Protein AF-A0A1M7YZG9-F1 (afdb_monomer)

pLDDT: mean 78.13, std 16.47, range [25.72, 97.25]

Radius of gyration: 52.32 Å; Cα contacts (8 Å, |Δi|>4): 869; chains: 1; bounding box: 131×88×178 Å

Structure (mmCIF, N/CA/C/O backbone):
data_AF-A0A1M7YZG9-F1
#
_entry.id   AF-A0A1M7YZG9-F1
#
loop_
_atom_site.group_PDB
_atom_site.id
_atom_site.type_symbol
_atom_site.label_atom_id
_atom_site.label_alt_id
_atom_site.label_comp_id
_atom_site.label_asym_id
_atom_site.label_entity_id
_atom_site.label_seq_id
_atom_site.pdbx_PDB_ins_code
_atom_site.Cartn_x
_atom_site.Cartn_y
_atom_site.Cartn_z
_atom_site.occupancy
_atom_site.B_iso_or_equiv
_atom_site.auth_seq_id
_atom_site.auth_comp_id
_atom_site.auth_asym_id
_atom_site.auth_atom_id
_atom_site.pdbx_PDB_model_num
ATOM 1 N N . MET A 1 1 ? 6.999 -14.565 -0.614 1.00 51.91 1 MET A N 1
ATOM 2 C CA . MET A 1 1 ? 5.844 -15.485 -0.800 1.00 51.91 1 MET A CA 1
ATOM 3 C C . MET A 1 1 ? 5.480 -15.542 -2.288 1.00 51.91 1 MET A C 1
ATOM 5 O O . MET A 1 1 ? 4.537 -14.893 -2.724 1.00 51.91 1 MET A O 1
ATOM 9 N N . ASN A 1 2 ? 6.249 -16.273 -3.105 1.00 52.97 2 ASN A N 1
ATOM 10 C CA . ASN A 1 2 ? 6.247 -16.056 -4.567 1.00 52.97 2 ASN A CA 1
ATOM 11 C C . ASN A 1 2 ? 5.588 -17.200 -5.347 1.00 52.97 2 ASN A C 1
ATOM 13 O O . ASN A 1 2 ? 6.030 -17.549 -6.438 1.00 52.97 2 ASN A O 1
ATOM 17 N N . TYR A 1 3 ? 4.540 -17.799 -4.780 1.00 53.78 3 TYR A N 1
ATOM 18 C CA . TYR A 1 3 ? 3.765 -18.832 -5.462 1.00 53.78 3 TYR A CA 1
ATOM 19 C C . TYR A 1 3 ? 2.601 -18.204 -6.229 1.00 53.78 3 TYR A C 1
ATOM 21 O O . TYR A 1 3 ? 1.890 -17.338 -5.715 1.00 53.78 3 TYR A O 1
ATOM 29 N N . LEU A 1 4 ? 2.416 -18.644 -7.468 1.00 54.78 4 LEU A N 1
ATOM 30 C CA . LEU A 1 4 ? 1.232 -18.373 -8.274 1.00 54.78 4 LEU A CA 1
ATOM 31 C C . LEU A 1 4 ? 0.415 -19.656 -8.282 1.00 54.78 4 LEU A C 1
ATOM 33 O O . LEU A 1 4 ? 0.834 -20.653 -8.868 1.00 54.78 4 LEU A O 1
ATOM 37 N N . PHE A 1 5 ? -0.731 -19.651 -7.608 1.00 58.06 5 PHE A N 1
ATOM 38 C CA . PHE A 1 5 ? -1.617 -20.799 -7.638 1.00 58.06 5 PHE A CA 1
ATOM 39 C C . PHE A 1 5 ? -2.483 -20.733 -8.888 1.00 58.06 5 PHE A C 1
ATOM 41 O O . PHE A 1 5 ? -3.182 -19.750 -9.110 1.00 58.06 5 PHE A O 1
ATOM 48 N N . ILE A 1 6 ? -2.459 -21.784 -9.700 1.00 58.41 6 ILE A N 1
ATOM 49 C CA . ILE A 1 6 ? -3.378 -21.930 -10.827 1.00 58.41 6 ILE A CA 1
ATOM 50 C C . ILE A 1 6 ? -4.424 -22.960 -10.405 1.00 58.41 6 ILE A C 1
ATOM 52 O O . ILE A 1 6 ? -4.122 -24.150 -10.319 1.00 58.41 6 ILE A O 1
ATOM 56 N N . SER A 1 7 ? -5.636 -22.492 -10.111 1.00 55.41 7 SER A N 1
ATOM 57 C CA . SER A 1 7 ? -6.807 -23.343 -9.909 1.00 55.41 7 SER A CA 1
ATOM 58 C C . SER A 1 7 ? -7.528 -23.504 -11.247 1.00 55.41 7 SER A C 1
ATOM 60 O O . SER A 1 7 ? -7.976 -22.541 -11.869 1.00 55.41 7 SER A O 1
ATOM 62 N N . VAL A 1 8 ? -7.613 -24.736 -11.740 1.00 54.09 8 VAL A N 1
ATOM 63 C CA . VAL A 1 8 ? -8.279 -25.041 -13.010 1.00 54.09 8 VAL A CA 1
ATOM 64 C C . VAL A 1 8 ? -9.587 -25.733 -12.683 1.00 54.09 8 VAL A C 1
ATOM 66 O O . VAL A 1 8 ? -9.599 -26.919 -12.355 1.00 54.09 8 VAL A O 1
ATOM 69 N N . SER A 1 9 ? -10.702 -25.011 -12.780 1.00 51.88 9 SER A N 1
ATOM 70 C CA . SER A 1 9 ? -12.019 -25.612 -12.600 1.00 51.88 9 SER A CA 1
ATOM 71 C C . SER A 1 9 ? -12.771 -25.619 -13.936 1.00 51.88 9 SER A C 1
ATOM 73 O O . SER A 1 9 ? -13.076 -24.586 -14.517 1.00 51.88 9 SER A O 1
ATOM 75 N N . SER A 1 10 ? -13.124 -26.802 -14.440 1.00 50.31 10 SER A N 1
ATOM 76 C CA . SER A 1 10 ? -14.054 -27.011 -15.579 1.00 50.31 10 SER A CA 1
ATOM 77 C C . SER A 1 10 ? -13.635 -26.588 -16.998 1.00 50.31 10 SER A C 1
ATOM 79 O O . SER A 1 10 ? -14.453 -26.685 -17.908 1.00 50.31 10 SER A O 1
ATOM 81 N N . ALA A 1 11 ? -12.383 -26.211 -17.264 1.00 41.75 11 ALA A N 1
ATOM 82 C CA . ALA A 1 11 ? -11.885 -26.074 -18.641 1.00 41.75 11 ALA A CA 1
ATOM 83 C C . ALA A 1 11 ? -10.912 -27.217 -18.968 1.00 41.75 11 ALA A C 1
ATOM 85 O O . ALA A 1 11 ? -9.713 -27.043 -18.786 1.00 41.75 11 ALA A O 1
ATOM 86 N N . GLY A 1 12 ? -11.421 -28.394 -19.372 1.00 49.47 12 GLY A N 1
ATOM 87 C CA . GLY A 1 12 ? -10.643 -29.523 -19.918 1.00 49.47 12 GLY A CA 1
ATOM 88 C C . GLY A 1 12 ? -9.187 -29.610 -19.440 1.00 49.47 12 GLY A C 1
ATOM 89 O O . GLY A 1 12 ? -8.291 -29.347 -20.237 1.00 49.47 12 GLY A O 1
ATOM 90 N N . CYS A 1 13 ? -8.999 -29.931 -18.150 1.00 52.88 13 CYS A N 1
ATOM 91 C CA . CYS A 1 13 ? -7.808 -29.714 -17.304 1.00 52.88 13 CYS A CA 1
ATOM 92 C C . CYS A 1 13 ? -6.436 -29.761 -18.004 1.00 52.88 13 CYS A C 1
ATOM 94 O O . CYS A 1 13 ? -5.600 -28.905 -17.743 1.00 52.88 13 CYS A O 1
ATOM 96 N N . ASP A 1 14 ? -6.209 -30.712 -18.906 1.00 56.69 14 ASP A N 1
ATOM 97 C CA . ASP A 1 14 ? -4.895 -30.925 -19.525 1.00 56.69 14 ASP A CA 1
ATOM 98 C C . ASP A 1 14 ? -4.697 -30.067 -20.798 1.00 56.69 14 ASP A C 1
ATOM 100 O O . ASP A 1 14 ? -3.577 -29.771 -21.198 1.00 56.69 14 ASP A O 1
ATOM 104 N N . THR A 1 15 ? -5.786 -29.621 -21.436 1.00 67.94 15 THR A N 1
ATOM 105 C CA . THR A 1 15 ? -5.747 -28.933 -22.742 1.00 67.94 15 THR A CA 1
ATOM 106 C C . THR A 1 15 ? -5.266 -27.488 -22.617 1.00 67.94 15 THR A C 1
ATOM 108 O O . THR A 1 15 ? -4.532 -27.020 -23.481 1.00 67.94 15 THR A O 1
ATOM 111 N N . PHE A 1 16 ? -5.658 -26.782 -21.549 1.00 71.56 16 PHE A N 1
ATOM 112 C CA . PHE A 1 16 ? -5.321 -25.365 -21.343 1.00 71.56 16 PHE A CA 1
ATOM 113 C C . PHE A 1 16 ? -4.253 -25.138 -20.268 1.00 71.56 16 PHE A C 1
ATOM 115 O O . PHE A 1 16 ? -3.480 -24.188 -20.384 1.00 71.56 16 PHE A O 1
ATOM 122 N N . ALA A 1 17 ? -4.173 -25.990 -19.240 1.00 71.12 17 ALA A N 1
ATOM 123 C CA . ALA A 1 17 ? -3.272 -25.757 -18.111 1.00 71.12 17 ALA A CA 1
ATOM 124 C C . ALA A 1 17 ? -1.791 -25.848 -18.504 1.00 71.12 17 ALA A C 1
ATOM 126 O O . ALA A 1 17 ? -1.010 -24.983 -18.112 1.00 71.12 17 ALA A O 1
ATOM 127 N N . ASP A 1 18 ? -1.407 -26.844 -19.307 1.00 74.19 18 ASP A N 1
ATOM 128 C CA . ASP A 1 18 ? -0.018 -27.043 -19.736 1.00 74.19 18 ASP A CA 1
ATOM 129 C C . ASP A 1 18 ? 0.504 -25.928 -20.657 1.00 74.19 18 ASP A C 1
ATOM 131 O O . ASP A 1 18 ? 1.603 -25.413 -20.403 1.00 74.19 18 ASP A O 1
ATOM 135 N N . PRO A 1 19 ? -0.256 -25.482 -21.680 1.00 82.00 19 PRO A N 1
ATOM 136 C CA . PRO A 1 19 ? 0.113 -24.306 -22.462 1.00 82.00 19 PRO A CA 1
ATOM 137 C C . PRO A 1 19 ? 0.238 -23.041 -21.608 1.00 82.00 19 PRO A C 1
ATOM 139 O O . PRO A 1 19 ? 1.244 -22.339 -21.707 1.00 82.00 19 PRO A O 1
ATOM 142 N N . VAL A 1 20 ? -0.732 -22.772 -20.721 1.00 79.81 20 VAL A N 1
ATOM 143 C CA . VAL A 1 20 ? -0.709 -21.606 -19.816 1.00 79.81 20 VAL A CA 1
ATOM 144 C C . VAL A 1 20 ? 0.516 -21.654 -18.903 1.00 79.81 20 VAL A C 1
ATOM 146 O O . VAL A 1 20 ? 1.244 -20.672 -18.791 1.00 79.81 20 VAL A O 1
ATOM 149 N N . LYS A 1 21 ? 0.793 -22.806 -18.288 1.00 76.69 21 LYS A N 1
ATOM 150 C CA . LYS A 1 21 ? 1.955 -23.030 -17.418 1.00 76.69 21 LYS A CA 1
ATOM 151 C C . LYS A 1 21 ? 3.269 -22.810 -18.157 1.00 76.69 21 LYS A C 1
ATOM 153 O O . LYS A 1 21 ? 4.137 -22.106 -17.646 1.00 76.69 21 LYS A O 1
ATOM 158 N N . THR A 1 22 ? 3.410 -23.390 -19.347 1.00 81.19 22 THR A N 1
ATOM 159 C CA . THR A 1 22 ? 4.609 -23.230 -20.180 1.00 81.19 22 THR A CA 1
ATOM 160 C C . THR A 1 22 ? 4.828 -21.757 -20.514 1.00 81.19 22 THR A C 1
ATOM 162 O O . THR A 1 22 ? 5.900 -21.228 -20.237 1.00 81.19 22 THR A O 1
ATOM 165 N N . ARG A 1 23 ? 3.793 -21.058 -20.999 1.00 83.62 23 ARG A N 1
ATOM 166 C CA . ARG A 1 23 ? 3.876 -19.634 -21.357 1.00 83.62 23 ARG A CA 1
ATOM 167 C C . ARG A 1 23 ? 4.149 -18.718 -20.165 1.00 83.62 23 ARG A C 1
ATOM 169 O O . ARG A 1 23 ? 5.011 -17.850 -20.258 1.00 83.62 23 ARG A O 1
ATOM 176 N N . LEU A 1 24 ? 3.488 -18.932 -19.026 1.00 82.25 24 LEU A N 1
ATOM 177 C CA . LEU A 1 24 ? 3.797 -18.205 -17.786 1.00 82.25 24 LEU A CA 1
ATOM 178 C C . LEU A 1 24 ? 5.248 -18.442 -17.351 1.00 82.25 24 LEU A C 1
ATOM 180 O O . LEU A 1 24 ? 5.917 -17.517 -16.900 1.00 82.25 24 LEU A O 1
ATOM 184 N N . GLY A 1 25 ? 5.741 -19.670 -17.523 1.00 79.19 25 GLY A N 1
ATOM 185 C CA . GLY A 1 25 ? 7.120 -20.042 -17.242 1.00 79.19 25 GLY A CA 1
ATOM 186 C C . GLY A 1 25 ? 8.139 -19.435 -18.203 1.00 79.19 25 GLY A C 1
ATOM 187 O O . GLY A 1 25 ? 9.293 -19.315 -17.814 1.00 79.19 25 GLY A O 1
ATOM 188 N N . GLU A 1 26 ? 7.745 -19.039 -19.414 1.00 84.56 26 GLU A N 1
ATOM 189 C CA . GLU A 1 26 ? 8.595 -18.369 -20.413 1.00 84.56 26 GLU A CA 1
ATOM 190 C C . GLU A 1 26 ? 8.670 -16.846 -20.221 1.00 84.56 26 GLU A C 1
ATOM 192 O O . GLU A 1 26 ? 9.593 -16.210 -20.730 1.00 84.56 26 GLU A O 1
ATOM 197 N N . SER A 1 27 ? 7.725 -16.249 -19.491 1.00 84.75 27 SER A N 1
ATOM 198 C CA . SER A 1 27 ? 7.670 -14.798 -19.294 1.00 84.75 27 SER A CA 1
ATOM 199 C C . SER A 1 27 ? 8.862 -14.304 -18.459 1.00 84.75 27 SER A C 1
ATOM 201 O O . SER A 1 27 ? 8.964 -14.591 -17.260 1.00 84.75 27 SER A O 1
ATOM 203 N N . SER A 1 28 ? 9.706 -13.459 -19.053 1.00 81.62 28 SER A N 1
ATOM 204 C CA . SER A 1 28 ? 10.853 -12.848 -18.372 1.00 81.62 28 SER A CA 1
ATOM 205 C C . SER A 1 28 ? 10.435 -11.912 -17.231 1.00 81.62 28 SER A C 1
ATOM 207 O O . SER A 1 28 ? 11.100 -11.887 -16.196 1.00 81.62 28 SER A O 1
ATOM 209 N N . VAL A 1 29 ? 9.314 -11.193 -17.367 1.00 82.88 29 VAL A N 1
ATOM 210 C CA . VAL A 1 29 ? 8.796 -10.272 -16.338 1.00 82.88 29 VAL A CA 1
ATOM 211 C C . VAL A 1 29 ? 8.391 -11.043 -15.081 1.00 82.88 29 VAL A C 1
ATOM 213 O O . VAL A 1 29 ? 8.852 -10.734 -13.981 1.00 82.88 29 VAL A O 1
ATOM 216 N N . LEU A 1 30 ? 7.580 -12.093 -15.239 1.00 83.06 30 LEU A N 1
ATOM 217 C CA . LEU A 1 30 ? 7.156 -12.948 -14.126 1.00 83.06 30 LEU A CA 1
ATOM 218 C C . LEU A 1 30 ? 8.347 -13.646 -13.449 1.00 83.06 30 LEU A C 1
ATOM 220 O O . LEU A 1 30 ? 8.434 -13.630 -12.220 1.00 83.06 30 LEU A O 1
ATOM 224 N N . GLN A 1 31 ? 9.307 -14.175 -14.216 1.00 83.12 31 GLN A N 1
ATOM 225 C CA . GLN A 1 31 ? 10.530 -14.757 -13.651 1.00 83.12 31 GLN A CA 1
ATOM 226 C C . GLN A 1 31 ? 11.326 -13.741 -12.822 1.00 83.12 31 GLN A C 1
ATOM 228 O O . GLN A 1 31 ? 11.770 -14.062 -11.720 1.00 83.12 31 GLN A O 1
ATOM 233 N N . GLN A 1 32 ? 11.455 -12.501 -13.303 1.00 81.88 32 GLN A N 1
ATOM 234 C CA . GLN A 1 32 ? 12.122 -11.424 -12.568 1.00 81.88 32 GLN A CA 1
ATOM 235 C C . GLN A 1 32 ? 11.376 -11.009 -11.297 1.00 81.88 32 GLN A C 1
ATOM 237 O O . GLN A 1 32 ? 11.989 -10.489 -10.371 1.00 81.88 32 GLN A O 1
ATOM 242 N N . CYS A 1 33 ? 10.076 -11.274 -11.209 1.00 81.44 33 CYS A N 1
ATOM 243 C CA . CYS A 1 33 ? 9.294 -11.099 -9.984 1.00 81.44 33 CYS A CA 1
ATOM 244 C C . CYS A 1 33 ? 9.391 -12.310 -9.037 1.00 81.44 33 CYS A C 1
ATOM 246 O O . CYS A 1 33 ? 8.758 -12.333 -7.983 1.00 81.44 33 CYS A O 1
ATOM 248 N N . GLY A 1 34 ? 10.195 -13.319 -9.387 1.00 77.19 34 GLY A N 1
ATOM 249 C CA . GLY A 1 34 ? 10.385 -14.545 -8.616 1.00 77.19 34 GLY A CA 1
ATOM 250 C C . GLY A 1 34 ? 9.353 -15.635 -8.909 1.00 77.19 34 GLY A C 1
ATOM 251 O O . GLY A 1 34 ? 9.288 -16.618 -8.168 1.00 77.19 34 GLY A O 1
ATOM 252 N N . TYR A 1 35 ? 8.547 -15.499 -9.965 1.00 78.06 35 TYR A N 1
ATOM 253 C CA . TYR A 1 35 ? 7.626 -16.540 -10.415 1.00 78.06 35 TYR A CA 1
ATOM 254 C C . TYR A 1 35 ? 8.329 -17.474 -11.399 1.00 78.06 35 TYR A C 1
ATOM 256 O O . TYR A 1 35 ? 8.369 -17.245 -12.606 1.00 78.06 35 TYR A O 1
ATOM 264 N N . HIS A 1 36 ? 8.914 -18.544 -10.872 1.00 70.94 36 HIS A N 1
ATOM 265 C CA . HIS A 1 36 ? 9.574 -19.558 -11.685 1.00 70.94 36 HIS A CA 1
ATOM 266 C C . HIS A 1 36 ? 8.593 -20.656 -12.114 1.00 70.94 36 HIS A C 1
ATOM 268 O O . HIS A 1 36 ? 7.598 -20.881 -11.425 1.00 70.94 36 HIS A O 1
ATOM 274 N N . PRO A 1 37 ? 8.898 -21.427 -13.176 1.00 65.88 37 PRO A N 1
ATOM 275 C CA . PRO A 1 37 ? 8.088 -22.573 -13.593 1.00 65.88 37 PRO A CA 1
ATOM 276 C C . PRO A 1 37 ? 7.680 -23.505 -12.442 1.00 65.88 37 PRO A C 1
ATOM 278 O O . PRO A 1 37 ? 6.532 -23.914 -12.374 1.00 65.88 37 PRO A O 1
ATOM 281 N N . PHE A 1 38 ? 8.560 -23.770 -11.473 1.00 60.47 38 PHE A N 1
ATOM 282 C CA . PHE A 1 38 ? 8.241 -24.612 -10.310 1.00 60.47 38 PHE A CA 1
ATOM 283 C C . PHE A 1 38 ? 7.379 -23.930 -9.228 1.00 60.47 38 PHE A C 1
ATOM 285 O O . PHE A 1 38 ? 6.791 -24.617 -8.402 1.00 60.47 38 PHE A O 1
ATOM 292 N N . HIS A 1 39 ? 7.267 -22.598 -9.239 1.00 61.03 39 HIS A N 1
ATOM 293 C CA . HIS A 1 39 ? 6.291 -21.836 -8.446 1.00 61.03 39 HIS A CA 1
ATOM 294 C C . HIS A 1 39 ? 4.926 -21.716 -9.144 1.00 61.03 39 HIS A C 1
ATOM 296 O O . HIS A 1 39 ? 3.933 -21.431 -8.478 1.00 61.03 39 HIS A O 1
ATOM 302 N N . LEU A 1 40 ? 4.903 -21.909 -10.469 1.00 63.28 40 LEU A N 1
ATOM 303 C CA . LEU A 1 40 ? 3.718 -21.941 -11.338 1.00 63.28 40 LEU A CA 1
ATOM 304 C C . LEU A 1 40 ? 3.097 -23.351 -11.419 1.00 63.28 40 LEU A C 1
ATOM 306 O O . LEU A 1 40 ? 1.959 -23.524 -11.852 1.00 63.28 40 LEU A O 1
ATOM 310 N N . ILE A 1 41 ? 3.854 -24.373 -11.006 1.00 52.94 41 ILE A N 1
ATOM 311 C CA . ILE A 1 41 ? 3.414 -25.760 -10.863 1.00 52.94 41 ILE A CA 1
ATOM 312 C C . ILE A 1 41 ? 2.751 -25.893 -9.517 1.00 52.94 41 ILE A C 1
ATOM 314 O O . ILE A 1 41 ? 3.473 -25.889 -8.530 1.00 52.94 41 ILE A O 1
ATOM 318 N N . ARG A 1 42 ? 1.429 -26.090 -9.496 1.00 53.38 42 ARG A N 1
ATOM 319 C CA . ARG A 1 42 ? 0.764 -26.818 -8.410 1.00 53.38 42 ARG A CA 1
ATOM 320 C C . ARG A 1 42 ? -0.400 -27.690 -8.932 1.00 53.38 42 ARG A C 1
ATOM 322 O O . ARG A 1 42 ? -0.427 -28.870 -8.605 1.00 53.38 42 ARG A O 1
ATOM 329 N N . ALA A 1 43 ? -1.265 -27.220 -9.833 1.00 46.72 43 ALA A N 1
ATOM 330 C CA . ALA A 1 43 ? -2.475 -27.939 -10.296 1.00 46.72 43 ALA A CA 1
ATOM 331 C C . ALA A 1 43 ? -2.367 -29.483 -10.493 1.00 46.72 43 ALA A C 1
ATOM 333 O O . ALA A 1 43 ? -3.216 -30.220 -9.992 1.00 46.72 43 ALA A O 1
ATOM 334 N N . GLU A 1 44 ? -1.325 -29.994 -11.164 1.00 46.09 44 GLU A N 1
ATOM 335 C CA . GLU A 1 44 ? -1.143 -31.440 -11.416 1.00 46.09 44 GLU A CA 1
ATOM 336 C C . GLU A 1 44 ? -0.535 -32.227 -10.240 1.00 46.09 44 GLU A C 1
ATOM 338 O O . GLU A 1 44 ? -0.910 -33.377 -10.007 1.00 46.09 44 GLU A O 1
ATOM 343 N N . GLU A 1 45 ? 0.374 -31.623 -9.466 1.00 48.78 45 GLU A N 1
ATOM 344 C CA . GLU A 1 45 ? 0.969 -32.257 -8.279 1.00 48.78 45 GLU A CA 1
ATOM 345 C C . GLU A 1 45 ? -0.071 -32.414 -7.148 1.00 48.78 45 GLU A C 1
ATOM 347 O O . GLU A 1 45 ? -0.032 -33.401 -6.409 1.00 48.78 45 GLU A O 1
ATOM 352 N N . PHE A 1 46 ? -1.063 -31.509 -7.053 1.00 51.31 46 PHE A N 1
ATOM 353 C CA . PHE A 1 46 ? -2.116 -31.554 -6.019 1.00 51.31 46 PHE A CA 1
ATOM 354 C C . PHE A 1 46 ? -3.284 -32.487 -6.319 1.00 51.31 46 PHE A C 1
ATOM 356 O O . PHE A 1 46 ? -3.987 -32.844 -5.377 1.00 51.31 46 PHE A O 1
ATOM 363 N N . A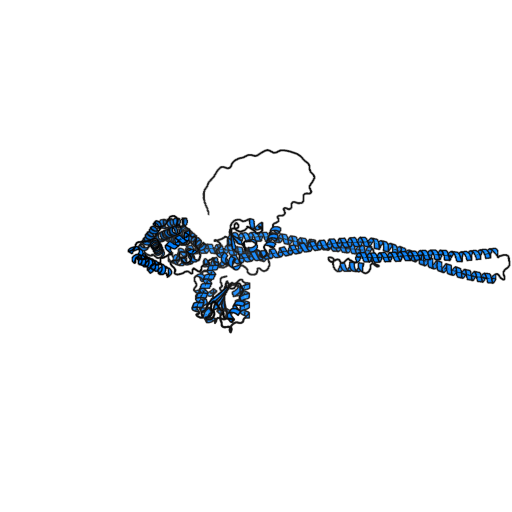RG A 1 47 ? -3.451 -32.986 -7.554 1.00 50.31 47 ARG A N 1
ATOM 364 C CA . ARG A 1 47 ? -4.388 -34.102 -7.819 1.00 50.31 47 ARG A CA 1
ATOM 365 C C . ARG A 1 47 ? -4.071 -35.334 -6.958 1.00 50.31 47 ARG A C 1
ATOM 367 O O . ARG A 1 47 ? -4.964 -36.129 -6.685 1.00 50.31 47 ARG A O 1
ATOM 374 N N . ASN A 1 48 ? -2.814 -35.469 -6.523 1.00 53.53 48 ASN A N 1
ATOM 375 C CA . ASN A 1 48 ? -2.313 -36.593 -5.732 1.00 53.53 48 ASN A CA 1
ATOM 376 C C . ASN A 1 48 ? -1.977 -36.233 -4.266 1.00 53.53 48 ASN A C 1
ATOM 378 O O . ASN A 1 48 ? -1.605 -37.123 -3.500 1.00 53.53 48 ASN A O 1
ATOM 382 N N . ALA A 1 49 ? -2.076 -34.960 -3.863 1.00 62.25 49 ALA A N 1
ATOM 383 C CA . ALA A 1 49 ? -1.775 -34.501 -2.504 1.00 62.25 49 ALA A CA 1
ATOM 384 C C . ALA A 1 49 ? -3.031 -34.500 -1.610 1.00 62.25 49 ALA A C 1
ATOM 386 O O . ALA A 1 49 ? -4.159 -34.534 -2.095 1.00 62.25 49 ALA A O 1
ATOM 387 N N . SER A 1 50 ? -2.855 -34.450 -0.284 1.00 73.44 50 SER A N 1
ATOM 388 C CA . SER A 1 50 ? -3.990 -34.262 0.627 1.00 73.44 50 SER A CA 1
ATOM 389 C C . SER A 1 50 ? -4.630 -32.887 0.419 1.00 73.44 50 SER A C 1
ATOM 391 O O . SER A 1 50 ? -3.943 -31.896 0.165 1.00 73.44 50 SER A O 1
ATOM 393 N N . PHE A 1 51 ? -5.950 -32.822 0.586 1.00 73.56 51 PHE A N 1
ATOM 394 C CA . PHE A 1 51 ? -6.712 -31.591 0.397 1.00 73.56 51 PHE A CA 1
ATOM 395 C C . PHE A 1 51 ? -6.248 -30.439 1.318 1.00 73.56 51 PHE A C 1
ATOM 397 O O . PHE A 1 51 ? -6.158 -29.295 0.887 1.00 73.56 51 PHE A O 1
ATOM 404 N N . GLU A 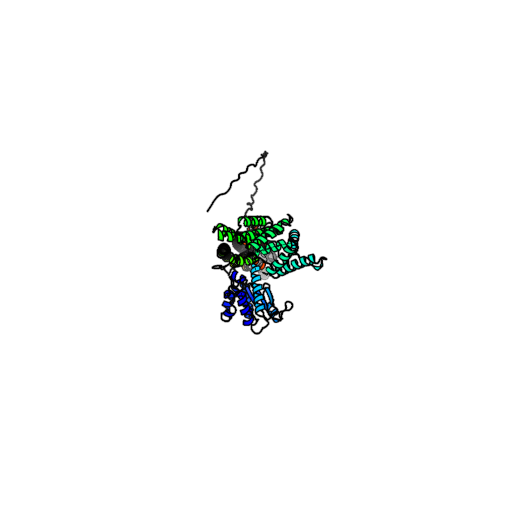1 52 ? -5.811 -30.736 2.546 1.00 75.50 52 GLU A N 1
ATOM 405 C CA . GLU A 1 52 ? -5.256 -29.715 3.453 1.00 75.50 52 GLU A CA 1
ATOM 406 C C . GLU A 1 52 ? -3.944 -29.106 2.926 1.00 75.50 52 GLU A C 1
ATOM 408 O O . GLU A 1 52 ? -3.740 -27.899 3.021 1.00 75.50 52 GLU A O 1
ATOM 413 N N . ASN A 1 53 ? -3.063 -29.906 2.309 1.00 71.38 53 ASN A N 1
ATOM 414 C CA . ASN A 1 53 ? -1.828 -29.385 1.705 1.00 71.38 53 ASN A CA 1
ATOM 415 C C . ASN A 1 53 ? -2.127 -28.487 0.495 1.00 71.38 53 ASN A C 1
ATOM 417 O O . ASN A 1 53 ? -1.374 -27.557 0.188 1.00 71.38 53 ASN A O 1
ATOM 421 N N . HIS A 1 54 ? -3.236 -28.760 -0.187 1.00 72.31 54 HIS A N 1
ATOM 422 C CA . HIS A 1 54 ? -3.745 -27.934 -1.266 1.00 72.31 54 HIS A CA 1
ATOM 423 C C . HIS A 1 54 ? -4.296 -26.591 -0.744 1.00 72.31 54 HIS A C 1
ATOM 425 O O . HIS A 1 54 ? -3.896 -25.544 -1.245 1.00 72.31 54 HIS A O 1
ATOM 431 N N . LEU A 1 55 ? -5.087 -26.567 0.332 1.00 77.38 55 LEU A N 1
ATOM 432 C CA . LEU A 1 55 ? -5.526 -25.296 0.931 1.00 77.38 55 LEU A CA 1
ATOM 433 C C . LEU A 1 55 ? -4.355 -24.490 1.506 1.00 77.38 55 LEU A C 1
ATOM 435 O O . LEU A 1 55 ? -4.262 -23.285 1.290 1.00 77.38 55 LEU A O 1
ATOM 439 N N . GLN A 1 56 ? -3.413 -25.153 2.184 1.00 75.88 56 GLN A N 1
ATOM 440 C CA . GLN A 1 56 ? -2.170 -24.534 2.657 1.00 75.88 56 GLN A CA 1
ATOM 441 C C . GLN A 1 56 ? -1.418 -23.867 1.508 1.00 75.88 56 GLN A C 1
ATOM 443 O O . GLN A 1 56 ? -0.964 -22.739 1.637 1.00 75.88 56 GLN A O 1
ATOM 448 N N . THR A 1 57 ? -1.326 -24.521 0.357 1.00 72.88 57 THR A N 1
ATOM 449 C CA . THR A 1 57 ? -0.715 -23.928 -0.831 1.00 72.88 57 THR A CA 1
ATOM 450 C C . THR A 1 57 ? -1.360 -22.606 -1.222 1.00 72.88 57 THR A C 1
ATOM 452 O O . THR A 1 57 ? -0.646 -21.631 -1.458 1.00 72.88 57 THR A O 1
ATOM 455 N N . ILE A 1 58 ? -2.690 -22.592 -1.325 1.00 75.75 58 ILE A N 1
ATOM 456 C CA . ILE A 1 58 ? -3.445 -21.402 -1.719 1.00 75.75 58 ILE A CA 1
ATOM 457 C C . ILE A 1 58 ? -3.129 -20.278 -0.743 1.00 75.75 58 ILE A C 1
ATOM 459 O O . ILE A 1 58 ? -2.719 -19.209 -1.175 1.00 75.75 58 ILE A O 1
ATOM 463 N N . ARG A 1 59 ? -3.169 -20.567 0.561 1.00 76.38 59 ARG A N 1
ATOM 464 C CA . ARG A 1 59 ? -2.844 -19.607 1.626 1.00 76.38 59 ARG A CA 1
ATOM 465 C C . ARG A 1 59 ? -1.438 -18.997 1.521 1.00 76.38 59 ARG A C 1
ATOM 467 O O . ARG A 1 59 ? -1.221 -17.883 1.976 1.00 76.38 59 ARG A O 1
ATOM 474 N N . HIS A 1 60 ? -0.486 -19.703 0.909 1.00 72.50 60 HIS A N 1
ATOM 475 C CA . HIS A 1 60 ? 0.887 -19.222 0.686 1.00 72.50 60 HIS A CA 1
ATOM 476 C C . HIS A 1 60 ? 1.114 -18.627 -0.715 1.00 72.50 60 HIS A C 1
ATOM 478 O O . HIS A 1 60 ? 2.251 -18.290 -1.069 1.00 72.50 60 HIS A O 1
ATOM 484 N N . SER A 1 61 ? 0.064 -18.539 -1.532 1.00 76.06 61 SER A N 1
ATOM 485 C CA . SER A 1 61 ? 0.124 -18.042 -2.904 1.00 76.06 61 SER A CA 1
ATOM 486 C C . SER A 1 61 ? -0.301 -16.586 -2.986 1.00 76.06 61 SER A C 1
ATOM 488 O O . SER A 1 61 ? -1.086 -16.099 -2.184 1.00 76.06 61 SER A O 1
ATOM 490 N N . ARG A 1 62 ? 0.232 -15.868 -3.972 1.00 76.06 62 ARG A N 1
ATOM 491 C CA . ARG A 1 62 ? -0.069 -14.450 -4.174 1.00 76.06 62 ARG A CA 1
ATOM 492 C C . ARG A 1 62 ? -1.329 -14.243 -5.007 1.00 76.06 62 ARG A C 1
ATOM 494 O O . ARG A 1 62 ? -2.169 -13.420 -4.652 1.00 76.06 62 ARG A O 1
ATOM 501 N N . TYR A 1 63 ? -1.433 -14.995 -6.098 1.00 80.00 63 TYR A N 1
ATOM 502 C CA . TYR A 1 63 ? -2.618 -15.011 -6.943 1.00 80.00 63 TYR A CA 1
ATOM 503 C C . TYR A 1 63 ? -3.171 -16.425 -7.048 1.00 80.00 63 TYR A C 1
ATOM 505 O O . TYR A 1 63 ? -2.412 -17.398 -7.055 1.00 80.00 63 TYR A O 1
ATOM 513 N N . MET A 1 64 ? -4.488 -16.499 -7.178 1.00 82.25 64 MET A N 1
ATOM 514 C CA . MET A 1 64 ? -5.238 -17.663 -7.612 1.00 82.25 64 MET A CA 1
ATOM 515 C C . MET A 1 64 ? -5.760 -17.369 -9.021 1.00 82.25 64 MET A C 1
ATOM 517 O O . MET A 1 64 ? -6.729 -16.633 -9.203 1.00 82.25 64 MET A O 1
ATOM 521 N N . VAL A 1 65 ? -5.093 -17.926 -10.028 1.00 80.75 65 VAL A N 1
ATOM 522 C CA . VAL A 1 65 ? -5.542 -17.885 -11.422 1.00 80.75 65 VAL A CA 1
ATOM 523 C C . VAL A 1 65 ? -6.608 -18.951 -11.596 1.00 80.75 65 VAL A C 1
ATOM 525 O O . VAL A 1 65 ? -6.311 -20.134 -11.453 1.00 80.75 65 VAL A O 1
ATOM 528 N N . TYR A 1 66 ? -7.837 -18.534 -11.881 1.00 79.25 66 TYR A N 1
ATOM 529 C CA . TYR A 1 66 ? -9.000 -19.405 -11.942 1.00 79.25 66 TYR A CA 1
ATOM 530 C C . TYR A 1 66 ? -9.516 -19.544 -13.375 1.00 79.25 66 TYR A C 1
ATOM 532 O O . TYR A 1 66 ? -10.153 -18.639 -13.903 1.00 79.25 66 TYR A O 1
ATOM 540 N N . LEU A 1 67 ? -9.239 -20.665 -14.040 1.00 77.81 67 LEU A N 1
ATOM 541 C CA . LEU A 1 67 ? -9.759 -20.908 -15.393 1.00 77.81 67 LEU A CA 1
ATOM 542 C C . LEU A 1 67 ? -11.168 -21.506 -15.295 1.00 77.81 67 LEU A C 1
ATOM 544 O O . LEU A 1 67 ? -11.324 -22.538 -14.649 1.00 77.81 67 LEU A O 1
ATOM 548 N N . LEU A 1 68 ? -12.158 -20.869 -15.928 1.00 76.50 68 LEU A N 1
ATOM 549 C CA . LEU A 1 68 ? -13.568 -21.273 -15.983 1.00 76.50 68 LEU A CA 1
ATOM 550 C C . LEU A 1 68 ? -13.936 -21.725 -17.402 1.00 76.50 68 LEU A C 1
ATOM 552 O O . LEU A 1 68 ? -13.730 -20.973 -18.354 1.00 76.50 68 LEU A O 1
ATOM 556 N N . GLY A 1 69 ? -14.509 -22.923 -17.545 1.00 68.19 69 GLY A N 1
ATOM 557 C CA . GLY A 1 69 ? -14.909 -23.505 -18.833 1.00 68.19 69 GLY A CA 1
ATOM 558 C C . GLY A 1 69 ? -16.343 -24.039 -18.836 1.00 68.19 69 GLY A C 1
ATOM 559 O O . GLY A 1 69 ? -17.069 -23.920 -17.852 1.00 68.19 69 GLY A O 1
ATOM 560 N N . GLN A 1 70 ? -16.778 -24.606 -19.965 1.00 60.16 70 GLN A N 1
ATOM 561 C CA . GLN A 1 70 ? -18.155 -25.096 -20.136 1.00 60.16 70 GLN A CA 1
ATOM 562 C C . GLN A 1 70 ? -18.407 -26.523 -19.613 1.00 60.16 70 GLN A C 1
ATOM 564 O O . GLN A 1 70 ? -19.570 -26.918 -19.520 1.00 60.16 70 GLN A O 1
ATOM 569 N N . ASP A 1 71 ? -17.372 -27.290 -19.253 1.00 58.78 71 ASP A N 1
ATOM 570 C CA . ASP A 1 71 ? -17.535 -28.689 -18.839 1.00 58.78 71 ASP A CA 1
ATOM 571 C C . ASP A 1 71 ? -17.955 -28.794 -17.360 1.00 58.78 71 ASP A C 1
ATOM 573 O O . ASP A 1 71 ? -17.128 -28.881 -16.451 1.00 58.78 71 ASP A O 1
ATOM 577 N N . GLU A 1 72 ? -19.269 -28.817 -17.106 1.00 51.16 72 GLU A N 1
ATOM 578 C CA . GLU A 1 72 ? -19.852 -28.964 -15.758 1.00 51.16 72 GLU A CA 1
ATOM 579 C C . GLU A 1 72 ? -19.593 -30.350 -15.113 1.00 51.16 72 GLU A C 1
ATOM 581 O O . GLU A 1 72 ? -19.774 -30.503 -13.905 1.00 51.16 72 GLU A O 1
ATOM 586 N N . GLU A 1 73 ? -19.155 -31.368 -15.867 1.00 48.50 73 GLU A N 1
ATOM 587 C CA . GLU A 1 73 ? -19.146 -32.769 -15.401 1.00 48.50 73 GLU A CA 1
ATOM 588 C C . GLU A 1 73 ? -17.991 -33.153 -14.447 1.00 48.50 73 GLU A C 1
ATOM 590 O O . GLU A 1 73 ? -18.004 -34.254 -13.897 1.00 48.50 73 GLU A O 1
ATOM 595 N N . ALA A 1 74 ? -17.008 -32.276 -14.194 1.00 49.91 74 ALA A N 1
ATOM 596 C CA . ALA A 1 74 ? -15.761 -32.658 -13.509 1.00 49.91 74 ALA A CA 1
ATOM 597 C C . ALA A 1 74 ? -15.492 -32.017 -12.129 1.00 49.91 74 ALA A C 1
ATOM 599 O O . ALA A 1 74 ? -14.472 -32.337 -11.517 1.00 49.91 74 ALA A O 1
ATOM 600 N N . ILE A 1 75 ? -16.350 -31.129 -11.610 1.00 54.34 75 ILE A N 1
ATOM 601 C CA . ILE A 1 75 ? -16.062 -30.394 -10.360 1.00 54.34 75 ILE A CA 1
ATOM 602 C C . ILE A 1 75 ? -16.915 -30.913 -9.197 1.00 54.34 75 ILE A C 1
ATOM 604 O O . ILE A 1 75 ? -18.141 -30.910 -9.272 1.00 54.34 75 ILE A O 1
ATOM 608 N N . ASN A 1 76 ? -16.278 -31.259 -8.072 1.00 58.06 76 ASN A N 1
ATOM 609 C CA . ASN A 1 76 ? -16.965 -31.318 -6.781 1.00 58.06 76 ASN A CA 1
ATOM 610 C C . ASN A 1 76 ? -17.119 -29.879 -6.244 1.00 58.06 76 ASN A C 1
ATOM 612 O O . ASN A 1 76 ? -16.112 -29.270 -5.878 1.00 58.06 76 ASN A O 1
ATOM 616 N N . PRO A 1 77 ? -18.336 -29.311 -6.206 1.00 59.44 77 PRO A N 1
ATOM 617 C CA . PRO A 1 77 ? -18.552 -27.903 -5.875 1.00 59.44 77 PRO A CA 1
ATOM 618 C C . PRO A 1 77 ? -18.065 -27.507 -4.474 1.00 59.44 77 PRO A C 1
ATOM 620 O O . PRO A 1 77 ? -17.778 -26.333 -4.276 1.00 59.44 77 PRO A O 1
ATOM 623 N N . ALA A 1 78 ? -17.930 -28.462 -3.545 1.00 59.88 78 ALA A N 1
ATOM 624 C CA . ALA A 1 78 ? -17.410 -28.214 -2.200 1.00 59.88 78 ALA A CA 1
ATOM 625 C C . ALA A 1 78 ? -15.935 -27.771 -2.197 1.00 59.88 78 ALA A C 1
ATOM 627 O O . ALA A 1 78 ? -15.571 -26.894 -1.424 1.00 59.88 78 ALA A O 1
ATOM 628 N N . PHE A 1 79 ? -15.105 -28.309 -3.100 1.00 70.56 79 PHE A N 1
ATOM 629 C CA . PHE A 1 79 ? -13.679 -27.970 -3.135 1.00 70.56 79 PHE A CA 1
ATOM 630 C C . PHE A 1 79 ? -13.433 -26.546 -3.625 1.00 70.56 79 PHE A C 1
ATOM 632 O O . PHE A 1 79 ? -12.584 -25.858 -3.083 1.00 70.56 79 PHE A O 1
ATOM 639 N N . VAL A 1 80 ? -14.209 -26.075 -4.604 1.00 70.50 80 VAL A N 1
ATOM 640 C CA . VAL A 1 80 ? -14.110 -24.691 -5.093 1.00 70.50 80 VAL A CA 1
ATOM 641 C C . VAL A 1 80 ? -14.451 -23.688 -3.995 1.00 70.50 80 VAL A C 1
ATOM 643 O O . VAL A 1 80 ? -13.787 -22.664 -3.871 1.00 70.50 80 VAL A O 1
ATOM 646 N N . ASP A 1 81 ? -15.485 -23.978 -3.205 1.00 74.81 81 ASP A N 1
ATOM 647 C CA . ASP A 1 81 ? -15.903 -23.086 -2.127 1.00 74.81 81 ASP A CA 1
ATOM 648 C C . ASP A 1 81 ? -14.805 -23.030 -1.039 1.00 74.81 81 ASP A C 1
ATOM 650 O O . ASP A 1 81 ? -14.419 -21.944 -0.615 1.00 74.81 81 ASP A O 1
ATOM 654 N N . GLU A 1 82 ? -14.198 -24.169 -0.689 1.00 78.06 82 GLU A N 1
ATOM 655 C CA . GLU A 1 82 ? -13.066 -24.250 0.249 1.00 78.06 82 GLU A CA 1
ATOM 656 C C . GLU A 1 82 ? -11.770 -23.599 -0.296 1.00 78.06 82 GLU A C 1
ATOM 658 O O . GLU A 1 82 ? -11.031 -22.972 0.465 1.00 78.06 82 GLU A O 1
ATOM 663 N N . GLU A 1 83 ? -11.496 -23.688 -1.604 1.00 78.75 83 GLU A N 1
ATOM 664 C CA . GLU A 1 83 ? -10.384 -22.994 -2.277 1.00 78.75 83 GLU A CA 1
ATOM 665 C C . GLU A 1 83 ? -10.536 -21.470 -2.205 1.00 78.75 83 GLU A C 1
ATOM 667 O O . GLU A 1 83 ? -9.592 -20.763 -1.841 1.00 78.75 83 GLU A O 1
ATOM 672 N N . ILE A 1 84 ? -11.732 -20.965 -2.528 1.00 78.38 84 ILE A N 1
ATOM 673 C CA . ILE A 1 84 ? -12.055 -19.537 -2.462 1.00 78.38 84 ILE A CA 1
ATOM 674 C C . ILE A 1 84 ? -11.994 -19.060 -1.008 1.00 78.38 84 ILE A C 1
ATOM 676 O O . ILE A 1 84 ? -11.420 -18.007 -0.742 1.00 78.38 84 ILE A O 1
ATOM 680 N N . GLU A 1 85 ? -12.520 -19.828 -0.052 1.00 81.69 85 GLU A N 1
ATOM 681 C CA . GLU A 1 85 ? -12.412 -19.502 1.373 1.00 81.69 85 GLU A CA 1
ATOM 682 C C . GLU A 1 85 ? -10.954 -19.462 1.846 1.00 81.69 85 GLU A C 1
ATOM 684 O O . GLU A 1 85 ? -10.572 -18.540 2.568 1.00 81.69 85 GLU A O 1
ATOM 689 N N . ALA A 1 86 ? -10.111 -20.404 1.413 1.00 80.00 86 ALA A N 1
ATOM 690 C CA . ALA A 1 86 ? -8.686 -20.386 1.728 1.00 80.00 86 ALA A CA 1
ATOM 691 C C . ALA A 1 86 ? -7.983 -19.161 1.125 1.00 80.00 86 ALA A C 1
ATOM 693 O O . ALA A 1 86 ? -7.220 -18.496 1.829 1.00 80.00 86 ALA A O 1
ATOM 694 N N . ALA A 1 87 ? -8.283 -18.824 -0.132 1.00 79.19 87 ALA A N 1
ATOM 695 C CA . ALA A 1 87 ? -7.775 -17.630 -0.798 1.00 79.19 87 ALA A CA 1
ATOM 696 C C . ALA A 1 87 ? -8.182 -16.349 -0.054 1.00 79.19 87 ALA A C 1
ATOM 698 O O . ALA A 1 87 ? -7.338 -15.508 0.246 1.00 79.19 87 ALA A O 1
ATOM 699 N N . LEU A 1 88 ? -9.456 -16.237 0.323 1.00 79.31 88 LEU A N 1
ATOM 700 C CA . LEU A 1 88 ? -9.983 -15.109 1.089 1.00 79.31 88 LEU A CA 1
ATOM 701 C C . LEU A 1 88 ? -9.366 -15.014 2.487 1.00 79.31 88 LEU A C 1
ATOM 703 O O . LEU A 1 88 ? -9.055 -13.917 2.939 1.00 79.31 88 LEU A O 1
ATOM 707 N N . SER A 1 89 ? -9.148 -16.150 3.156 1.00 75.62 89 SER A N 1
ATOM 708 C CA . SER A 1 89 ? -8.569 -16.192 4.505 1.00 75.62 89 SER A CA 1
ATOM 709 C C . SER A 1 89 ? -7.118 -15.713 4.575 1.00 75.62 89 SER A C 1
ATOM 711 O O . SER A 1 89 ? -6.661 -15.342 5.652 1.00 75.62 89 SER A O 1
ATOM 713 N N . SER A 1 90 ? -6.410 -15.715 3.443 1.00 74.31 90 SER A N 1
ATOM 714 C CA . SER A 1 90 ? -4.999 -15.325 3.337 1.00 74.31 90 SER A CA 1
ATOM 715 C C . SER A 1 90 ? -4.764 -14.216 2.311 1.00 74.31 90 SER A C 1
ATOM 717 O O . SER A 1 90 ? -3.636 -14.006 1.874 1.00 74.31 90 SER A O 1
ATOM 719 N N . ASP A 1 91 ? -5.826 -13.497 1.929 1.00 73.19 91 ASP A N 1
ATOM 720 C CA . ASP A 1 91 ? -5.776 -12.324 1.049 1.00 73.19 91 ASP A CA 1
ATOM 721 C C . ASP A 1 91 ? -5.121 -12.552 -0.321 1.00 73.19 91 ASP A C 1
ATOM 723 O O . ASP A 1 91 ? -4.483 -11.662 -0.899 1.00 73.19 91 ASP A O 1
ATOM 727 N N . VAL A 1 92 ? -5.315 -13.755 -0.848 1.00 79.56 92 VAL A N 1
ATOM 728 C CA . VAL A 1 92 ? -4.878 -14.160 -2.179 1.00 79.56 92 VAL A CA 1
ATOM 729 C C . VAL A 1 92 ? -5.765 -13.483 -3.219 1.00 79.56 92 VAL A C 1
ATOM 731 O O . VAL A 1 92 ? -6.994 -13.512 -3.128 1.00 79.56 92 VAL A O 1
ATOM 734 N N . GLU A 1 93 ? -5.156 -12.878 -4.235 1.00 79.62 93 GLU A N 1
ATOM 735 C CA . GLU A 1 93 ? -5.902 -12.198 -5.294 1.00 79.62 93 GLU A CA 1
ATOM 736 C C . GLU A 1 93 ? -6.405 -13.194 -6.337 1.00 79.62 93 GLU A C 1
ATOM 738 O O . GLU A 1 93 ? -5.630 -13.951 -6.918 1.00 79.62 93 GLU A O 1
ATOM 743 N N . ILE A 1 94 ? -7.714 -13.195 -6.584 1.00 83.50 94 ILE A N 1
ATOM 744 C CA . ILE A 1 94 ? -8.342 -14.128 -7.520 1.00 83.50 94 ILE A CA 1
ATOM 745 C C . ILE A 1 94 ? -8.508 -13.452 -8.882 1.00 83.50 94 ILE A C 1
ATOM 747 O O . ILE A 1 94 ? -9.160 -12.410 -8.990 1.00 83.50 94 ILE A O 1
ATOM 751 N N . ILE A 1 95 ? -7.952 -14.071 -9.924 1.00 86.69 95 ILE A N 1
ATOM 752 C CA . ILE A 1 95 ? -8.103 -13.642 -11.319 1.00 86.69 95 ILE A CA 1
ATOM 753 C C . ILE A 1 95 ? -8.745 -14.786 -12.089 1.00 86.69 95 ILE A C 1
ATOM 755 O O . ILE A 1 95 ? -8.108 -15.801 -12.363 1.00 86.69 95 ILE A O 1
ATOM 759 N N . ALA A 1 96 ? -10.019 -14.625 -12.417 1.00 86.06 96 ALA A N 1
ATOM 760 C CA . ALA A 1 96 ? -10.802 -15.612 -13.128 1.00 86.06 96 ALA A CA 1
ATOM 761 C C . ALA A 1 96 ? -10.836 -15.334 -14.633 1.00 86.06 96 ALA A C 1
ATOM 763 O O . ALA A 1 96 ? -11.140 -14.224 -15.062 1.00 86.06 96 ALA A O 1
ATOM 764 N N . PHE A 1 97 ? -10.595 -16.365 -15.436 1.00 85.00 97 PHE A N 1
ATOM 765 C CA . PHE A 1 97 ? -10.654 -16.322 -16.892 1.00 85.00 97 PHE A CA 1
ATOM 766 C C . PHE A 1 97 ? -11.781 -17.222 -17.388 1.00 85.00 97 PHE A C 1
ATOM 768 O O . PHE A 1 97 ? -11.721 -18.441 -17.251 1.00 85.00 97 PHE A O 1
ATOM 775 N N . CYS A 1 98 ? -12.803 -16.624 -17.991 1.00 83.38 98 CYS A N 1
ATOM 776 C CA . CYS A 1 98 ? -13.888 -17.330 -18.661 1.00 83.38 98 CYS A CA 1
ATOM 777 C C . CYS A 1 98 ? -13.433 -17.721 -20.069 1.00 83.38 98 CYS A C 1
ATOM 779 O O . CYS A 1 98 ? -13.392 -16.870 -20.959 1.00 83.38 98 CYS A O 1
ATOM 781 N N . VAL A 1 99 ? -13.087 -18.990 -20.269 1.00 79.81 99 VAL A N 1
ATOM 782 C CA . VAL A 1 99 ? -12.495 -19.508 -21.507 1.00 79.81 99 VAL A CA 1
ATOM 783 C C . VAL A 1 99 ? -13.536 -20.274 -22.322 1.00 79.81 99 VAL A C 1
ATOM 785 O O . VAL A 1 99 ? -14.292 -21.086 -21.788 1.00 79.81 99 VAL A O 1
ATOM 788 N N . GLY A 1 100 ? -13.566 -20.016 -23.628 1.00 76.56 100 GLY A N 1
ATOM 789 C CA . GLY A 1 100 ? -14.275 -20.835 -24.609 1.00 76.56 100 GLY A CA 1
ATOM 790 C C . GLY A 1 100 ? -14.833 -20.023 -25.775 1.00 76.56 100 GLY A C 1
ATOM 791 O O . GLY A 1 100 ? -15.182 -18.852 -25.628 1.00 76.56 100 GLY A O 1
ATOM 792 N N . GLY A 1 101 ? -15.001 -20.644 -26.942 1.00 70.94 101 GLY A N 1
ATOM 793 C CA . GLY A 1 101 ? -15.506 -19.992 -28.159 1.00 70.94 101 GLY A CA 1
ATOM 794 C C . GLY A 1 101 ? -16.935 -19.439 -28.033 1.00 70.94 101 GLY A C 1
ATOM 795 O O . GLY A 1 101 ? -17.359 -18.579 -28.809 1.00 70.94 101 GLY A O 1
ATOM 796 N N . ALA A 1 102 ? -17.684 -19.897 -27.029 1.00 68.62 102 ALA A N 1
ATOM 797 C CA . ALA A 1 102 ? -19.009 -19.392 -26.675 1.00 68.62 102 ALA A CA 1
ATOM 798 C C . ALA A 1 102 ? -18.988 -18.221 -25.666 1.00 68.62 102 ALA A C 1
ATOM 800 O O . ALA A 1 102 ? -20.025 -17.592 -25.458 1.00 68.62 102 ALA A O 1
ATOM 801 N N . CYS A 1 103 ? -17.840 -17.912 -25.056 1.00 69.81 103 CYS A N 1
ATOM 802 C CA . CYS A 1 103 ? -17.646 -16.792 -24.133 1.00 69.81 103 CYS A CA 1
ATOM 803 C C . CYS A 1 103 ? -17.388 -15.503 -24.919 1.00 69.81 103 CYS A C 1
ATOM 805 O O . CYS A 1 103 ? -16.252 -15.058 -25.028 1.00 69.81 103 CYS A O 1
ATOM 807 N N . ARG A 1 104 ? -18.429 -14.905 -25.509 1.00 66.44 104 ARG A N 1
ATOM 808 C CA . ARG A 1 104 ? -18.308 -13.583 -26.150 1.00 66.44 104 ARG A CA 1
ATOM 809 C C . ARG A 1 104 ? -18.284 -12.487 -25.082 1.00 66.44 104 ARG A C 1
ATOM 811 O O . ARG A 1 104 ? -19.004 -12.613 -24.096 1.00 66.44 104 ARG A O 1
ATOM 818 N N . GLU A 1 105 ? -17.539 -11.403 -25.323 1.00 63.81 105 GLU A N 1
ATOM 819 C CA . GLU A 1 105 ? -17.377 -10.265 -24.390 1.00 63.81 105 GLU A CA 1
ATOM 820 C C . GLU A 1 105 ? -18.714 -9.716 -23.844 1.00 63.81 105 GLU A C 1
ATOM 822 O O . GLU A 1 105 ? -18.783 -9.278 -22.701 1.00 63.81 105 GLU A O 1
ATOM 827 N N . GLU A 1 106 ? -19.803 -9.794 -24.620 1.00 61.97 106 GLU A N 1
ATOM 828 C CA . GLU A 1 106 ? -21.116 -9.254 -24.233 1.00 61.97 106 GLU A CA 1
ATOM 829 C C . GLU A 1 106 ? -22.073 -10.270 -23.574 1.00 61.97 106 GLU A C 1
ATOM 831 O O . GLU A 1 106 ? -23.038 -9.864 -22.925 1.00 61.97 106 GLU A O 1
ATOM 836 N N . VAL A 1 107 ? -21.866 -11.587 -23.738 1.00 71.88 107 VAL A N 1
ATOM 837 C CA . VAL A 1 107 ? -22.802 -12.617 -23.239 1.00 71.88 107 VAL A CA 1
ATOM 838 C C . VAL A 1 107 ? -22.051 -13.863 -22.777 1.00 71.88 107 VAL A C 1
ATOM 840 O O . VAL A 1 107 ? -21.601 -14.675 -23.587 1.00 71.88 107 VAL A O 1
ATOM 843 N N . LEU A 1 108 ? -21.993 -14.055 -21.457 1.00 74.88 108 LEU A N 1
ATOM 844 C CA . LEU A 1 108 ? -21.444 -15.262 -20.845 1.00 74.88 108 LEU A CA 1
ATOM 845 C C . LEU A 1 108 ? -22.473 -16.413 -20.817 1.00 74.88 108 LEU A C 1
ATOM 847 O O . LEU A 1 108 ? -23.658 -16.189 -20.550 1.00 74.88 108 LEU A O 1
ATOM 851 N N . PRO A 1 109 ? -22.045 -17.669 -21.035 1.00 76.25 109 PRO A N 1
ATOM 852 C CA . PRO A 1 109 ? -22.878 -18.851 -20.824 1.00 76.25 109 PRO A CA 1
ATOM 853 C C . PRO A 1 109 ? -23.425 -18.943 -19.390 1.00 76.25 109 PRO A C 1
ATOM 855 O O . PRO A 1 109 ? -22.735 -18.620 -18.425 1.00 76.25 109 PRO A O 1
ATOM 858 N N . ALA A 1 110 ? -24.651 -19.455 -19.221 1.00 76.56 110 ALA A N 1
ATOM 859 C CA . ALA A 1 110 ? -25.316 -19.522 -17.912 1.00 76.56 110 ALA A CA 1
ATOM 860 C C . ALA A 1 110 ? -24.548 -20.346 -16.856 1.00 76.56 110 ALA A C 1
ATOM 862 O O . ALA A 1 110 ? -24.606 -20.011 -15.673 1.00 76.56 110 ALA A O 1
ATOM 863 N N . ALA A 1 111 ? -23.830 -21.392 -17.278 1.00 71.50 111 ALA A N 1
ATOM 864 C CA . ALA A 1 111 ? -22.962 -22.204 -16.422 1.00 71.50 111 ALA A CA 1
ATOM 865 C C . ALA A 1 111 ? -21.814 -21.369 -15.826 1.00 71.50 111 ALA A C 1
ATOM 867 O O . ALA A 1 111 ? -21.648 -21.306 -14.608 1.00 71.50 111 ALA A O 1
ATOM 868 N N . ILE A 1 112 ? -21.116 -20.616 -16.680 1.00 75.56 112 ILE A N 1
ATOM 869 C CA . ILE A 1 112 ? -20.017 -19.727 -16.287 1.00 75.56 112 ILE A CA 1
ATOM 870 C C . ILE A 1 112 ? -20.538 -18.580 -15.417 1.00 75.56 112 ILE A C 1
ATOM 872 O O . ILE A 1 112 ? -19.966 -18.299 -14.372 1.00 75.56 112 ILE A O 1
ATOM 876 N N . ILE A 1 113 ? -21.694 -17.988 -15.748 1.00 79.06 113 ILE A N 1
ATOM 877 C CA . ILE A 1 113 ? -22.329 -16.958 -14.904 1.00 79.06 113 ILE A CA 1
ATOM 878 C C . ILE A 1 113 ? -22.586 -17.477 -13.480 1.00 79.06 113 ILE A C 1
ATOM 880 O O . ILE A 1 113 ? -22.410 -16.735 -12.513 1.00 79.06 113 ILE A O 1
ATOM 884 N N . ARG A 1 114 ? -23.022 -18.735 -13.319 1.00 76.19 114 ARG A N 1
ATOM 885 C CA . ARG A 1 114 ? -23.234 -19.327 -11.987 1.00 76.19 114 AR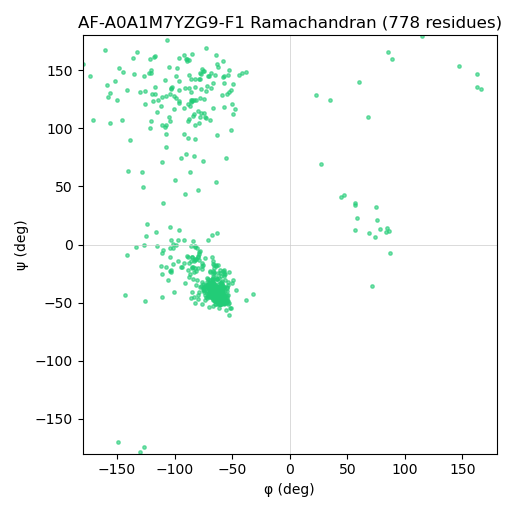G A CA 1
ATOM 886 C C . ARG A 1 114 ? -21.924 -19.473 -11.214 1.00 76.19 114 ARG A C 1
ATOM 888 O O . ARG A 1 114 ? -21.936 -19.229 -10.013 1.00 76.19 114 ARG A O 1
ATOM 895 N N . GLN A 1 115 ? -20.830 -19.830 -11.881 1.00 73.88 115 GLN A N 1
ATOM 896 C CA . GLN A 1 115 ? -19.504 -19.927 -11.266 1.00 73.88 115 GLN A CA 1
ATOM 897 C C . GLN A 1 115 ? -18.939 -18.542 -10.920 1.00 73.88 115 GLN A C 1
ATOM 899 O O . GLN A 1 115 ? -18.502 -18.333 -9.794 1.00 73.88 115 GLN A O 1
ATOM 904 N N . CYS A 1 116 ? -19.053 -17.554 -11.813 1.00 78.06 116 CYS A N 1
ATOM 905 C CA . CYS A 1 116 ? -18.644 -16.173 -11.543 1.00 78.06 116 CYS A CA 1
ATOM 906 C C . CYS A 1 116 ? -19.371 -15.569 -10.334 1.00 78.06 116 CYS A C 1
ATOM 908 O O . CYS A 1 116 ? -18.769 -14.831 -9.567 1.00 78.06 116 CYS A O 1
ATOM 910 N N . LYS A 1 117 ? -20.650 -15.910 -10.119 1.00 80.31 117 LYS A N 1
ATOM 911 C CA . LYS A 1 117 ? -21.411 -15.471 -8.934 1.00 80.31 117 LYS A CA 1
ATOM 912 C C . LYS A 1 117 ? -20.873 -16.009 -7.605 1.00 80.31 117 LYS A C 1
ATOM 914 O O . LYS A 1 117 ? -21.247 -15.469 -6.570 1.00 80.31 117 LYS A O 1
ATOM 919 N N . LYS A 1 118 ? -20.069 -17.076 -7.623 1.00 74.19 118 LYS A N 1
ATOM 920 C CA . LYS A 1 118 ? -19.409 -17.614 -6.426 1.00 74.19 118 LYS A CA 1
ATOM 921 C C . LYS A 1 118 ? -18.123 -16.867 -6.079 1.00 74.19 118 LYS A C 1
ATOM 923 O O . LYS A 1 118 ? -17.663 -16.959 -4.947 1.00 74.19 118 LYS A O 1
ATOM 928 N N . LEU A 1 119 ? -17.541 -16.153 -7.040 1.00 76.19 119 LEU A N 1
ATOM 929 C CA . LEU A 1 119 ? -16.327 -15.387 -6.812 1.00 76.19 119 LEU A CA 1
ATOM 930 C C . LEU A 1 119 ? -16.627 -14.173 -5.921 1.00 76.19 119 LEU A C 1
ATOM 932 O O . LEU A 1 119 ? -17.708 -13.582 -6.024 1.00 76.19 119 LEU A O 1
ATOM 936 N N . PRO A 1 120 ? -15.687 -13.778 -5.047 1.00 73.69 120 PRO A N 1
ATOM 937 C CA . PRO A 1 120 ? -15.842 -12.575 -4.243 1.00 73.69 120 PRO A CA 1
ATOM 938 C C . PRO A 1 120 ? -15.903 -11.336 -5.143 1.00 73.69 120 PRO A C 1
ATOM 940 O O . PRO A 1 120 ? -15.352 -11.325 -6.241 1.00 73.69 120 PRO A O 1
ATOM 943 N N . GLN A 1 121 ? -16.520 -10.255 -4.660 1.00 70.25 121 GLN A N 1
ATOM 944 C CA . GLN A 1 121 ? -16.597 -8.986 -5.406 1.00 70.25 121 GLN A CA 1
ATOM 945 C C . GLN A 1 121 ? -15.219 -8.405 -5.765 1.00 70.25 121 GLN A C 1
ATOM 947 O O . GLN A 1 121 ? -15.113 -7.622 -6.702 1.00 70.25 121 GLN A O 1
ATOM 952 N N . SER A 1 122 ? -14.178 -8.781 -5.022 1.00 68.31 122 SER A N 1
ATOM 953 C CA . SER A 1 122 ? -12.789 -8.394 -5.265 1.00 68.31 122 SER A CA 1
ATOM 954 C C . SER A 1 122 ? -12.098 -9.203 -6.367 1.00 68.31 122 SER A C 1
ATOM 956 O O . SER A 1 122 ? -10.998 -8.833 -6.772 1.00 68.31 122 SER A O 1
ATOM 958 N N . ALA A 1 123 ? -12.695 -10.301 -6.845 1.00 78.25 123 ALA A N 1
ATOM 959 C CA . ALA A 1 123 ? -12.114 -11.104 -7.914 1.00 78.25 123 ALA A CA 1
ATOM 960 C C . ALA A 1 123 ? -12.207 -10.373 -9.255 1.00 78.25 123 ALA A C 1
ATOM 962 O O . ALA A 1 123 ? -13.252 -9.832 -9.625 1.00 78.25 123 ALA A O 1
ATOM 963 N N . ARG A 1 124 ? -11.119 -10.416 -10.023 1.00 83.00 124 ARG A N 1
ATOM 964 C CA . ARG A 1 124 ? -11.092 -9.891 -11.387 1.00 83.00 124 ARG A CA 1
ATOM 965 C C . ARG A 1 124 ? -11.579 -10.968 -12.345 1.00 83.00 124 ARG A C 1
ATOM 967 O O . ARG A 1 124 ? -11.119 -12.101 -12.263 1.00 83.00 124 ARG A O 1
ATOM 974 N N . ILE A 1 125 ? -12.504 -10.627 -13.238 1.00 85.31 125 ILE A N 1
ATOM 975 C CA . ILE A 1 125 ? -13.076 -11.568 -14.206 1.00 85.31 125 ILE A CA 1
ATOM 976 C C . ILE A 1 125 ? -12.748 -11.073 -15.610 1.00 85.31 125 ILE A C 1
ATOM 978 O O . ILE A 1 125 ? -13.105 -9.957 -15.972 1.00 85.31 125 ILE A O 1
ATOM 982 N N . GLU A 1 126 ? -12.094 -11.923 -16.391 1.00 86.00 126 GLU A N 1
ATOM 983 C CA . GLU A 1 126 ? -11.699 -11.675 -17.775 1.00 86.00 126 GLU A CA 1
ATOM 984 C C . GLU A 1 126 ? -12.337 -12.725 -18.693 1.00 86.00 126 GLU A C 1
ATOM 986 O O . GLU A 1 126 ? -12.573 -13.865 -18.286 1.00 86.00 126 GLU A O 1
ATOM 991 N N . THR A 1 127 ? -12.621 -12.364 -19.945 1.00 85.50 127 THR A N 1
ATOM 992 C CA . THR A 1 127 ? -13.258 -13.262 -20.922 1.00 85.50 127 THR A CA 1
ATOM 993 C C . THR A 1 127 ? -12.348 -13.528 -22.112 1.00 85.50 127 THR A C 1
ATOM 995 O O . THR A 1 127 ? -11.854 -12.589 -22.731 1.00 85.50 127 THR A O 1
ATOM 998 N N . ILE A 1 128 ? -12.160 -14.801 -22.465 1.00 85.56 128 ILE A N 1
ATOM 999 C CA . ILE A 1 128 ? -11.329 -15.241 -23.589 1.00 85.56 128 ILE A CA 1
ATOM 1000 C C . ILE A 1 128 ? -12.202 -16.042 -24.565 1.00 85.56 128 ILE A C 1
ATOM 1002 O O . ILE A 1 128 ? -12.483 -17.223 -24.357 1.00 85.56 128 ILE A O 1
ATOM 1006 N N . ALA A 1 129 ? -12.627 -15.377 -25.643 1.00 84.12 129 ALA A N 1
ATOM 1007 C CA . ALA A 1 129 ? -13.575 -15.882 -26.641 1.00 84.12 129 ALA A CA 1
ATOM 1008 C C . ALA A 1 129 ? -12.939 -16.829 -27.681 1.00 84.12 129 ALA A C 1
ATOM 1010 O O . ALA A 1 129 ? -13.119 -16.656 -28.888 1.00 84.12 129 ALA A O 1
ATOM 1011 N N . THR A 1 130 ? -12.144 -17.802 -27.242 1.00 81.56 130 THR A N 1
ATOM 1012 C CA . THR A 1 130 ? -11.493 -18.778 -28.126 1.00 81.56 130 THR A CA 1
ATOM 1013 C C . THR A 1 130 ? -11.324 -20.122 -27.428 1.00 81.56 130 THR A C 1
ATOM 1015 O O . THR A 1 130 ? -11.207 -20.183 -26.206 1.00 81.56 130 THR A O 1
ATOM 1018 N N . ASP A 1 131 ? -11.309 -21.187 -28.226 1.00 78.88 131 ASP A N 1
ATOM 1019 C CA . ASP A 1 131 ? -10.983 -22.547 -27.789 1.00 78.88 131 ASP A CA 1
ATOM 1020 C C . ASP A 1 131 ? -9.519 -22.917 -28.103 1.00 78.88 131 ASP A C 1
ATOM 1022 O O . ASP A 1 131 ? -9.093 -24.027 -27.798 1.00 78.88 131 ASP A O 1
ATOM 1026 N N . ASP A 1 132 ? -8.744 -22.013 -28.724 1.00 85.12 132 ASP A N 1
ATOM 1027 C CA . ASP A 1 132 ? -7.327 -22.230 -29.045 1.00 85.12 132 ASP A CA 1
ATOM 1028 C C . ASP A 1 132 ? -6.457 -22.119 -27.776 1.00 85.12 132 ASP A C 1
ATOM 1030 O O . ASP A 1 132 ? -6.313 -21.013 -27.237 1.00 85.12 132 ASP A O 1
ATOM 1034 N N . PRO A 1 133 ? -5.833 -23.219 -27.307 1.00 82.06 133 PRO A N 1
ATOM 1035 C CA . PRO A 1 133 ? -5.074 -23.214 -26.063 1.00 82.06 133 PRO A CA 1
ATOM 1036 C C . PRO A 1 133 ? -3.864 -22.287 -26.061 1.00 82.06 133 PRO A C 1
ATOM 1038 O O . PRO A 1 133 ? -3.509 -21.754 -25.013 1.00 82.06 133 PRO A O 1
ATOM 1041 N N . GLU A 1 134 ? -3.242 -22.063 -27.217 1.00 86.75 134 GLU A N 1
ATOM 1042 C CA . GLU A 1 134 ? -2.076 -21.189 -27.340 1.00 86.75 134 GLU A CA 1
ATOM 1043 C C . GLU A 1 134 ? -2.480 -19.714 -27.244 1.00 86.75 134 GLU A C 1
ATOM 1045 O O . GLU A 1 134 ? -1.792 -18.909 -26.612 1.00 86.75 134 GLU A O 1
ATOM 1050 N N . VAL A 1 135 ? -3.631 -19.354 -27.820 1.00 85.50 135 VAL A N 1
ATOM 1051 C CA . VAL A 1 135 ? -4.186 -18.001 -27.680 1.00 85.50 135 VAL A CA 1
ATOM 1052 C C . VAL A 1 135 ? -4.615 -17.757 -26.235 1.00 85.50 135 VAL A C 1
ATOM 1054 O O . VAL A 1 135 ? -4.269 -16.718 -25.678 1.00 85.50 135 VAL A O 1
ATOM 1057 N N . VAL A 1 136 ? -5.287 -18.724 -25.599 1.00 83.62 136 VAL A N 1
ATOM 1058 C CA . VAL A 1 136 ? -5.649 -18.649 -24.173 1.00 83.62 136 VAL A CA 1
ATOM 1059 C C . VAL A 1 136 ? -4.405 -18.467 -23.308 1.00 83.62 136 VAL A C 1
ATOM 1061 O O . VAL A 1 136 ? -4.357 -17.540 -22.502 1.00 83.62 136 VAL A O 1
ATOM 1064 N N . ALA A 1 137 ? -3.381 -19.301 -23.506 1.00 85.31 137 ALA A N 1
ATOM 1065 C CA . ALA A 1 137 ? -2.127 -19.226 -22.766 1.00 85.31 137 ALA A CA 1
ATOM 1066 C C . ALA A 1 137 ? -1.462 -17.856 -22.899 1.00 85.31 137 ALA A C 1
ATOM 1068 O O . ALA A 1 137 ? -1.124 -17.239 -21.891 1.00 85.31 137 ALA A O 1
ATOM 1069 N N . ARG A 1 138 ? -1.350 -17.337 -24.126 1.00 85.88 138 ARG A N 1
ATOM 1070 C CA . ARG A 1 138 ? -0.780 -16.012 -24.380 1.00 85.88 138 ARG A CA 1
ATOM 1071 C C . ARG A 1 138 ? -1.573 -14.900 -23.700 1.00 85.88 138 ARG A C 1
ATOM 1073 O O . ARG A 1 138 ? -0.969 -14.018 -23.098 1.00 85.88 138 ARG A O 1
ATOM 1080 N N . THR A 1 139 ? -2.901 -14.931 -23.783 1.00 86.06 139 THR A N 1
ATOM 1081 C CA . THR A 1 139 ? -3.753 -13.913 -23.157 1.00 86.06 139 THR A CA 1
ATOM 1082 C C . THR A 1 139 ? -3.642 -13.950 -21.636 1.00 86.06 139 THR A C 1
ATOM 1084 O O . THR A 1 139 ? -3.500 -12.896 -21.022 1.00 86.06 139 THR A O 1
ATOM 1087 N N . VAL A 1 140 ? -3.645 -15.138 -21.024 1.00 85.12 140 VAL A N 1
ATOM 1088 C CA . VAL A 1 140 ? -3.455 -15.287 -19.573 1.00 85.12 140 VAL A CA 1
ATOM 1089 C C . VAL A 1 140 ? -2.086 -14.753 -19.153 1.00 85.12 140 VAL A C 1
ATOM 1091 O O . VAL A 1 140 ? -2.017 -13.944 -18.231 1.00 85.12 140 VAL A O 1
ATOM 1094 N N . THR A 1 141 ? -1.005 -15.139 -19.840 1.00 86.06 141 THR A N 1
ATOM 1095 C CA . THR A 1 141 ? 0.346 -14.645 -19.533 1.00 86.06 141 THR A CA 1
ATOM 1096 C C . THR A 1 141 ? 0.434 -13.128 -19.638 1.00 86.06 141 THR A C 1
ATOM 1098 O O . THR A 1 141 ? 0.885 -12.493 -18.691 1.00 86.06 141 THR A O 1
ATOM 1101 N N . LEU A 1 142 ? -0.080 -12.540 -20.720 1.00 84.62 142 LEU A N 1
ATOM 1102 C CA . LEU A 1 142 ? -0.082 -11.090 -20.915 1.00 84.62 142 LEU A CA 1
ATOM 1103 C C . LEU A 1 142 ? -0.854 -10.358 -19.808 1.00 84.62 142 LEU A C 1
ATOM 1105 O O . LEU A 1 142 ? -0.425 -9.319 -19.314 1.00 84.62 142 LEU A O 1
ATOM 1109 N N . MET A 1 143 ? -2.003 -10.903 -19.400 1.00 85.06 143 MET A N 1
ATOM 1110 C CA . MET A 1 143 ? -2.796 -10.332 -18.311 1.00 85.06 143 MET A CA 1
ATOM 1111 C C . MET A 1 143 ? -2.068 -10.421 -16.969 1.00 85.06 143 MET A C 1
ATOM 1113 O O . MET A 1 143 ? -2.129 -9.470 -16.195 1.00 85.06 143 MET A O 1
ATOM 1117 N N . MET A 1 144 ? -1.348 -11.516 -16.713 1.00 84.56 144 MET A N 1
ATOM 1118 C CA . MET A 1 144 ? -0.530 -11.671 -15.508 1.00 84.56 144 MET A CA 1
ATOM 1119 C C . MET A 1 144 ? 0.682 -10.733 -15.496 1.00 84.56 144 MET A C 1
ATOM 1121 O O . MET A 1 144 ? 0.970 -10.139 -14.460 1.00 84.56 144 MET A O 1
ATOM 1125 N N . GLU A 1 145 ? 1.373 -10.560 -16.626 1.00 83.69 145 GLU A N 1
ATOM 1126 C CA . GLU A 1 145 ? 2.458 -9.580 -16.761 1.00 83.69 145 GLU A CA 1
ATOM 1127 C C . GLU A 1 145 ? 1.944 -8.165 -16.475 1.00 83.69 145 GLU A C 1
ATOM 1129 O O . GLU A 1 145 ? 2.500 -7.463 -15.633 1.00 83.69 145 GLU A O 1
ATOM 1134 N N . ASN A 1 146 ? 0.829 -7.778 -17.100 1.00 82.06 146 ASN A N 1
ATOM 1135 C CA . ASN A 1 146 ? 0.203 -6.475 -16.880 1.00 82.06 146 ASN A CA 1
ATOM 1136 C C . ASN A 1 146 ? -0.241 -6.277 -15.426 1.00 82.06 146 ASN A C 1
ATOM 1138 O O . ASN A 1 146 ? -0.111 -5.183 -14.887 1.00 82.06 146 ASN A O 1
ATOM 1142 N N . GLU A 1 147 ? -0.768 -7.315 -14.781 1.00 82.56 147 GLU A N 1
ATOM 1143 C CA . GLU A 1 147 ? -1.183 -7.256 -13.379 1.00 82.56 147 GLU A CA 1
ATOM 1144 C C . GLU A 1 147 ? 0.003 -7.000 -12.442 1.00 82.56 147 GLU A C 1
ATOM 1146 O O . GLU A 1 147 ? -0.066 -6.144 -11.561 1.00 82.56 147 GLU A O 1
ATOM 1151 N N . VAL A 1 148 ? 1.115 -7.700 -12.660 1.00 83.25 148 VAL A N 1
ATOM 1152 C CA . VAL A 1 148 ? 2.341 -7.507 -11.881 1.00 83.25 148 VAL A CA 1
ATOM 1153 C C . VAL A 1 148 ? 2.957 -6.134 -12.146 1.00 83.25 148 VAL A C 1
ATOM 1155 O O . VAL A 1 148 ? 3.410 -5.481 -11.214 1.00 83.25 148 VAL A O 1
ATOM 1158 N N . LEU A 1 149 ? 2.921 -5.648 -13.386 1.00 80.75 149 LEU A N 1
ATOM 1159 C CA . LEU A 1 149 ? 3.382 -4.298 -13.714 1.00 80.75 149 LEU A CA 1
ATOM 1160 C C . LEU A 1 149 ? 2.518 -3.217 -13.051 1.00 80.75 149 LEU A C 1
ATOM 1162 O O . LEU A 1 149 ? 3.056 -2.260 -12.496 1.00 80.75 149 LEU A O 1
ATOM 1166 N N . ARG A 1 150 ? 1.195 -3.412 -13.010 1.00 79.50 150 ARG A N 1
ATOM 1167 C CA . ARG A 1 150 ? 0.275 -2.526 -12.285 1.00 79.50 150 ARG A CA 1
ATOM 1168 C C . ARG A 1 150 ? 0.593 -2.452 -10.802 1.00 79.50 150 ARG A C 1
ATOM 1170 O O . ARG A 1 150 ? 0.543 -1.361 -10.257 1.00 79.50 150 ARG A O 1
ATOM 1177 N N . VAL A 1 151 ? 0.983 -3.556 -10.152 1.00 78.38 151 VAL A N 1
ATOM 1178 C CA . VAL A 1 151 ? 1.414 -3.553 -8.733 1.00 78.38 151 VAL A CA 1
ATOM 1179 C C . VAL A 1 151 ? 2.521 -2.525 -8.449 1.00 78.38 151 VAL A C 1
ATOM 1181 O O . VAL A 1 151 ? 2.620 -2.048 -7.318 1.00 78.38 151 VAL A O 1
ATOM 1184 N N . PHE A 1 152 ? 3.289 -2.127 -9.464 1.00 75.62 152 PHE A N 1
ATOM 1185 C CA . PHE A 1 152 ? 4.331 -1.103 -9.384 1.00 75.62 152 PHE A CA 1
ATOM 1186 C C . PHE A 1 152 ? 3.893 0.308 -9.816 1.00 75.62 152 PHE A C 1
ATOM 1188 O O . PHE A 1 152 ? 4.743 1.174 -10.018 1.00 75.62 152 PHE A O 1
ATOM 1195 N N . GLY A 1 153 ? 2.588 0.555 -9.971 1.00 70.25 153 GLY A N 1
ATOM 1196 C CA . GLY A 1 153 ? 2.038 1.866 -10.329 1.00 70.25 153 GLY A CA 1
ATOM 1197 C C . GLY A 1 153 ? 2.020 2.176 -11.827 1.00 70.25 153 GLY A C 1
ATOM 1198 O O . GLY A 1 153 ? 1.838 3.332 -12.203 1.00 70.25 153 GLY A O 1
ATOM 1199 N N . GLU A 1 154 ? 2.208 1.175 -12.689 1.00 70.38 154 GLU A N 1
ATOM 1200 C CA . GLU A 1 154 ? 2.170 1.347 -14.144 1.00 70.38 154 GLU A CA 1
ATOM 1201 C C . GLU A 1 154 ? 0.748 1.100 -14.678 1.00 70.38 154 GLU A C 1
ATOM 1203 O O . GLU A 1 154 ? 0.347 -0.033 -14.950 1.00 70.38 154 GLU A O 1
ATOM 1208 N N . ASP A 1 155 ? -0.024 2.177 -14.837 1.00 59.16 155 ASP A N 1
ATOM 1209 C CA . ASP A 1 155 ? -1.320 2.165 -15.522 1.00 59.16 155 ASP A CA 1
ATOM 1210 C C . ASP A 1 155 ? -1.125 2.568 -16.990 1.00 59.16 155 ASP A C 1
ATOM 1212 O O . ASP A 1 155 ? -1.437 3.688 -17.378 1.00 59.16 155 ASP A O 1
ATOM 1216 N N . ASP A 1 156 ? -0.586 1.681 -17.830 1.00 51.75 156 ASP A N 1
ATOM 1217 C CA . ASP A 1 156 ? -0.497 1.966 -19.265 1.00 51.75 156 ASP A CA 1
ATOM 1218 C C . ASP A 1 156 ? -0.765 0.736 -20.139 1.00 51.75 156 ASP A C 1
ATOM 1220 O O . ASP A 1 156 ? -0.188 -0.336 -19.972 1.00 51.75 156 ASP A O 1
ATOM 1224 N N . HIS A 1 157 ? -1.612 0.943 -21.152 1.00 46.62 157 HIS A N 1
ATOM 1225 C CA . HIS A 1 157 ? -1.807 0.068 -22.315 1.00 46.62 157 HIS A CA 1
ATOM 1226 C C . HIS A 1 157 ? -0.608 0.083 -23.282 1.00 46.62 157 HIS A C 1
ATOM 1228 O O . HIS A 1 157 ? -0.655 -0.554 -24.338 1.00 46.62 157 HIS A O 1
ATOM 1234 N N . ALA A 1 158 ? 0.463 0.800 -22.931 1.00 46.50 158 ALA A N 1
ATOM 1235 C CA . ALA A 1 158 ? 1.727 0.814 -23.646 1.00 46.50 158 ALA A CA 1
ATOM 1236 C C . ALA A 1 158 ? 2.484 -0.487 -23.357 1.00 46.50 158 ALA A C 1
ATOM 1238 O O . ALA A 1 158 ? 3.485 -0.526 -22.643 1.00 46.50 158 ALA A O 1
ATOM 1239 N N . LEU A 1 159 ? 1.978 -1.575 -23.939 1.00 46.19 159 LEU A N 1
ATOM 1240 C CA . LEU A 1 159 ? 2.781 -2.754 -24.220 1.00 46.19 159 LEU A CA 1
ATOM 1241 C C . LEU A 1 159 ? 4.117 -2.302 -24.815 1.00 46.19 159 LEU A C 1
ATOM 1243 O O . LEU A 1 159 ? 4.158 -1.318 -25.558 1.00 46.19 159 LEU A O 1
ATOM 1247 N N . LEU A 1 160 ? 5.183 -3.043 -24.503 1.00 47.72 160 LEU A N 1
ATOM 1248 C CA . LEU A 1 160 ? 6.482 -3.015 -25.182 1.00 47.72 160 LEU A CA 1
ATOM 1249 C C . LEU A 1 160 ? 6.267 -3.274 -26.683 1.00 47.72 160 LEU A C 1
ATOM 1251 O O . LEU A 1 160 ? 6.449 -4.380 -27.187 1.00 47.72 160 LEU A O 1
ATOM 1255 N N . GLY A 1 161 ? 5.759 -2.272 -27.386 1.00 47.56 161 GLY A N 1
ATOM 1256 C CA . GLY A 1 161 ? 5.443 -2.335 -28.791 1.00 47.56 161 GLY A CA 1
ATOM 1257 C C . GLY A 1 161 ? 6.725 -2.205 -29.587 1.00 47.56 161 GLY A C 1
ATOM 1258 O O . GLY A 1 161 ? 7.630 -1.456 -29.231 1.00 47.56 161 GLY A O 1
ATOM 1259 N N . THR A 1 162 ? 6.758 -2.865 -30.735 1.00 52.78 162 THR A N 1
ATOM 1260 C CA . THR A 1 162 ? 7.728 -2.631 -31.813 1.00 52.78 162 THR A CA 1
ATOM 1261 C C . THR A 1 162 ? 7.632 -1.220 -32.420 1.00 52.78 162 THR A C 1
ATOM 1263 O O . THR A 1 162 ? 8.220 -0.969 -33.469 1.00 52.78 162 THR A O 1
ATOM 1266 N N . ASP A 1 163 ? 6.862 -0.315 -31.809 1.00 66.50 163 ASP A N 1
ATOM 1267 C CA . ASP A 1 163 ? 6.632 1.041 -32.283 1.00 66.50 163 ASP A CA 1
ATOM 1268 C C . ASP A 1 163 ? 7.827 1.939 -31.942 1.00 66.50 163 ASP A C 1
ATOM 1270 O O . ASP A 1 163 ? 8.011 2.388 -30.809 1.00 66.50 163 ASP A O 1
ATOM 1274 N N . LEU A 1 164 ? 8.629 2.232 -32.964 1.00 76.50 164 LEU A N 1
ATOM 1275 C CA . LEU A 1 164 ? 9.794 3.113 -32.877 1.00 76.50 164 LEU A CA 1
ATOM 1276 C C . LEU A 1 164 ? 9.403 4.592 -32.757 1.00 76.50 164 LEU A C 1
ATOM 1278 O O . LEU A 1 164 ? 10.269 5.432 -32.499 1.00 76.50 164 LEU A O 1
ATOM 1282 N N . LEU A 1 165 ? 8.124 4.925 -32.979 1.00 80.19 165 LEU A N 1
ATOM 1283 C CA . LEU A 1 165 ? 7.602 6.273 -32.780 1.00 80.19 165 LEU A CA 1
ATOM 1284 C C . LEU A 1 165 ? 7.407 6.593 -31.303 1.00 80.19 165 LEU A C 1
ATOM 1286 O O . LEU A 1 165 ? 7.354 7.767 -30.963 1.00 80.19 165 LEU A O 1
ATOM 1290 N N . SER A 1 166 ? 7.295 5.605 -30.417 1.00 76.38 166 SER A N 1
ATOM 1291 C CA . SER A 1 166 ? 7.063 5.892 -29.005 1.00 76.38 166 SER A CA 1
ATOM 1292 C C . SER A 1 166 ? 8.335 6.435 -28.347 1.00 76.38 166 SER A C 1
ATOM 1294 O O . SER A 1 166 ? 9.324 5.722 -28.167 1.00 76.38 166 SER A O 1
ATOM 1296 N N . ILE A 1 167 ? 8.327 7.724 -27.996 1.00 84.62 167 ILE A N 1
ATOM 1297 C CA . ILE A 1 167 ? 9.333 8.316 -27.109 1.00 84.62 167 ILE A CA 1
ATOM 1298 C C . ILE A 1 167 ? 8.870 8.061 -25.665 1.00 84.62 167 ILE A C 1
ATOM 1300 O O . ILE A 1 167 ? 7.754 8.459 -25.327 1.00 84.62 167 ILE A O 1
ATOM 1304 N N . PRO A 1 168 ? 9.683 7.434 -24.794 1.00 80.31 168 PRO A N 1
ATOM 1305 C CA . PRO A 1 168 ? 9.336 7.199 -23.393 1.00 80.31 168 PRO A CA 1
ATOM 1306 C C . PRO A 1 168 ? 8.837 8.467 -22.683 1.00 80.31 168 PRO A C 1
ATOM 1308 O O . PRO A 1 168 ? 9.544 9.473 -22.603 1.00 80.31 168 PRO A O 1
ATOM 1311 N N . GLY A 1 169 ? 7.602 8.406 -22.175 1.00 79.25 169 GLY A N 1
ATOM 1312 C CA . GLY A 1 169 ? 6.896 9.531 -21.545 1.00 79.25 169 GLY A CA 1
ATOM 1313 C C . GLY A 1 169 ? 6.106 10.433 -22.505 1.00 79.25 169 GLY A C 1
ATOM 1314 O O . GLY A 1 169 ? 5.357 11.284 -22.038 1.00 79.25 169 GLY A O 1
ATOM 1315 N N . PHE A 1 170 ? 6.228 10.238 -23.822 1.00 86.00 170 PHE A N 1
ATOM 1316 C CA . PHE A 1 170 ? 5.572 11.034 -24.868 1.00 86.00 170 PHE A CA 1
ATOM 1317 C C . PHE A 1 170 ? 5.084 10.158 -26.037 1.00 86.00 170 PHE A C 1
ATOM 1319 O O . PHE A 1 170 ? 5.573 10.311 -27.166 1.00 86.00 170 PHE A O 1
ATOM 1326 N N . PRO A 1 171 ? 4.146 9.224 -25.805 1.00 80.81 171 PRO A N 1
ATOM 1327 C CA . PRO A 1 171 ? 3.700 8.304 -26.841 1.00 80.81 171 PRO A CA 1
ATOM 1328 C C . PRO A 1 171 ? 2.856 9.032 -27.905 1.00 80.81 171 PRO A C 1
ATOM 1330 O O . PRO A 1 171 ? 2.136 9.997 -27.626 1.00 80.81 171 PRO A O 1
ATOM 1333 N N . ALA A 1 172 ? 2.982 8.595 -29.160 1.00 81.94 172 ALA A N 1
ATOM 1334 C CA . ALA A 1 172 ? 2.422 9.298 -30.318 1.00 81.94 172 ALA A CA 1
ATOM 1335 C C . ALA A 1 172 ? 0.881 9.266 -30.381 1.00 81.94 172 ALA A C 1
ATOM 1337 O O . ALA A 1 172 ? 0.260 10.124 -31.009 1.00 81.94 172 ALA A O 1
ATOM 1338 N N . ASP A 1 173 ? 0.252 8.281 -29.751 1.00 80.31 173 ASP A N 1
ATOM 1339 C CA . ASP A 1 173 ? -1.198 8.122 -29.658 1.00 80.31 173 ASP A CA 1
ATOM 1340 C C . ASP A 1 173 ? -1.824 8.992 -28.559 1.00 80.31 173 ASP A C 1
ATOM 1342 O O . ASP A 1 173 ? -2.989 9.353 -28.688 1.00 80.31 173 ASP A O 1
ATOM 1346 N N . GLN A 1 174 ? -1.064 9.415 -27.543 1.00 82.00 174 GLN A N 1
ATOM 1347 C CA . GLN A 1 174 ? -1.571 10.222 -26.423 1.00 82.00 174 GLN A CA 1
ATOM 1348 C C . GLN A 1 174 ? -1.183 11.704 -26.500 1.00 82.00 174 GLN A C 1
ATOM 1350 O O . GLN A 1 174 ? -1.330 12.429 -25.526 1.00 82.00 174 GLN A O 1
ATOM 1355 N N . ILE A 1 175 ? -0.717 12.207 -27.647 1.00 84.88 175 ILE A N 1
ATOM 1356 C CA . ILE A 1 175 ? -0.222 13.595 -27.784 1.00 84.88 175 ILE A CA 1
ATOM 1357 C C . ILE A 1 175 ? -1.206 14.644 -27.225 1.00 84.88 175 ILE A C 1
ATOM 1359 O O . ILE A 1 175 ? -0.788 15.662 -26.689 1.00 84.88 175 ILE A O 1
ATOM 1363 N N . HIS A 1 176 ? -2.510 14.391 -27.326 1.00 84.50 176 HIS A N 1
ATOM 1364 C CA . HIS A 1 176 ? -3.578 15.300 -26.910 1.00 84.50 176 HIS A CA 1
ATOM 1365 C C . HIS A 1 176 ? -3.846 15.333 -25.393 1.00 84.50 176 HIS A C 1
ATOM 1367 O O . HIS A 1 176 ? -4.654 16.149 -24.953 1.00 84.50 176 HIS A O 1
ATOM 1373 N N . THR A 1 177 ? -3.199 14.479 -24.593 1.00 85.50 177 THR A N 1
ATOM 1374 C CA . THR A 1 177 ? -3.314 14.496 -23.122 1.00 85.50 177 THR A CA 1
ATOM 1375 C C . THR A 1 177 ? -2.336 15.478 -22.466 1.00 85.50 177 THR A C 1
ATOM 1377 O O . THR A 1 177 ? -2.509 15.829 -21.298 1.00 85.50 177 THR A O 1
ATOM 1380 N N . PHE A 1 178 ? -1.331 15.959 -23.206 1.00 87.81 178 PHE A N 1
ATOM 1381 C CA . PHE A 1 178 ? -0.293 16.853 -22.695 1.00 87.81 178 PHE A CA 1
ATOM 1382 C C . PHE A 1 178 ? -0.692 18.340 -22.771 1.00 87.81 178 PHE A C 1
ATOM 1384 O O . PHE A 1 178 ? -1.524 18.728 -23.595 1.00 87.81 178 PHE A O 1
ATOM 1391 N N . PRO A 1 179 ? -0.059 19.223 -21.968 1.00 92.25 179 PRO A N 1
ATOM 1392 C CA . PRO A 1 179 ? -0.257 20.670 -22.072 1.00 92.25 179 PRO A CA 1
ATOM 1393 C C . PRO A 1 179 ? -0.033 21.202 -23.503 1.00 92.25 179 PRO A C 1
ATOM 1395 O O . PRO A 1 179 ? 0.793 20.639 -24.230 1.00 92.25 179 PRO A O 1
ATOM 1398 N N . PRO A 1 180 ? -0.714 22.284 -23.934 1.00 91.56 180 PRO A N 1
ATOM 1399 C CA . PRO A 1 180 ? -0.621 22.810 -25.302 1.00 91.56 180 PRO A CA 1
ATOM 1400 C C . PRO A 1 180 ? 0.809 23.107 -25.772 1.00 91.56 180 PRO A C 1
ATOM 1402 O O . PRO A 1 180 ? 1.136 22.896 -26.940 1.00 91.56 180 PRO A O 1
ATOM 1405 N N . GLU A 1 181 ? 1.676 23.555 -24.864 1.00 90.44 181 GLU A N 1
ATOM 1406 C CA . GLU A 1 181 ? 3.083 23.868 -25.128 1.00 90.44 181 GLU A CA 1
ATOM 1407 C C . GLU A 1 181 ? 3.898 22.618 -25.492 1.00 90.44 181 GLU A C 1
ATOM 1409 O O . GLU A 1 181 ? 4.824 22.686 -26.304 1.00 90.44 181 GLU A O 1
ATOM 1414 N N . ILE A 1 182 ? 3.549 21.475 -24.898 1.00 92.81 182 ILE A N 1
ATOM 1415 C CA . ILE A 1 182 ? 4.163 20.170 -25.166 1.00 92.81 182 ILE A CA 1
ATOM 1416 C C . ILE A 1 182 ? 3.525 19.535 -26.395 1.00 92.81 182 ILE A C 1
ATOM 1418 O O . ILE A 1 182 ? 4.232 19.096 -27.299 1.00 92.81 182 ILE A O 1
ATOM 1422 N N . THR A 1 183 ? 2.197 19.576 -26.480 1.00 93.12 183 THR A N 1
ATOM 1423 C CA . THR A 1 183 ? 1.426 19.103 -27.633 1.00 93.12 183 THR A CA 1
ATOM 1424 C C . THR A 1 183 ? 1.934 19.727 -28.932 1.00 93.12 183 THR A C 1
ATOM 1426 O O . THR A 1 183 ? 2.268 19.005 -29.868 1.00 93.12 183 THR A O 1
ATOM 1429 N N . GLY A 1 184 ? 2.090 21.056 -28.982 1.00 92.88 184 GLY A N 1
ATOM 1430 C CA . GLY A 1 184 ? 2.559 21.753 -30.183 1.00 92.88 184 GLY A CA 1
ATOM 1431 C C . GLY A 1 184 ? 3.981 21.373 -30.610 1.00 92.88 184 GLY A C 1
ATOM 1432 O O . GLY A 1 184 ? 4.287 21.385 -31.801 1.00 92.88 184 GLY A O 1
ATOM 1433 N N . GLN A 1 185 ? 4.844 20.995 -29.664 1.00 94.00 185 GLN A N 1
ATOM 1434 C CA . GLN A 1 185 ? 6.181 20.471 -29.951 1.00 94.00 185 GLN A CA 1
ATOM 1435 C C . GLN A 1 185 ? 6.122 19.039 -30.498 1.00 94.00 185 GLN A C 1
ATOM 1437 O O . GLN A 1 185 ? 6.729 18.740 -31.525 1.00 94.00 185 GLN A O 1
ATOM 1442 N N . LEU A 1 186 ? 5.354 18.160 -29.850 1.00 93.19 186 LEU A N 1
ATOM 1443 C CA . LEU A 1 186 ? 5.192 16.764 -30.263 1.00 93.19 186 LEU A CA 1
ATOM 1444 C C . LEU A 1 186 ? 4.515 16.637 -31.637 1.00 93.19 186 LEU A C 1
ATOM 1446 O O . LEU A 1 186 ? 4.907 15.799 -32.448 1.00 93.19 186 LEU A O 1
ATOM 1450 N N . GLU A 1 187 ? 3.555 17.507 -31.960 1.00 92.19 187 GLU A N 1
ATOM 1451 C CA . GLU A 1 187 ? 2.921 17.532 -33.281 1.00 92.19 187 GLU A CA 1
ATOM 1452 C C . GLU A 1 187 ? 3.931 17.758 -34.416 1.00 92.19 187 GLU A C 1
ATOM 1454 O O . GLU A 1 187 ? 3.782 17.154 -35.477 1.00 92.19 187 GLU A O 1
ATOM 1459 N N . LYS A 1 188 ? 4.994 18.549 -34.201 1.00 91.75 188 LYS A N 1
ATOM 1460 C CA . LYS A 1 188 ? 6.031 18.796 -35.223 1.00 91.75 188 LYS A CA 1
ATOM 1461 C C . LYS A 1 188 ? 6.806 17.539 -35.614 1.00 91.75 188 LYS A C 1
ATOM 1463 O O . LYS A 1 188 ? 7.313 17.467 -36.732 1.00 91.75 188 LYS A O 1
ATOM 1468 N N . ILE A 1 189 ? 6.913 16.572 -34.703 1.00 92.31 189 ILE A N 1
ATOM 1469 C CA . ILE A 1 189 ? 7.656 15.327 -34.925 1.00 92.31 189 ILE A CA 1
ATOM 1470 C C . ILE A 1 189 ? 6.738 14.131 -35.187 1.00 92.31 189 ILE A C 1
ATOM 1472 O O . ILE A 1 189 ? 7.166 13.189 -35.837 1.00 92.31 189 ILE A O 1
ATOM 1476 N N . TYR A 1 190 ? 5.472 14.150 -34.770 1.00 90.50 190 TYR A N 1
ATOM 1477 C CA . TYR A 1 190 ? 4.564 13.015 -34.978 1.00 90.50 190 TYR A CA 1
ATOM 1478 C C . TYR A 1 190 ? 3.561 13.197 -36.111 1.00 90.50 190 TYR A C 1
ATOM 1480 O O . TYR A 1 190 ? 3.071 12.202 -36.654 1.00 90.50 190 TYR A O 1
ATOM 1488 N N . ARG A 1 191 ? 3.231 14.434 -36.490 1.00 85.12 191 ARG A N 1
ATOM 1489 C CA . ARG A 1 191 ? 2.206 14.694 -37.498 1.00 85.12 191 ARG A CA 1
ATOM 1490 C C . ARG A 1 191 ? 2.811 14.699 -38.895 1.00 85.12 191 ARG A C 1
ATOM 1492 O O . ARG A 1 191 ? 3.650 15.526 -39.230 1.00 85.12 191 ARG A O 1
ATOM 1499 N N . THR A 1 192 ? 2.312 13.810 -39.746 1.00 81.56 192 THR A N 1
ATOM 1500 C CA . THR A 1 192 ? 2.528 13.877 -41.194 1.00 81.56 192 THR A CA 1
ATOM 1501 C C . THR A 1 192 ? 1.273 14.419 -41.853 1.00 81.56 192 THR A C 1
ATOM 1503 O O . THR A 1 192 ? 0.160 14.016 -41.508 1.00 81.56 192 THR A O 1
ATOM 1506 N N . GLU A 1 193 ? 1.440 15.339 -42.792 1.00 84.56 193 GLU A N 1
ATOM 1507 C CA . GLU A 1 193 ? 0.315 15.892 -43.535 1.00 84.56 193 GLU A CA 1
ATOM 1508 C C . GLU A 1 193 ? -0.258 14.896 -44.552 1.00 84.56 193 GLU A C 1
ATOM 1510 O O . GLU A 1 193 ? 0.314 13.838 -44.814 1.00 84.56 193 GLU A O 1
ATOM 1515 N N . ASP A 1 194 ? -1.421 15.233 -45.103 1.00 83.38 194 ASP A N 1
ATOM 1516 C CA . ASP A 1 194 ? -2.075 14.431 -46.131 1.00 83.38 194 ASP A CA 1
ATOM 1517 C C . ASP A 1 194 ? -1.542 14.832 -47.519 1.00 83.38 194 ASP A C 1
ATOM 1519 O O . ASP A 1 194 ? -1.703 16.001 -47.894 1.00 83.38 194 ASP A O 1
ATOM 1523 N N . PRO A 1 195 ? -0.913 13.912 -48.280 1.00 81.44 195 PRO A N 1
ATOM 1524 C CA . PRO A 1 195 ? -0.392 14.200 -49.615 1.00 81.44 195 PRO A CA 1
ATOM 1525 C C . PRO A 1 195 ? -1.449 14.792 -50.554 1.00 81.44 195 PRO A C 1
ATOM 1527 O O . PRO A 1 195 ? -1.122 15.647 -51.372 1.00 81.44 195 PRO A O 1
ATOM 1530 N N . GLU A 1 196 ? -2.721 14.403 -50.400 1.00 83.75 196 GLU A N 1
ATOM 1531 C CA . GLU A 1 196 ? -3.824 14.851 -51.264 1.00 83.75 196 GLU A CA 1
ATOM 1532 C C . GLU A 1 196 ? -4.125 16.355 -51.149 1.00 83.75 196 GLU A C 1
ATOM 1534 O O . GLU A 1 196 ? -4.753 16.942 -52.032 1.00 83.75 196 GLU A O 1
ATOM 1539 N N . LYS A 1 197 ? -3.653 17.015 -50.084 1.00 82.69 197 LYS A N 1
ATOM 1540 C CA . LYS A 1 197 ? -3.844 18.459 -49.864 1.00 82.69 197 LYS A CA 1
ATOM 1541 C C . LYS A 1 197 ? -2.885 19.327 -50.677 1.00 82.69 197 LYS A C 1
ATOM 1543 O O . LYS A 1 197 ? -3.044 20.547 -50.703 1.00 82.69 197 LYS A O 1
ATOM 1548 N N . TYR A 1 198 ? -1.899 18.722 -51.335 1.00 80.94 198 TYR A N 1
ATOM 1549 C CA . TYR A 1 198 ? -0.863 19.426 -52.077 1.00 80.94 198 TYR A CA 1
ATOM 1550 C C . TYR A 1 198 ? -1.119 19.373 -53.585 1.00 80.94 198 TYR A C 1
ATOM 1552 O O . TYR A 1 198 ? -1.391 18.329 -54.161 1.00 80.94 198 TYR A O 1
ATOM 1560 N N . HIS A 1 199 ? -0.998 20.517 -54.261 1.00 76.00 199 HIS A N 1
ATOM 1561 C CA . HIS A 1 199 ? -1.214 20.606 -55.714 1.00 76.00 199 HIS A CA 1
ATOM 1562 C C . HIS A 1 199 ? 0.053 20.338 -56.548 1.00 76.00 199 HIS A C 1
ATOM 1564 O O . HIS A 1 199 ? -0.026 20.201 -57.767 1.00 76.00 199 HIS A O 1
ATOM 1570 N N . CYS A 1 200 ? 1.227 20.278 -55.913 1.00 83.25 200 CYS A N 1
ATOM 1571 C CA . CYS A 1 200 ? 2.511 20.024 -56.566 1.00 83.25 200 CYS A CA 1
ATOM 1572 C C . CYS A 1 200 ? 2.921 18.560 -56.381 1.00 83.25 200 CYS A C 1
ATOM 1574 O O . CYS A 1 200 ? 2.998 18.098 -55.242 1.00 83.25 200 CYS A O 1
ATOM 1576 N N . SER A 1 201 ? 3.250 17.857 -57.471 1.00 81.31 201 SER A N 1
ATOM 1577 C CA . SER A 1 201 ? 3.670 16.447 -57.426 1.00 81.31 201 SER A CA 1
ATOM 1578 C C . SER A 1 201 ? 4.894 16.230 -56.533 1.00 81.31 201 SER A C 1
ATOM 1580 O O . SER A 1 201 ? 4.932 15.286 -55.758 1.00 81.31 201 SER A O 1
ATOM 1582 N N . LEU A 1 202 ? 5.852 17.161 -56.567 1.00 80.94 202 LEU A N 1
ATOM 1583 C CA . LEU A 1 202 ? 7.066 17.105 -55.754 1.00 80.94 202 LEU A CA 1
ATOM 1584 C C . LEU A 1 202 ? 6.759 17.235 -54.251 1.00 80.94 202 LEU A C 1
ATOM 1586 O O . LEU A 1 202 ? 7.319 16.514 -53.433 1.00 80.94 202 LEU A O 1
ATOM 1590 N N . SER A 1 203 ? 5.830 18.122 -53.881 1.00 80.81 203 SER A N 1
ATOM 1591 C CA . SER A 1 203 ? 5.381 18.265 -52.490 1.00 80.81 203 SER A CA 1
ATOM 1592 C C . SER A 1 203 ? 4.579 17.047 -52.026 1.00 80.81 203 SER A C 1
ATOM 1594 O O . SER A 1 203 ? 4.764 16.603 -50.896 1.00 80.81 203 SER A O 1
ATOM 1596 N N . CYS A 1 204 ? 3.746 16.468 -52.899 1.00 84.38 204 CYS A N 1
ATOM 1597 C CA . CYS A 1 204 ? 3.031 15.222 -52.612 1.00 84.38 204 CYS A CA 1
ATOM 1598 C C . CYS A 1 204 ? 4.009 14.077 -52.322 1.00 84.38 204 CYS A C 1
ATOM 1600 O O . CYS A 1 204 ? 3.853 13.391 -51.316 1.00 84.38 204 CYS A O 1
ATOM 1602 N N . ASP A 1 205 ? 5.045 13.914 -53.152 1.00 85.25 205 ASP A N 1
ATOM 1603 C CA . ASP A 1 205 ? 6.053 12.860 -52.995 1.00 85.25 205 ASP A CA 1
ATOM 1604 C C . ASP A 1 205 ? 6.839 13.003 -51.681 1.00 85.25 205 ASP A C 1
ATOM 1606 O O . ASP A 1 205 ? 7.071 12.012 -50.984 1.00 85.25 205 ASP A O 1
ATOM 1610 N N . VAL A 1 206 ? 7.204 14.233 -51.295 1.00 87.44 206 VAL A N 1
ATOM 1611 C CA . VAL A 1 206 ? 7.863 14.520 -50.006 1.00 87.44 206 VAL A CA 1
ATOM 1612 C C . VAL A 1 206 ? 6.979 14.107 -48.829 1.00 87.44 206 VAL A C 1
ATOM 1614 O O . VAL A 1 206 ? 7.435 13.393 -47.934 1.00 87.44 206 VAL A O 1
ATOM 1617 N N . ILE A 1 207 ? 5.716 14.538 -48.820 1.00 89.06 207 ILE A N 1
ATOM 1618 C CA . ILE A 1 207 ? 4.776 14.236 -47.733 1.00 89.06 207 ILE A CA 1
ATOM 1619 C C . ILE A 1 207 ? 4.453 12.737 -47.687 1.00 89.06 207 ILE A C 1
ATOM 1621 O O . ILE A 1 207 ? 4.431 12.149 -46.605 1.00 89.06 207 ILE A O 1
ATOM 1625 N N . GLN A 1 208 ? 4.307 12.087 -48.844 1.00 90.88 208 GLN A N 1
ATOM 1626 C CA . GLN A 1 208 ? 4.086 10.646 -48.942 1.00 90.88 208 GLN A CA 1
ATOM 1627 C C . GLN A 1 208 ? 5.262 9.848 -48.368 1.00 90.88 208 GLN A C 1
ATOM 1629 O O . GLN A 1 208 ? 5.048 8.895 -47.620 1.00 90.88 208 GLN A O 1
ATOM 1634 N N . ARG A 1 209 ? 6.508 10.242 -48.656 1.00 90.19 209 ARG A N 1
ATOM 1635 C CA . ARG A 1 209 ? 7.692 9.564 -48.105 1.00 90.19 209 ARG A CA 1
ATOM 1636 C C . ARG A 1 209 ? 7.848 9.777 -46.603 1.00 90.19 209 ARG A C 1
ATOM 1638 O O . ARG A 1 209 ? 8.214 8.834 -45.909 1.00 90.19 209 ARG A O 1
ATOM 1645 N N . LYS A 1 210 ? 7.514 10.962 -46.075 1.00 92.81 210 LYS A N 1
ATOM 1646 C CA . LYS A 1 210 ? 7.452 11.191 -44.617 1.00 92.81 210 LYS A CA 1
ATOM 1647 C C . LYS A 1 210 ? 6.391 10.315 -43.955 1.00 92.81 210 LYS A C 1
ATOM 1649 O O . LYS A 1 210 ? 6.649 9.734 -42.905 1.00 92.81 210 LYS A O 1
ATOM 1654 N N . ARG A 1 211 ? 5.226 10.165 -44.592 1.00 92.00 211 ARG A N 1
ATOM 1655 C CA . ARG A 1 211 ? 4.164 9.260 -44.138 1.00 92.00 211 ARG A CA 1
ATOM 1656 C C . ARG A 1 211 ? 4.620 7.801 -44.139 1.00 92.00 211 ARG A C 1
ATOM 1658 O O . ARG A 1 211 ? 4.458 7.135 -43.126 1.00 92.00 211 ARG A O 1
ATOM 1665 N N . TRP A 1 212 ? 5.262 7.329 -45.209 1.00 93.56 212 TRP A N 1
ATOM 1666 C CA . TRP A 1 212 ? 5.832 5.978 -45.250 1.00 93.56 212 TRP A CA 1
ATOM 1667 C C . TRP A 1 212 ? 6.934 5.763 -44.219 1.00 93.56 212 TRP A C 1
ATOM 1669 O O . TRP A 1 212 ? 7.009 4.685 -43.641 1.00 93.56 212 TRP A O 1
ATOM 1679 N N . ALA A 1 213 ? 7.777 6.765 -43.962 1.00 93.00 213 ALA A N 1
ATOM 1680 C CA . ALA A 1 213 ? 8.766 6.688 -42.893 1.00 93.00 213 ALA A CA 1
ATOM 1681 C C . ALA A 1 213 ? 8.093 6.547 -41.522 1.00 93.00 213 ALA A C 1
ATOM 1683 O O . ALA A 1 213 ? 8.469 5.670 -40.751 1.00 93.00 213 ALA A O 1
ATOM 1684 N N . ARG A 1 214 ? 7.061 7.353 -41.246 1.00 91.75 214 ARG A N 1
ATOM 1685 C CA . ARG A 1 214 ? 6.261 7.257 -40.018 1.00 91.75 214 ARG A CA 1
ATOM 1686 C C . ARG A 1 214 ? 5.597 5.890 -39.874 1.00 91.75 214 ARG A C 1
ATOM 1688 O O . ARG A 1 214 ? 5.720 5.271 -38.828 1.00 91.75 214 ARG A O 1
ATOM 1695 N N . GLU A 1 215 ? 4.942 5.399 -40.921 1.00 89.94 215 GLU A N 1
ATOM 1696 C CA . GLU A 1 215 ? 4.335 4.062 -40.935 1.00 89.94 215 GLU A CA 1
ATOM 1697 C C . GLU A 1 215 ? 5.401 2.974 -40.726 1.00 89.94 215 GLU A C 1
ATOM 1699 O O . GLU A 1 215 ? 5.206 2.071 -39.922 1.00 89.94 215 GLU A O 1
ATOM 1704 N N . SER A 1 216 ? 6.571 3.095 -41.363 1.00 91.56 216 SER A N 1
ATOM 1705 C CA . SER A 1 216 ? 7.691 2.164 -41.165 1.00 91.56 216 SER A CA 1
ATOM 1706 C C . SER A 1 216 ? 8.169 2.149 -39.712 1.00 91.56 216 SER A C 1
ATOM 1708 O O . SER A 1 216 ? 8.431 1.075 -39.181 1.00 91.56 216 SER A O 1
ATOM 1710 N N . MET A 1 217 ? 8.246 3.311 -39.055 1.00 90.69 217 MET A N 1
ATOM 1711 C CA . MET A 1 217 ? 8.583 3.402 -37.630 1.00 90.69 217 MET A CA 1
ATOM 1712 C C . MET A 1 217 ? 7.506 2.762 -36.743 1.00 90.69 217 MET A C 1
ATOM 1714 O O . MET A 1 217 ? 7.857 1.994 -35.851 1.00 90.69 217 MET A O 1
ATOM 1718 N N . ALA A 1 218 ? 6.222 2.983 -37.049 1.00 84.88 218 ALA A N 1
ATOM 1719 C CA . ALA A 1 218 ? 5.101 2.358 -36.340 1.00 84.88 218 ALA A CA 1
ATOM 1720 C C . ALA A 1 218 ? 5.129 0.820 -36.406 1.00 84.88 218 ALA A C 1
ATOM 1722 O O . ALA A 1 218 ? 4.739 0.141 -35.459 1.00 84.88 218 ALA A O 1
ATOM 1723 N N . TYR A 1 219 ? 5.617 0.263 -37.520 1.00 83.56 219 TYR A N 1
ATOM 1724 C CA . TYR A 1 219 ? 5.765 -1.182 -37.721 1.00 83.56 219 TYR A CA 1
ATOM 1725 C C . TYR A 1 219 ? 7.145 -1.742 -37.321 1.00 83.56 219 TYR A C 1
ATOM 1727 O O . TYR A 1 219 ? 7.404 -2.924 -37.540 1.00 83.56 219 TYR A O 1
ATOM 1735 N N . GLY A 1 220 ? 8.051 -0.933 -36.762 1.00 83.06 220 GLY A N 1
ATOM 1736 C CA . GLY A 1 220 ? 9.374 -1.403 -36.330 1.00 83.06 220 GLY A CA 1
ATOM 1737 C C . GLY A 1 220 ? 10.412 -1.582 -37.447 1.00 83.06 220 GLY A C 1
ATOM 1738 O O . GLY A 1 220 ? 11.456 -2.200 -37.242 1.00 83.06 220 GLY A O 1
ATOM 1739 N N . HIS A 1 221 ? 10.167 -1.060 -38.648 1.00 89.31 221 HIS A N 1
ATOM 1740 C CA . HIS A 1 221 ? 11.056 -1.195 -39.804 1.00 89.31 221 HIS A CA 1
ATOM 1741 C C . HIS A 1 221 ? 12.083 -0.051 -39.881 1.00 89.31 221 HIS A C 1
ATOM 1743 O O . HIS A 1 221 ? 11.947 0.866 -40.696 1.00 89.31 221 HIS A O 1
ATOM 1749 N N . VAL A 1 222 ? 13.138 -0.131 -39.059 1.00 90.06 222 VAL A N 1
ATOM 1750 C CA . VAL A 1 222 ? 14.206 0.890 -38.946 1.00 90.06 222 VAL A CA 1
ATOM 1751 C C . VAL A 1 222 ? 14.817 1.256 -40.308 1.00 90.06 222 VAL A C 1
ATOM 1753 O O . VAL A 1 222 ? 14.805 2.420 -40.699 1.00 90.06 222 VAL A O 1
ATOM 1756 N N . GLU A 1 223 ? 15.298 0.271 -41.071 1.00 91.69 223 GLU A N 1
ATOM 1757 C CA . GLU A 1 223 ? 15.981 0.496 -42.359 1.00 91.69 223 GLU A CA 1
ATOM 1758 C C . GLU A 1 223 ? 15.073 1.151 -43.411 1.00 91.69 223 GLU A C 1
ATOM 1760 O O . GLU A 1 223 ? 15.482 2.049 -44.152 1.00 91.69 223 GLU A O 1
ATOM 1765 N N . ALA A 1 224 ? 13.802 0.739 -43.460 1.00 92.69 224 ALA A N 1
ATOM 1766 C CA . ALA A 1 224 ? 12.821 1.326 -44.367 1.00 92.69 224 ALA A CA 1
ATOM 1767 C C . ALA A 1 224 ? 12.498 2.777 -43.977 1.00 92.69 224 ALA A C 1
ATOM 1769 O O . ALA A 1 224 ? 12.350 3.633 -44.856 1.00 92.69 224 ALA A O 1
ATOM 1770 N N . ALA A 1 225 ? 12.430 3.074 -42.675 1.00 93.69 225 ALA A N 1
ATOM 1771 C CA . ALA A 1 225 ? 12.256 4.432 -42.179 1.00 93.69 225 ALA A CA 1
ATOM 1772 C C . ALA A 1 225 ? 13.453 5.320 -42.551 1.00 93.69 225 ALA A C 1
ATOM 1774 O O . ALA A 1 225 ? 13.253 6.367 -43.172 1.00 93.69 225 ALA A O 1
ATOM 1775 N N . ILE A 1 226 ? 14.683 4.873 -42.264 1.00 94.31 226 ILE A N 1
ATOM 1776 C CA . ILE A 1 226 ? 15.918 5.596 -42.608 1.00 94.31 226 ILE A CA 1
ATOM 1777 C C . ILE A 1 226 ? 15.977 5.849 -44.116 1.00 94.31 226 ILE A C 1
ATOM 1779 O O . ILE A 1 226 ? 16.126 6.994 -44.532 1.00 94.31 226 ILE A O 1
ATOM 1783 N N . SER A 1 227 ? 15.766 4.823 -44.948 1.00 94.69 227 SER A N 1
ATOM 1784 C CA . SER A 1 227 ? 15.820 4.966 -46.408 1.00 94.69 227 SER A CA 1
ATOM 1785 C C . SER A 1 227 ? 14.822 6.000 -46.939 1.00 94.69 227 SER A C 1
ATOM 1787 O O . SER A 1 227 ? 15.161 6.812 -47.803 1.00 94.69 227 SER A O 1
ATOM 1789 N N . ASN A 1 228 ? 13.586 6.004 -46.429 1.00 93.69 228 ASN A N 1
ATOM 1790 C CA . ASN A 1 228 ? 12.581 6.980 -46.846 1.00 93.69 228 ASN A CA 1
ATOM 1791 C C . ASN A 1 228 ? 12.959 8.406 -46.421 1.00 93.69 228 ASN A C 1
ATOM 1793 O O . ASN A 1 228 ? 12.873 9.322 -47.241 1.00 93.69 228 ASN A O 1
ATOM 1797 N N . LEU A 1 229 ? 13.416 8.592 -45.180 1.00 94.00 229 LEU A N 1
ATOM 1798 C CA . LEU A 1 229 ? 13.829 9.897 -44.659 1.00 94.00 229 LEU A CA 1
ATOM 1799 C C . LEU A 1 229 ? 15.081 10.434 -45.360 1.00 94.00 229 LEU A C 1
ATOM 1801 O O . LEU A 1 229 ? 15.123 11.607 -45.726 1.00 94.00 229 LEU A O 1
ATOM 1805 N N . GLU A 1 230 ? 16.077 9.584 -45.609 1.00 93.00 230 GLU A N 1
ATOM 1806 C CA . GLU A 1 230 ? 17.288 9.969 -46.329 1.00 93.00 230 GLU A CA 1
ATOM 1807 C C . GLU A 1 230 ? 16.973 10.421 -47.743 1.00 93.00 230 GLU A C 1
ATOM 1809 O O . GLU A 1 230 ? 17.512 11.429 -48.195 1.00 93.00 230 GLU A O 1
ATOM 1814 N N . LYS A 1 231 ? 16.091 9.723 -48.460 1.00 91.00 231 LYS A N 1
ATOM 1815 C CA . LYS A 1 231 ? 15.735 10.177 -49.802 1.00 91.00 231 LYS A CA 1
ATOM 1816 C C . LYS A 1 231 ? 15.032 11.531 -49.772 1.00 91.00 231 LYS A C 1
ATOM 1818 O O . LYS A 1 231 ? 15.296 12.350 -50.644 1.00 91.00 231 LYS A O 1
ATOM 1823 N N . VAL A 1 232 ? 14.184 11.792 -48.771 1.00 90.12 232 VAL A N 1
ATOM 1824 C CA . VAL A 1 232 ? 13.589 13.128 -48.600 1.00 90.12 232 VAL A CA 1
ATOM 1825 C C . VAL A 1 232 ? 14.682 14.175 -48.372 1.00 90.12 232 VAL A C 1
ATOM 1827 O O . VAL A 1 232 ? 14.705 15.191 -49.063 1.00 90.12 232 VAL A O 1
ATOM 1830 N N . HIS A 1 233 ? 15.621 13.883 -47.471 1.00 90.69 233 HIS A N 1
ATOM 1831 C CA . HIS A 1 233 ? 16.756 14.746 -47.158 1.00 90.69 233 HIS A CA 1
ATOM 1832 C C . HIS A 1 233 ? 17.605 15.085 -48.398 1.00 90.69 233 HIS A C 1
ATOM 1834 O O . HIS A 1 233 ? 17.885 16.258 -48.643 1.00 90.69 233 HIS A O 1
ATOM 1840 N N . HIS A 1 234 ? 17.994 14.079 -49.188 1.00 87.12 234 HIS A N 1
ATOM 1841 C CA . HIS A 1 234 ? 18.888 14.249 -50.339 1.00 87.12 234 HIS A CA 1
ATOM 1842 C C . HIS A 1 234 ? 18.202 14.889 -51.552 1.00 87.12 234 HIS A C 1
ATOM 1844 O O . HIS A 1 234 ? 18.823 15.687 -52.251 1.00 87.12 234 HIS A O 1
ATOM 1850 N N . GLU A 1 235 ? 16.948 14.524 -51.837 1.00 81.31 235 GLU A N 1
ATOM 1851 C CA . GLU A 1 235 ? 16.252 14.960 -53.055 1.00 81.31 235 GLU A CA 1
ATOM 1852 C C . GLU A 1 235 ? 15.600 16.346 -52.895 1.00 81.31 235 GLU A C 1
ATOM 1854 O O . GLU A 1 235 ? 15.494 17.083 -53.877 1.00 81.31 235 GLU A O 1
ATOM 1859 N N . PHE A 1 236 ? 15.177 16.725 -51.681 1.00 74.81 236 PHE A N 1
ATOM 1860 C CA . PHE A 1 236 ? 14.294 17.886 -51.478 1.00 74.81 236 PHE A CA 1
ATOM 1861 C C . PHE A 1 236 ? 14.726 18.834 -50.352 1.00 74.81 236 PHE A C 1
ATOM 1863 O O . PHE A 1 236 ? 14.093 19.872 -50.151 1.00 74.81 236 PHE A O 1
ATOM 1870 N N . GLY A 1 237 ? 15.811 18.511 -49.645 1.00 73.00 237 GLY A N 1
ATOM 1871 C CA . GLY A 1 237 ? 16.247 19.235 -48.458 1.00 73.00 237 GLY A CA 1
ATOM 1872 C C . GLY A 1 237 ? 15.559 18.744 -47.184 1.00 73.00 237 GLY A C 1
ATOM 1873 O O . GLY A 1 237 ? 14.589 17.987 -47.200 1.00 73.00 237 GLY A O 1
ATOM 1874 N N . SER A 1 238 ? 16.113 19.151 -46.049 1.00 77.69 238 SER A N 1
ATOM 1875 C CA . SER A 1 238 ? 15.740 18.648 -44.728 1.00 77.69 238 SER A CA 1
ATOM 1876 C C . SER A 1 238 ? 14.881 19.661 -43.983 1.00 77.69 238 SER A C 1
ATOM 1878 O O . SER A 1 238 ? 15.265 20.823 -43.850 1.00 77.69 238 SER A O 1
ATOM 1880 N N . ASP A 1 239 ? 13.745 19.212 -43.460 1.00 88.69 239 ASP A N 1
ATOM 1881 C CA . ASP A 1 239 ? 12.965 19.955 -42.477 1.00 88.69 239 ASP A CA 1
ATOM 1882 C C . ASP A 1 239 ? 13.107 19.334 -41.083 1.00 88.69 239 ASP A C 1
ATOM 1884 O O . ASP A 1 239 ? 13.747 18.293 -40.908 1.00 88.69 239 ASP A O 1
ATOM 1888 N N . LEU A 1 240 ? 12.502 19.984 -40.086 1.00 92.75 240 LEU A N 1
ATOM 1889 C CA . LEU A 1 240 ? 12.609 19.586 -38.685 1.00 92.75 240 LEU A CA 1
ATOM 1890 C C . LEU A 1 240 ? 12.219 18.117 -38.471 1.00 92.75 240 LEU A C 1
ATOM 1892 O O . LEU A 1 240 ? 12.962 17.399 -37.811 1.00 92.75 240 LEU A O 1
ATOM 1896 N N . PHE A 1 241 ? 11.114 17.652 -39.067 1.00 93.56 241 PHE A N 1
ATOM 1897 C CA . PHE A 1 241 ? 10.661 16.261 -38.957 1.00 93.56 241 PHE A CA 1
ATOM 1898 C C . PHE A 1 241 ? 11.730 15.275 -39.448 1.00 93.56 241 PHE A C 1
ATOM 1900 O O . PHE A 1 241 ? 12.065 14.318 -38.751 1.00 93.56 241 PHE A O 1
ATOM 1907 N N . VAL A 1 242 ? 12.284 15.514 -40.642 1.00 93.75 242 VAL A N 1
ATOM 1908 C CA . VAL A 1 242 ? 13.270 14.611 -41.251 1.00 93.75 242 VAL A CA 1
ATOM 1909 C C . VAL A 1 242 ? 14.571 14.602 -40.457 1.00 93.75 242 VAL A C 1
ATOM 1911 O O . VAL A 1 242 ? 15.085 13.527 -40.156 1.00 93.75 242 VAL A O 1
ATOM 1914 N N . CYS A 1 243 ? 15.091 15.775 -40.087 1.00 95.00 243 CYS A N 1
ATOM 1915 C CA . CYS A 1 243 ? 16.317 15.868 -39.298 1.00 95.00 243 CYS A CA 1
ATOM 1916 C C . CYS A 1 243 ? 16.150 15.251 -37.907 1.00 95.00 243 CYS A C 1
ATOM 1918 O O . CYS A 1 243 ? 17.042 14.542 -37.454 1.00 95.00 243 CYS A O 1
ATOM 1920 N N . PHE A 1 244 ? 15.011 15.464 -37.244 1.00 95.69 244 PHE A N 1
ATOM 1921 C CA . PHE A 1 244 ? 14.766 14.906 -35.916 1.00 95.69 244 PHE A CA 1
ATOM 1922 C C . PHE A 1 244 ? 14.775 13.377 -35.937 1.00 95.69 244 PHE A C 1
ATOM 1924 O O . PHE A 1 244 ? 15.512 12.754 -35.173 1.00 95.69 244 PHE A O 1
ATOM 1931 N N . TRP A 1 245 ? 14.011 12.763 -36.846 1.00 94.81 245 TRP A N 1
ATOM 1932 C CA . TRP A 1 245 ? 13.934 11.305 -36.914 1.00 94.81 245 TRP A CA 1
ATOM 1933 C C . TRP A 1 245 ? 15.198 10.661 -37.465 1.00 94.81 245 TRP A C 1
ATOM 1935 O O . TRP A 1 245 ? 15.598 9.624 -36.947 1.00 94.81 245 TRP A O 1
ATOM 1945 N N . LEU A 1 246 ? 15.876 11.264 -38.449 1.00 94.56 246 LEU A N 1
ATOM 1946 C CA . LEU A 1 246 ? 17.190 10.766 -38.872 1.00 94.56 246 LEU A CA 1
ATOM 1947 C C . LEU A 1 246 ? 18.213 10.862 -37.740 1.00 94.56 246 LEU A C 1
ATOM 1949 O O . LEU A 1 246 ? 18.957 9.910 -37.537 1.00 94.56 246 LEU A O 1
ATOM 1953 N N . GLY A 1 247 ? 18.221 11.970 -36.990 1.00 94.75 247 GLY A N 1
ATOM 1954 C CA . GLY A 1 247 ? 19.039 12.135 -35.790 1.00 94.75 247 GLY A CA 1
ATOM 1955 C C . GLY A 1 247 ? 18.809 10.984 -34.816 1.00 94.75 247 GLY A C 1
ATOM 1956 O O . GLY A 1 247 ? 19.714 10.185 -34.584 1.00 94.75 247 GLY A O 1
ATOM 1957 N N . ARG A 1 248 ? 17.565 10.828 -34.346 1.00 93.88 248 ARG A N 1
ATOM 1958 C CA . ARG A 1 248 ? 17.173 9.778 -33.396 1.00 93.88 248 ARG A CA 1
ATOM 1959 C C . ARG A 1 248 ? 17.490 8.368 -33.897 1.00 93.88 248 ARG A C 1
ATOM 1961 O O . ARG A 1 248 ? 18.113 7.592 -33.175 1.00 93.88 248 ARG A O 1
ATOM 1968 N N . LEU A 1 249 ? 17.072 8.017 -35.115 1.00 93.81 249 LEU A N 1
ATOM 1969 C CA . LEU A 1 249 ? 17.254 6.666 -35.656 1.00 93.81 249 LEU A CA 1
ATOM 1970 C C . LEU A 1 249 ? 18.737 6.320 -35.795 1.00 93.81 249 LEU A C 1
ATOM 1972 O O . LEU A 1 249 ? 19.137 5.228 -35.398 1.00 93.81 249 LEU A O 1
ATOM 1976 N N . TYR A 1 250 ? 19.564 7.256 -36.270 1.00 94.19 250 TYR A N 1
ATOM 1977 C CA . TYR A 1 250 ? 21.003 7.028 -36.349 1.00 94.19 250 TYR A CA 1
ATOM 1978 C C . TYR A 1 250 ? 21.667 6.919 -34.983 1.00 94.19 250 TYR A C 1
ATOM 1980 O O . TYR A 1 250 ? 22.544 6.079 -34.810 1.00 94.19 250 TYR A O 1
ATOM 1988 N N . THR A 1 251 ? 21.252 7.710 -33.995 1.00 90.50 251 THR A N 1
ATOM 1989 C CA . THR A 1 251 ? 21.850 7.622 -32.657 1.00 90.50 251 THR A CA 1
ATOM 1990 C C . THR A 1 251 ? 21.473 6.326 -31.945 1.00 90.50 251 THR A C 1
ATOM 1992 O O . THR A 1 251 ? 22.313 5.709 -31.291 1.00 90.50 251 THR A O 1
ATOM 1995 N N . LEU A 1 252 ? 20.230 5.861 -32.107 1.00 87.38 252 LEU A N 1
ATOM 1996 C CA . LEU A 1 252 ? 19.742 4.658 -31.434 1.00 87.38 252 LEU A CA 1
ATOM 1997 C C . LEU A 1 252 ? 20.195 3.373 -32.130 1.00 87.38 252 LEU A C 1
ATOM 1999 O O . LEU A 1 252 ? 20.709 2.483 -31.456 1.00 87.38 252 LEU A O 1
ATOM 2003 N N . TYR A 1 253 ? 20.059 3.300 -33.454 1.00 87.94 253 TYR A N 1
ATOM 2004 C CA . TYR A 1 253 ? 20.244 2.067 -34.229 1.00 87.94 253 TYR A CA 1
ATOM 2005 C C . TYR A 1 253 ? 21.485 2.075 -35.125 1.00 87.94 253 TYR A C 1
ATOM 2007 O O . TYR A 1 253 ? 21.818 1.048 -35.706 1.00 87.94 253 TYR A O 1
ATOM 2015 N N . GLY A 1 254 ? 22.182 3.208 -35.242 1.00 86.06 254 GLY A N 1
ATOM 2016 C CA . GLY A 1 254 ? 23.432 3.275 -35.988 1.00 86.06 254 GLY A CA 1
ATOM 2017 C C . GLY A 1 254 ? 24.548 2.501 -35.289 1.00 86.06 254 GLY A C 1
ATOM 2018 O O . GLY A 1 254 ? 24.753 2.640 -34.079 1.00 86.06 254 GLY A O 1
ATOM 2019 N N . SER A 1 255 ? 25.279 1.710 -36.072 1.00 80.94 255 SER A N 1
ATOM 2020 C CA . SER A 1 255 ? 26.440 0.928 -35.626 1.00 80.94 255 SER A CA 1
ATOM 2021 C C . SER A 1 255 ? 27.758 1.430 -36.217 1.00 80.94 255 SER A C 1
ATOM 2023 O O . SER A 1 255 ? 28.828 1.111 -35.706 1.00 80.94 255 SER A O 1
ATOM 2025 N N . GLU A 1 256 ? 27.701 2.207 -37.302 1.00 90.25 256 GLU A N 1
ATOM 2026 C CA . GLU A 1 256 ? 28.882 2.746 -37.975 1.00 90.25 256 GLU A CA 1
ATOM 2027 C C . GLU A 1 256 ? 29.162 4.196 -37.572 1.00 90.25 256 GLU A C 1
ATOM 2029 O O . GLU A 1 256 ? 28.252 5.017 -37.449 1.00 90.25 256 GLU A O 1
ATOM 2034 N N . GLU A 1 257 ? 30.444 4.558 -37.487 1.00 92.38 257 GLU A N 1
ATOM 2035 C CA . GLU A 1 257 ? 30.875 5.933 -37.202 1.00 92.38 257 GLU A CA 1
ATOM 2036 C C . GLU A 1 257 ? 30.261 6.948 -38.185 1.00 92.38 257 GLU A C 1
ATOM 2038 O O . GLU A 1 257 ? 29.845 8.039 -37.798 1.00 92.38 257 GLU A O 1
ATOM 2043 N N . ALA A 1 258 ? 30.133 6.579 -39.465 1.00 92.94 258 ALA A N 1
ATOM 2044 C CA . ALA A 1 258 ? 29.520 7.425 -40.487 1.00 92.94 258 ALA A CA 1
ATOM 2045 C C . ALA A 1 258 ? 28.034 7.711 -40.205 1.00 92.94 258 ALA A C 1
ATOM 2047 O O . ALA A 1 258 ? 27.581 8.840 -40.397 1.00 92.94 258 ALA A O 1
ATOM 2048 N N . GLN A 1 259 ? 27.286 6.710 -39.734 1.00 92.75 259 GLN A N 1
ATOM 2049 C CA . GLN A 1 259 ? 25.880 6.855 -39.354 1.00 92.75 259 GLN A CA 1
ATOM 2050 C C . GLN A 1 259 ? 25.743 7.732 -38.105 1.00 92.75 259 GLN A C 1
ATOM 2052 O O . GLN A 1 259 ? 24.937 8.658 -38.094 1.00 92.75 259 GLN A O 1
ATOM 2057 N N . LEU A 1 260 ? 26.587 7.516 -37.093 1.00 93.44 260 LEU A N 1
ATOM 2058 C CA . LEU A 1 260 ? 26.594 8.318 -35.865 1.00 93.44 260 LEU A CA 1
ATOM 2059 C C . LEU A 1 260 ? 26.943 9.788 -36.139 1.00 93.44 260 LEU A C 1
ATOM 2061 O O . LEU A 1 260 ? 26.261 10.688 -35.650 1.00 93.44 260 LEU A O 1
ATOM 2065 N N . ASN A 1 261 ? 27.939 10.046 -36.990 1.00 94.12 261 ASN A N 1
ATOM 2066 C CA . ASN A 1 261 ? 28.299 11.396 -37.428 1.00 94.12 261 ASN A CA 1
ATOM 2067 C C . ASN A 1 261 ? 27.164 12.075 -38.214 1.00 94.12 261 ASN A C 1
ATOM 2069 O O . ASN A 1 261 ? 26.932 13.276 -38.053 1.00 94.12 261 ASN A O 1
ATOM 2073 N N . ARG A 1 262 ? 26.414 11.322 -39.033 1.00 91.25 262 ARG A N 1
ATOM 2074 C CA . ARG A 1 262 ? 25.186 11.835 -39.666 1.00 91.25 262 ARG A CA 1
ATOM 2075 C C . ARG A 1 262 ? 24.120 12.159 -38.626 1.00 91.25 262 ARG A C 1
ATOM 2077 O O . ARG A 1 262 ? 23.528 13.229 -38.711 1.00 91.25 262 ARG A O 1
ATOM 2084 N N . GLY A 1 263 ? 23.913 11.289 -37.638 1.00 92.25 263 GLY A N 1
ATOM 2085 C CA . GLY A 1 263 ? 23.005 11.532 -36.516 1.00 92.25 263 GLY A CA 1
ATOM 2086 C C . GLY A 1 263 ? 23.325 12.842 -35.791 1.00 92.25 263 GLY A C 1
ATOM 2087 O O . GLY A 1 263 ? 22.445 13.689 -35.649 1.00 92.25 263 GLY A O 1
ATOM 2088 N N . LEU A 1 264 ? 24.601 13.067 -35.448 1.00 93.75 264 LEU A N 1
ATOM 2089 C CA . LEU A 1 264 ? 25.076 14.323 -34.853 1.00 93.75 264 LEU A CA 1
ATOM 2090 C C . LEU A 1 264 ? 24.739 15.544 -35.714 1.00 93.75 264 LEU A C 1
ATOM 2092 O O . LEU A 1 264 ? 24.190 16.525 -35.211 1.00 93.75 264 LEU A O 1
ATOM 2096 N N . ALA A 1 265 ? 25.054 15.483 -37.010 1.00 93.50 265 ALA A N 1
ATOM 2097 C CA . ALA A 1 265 ? 24.795 16.582 -37.932 1.00 93.50 265 ALA A CA 1
ATOM 2098 C C . ALA A 1 265 ? 23.293 16.891 -38.041 1.00 93.50 265 ALA A C 1
ATOM 2100 O O . ALA A 1 265 ? 22.902 18.058 -38.021 1.00 93.50 265 ALA A O 1
ATOM 2101 N N . MET A 1 266 ? 22.446 15.857 -38.104 1.00 95.31 266 MET A N 1
ATOM 2102 C CA . MET A 1 266 ? 20.995 16.023 -38.171 1.00 95.31 266 MET A CA 1
ATOM 2103 C C . MET A 1 266 ? 20.436 16.633 -36.880 1.00 95.31 266 MET A C 1
ATOM 2105 O O . MET A 1 266 ? 19.685 17.604 -36.951 1.00 95.31 266 MET A O 1
ATOM 2109 N N . SER A 1 267 ? 20.838 16.144 -35.704 1.00 95.88 267 SER A N 1
ATOM 2110 C CA . SER A 1 267 ? 20.380 16.693 -34.420 1.00 95.88 267 SER A CA 1
ATOM 2111 C C . SER A 1 267 ? 20.868 18.133 -34.196 1.00 95.88 267 SER A C 1
ATOM 2113 O O . SER A 1 267 ? 20.101 18.967 -33.719 1.00 95.88 267 SER A O 1
ATOM 2115 N N . GLN A 1 268 ? 22.092 18.481 -34.616 1.00 95.50 268 GLN A N 1
ATOM 2116 C CA . GLN A 1 268 ? 22.574 19.873 -34.615 1.00 95.50 268 GLN A CA 1
ATOM 2117 C C . GLN A 1 268 ? 21.750 20.764 -35.548 1.00 95.50 268 GLN A C 1
ATOM 2119 O O . GLN A 1 268 ? 21.406 21.888 -35.187 1.00 95.50 268 GLN A O 1
ATOM 2124 N N . GLN A 1 269 ? 21.400 20.264 -36.734 1.00 94.50 269 GLN A N 1
ATOM 2125 C CA . GLN A 1 269 ? 20.553 20.988 -37.676 1.00 94.50 269 GLN A CA 1
ATOM 2126 C C . GLN A 1 269 ? 19.160 21.249 -37.086 1.00 94.50 269 GLN A C 1
ATOM 2128 O O . GLN A 1 269 ? 18.668 22.371 -37.216 1.00 94.50 269 GLN A O 1
ATOM 2133 N N . VAL A 1 270 ? 18.563 20.287 -36.368 1.00 95.62 270 VAL A N 1
ATOM 2134 C CA . VAL A 1 270 ? 17.291 20.515 -35.656 1.00 95.62 270 VAL A CA 1
ATOM 2135 C C . VAL A 1 270 ? 17.423 21.649 -34.647 1.00 95.62 270 VAL A C 1
ATOM 2137 O O . VAL A 1 270 ? 16.582 22.542 -34.656 1.00 95.62 270 VAL A O 1
ATOM 2140 N N . LEU A 1 271 ? 18.484 21.680 -33.833 1.00 96.12 271 LEU A N 1
ATOM 2141 C CA . LEU A 1 271 ? 18.683 22.742 -32.837 1.00 96.12 271 LEU A CA 1
ATOM 2142 C C . LEU A 1 271 ? 18.675 24.154 -33.452 1.00 96.12 271 LEU A C 1
ATOM 2144 O O . LEU A 1 271 ? 18.224 25.095 -32.806 1.00 96.12 271 LEU A O 1
ATOM 2148 N N . THR A 1 272 ? 19.110 24.313 -34.709 1.00 95.06 272 THR A N 1
ATOM 2149 C CA . THR A 1 272 ? 19.047 25.606 -35.425 1.00 95.06 272 THR A CA 1
ATOM 2150 C C . THR A 1 272 ? 17.646 25.984 -35.916 1.00 95.06 272 THR A C 1
ATOM 2152 O O . THR A 1 272 ? 17.405 27.145 -36.243 1.00 95.06 272 THR A O 1
ATOM 2155 N N . MET A 1 273 ? 16.729 25.017 -35.982 1.00 94.56 273 MET A N 1
ATOM 2156 C CA . MET A 1 273 ? 15.348 25.185 -36.443 1.00 94.56 273 MET A CA 1
ATOM 2157 C C . MET A 1 273 ? 14.354 25.374 -35.289 1.00 94.56 273 MET A C 1
ATOM 2159 O O . MET A 1 273 ? 13.215 25.768 -35.539 1.00 94.56 273 MET A O 1
ATOM 2163 N N . LEU A 1 274 ? 14.757 25.078 -34.049 1.00 94.69 274 LEU A N 1
ATOM 2164 C CA . LEU A 1 274 ? 13.897 25.188 -32.871 1.00 94.69 274 LEU A CA 1
ATOM 2165 C C . LEU A 1 274 ? 13.751 26.637 -32.403 1.00 94.69 274 LEU A C 1
ATOM 2167 O O . LEU A 1 274 ? 14.704 27.419 -32.389 1.00 94.69 274 LEU A O 1
ATOM 2171 N N . HIS A 1 275 ? 12.552 26.986 -31.944 1.00 92.75 275 HIS A N 1
ATOM 2172 C CA . HIS A 1 275 ? 12.353 28.211 -31.183 1.00 92.75 275 HIS A CA 1
ATOM 2173 C C . HIS A 1 275 ? 12.897 28.052 -29.752 1.00 92.75 275 HIS A C 1
ATOM 2175 O O . HIS A 1 275 ? 12.795 26.970 -29.178 1.00 92.75 275 HIS A O 1
ATOM 2181 N N . PRO A 1 276 ? 13.381 29.134 -29.107 1.00 88.31 276 PRO A N 1
ATOM 2182 C CA . PRO A 1 276 ? 13.915 29.067 -27.741 1.00 88.31 276 PRO A CA 1
ATOM 2183 C C . PRO A 1 276 ? 12.942 28.525 -26.681 1.00 88.31 276 PRO A C 1
ATOM 2185 O O . PRO A 1 276 ? 13.376 28.048 -25.640 1.00 88.31 276 PRO A O 1
ATOM 2188 N N . ALA A 1 277 ? 11.631 28.612 -26.929 1.00 89.56 277 ALA A N 1
ATOM 2189 C CA . ALA A 1 277 ? 10.597 28.094 -26.034 1.00 89.56 277 ALA A CA 1
ATOM 2190 C C . ALA A 1 277 ? 10.383 26.569 -26.153 1.00 89.56 277 ALA A C 1
ATOM 2192 O O . ALA A 1 277 ? 9.673 25.990 -25.336 1.00 89.56 277 ALA A O 1
ATOM 2193 N N . GLU A 1 278 ? 10.972 25.908 -27.154 1.00 93.69 278 GLU A N 1
ATOM 2194 C CA . GLU A 1 278 ? 10.763 24.482 -27.442 1.00 93.69 278 GLU A CA 1
ATOM 2195 C C . GLU A 1 278 ? 11.712 23.588 -26.640 1.00 93.69 278 GLU A C 1
ATOM 2197 O O . GLU A 1 278 ? 12.561 22.878 -27.183 1.00 93.69 278 GLU A O 1
ATOM 2202 N N . THR A 1 279 ? 11.579 23.645 -25.315 1.00 94.75 279 THR A N 1
ATOM 2203 C CA . THR A 1 279 ? 12.505 23.004 -24.374 1.00 94.75 279 THR A CA 1
ATOM 2204 C C . THR A 1 279 ? 12.492 21.474 -24.429 1.00 94.75 279 THR A C 1
ATOM 2206 O O . THR A 1 279 ? 13.538 20.864 -24.204 1.00 94.75 279 THR A O 1
ATOM 2209 N N . LEU A 1 280 ? 11.364 20.840 -24.775 1.00 95.06 280 LEU A N 1
ATOM 2210 C CA . LEU A 1 280 ? 11.269 19.381 -24.893 1.00 95.06 280 LEU A CA 1
ATOM 2211 C C . LEU A 1 280 ? 12.045 18.877 -26.114 1.00 95.06 280 LEU A C 1
ATOM 2213 O O . LEU A 1 280 ? 12.915 18.020 -25.967 1.00 95.06 280 LEU A O 1
ATOM 2217 N N . LEU A 1 281 ? 11.778 19.420 -27.308 1.00 95.62 281 LEU A N 1
ATOM 2218 C CA . LEU A 1 281 ? 12.516 19.023 -28.517 1.00 95.62 281 LEU A CA 1
ATOM 2219 C C . LEU A 1 281 ? 14.000 19.370 -28.402 1.00 95.62 281 LEU A C 1
ATOM 2221 O O . LEU A 1 281 ? 14.844 18.589 -28.841 1.00 95.62 281 LEU A O 1
ATOM 2225 N N . PHE A 1 282 ? 14.317 20.506 -27.776 1.00 96.88 282 PHE A N 1
ATOM 2226 C CA . PHE A 1 282 ? 15.689 20.904 -27.485 1.00 96.88 282 PHE A CA 1
ATOM 2227 C C . PHE A 1 282 ? 16.395 19.870 -26.597 1.00 96.88 282 PHE A C 1
ATOM 2229 O O . PHE A 1 282 ? 17.481 19.404 -26.944 1.00 96.88 282 PHE A O 1
ATOM 2236 N N . SER A 1 283 ? 15.754 19.450 -25.500 1.00 96.31 283 SER A N 1
ATOM 2237 C CA . SER A 1 283 ? 16.268 18.399 -24.613 1.00 96.31 283 SER A CA 1
ATOM 2238 C C . SER A 1 283 ? 16.463 17.072 -25.353 1.00 96.31 283 SER A C 1
ATOM 2240 O O . SER A 1 283 ? 17.554 16.506 -25.315 1.00 96.31 283 SER A O 1
ATOM 2242 N N . LEU A 1 284 ? 15.465 16.616 -26.121 1.00 95.50 284 LEU A N 1
ATOM 2243 C CA . LEU A 1 284 ? 15.549 15.374 -26.901 1.00 95.50 284 LEU A CA 1
ATOM 2244 C C . LEU A 1 284 ? 16.695 15.399 -27.924 1.00 95.50 284 LEU A C 1
ATOM 2246 O O . LEU A 1 284 ? 17.419 14.414 -28.052 1.00 95.50 284 LEU A O 1
ATOM 2250 N N . CYS A 1 285 ? 16.916 16.524 -28.610 1.00 95.94 285 CYS A N 1
ATOM 2251 C CA . CYS A 1 285 ? 18.034 16.663 -29.545 1.00 95.94 285 CYS A CA 1
ATOM 2252 C C . CYS A 1 285 ? 19.386 16.589 -28.829 1.00 95.94 285 CYS A C 1
ATOM 2254 O O . CYS A 1 285 ? 20.297 15.923 -29.316 1.00 95.94 285 CYS A O 1
ATOM 2256 N N . HIS A 1 286 ? 19.525 17.224 -27.662 1.00 97.00 286 HIS A N 1
ATOM 2257 C CA . HIS A 1 286 ? 20.742 17.105 -26.859 1.00 97.00 286 HIS A CA 1
ATOM 2258 C C . HIS A 1 286 ? 20.948 15.686 -26.309 1.00 97.00 286 HIS A C 1
ATOM 2260 O O . HIS A 1 286 ? 22.088 15.234 -26.235 1.00 97.00 286 HIS A O 1
ATOM 2266 N N . ILE A 1 287 ? 19.882 14.933 -26.023 1.00 95.56 287 ILE A N 1
ATOM 2267 C CA . ILE A 1 287 ? 19.982 13.502 -25.698 1.00 95.56 287 ILE A CA 1
ATOM 2268 C C . ILE A 1 287 ? 20.520 12.707 -26.892 1.00 95.56 287 ILE A C 1
ATOM 2270 O O . ILE A 1 287 ? 21.417 11.887 -26.705 1.00 95.56 287 ILE A O 1
ATOM 2274 N N . HIS A 1 288 ? 20.043 12.969 -28.117 1.00 95.25 288 HIS A N 1
ATOM 2275 C CA . HIS A 1 288 ? 20.589 12.332 -29.327 1.00 95.25 288 HIS A CA 1
ATOM 2276 C C . HIS A 1 288 ? 22.076 12.652 -29.485 1.00 95.25 288 HIS A C 1
ATOM 2278 O O . HIS A 1 288 ? 22.888 11.743 -29.645 1.00 95.25 288 HIS A O 1
ATOM 2284 N N . LEU A 1 289 ? 22.454 13.930 -29.363 1.00 96.12 289 LEU A N 1
ATOM 2285 C CA . LEU A 1 289 ? 23.853 14.356 -29.442 1.00 96.12 289 LEU A CA 1
ATOM 2286 C C . LEU A 1 289 ? 24.722 13.671 -28.386 1.00 96.12 289 LEU A C 1
ATOM 2288 O O . LEU A 1 289 ? 25.801 13.179 -28.711 1.00 96.12 289 LEU A O 1
ATOM 2292 N N . GLY A 1 290 ? 24.240 13.606 -27.144 1.00 95.75 290 GLY A N 1
ATOM 2293 C CA . GLY A 1 290 ? 24.919 12.917 -26.055 1.00 95.75 290 GLY A CA 1
ATOM 2294 C C . GLY A 1 290 ? 25.088 11.426 -26.336 1.00 95.75 290 GLY A C 1
ATOM 2295 O O . GLY A 1 290 ? 26.190 10.905 -26.221 1.00 95.75 290 GLY A O 1
ATOM 2296 N N . SER A 1 291 ? 24.027 10.754 -26.789 1.00 93.50 291 SER A N 1
ATOM 2297 C CA . SER A 1 291 ? 24.034 9.324 -27.117 1.00 93.50 291 SER A CA 1
ATOM 2298 C C . SER A 1 291 ? 25.004 8.988 -28.258 1.00 93.50 291 SER A C 1
ATOM 2300 O O . SER A 1 291 ? 25.804 8.058 -28.141 1.00 93.50 291 SER A O 1
ATOM 2302 N N . ALA A 1 292 ? 25.012 9.779 -29.335 1.00 94.00 292 ALA A N 1
ATOM 2303 C CA . ALA A 1 292 ? 25.986 9.603 -30.410 1.00 94.00 292 ALA A CA 1
ATOM 2304 C C . ALA A 1 292 ? 27.421 9.882 -29.940 1.00 94.00 292 ALA A C 1
ATOM 2306 O O . ALA A 1 292 ? 28.321 9.113 -30.270 1.00 94.00 292 ALA A O 1
ATOM 2307 N N . ALA A 1 293 ? 27.644 10.929 -29.139 1.00 94.44 293 ALA A N 1
ATOM 2308 C CA . ALA A 1 293 ? 28.959 11.225 -28.570 1.00 94.44 293 ALA A CA 1
ATOM 2309 C C . ALA A 1 293 ? 29.463 10.092 -27.655 1.00 94.44 293 ALA A C 1
ATOM 2311 O O . ALA A 1 293 ? 30.636 9.731 -27.740 1.00 94.44 293 ALA A O 1
ATOM 2312 N N . THR A 1 294 ? 28.583 9.478 -26.855 1.00 93.50 294 THR A N 1
ATOM 2313 C CA . THR A 1 294 ? 28.877 8.256 -26.088 1.00 93.50 294 THR A CA 1
ATOM 2314 C C . THR A 1 294 ? 29.367 7.159 -27.033 1.00 93.50 294 THR A C 1
ATOM 2316 O O . THR A 1 294 ? 30.501 6.703 -26.913 1.00 93.50 294 THR A O 1
ATOM 2319 N N . LYS A 1 295 ? 28.591 6.791 -28.060 1.00 90.94 295 LYS A N 1
ATOM 2320 C CA . LYS A 1 295 ? 28.979 5.727 -29.008 1.00 90.94 295 LYS A CA 1
ATOM 2321 C C . LYS A 1 295 ? 30.267 6.024 -29.791 1.00 90.94 295 LYS A C 1
ATOM 2323 O O . LYS A 1 295 ? 30.999 5.099 -30.127 1.00 90.94 295 LYS A O 1
ATOM 2328 N N . LEU A 1 296 ? 30.578 7.298 -30.034 1.00 91.62 296 LEU A N 1
ATOM 2329 C CA . LEU A 1 296 ? 31.825 7.745 -30.671 1.00 91.62 296 LEU A CA 1
ATOM 2330 C C . LEU A 1 296 ? 33.029 7.812 -29.711 1.00 91.62 296 LEU A C 1
ATOM 2332 O O . LEU A 1 296 ? 34.135 8.122 -30.146 1.00 91.62 296 LEU A O 1
ATOM 2336 N N . GLY A 1 297 ? 32.843 7.540 -28.416 1.00 90.81 297 GLY A N 1
ATOM 2337 C CA . GLY A 1 297 ? 33.918 7.589 -27.421 1.00 90.81 297 GLY A CA 1
ATOM 2338 C C . GLY A 1 297 ? 34.336 9.011 -27.033 1.00 90.81 297 GLY A C 1
ATOM 2339 O O . GLY A 1 297 ? 35.503 9.246 -26.725 1.00 90.81 297 GLY A O 1
ATOM 2340 N N . LEU A 1 298 ? 33.397 9.963 -27.043 1.00 93.75 298 LEU A N 1
ATOM 2341 C CA . LEU A 1 298 ? 33.600 11.377 -26.704 1.00 93.75 298 LEU A CA 1
ATOM 2342 C C . LEU A 1 298 ? 32.885 11.737 -25.382 1.00 93.75 298 LEU A C 1
ATOM 2344 O O . LEU A 1 298 ? 31.884 12.459 -25.392 1.00 93.75 298 LEU A O 1
ATOM 2348 N N . PRO A 1 299 ? 33.370 11.257 -24.221 1.00 93.31 299 PRO A N 1
ATOM 2349 C CA . PRO A 1 299 ? 32.610 11.298 -22.970 1.00 93.31 299 PRO A CA 1
ATOM 2350 C C . PRO A 1 299 ? 32.379 12.701 -22.406 1.00 93.31 299 PRO A C 1
ATOM 2352 O O . PRO A 1 299 ? 31.308 12.965 -21.869 1.00 93.31 299 PRO A O 1
ATOM 2355 N N . GLU A 1 300 ? 33.331 13.625 -22.559 1.00 93.94 300 GLU A N 1
ATOM 2356 C CA . GLU A 1 300 ? 33.161 15.012 -22.095 1.00 93.94 300 GLU A CA 1
ATOM 2357 C C . GLU A 1 300 ? 32.047 15.733 -22.868 1.00 93.94 300 GLU A C 1
ATOM 2359 O O . GLU A 1 300 ? 31.213 16.434 -22.285 1.00 93.94 300 GLU A O 1
ATOM 2364 N N . GLN A 1 301 ? 31.993 15.521 -24.189 1.00 95.88 301 GLN A N 1
ATOM 2365 C CA . GLN A 1 301 ? 30.915 16.048 -25.023 1.00 95.88 301 GLN A CA 1
ATOM 2366 C C . GLN A 1 301 ? 29.583 15.378 -24.696 1.00 95.88 301 GLN A C 1
ATOM 2368 O O . GLN A 1 301 ? 28.563 16.066 -24.637 1.00 95.88 301 GLN A O 1
ATOM 2373 N N . ALA A 1 302 ? 29.579 14.064 -24.468 1.00 96.19 302 ALA A N 1
ATOM 2374 C CA . ALA A 1 302 ? 28.378 13.338 -24.083 1.00 96.19 302 ALA A CA 1
ATOM 2375 C C . ALA A 1 302 ? 27.802 13.869 -22.762 1.00 96.19 302 ALA A C 1
ATOM 2377 O O . ALA A 1 302 ? 26.639 14.270 -22.720 1.00 96.19 302 ALA A O 1
ATOM 2378 N N . GLY A 1 303 ? 28.636 13.972 -21.721 1.00 94.88 303 GLY A N 1
ATOM 2379 C CA . GLY A 1 303 ? 28.252 14.503 -20.412 1.00 94.88 303 GLY A CA 1
ATOM 2380 C C . GLY A 1 303 ? 27.689 15.921 -20.501 1.00 94.88 303 GLY A C 1
ATOM 2381 O O . GLY A 1 303 ? 26.585 16.171 -20.023 1.00 94.88 303 GLY A O 1
ATOM 2382 N N . THR A 1 304 ? 28.378 16.813 -21.221 1.00 96.94 304 THR A N 1
ATOM 2383 C CA . THR A 1 304 ? 27.916 18.196 -21.435 1.00 96.94 304 THR A CA 1
ATOM 2384 C C . THR A 1 304 ? 26.533 18.240 -22.091 1.00 96.94 304 THR A C 1
ATOM 2386 O O . THR A 1 304 ? 25.662 18.994 -21.660 1.00 96.94 304 THR A O 1
ATOM 2389 N N . ASN A 1 305 ? 26.299 17.423 -23.123 1.00 97.25 305 ASN A N 1
ATOM 2390 C CA . ASN A 1 305 ? 25.002 17.373 -23.797 1.00 97.25 305 ASN A CA 1
ATOM 2391 C C . ASN A 1 305 ? 23.893 16.826 -22.889 1.00 97.25 305 ASN A C 1
ATOM 2393 O O . ASN A 1 305 ? 22.792 17.375 -22.887 1.00 97.25 305 ASN A O 1
ATOM 2397 N N . PHE A 1 306 ? 24.170 15.797 -22.084 1.00 96.50 306 PHE A N 1
ATOM 2398 C CA . PHE A 1 306 ? 23.190 15.291 -21.124 1.00 96.50 306 PHE A CA 1
ATOM 2399 C C . PHE A 1 306 ? 22.879 16.302 -20.017 1.00 96.50 306 PHE A C 1
ATOM 2401 O O . PHE A 1 306 ? 21.723 16.425 -19.625 1.00 96.50 306 PHE A O 1
ATOM 2408 N N . ASP A 1 307 ? 23.855 17.067 -19.533 1.00 95.44 307 ASP A N 1
ATOM 2409 C CA . ASP A 1 307 ? 23.595 18.109 -18.535 1.00 95.44 307 ASP A CA 1
ATOM 2410 C C . ASP A 1 307 ? 22.751 19.258 -19.115 1.00 95.44 307 ASP A C 1
ATOM 2412 O O . ASP A 1 307 ? 21.815 19.728 -18.462 1.00 95.44 307 ASP A O 1
ATOM 2416 N N . ILE A 1 308 ? 23.002 19.653 -20.371 1.00 96.06 308 ILE A N 1
ATOM 2417 C CA . ILE A 1 308 ? 22.170 20.634 -21.087 1.00 96.06 308 ILE A CA 1
ATOM 2418 C C . ILE A 1 308 ? 20.737 20.112 -21.259 1.00 96.06 308 ILE A C 1
ATOM 2420 O O . ILE A 1 308 ? 19.783 20.839 -20.976 1.00 96.06 308 ILE A O 1
ATOM 2424 N N . ALA A 1 309 ? 20.571 18.856 -21.683 1.00 95.56 309 ALA A N 1
ATOM 2425 C CA . ALA A 1 309 ? 19.253 18.245 -21.837 1.00 95.56 309 ALA A CA 1
ATOM 2426 C C . ALA A 1 309 ? 18.479 18.218 -20.508 1.00 95.56 309 ALA A C 1
ATOM 2428 O O . ALA A 1 309 ? 17.331 18.664 -20.452 1.00 95.56 309 ALA A O 1
ATOM 2429 N N . ALA A 1 310 ? 19.131 17.778 -19.424 1.00 93.12 310 ALA A N 1
ATOM 2430 C CA . ALA A 1 310 ? 18.533 17.683 -18.092 1.00 93.12 310 ALA A CA 1
ATOM 2431 C C . ALA A 1 310 ? 18.076 19.047 -17.564 1.00 93.12 310 ALA A C 1
ATOM 2433 O O . ALA A 1 310 ? 17.028 19.144 -16.922 1.00 93.12 310 ALA A O 1
ATOM 2434 N N . GLY A 1 311 ? 18.865 20.093 -17.834 1.00 93.81 311 GLY A N 1
ATOM 2435 C CA . GLY A 1 311 ? 18.546 21.467 -17.459 1.00 93.81 311 GLY A CA 1
ATOM 2436 C C . GLY A 1 311 ? 17.398 22.075 -18.269 1.00 93.81 311 GLY A C 1
ATOM 2437 O O . GLY A 1 311 ? 16.674 22.917 -17.743 1.00 93.81 311 GLY A O 1
ATOM 2438 N N . ALA A 1 312 ? 17.210 21.651 -19.523 1.00 93.50 312 ALA A N 1
ATOM 2439 C CA . ALA A 1 312 ? 16.167 22.179 -20.400 1.00 93.50 312 ALA A CA 1
ATOM 2440 C C . ALA A 1 312 ? 14.795 21.536 -20.156 1.00 93.50 312 ALA A C 1
ATOM 2442 O O . ALA A 1 312 ? 13.796 22.241 -20.011 1.00 93.50 312 ALA A O 1
ATOM 2443 N N . PHE A 1 313 ? 14.736 20.202 -20.127 1.00 92.50 313 PHE A N 1
ATOM 2444 C CA . PHE A 1 313 ? 13.501 19.459 -19.890 1.00 92.50 313 PHE A CA 1
ATOM 2445 C C . PHE A 1 313 ? 13.816 18.066 -19.335 1.00 92.50 313 PHE A C 1
ATOM 2447 O O . PHE A 1 313 ? 14.615 17.331 -19.917 1.00 92.50 313 PHE A O 1
ATOM 2454 N N . LYS A 1 314 ? 13.160 17.680 -18.235 1.00 86.06 314 LYS A N 1
ATOM 2455 C CA . LYS A 1 314 ? 13.344 16.366 -17.602 1.00 86.06 314 LYS A CA 1
ATOM 2456 C C . LYS A 1 314 ? 12.599 15.287 -18.391 1.00 86.06 314 LYS A C 1
ATOM 2458 O O . LYS A 1 314 ? 11.372 15.287 -18.418 1.00 86.06 314 LYS A O 1
ATOM 2463 N N . THR A 1 315 ? 13.332 14.370 -19.013 1.00 86.56 315 THR A N 1
ATOM 2464 C CA . THR A 1 315 ? 12.787 13.213 -19.744 1.00 86.56 315 THR A CA 1
ATOM 2465 C C . THR A 1 315 ? 13.245 11.909 -19.095 1.00 86.56 315 THR A C 1
ATOM 2467 O O . THR A 1 315 ? 14.213 11.899 -18.341 1.00 86.56 315 THR A O 1
ATOM 2470 N N . TYR A 1 316 ? 12.566 10.795 -19.372 1.00 85.44 316 TYR A N 1
ATOM 2471 C CA . TYR A 1 316 ? 12.922 9.498 -18.779 1.00 85.44 316 TYR A CA 1
ATOM 2472 C C . TYR A 1 316 ? 14.192 8.913 -19.414 1.00 85.44 316 TYR A C 1
ATOM 2474 O O . TYR A 1 316 ? 15.086 8.449 -18.705 1.00 85.44 316 TYR A O 1
ATOM 2482 N N . GLU A 1 317 ? 14.310 9.038 -20.741 1.00 86.75 317 GLU A N 1
ATOM 2483 C CA . GLU A 1 317 ? 15.443 8.552 -21.547 1.00 86.75 317 GLU A CA 1
ATOM 2484 C C . GLU A 1 317 ? 16.797 9.119 -21.098 1.00 86.75 317 GLU A C 1
ATOM 2486 O O . GLU A 1 317 ? 17.841 8.502 -21.301 1.00 86.75 317 GLU A O 1
ATOM 2491 N N . ILE A 1 318 ? 16.816 10.294 -20.460 1.00 91.19 318 ILE A N 1
ATOM 2492 C CA . ILE A 1 318 ? 18.070 10.907 -20.020 1.00 91.19 318 ILE A CA 1
ATOM 2493 C C . ILE A 1 318 ? 18.804 10.055 -18.984 1.00 91.19 318 ILE A C 1
ATOM 2495 O O . ILE A 1 318 ? 20.033 10.001 -18.988 1.00 91.19 318 ILE A O 1
ATOM 2499 N N . HIS A 1 319 ? 18.063 9.379 -18.105 1.00 92.50 319 HIS A N 1
ATOM 2500 C CA . HIS A 1 319 ? 18.638 8.528 -17.072 1.00 92.50 319 HIS A CA 1
ATOM 2501 C C . HIS A 1 319 ? 19.248 7.271 -17.688 1.00 92.50 319 HIS A C 1
ATOM 2503 O O . HIS A 1 319 ? 20.339 6.866 -17.291 1.00 92.50 319 HIS A O 1
ATOM 2509 N N . GLU A 1 320 ? 18.598 6.715 -18.709 1.00 91.94 320 GLU A N 1
ATOM 2510 C CA . GLU A 1 320 ? 19.121 5.593 -19.480 1.00 91.94 320 GLU A CA 1
ATOM 2511 C C . GLU A 1 320 ? 20.444 5.954 -20.174 1.00 91.94 320 GLU A C 1
ATOM 2513 O O . GLU A 1 320 ? 21.462 5.294 -19.962 1.00 91.94 320 GLU A O 1
ATOM 2518 N N . PHE A 1 321 ? 20.470 7.027 -20.970 1.00 93.25 321 PHE A N 1
ATOM 2519 C CA . PHE A 1 321 ? 21.664 7.360 -21.752 1.00 93.25 321 PHE A CA 1
ATOM 2520 C C . PHE A 1 321 ? 22.823 7.889 -20.899 1.00 93.25 321 PHE A C 1
ATOM 2522 O O . PHE A 1 321 ? 23.987 7.651 -21.234 1.00 93.25 321 PHE A O 1
ATOM 2529 N N . ARG A 1 322 ? 22.540 8.535 -19.758 1.00 94.81 322 ARG A N 1
ATOM 2530 C CA . ARG A 1 322 ? 23.578 8.844 -18.762 1.00 94.81 322 ARG A CA 1
ATOM 2531 C C . ARG A 1 322 ? 24.133 7.582 -18.110 1.00 94.81 322 ARG A C 1
ATOM 2533 O O . ARG A 1 322 ? 25.345 7.507 -17.916 1.00 94.81 322 ARG A O 1
ATOM 2540 N N . ALA A 1 323 ? 23.291 6.588 -17.811 1.00 95.06 323 ALA A N 1
ATOM 2541 C CA . ALA A 1 323 ? 23.768 5.298 -17.320 1.00 95.06 323 ALA A CA 1
ATOM 2542 C C . ALA A 1 323 ? 24.687 4.630 -18.353 1.00 95.06 323 ALA A C 1
ATOM 2544 O O . ALA A 1 323 ? 25.785 4.218 -17.993 1.00 95.06 323 ALA A O 1
ATOM 2545 N N . ALA A 1 324 ? 24.303 4.617 -19.634 1.00 94.56 324 ALA A N 1
ATOM 2546 C CA . ALA A 1 324 ? 25.129 4.090 -20.724 1.00 94.56 324 ALA A CA 1
ATOM 2547 C C . ALA A 1 324 ? 26.502 4.785 -20.817 1.00 94.56 324 ALA A C 1
ATOM 2549 O O . ALA A 1 324 ? 27.530 4.115 -20.901 1.00 94.56 324 ALA A O 1
ATOM 2550 N N . LEU A 1 325 ? 26.550 6.122 -20.709 1.00 95.81 325 LEU A N 1
ATOM 2551 C CA . LEU A 1 325 ? 27.813 6.869 -20.645 1.00 95.81 325 LEU A CA 1
ATOM 2552 C C . LEU A 1 325 ? 28.687 6.423 -19.467 1.00 95.81 325 LEU A C 1
ATOM 2554 O O . LEU A 1 325 ? 29.881 6.184 -19.641 1.00 95.81 325 LEU A O 1
ATOM 2558 N N . CYS A 1 326 ? 28.104 6.291 -18.277 1.00 96.31 326 CYS A N 1
ATOM 2559 C CA . CYS A 1 326 ? 28.836 5.875 -17.084 1.00 96.31 326 CYS A CA 1
ATOM 2560 C C . CYS A 1 326 ? 29.343 4.426 -17.203 1.00 96.31 326 CYS A C 1
ATOM 2562 O O . CYS A 1 326 ? 30.488 4.143 -16.858 1.00 96.31 326 CYS A O 1
ATOM 2564 N N . LEU A 1 327 ? 28.539 3.512 -17.752 1.00 95.25 327 LEU A N 1
ATOM 2565 C CA . LEU A 1 327 ? 28.936 2.122 -18.009 1.00 95.25 327 LEU A CA 1
ATOM 2566 C C . LEU A 1 327 ? 30.066 2.041 -19.043 1.00 95.25 327 LEU A C 1
ATOM 2568 O O . LEU A 1 327 ? 31.039 1.307 -18.848 1.00 95.25 327 LEU A O 1
ATOM 2572 N N . GLN A 1 328 ? 30.005 2.853 -20.100 1.00 94.25 328 GLN A N 1
ATOM 2573 C CA . GLN A 1 328 ? 31.095 2.979 -21.061 1.00 94.25 328 GLN A CA 1
ATOM 2574 C C . GLN A 1 328 ? 32.366 3.527 -20.395 1.00 94.25 328 GLN A C 1
ATOM 2576 O O . GLN A 1 328 ? 33.455 2.981 -20.585 1.00 94.25 328 GLN A O 1
ATOM 2581 N N . GLN A 1 329 ? 32.247 4.580 -19.581 1.00 94.38 329 GLN A N 1
ATOM 2582 C CA . GLN A 1 329 ? 33.377 5.142 -18.842 1.00 94.38 329 GLN A CA 1
ATOM 2583 C C . GLN A 1 329 ? 33.992 4.122 -17.888 1.00 94.38 329 GLN A C 1
ATOM 2585 O O . GLN A 1 329 ? 35.211 3.971 -17.893 1.00 94.38 329 GLN A O 1
ATOM 2590 N N . MET A 1 330 ? 33.185 3.354 -17.157 1.00 94.25 330 MET A N 1
ATOM 2591 C CA . MET A 1 330 ? 33.658 2.240 -16.333 1.00 94.25 330 MET A CA 1
ATOM 2592 C C . MET A 1 330 ? 34.394 1.183 -17.171 1.00 94.25 330 MET A C 1
ATOM 2594 O O . MET A 1 330 ? 35.470 0.735 -16.783 1.00 94.25 330 MET A O 1
ATOM 2598 N N . THR A 1 331 ? 33.876 0.837 -18.352 1.00 90.44 331 THR A N 1
ATOM 2599 C CA . THR A 1 331 ? 34.518 -0.121 -19.272 1.00 90.44 331 THR A CA 1
ATOM 2600 C C . THR A 1 331 ? 35.896 0.367 -19.741 1.00 90.44 331 THR A C 1
ATOM 2602 O O . THR A 1 331 ? 36.840 -0.416 -19.827 1.00 90.44 331 THR A O 1
ATOM 2605 N N . THR A 1 332 ? 36.034 1.669 -20.013 1.00 89.31 332 THR A N 1
ATOM 2606 C CA . THR A 1 332 ? 37.283 2.266 -20.531 1.00 89.31 332 THR A CA 1
ATOM 2607 C C . THR A 1 332 ? 38.308 2.642 -19.457 1.00 89.31 332 THR A C 1
ATOM 2609 O O . THR A 1 332 ? 39.502 2.437 -19.661 1.00 89.31 332 THR A O 1
ATOM 2612 N N . THR A 1 333 ? 37.867 3.199 -18.327 1.00 89.56 333 THR A N 1
ATOM 2613 C CA . THR A 1 333 ? 38.736 3.783 -17.284 1.00 89.56 333 THR A CA 1
ATOM 2614 C C . THR A 1 333 ? 38.899 2.880 -16.066 1.00 89.56 333 THR A C 1
ATOM 2616 O O . THR A 1 333 ? 39.881 3.015 -15.343 1.00 89.56 333 THR A O 1
ATOM 2619 N N . GLN A 1 334 ? 37.956 1.954 -15.845 1.00 87.81 334 GLN A N 1
ATOM 2620 C CA . GLN A 1 334 ? 37.894 1.052 -14.688 1.00 87.81 334 GLN A CA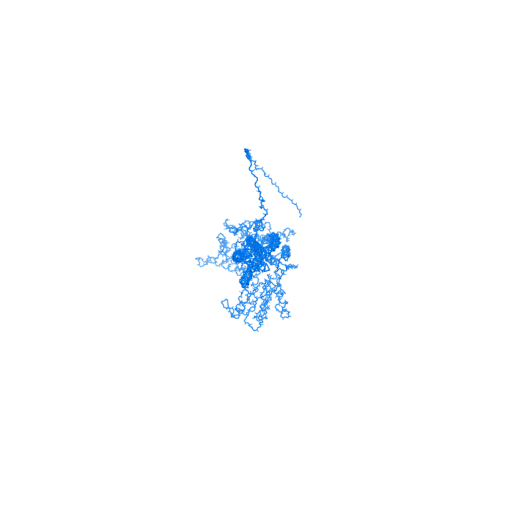 1
ATOM 2621 C C . GLN A 1 334 ? 37.830 1.762 -13.322 1.00 87.81 334 GLN A C 1
ATOM 2623 O O . GLN A 1 334 ? 38.157 1.175 -12.291 1.00 87.81 334 GLN A O 1
ATOM 2628 N N . GLU A 1 335 ? 37.384 3.020 -13.286 1.00 90.75 335 GLU A N 1
ATOM 2629 C CA . GLU A 1 335 ? 37.203 3.765 -12.039 1.00 90.75 335 GLU A CA 1
ATOM 2630 C C . GLU A 1 335 ? 35.823 3.493 -11.422 1.00 90.75 335 GLU A C 1
ATOM 2632 O O . GLU A 1 335 ? 34.786 3.754 -12.033 1.00 90.75 335 GLU A O 1
ATOM 2637 N N . SER A 1 336 ? 35.794 3.048 -10.161 1.00 89.69 336 SER A N 1
ATOM 2638 C CA . SER A 1 336 ? 34.558 2.627 -9.482 1.00 89.69 336 SER A CA 1
ATOM 2639 C C . SER A 1 336 ? 33.491 3.718 -9.359 1.00 89.69 336 SER A C 1
ATOM 2641 O O . SER A 1 336 ? 32.312 3.385 -9.274 1.00 89.69 336 SER A O 1
ATOM 2643 N N . ARG A 1 337 ? 33.878 5.002 -9.378 1.00 94.19 337 ARG A N 1
ATOM 2644 C CA . ARG A 1 337 ? 32.935 6.132 -9.327 1.00 94.19 337 ARG A CA 1
ATOM 2645 C C . ARG A 1 337 ? 31.908 6.089 -10.459 1.00 94.19 337 ARG A C 1
ATOM 2647 O O . ARG A 1 337 ? 30.744 6.392 -10.233 1.00 94.19 337 ARG A O 1
ATOM 2654 N N . TRP A 1 338 ? 32.311 5.647 -11.652 1.00 94.19 338 TRP A N 1
ATOM 2655 C CA . TRP A 1 338 ? 31.412 5.563 -12.802 1.00 94.19 338 TRP A CA 1
ATOM 2656 C C . TRP A 1 338 ? 30.380 4.459 -12.621 1.00 94.19 338 TRP A C 1
ATOM 2658 O O . TRP A 1 338 ? 29.240 4.596 -13.051 1.00 94.19 338 TRP A O 1
ATOM 2668 N N . LEU A 1 339 ? 30.748 3.383 -11.926 1.00 93.62 339 LEU A N 1
ATOM 2669 C CA . LEU A 1 339 ? 29.804 2.338 -11.558 1.00 93.62 339 LEU A CA 1
ATOM 2670 C C . LEU A 1 339 ? 28.767 2.851 -10.542 1.00 93.62 339 LEU A C 1
ATOM 2672 O O . LEU A 1 339 ? 27.585 2.515 -10.642 1.00 93.62 339 LEU A O 1
ATOM 2676 N N . ASP A 1 340 ? 29.184 3.695 -9.594 1.00 93.06 340 ASP A N 1
ATOM 2677 C CA . ASP A 1 340 ? 28.274 4.351 -8.648 1.00 93.06 340 ASP A CA 1
ATOM 2678 C C . ASP A 1 340 ? 27.325 5.329 -9.350 1.00 93.06 340 ASP A C 1
ATOM 2680 O O . ASP A 1 340 ? 26.114 5.273 -9.127 1.00 93.06 340 ASP A O 1
ATOM 2684 N N . GLU A 1 341 ? 27.836 6.161 -10.259 1.00 93.81 341 GLU A N 1
ATOM 2685 C CA . GLU A 1 341 ? 27.020 7.083 -11.058 1.00 93.81 341 GLU A CA 1
ATOM 2686 C C . GLU A 1 341 ? 26.048 6.349 -11.995 1.00 93.81 341 GLU A C 1
ATOM 2688 O O . GLU A 1 341 ? 24.876 6.729 -12.083 1.00 93.81 341 GLU A O 1
ATOM 2693 N N . ALA A 1 342 ? 26.482 5.252 -12.627 1.00 94.75 342 ALA A N 1
ATOM 2694 C CA . ALA A 1 342 ? 25.607 4.382 -13.413 1.00 94.75 342 ALA A CA 1
ATOM 2695 C C . ALA A 1 342 ? 24.473 3.821 -12.545 1.00 94.75 342 ALA A C 1
ATOM 2697 O O . ALA A 1 342 ? 23.306 3.885 -12.927 1.00 94.75 342 ALA A O 1
ATOM 2698 N N . THR A 1 343 ? 24.800 3.340 -11.341 1.00 93.69 343 THR A N 1
ATOM 2699 C CA . THR A 1 343 ? 23.813 2.823 -10.383 1.00 93.69 343 THR A CA 1
ATOM 2700 C C . THR A 1 343 ? 22.810 3.909 -9.983 1.00 93.69 343 THR A C 1
ATOM 2702 O O . THR A 1 343 ? 21.612 3.637 -9.908 1.00 93.69 343 THR A O 1
ATOM 2705 N N . VAL A 1 344 ? 23.260 5.148 -9.754 1.00 92.56 344 VAL A N 1
ATOM 2706 C CA . VAL A 1 344 ? 22.378 6.291 -9.450 1.00 92.56 344 VAL A CA 1
ATOM 2707 C C . VAL A 1 344 ? 21.435 6.586 -10.617 1.00 92.56 344 VAL A C 1
ATOM 2709 O O . VAL A 1 344 ? 20.235 6.750 -10.397 1.00 92.56 344 VAL A O 1
ATOM 2712 N N . CYS A 1 345 ? 21.944 6.598 -11.850 1.00 93.00 345 CYS A N 1
ATOM 2713 C CA . CYS A 1 345 ? 21.130 6.829 -13.042 1.00 93.00 345 CYS A CA 1
ATOM 2714 C C . CYS A 1 345 ? 20.088 5.718 -13.249 1.00 93.00 345 CYS A C 1
ATOM 2716 O O . CYS A 1 345 ? 18.918 6.021 -13.465 1.00 93.00 345 CYS A O 1
ATOM 2718 N N . LEU A 1 346 ? 20.474 4.447 -13.099 1.00 92.31 346 LEU A N 1
ATOM 2719 C CA . LEU A 1 346 ? 19.550 3.308 -13.186 1.00 92.31 346 LEU A CA 1
ATOM 2720 C C . LEU A 1 346 ? 18.501 3.322 -12.063 1.00 92.31 346 LEU A C 1
ATOM 2722 O O . LEU A 1 346 ? 17.337 3.020 -12.309 1.00 92.31 346 LEU A O 1
ATOM 2726 N N . THR A 1 347 ? 18.880 3.738 -10.848 1.00 89.62 347 THR A N 1
ATOM 2727 C CA . THR A 1 347 ? 17.928 3.933 -9.738 1.00 89.62 347 THR A CA 1
ATOM 2728 C C . THR A 1 347 ? 16.913 5.026 -10.076 1.00 89.62 347 THR A C 1
ATOM 2730 O O . THR A 1 347 ? 15.720 4.856 -9.843 1.00 89.62 347 THR A O 1
ATOM 2733 N N . ALA A 1 348 ? 17.367 6.151 -10.637 1.00 88.12 348 ALA A N 1
ATOM 2734 C CA . ALA A 1 348 ? 16.483 7.235 -11.056 1.00 88.12 348 ALA A CA 1
ATOM 2735 C C . ALA A 1 348 ? 15.546 6.803 -12.194 1.00 88.12 348 ALA A C 1
ATOM 2737 O O . ALA A 1 348 ? 14.367 7.135 -12.161 1.00 88.12 348 ALA A O 1
ATOM 2738 N N . LEU A 1 349 ? 16.041 6.017 -13.155 1.00 87.56 349 LEU A N 1
ATOM 2739 C CA . LEU A 1 349 ? 15.226 5.457 -14.231 1.00 87.56 349 LEU A CA 1
ATOM 2740 C C . LEU A 1 349 ? 14.112 4.551 -13.687 1.00 87.56 349 LEU A C 1
ATOM 2742 O O . LEU A 1 349 ? 12.949 4.761 -14.024 1.00 87.56 349 LEU A O 1
ATOM 2746 N N . LEU A 1 350 ? 14.456 3.605 -12.804 1.00 84.12 350 LEU A N 1
ATOM 2747 C CA . LEU A 1 350 ? 13.485 2.745 -12.119 1.00 84.12 350 LEU A CA 1
ATOM 2748 C C . LEU A 1 350 ? 12.397 3.559 -11.417 1.00 84.12 350 LEU A C 1
ATOM 2750 O O . LEU A 1 350 ? 11.217 3.298 -11.630 1.00 84.12 350 LEU A O 1
ATOM 2754 N N . ARG A 1 351 ? 12.802 4.574 -10.640 1.00 79.44 351 ARG A N 1
ATOM 2755 C CA . ARG A 1 351 ? 11.901 5.456 -9.876 1.00 79.44 351 ARG A CA 1
ATOM 2756 C C . ARG A 1 351 ? 10.946 6.273 -10.736 1.00 79.44 351 ARG A C 1
ATOM 2758 O O . ARG A 1 351 ? 9.925 6.730 -10.239 1.00 79.44 351 ARG A O 1
ATOM 2765 N N . VAL A 1 352 ? 11.306 6.524 -11.988 1.00 78.31 352 VAL A N 1
ATOM 2766 C CA . VAL A 1 352 ? 10.536 7.406 -12.862 1.00 78.31 352 VAL A CA 1
ATOM 2767 C C . VAL A 1 352 ? 9.658 6.613 -13.832 1.00 78.31 352 VAL A C 1
ATOM 2769 O O . VAL A 1 352 ? 8.516 7.010 -14.054 1.00 78.31 352 VAL A O 1
ATOM 2772 N N . LYS A 1 353 ? 10.152 5.508 -14.410 1.00 80.69 353 LYS A N 1
ATOM 2773 C CA . LYS A 1 353 ? 9.364 4.639 -15.303 1.00 80.69 353 LYS A CA 1
ATOM 2774 C C . LYS A 1 353 ? 9.942 3.219 -15.337 1.00 80.69 353 LYS A C 1
ATOM 2776 O O . LYS A 1 353 ? 10.943 2.959 -16.014 1.00 80.69 353 LYS A O 1
ATOM 2781 N N . LEU A 1 354 ? 9.285 2.280 -14.657 1.00 80.25 354 LEU A N 1
ATOM 2782 C CA . LEU A 1 354 ? 9.749 0.897 -14.522 1.00 80.25 354 LEU A CA 1
ATOM 2783 C C . LEU A 1 354 ? 9.755 0.168 -15.866 1.00 80.25 354 LEU A C 1
ATOM 2785 O O . LEU A 1 354 ? 10.725 -0.506 -16.208 1.00 80.25 354 LEU A O 1
ATOM 2789 N N . LEU A 1 355 ? 8.695 0.349 -16.658 1.00 79.19 355 LEU A N 1
ATOM 2790 C CA . LEU A 1 355 ? 8.593 -0.247 -17.994 1.00 79.19 355 LEU A CA 1
ATOM 2791 C C . LEU A 1 355 ? 9.759 0.169 -18.893 1.00 79.19 355 LEU A C 1
ATOM 2793 O O . LEU A 1 355 ? 10.281 -0.642 -19.660 1.00 79.19 355 LEU A O 1
ATOM 2797 N N . HIS A 1 356 ? 10.211 1.417 -18.757 1.00 81.50 356 HIS A N 1
ATOM 2798 C CA . HIS A 1 356 ? 11.342 1.905 -19.528 1.00 81.50 356 HIS A CA 1
ATOM 2799 C C . HIS A 1 356 ? 12.653 1.247 -19.078 1.00 81.50 356 HIS A C 1
ATOM 2801 O O . HIS A 1 356 ? 13.413 0.793 -19.931 1.00 81.50 356 HIS A O 1
ATOM 2807 N N . TYR A 1 357 ? 12.879 1.079 -17.771 1.00 85.88 357 TYR A N 1
ATOM 2808 C CA . TYR A 1 357 ? 14.010 0.291 -17.270 1.00 85.88 357 TYR A CA 1
ATOM 2809 C C . TYR A 1 357 ? 14.007 -1.147 -17.818 1.00 85.88 357 TYR A C 1
ATOM 2811 O O . TYR A 1 357 ? 15.032 -1.611 -18.316 1.00 85.88 357 TYR A O 1
ATOM 2819 N N . LEU A 1 358 ? 12.861 -1.838 -17.784 1.00 81.94 358 LEU A N 1
ATOM 2820 C CA . LEU A 1 358 ? 12.754 -3.214 -18.288 1.00 81.94 358 LEU A CA 1
ATOM 2821 C C . LEU A 1 358 ? 13.042 -3.302 -19.790 1.00 81.94 358 LEU A C 1
ATOM 2823 O O . LEU A 1 358 ? 13.699 -4.245 -20.229 1.00 81.94 358 LEU A O 1
ATOM 2827 N N . SER A 1 359 ? 12.612 -2.297 -20.560 1.00 79.94 359 SER A N 1
ATOM 2828 C CA . SER A 1 359 ? 12.927 -2.190 -21.989 1.00 79.94 359 SER A CA 1
ATOM 2829 C C . SER A 1 359 ? 14.424 -1.967 -22.247 1.00 79.94 359 SER A C 1
ATOM 2831 O O . SER A 1 359 ? 15.008 -2.611 -23.116 1.00 79.94 359 SER A O 1
ATOM 2833 N N . ALA A 1 360 ? 15.053 -1.094 -21.455 1.00 84.00 360 ALA A N 1
ATOM 2834 C CA . ALA A 1 360 ? 16.445 -0.678 -21.596 1.00 84.00 360 ALA A CA 1
ATOM 2835 C C . ALA A 1 360 ? 17.435 -1.776 -21.196 1.00 84.00 360 ALA A C 1
ATOM 2837 O O . ALA A 1 360 ? 18.509 -1.902 -21.786 1.00 84.00 360 ALA A O 1
ATOM 2838 N N . ARG A 1 361 ? 17.070 -2.570 -20.183 1.00 86.81 361 ARG A N 1
ATOM 2839 C CA . ARG A 1 361 ? 17.938 -3.554 -19.532 1.00 86.81 361 ARG A CA 1
ATOM 2840 C C . ARG A 1 361 ? 18.624 -4.495 -20.519 1.00 86.81 361 ARG A C 1
ATOM 2842 O O . ARG A 1 361 ? 19.843 -4.572 -20.491 1.00 86.81 361 ARG A O 1
ATOM 2849 N N . SER A 1 362 ? 17.860 -5.170 -21.382 1.00 84.00 362 SER A N 1
ATOM 2850 C CA . SER A 1 362 ? 18.413 -6.156 -22.329 1.00 84.00 362 SER A CA 1
ATOM 2851 C C . SER A 1 362 ? 19.502 -5.550 -23.217 1.00 84.00 362 SER A C 1
ATOM 2853 O O . SER A 1 362 ? 20.598 -6.088 -23.316 1.00 84.00 362 SER A O 1
ATOM 2855 N N . ARG A 1 363 ? 19.243 -4.359 -23.767 1.00 85.50 363 ARG A N 1
ATOM 2856 C CA . ARG A 1 363 ? 20.215 -3.620 -24.575 1.00 85.50 363 ARG A CA 1
ATOM 2857 C C . ARG A 1 363 ? 21.459 -3.232 -23.778 1.00 85.50 363 ARG A C 1
ATOM 2859 O O . ARG A 1 363 ? 22.563 -3.384 -24.282 1.00 85.50 363 ARG A O 1
ATOM 2866 N N . LEU A 1 364 ? 21.298 -2.698 -22.567 1.00 89.69 364 LEU A N 1
ATOM 2867 C CA . LEU A 1 364 ? 22.437 -2.281 -21.741 1.00 89.69 364 LEU A CA 1
ATOM 2868 C C . LEU A 1 364 ? 23.287 -3.472 -21.281 1.00 89.69 364 LEU A C 1
ATOM 2870 O O . LEU A 1 364 ? 24.503 -3.338 -21.169 1.00 89.69 364 LEU A O 1
ATOM 2874 N N . GLU A 1 365 ? 22.656 -4.616 -21.024 1.00 90.25 365 GLU A N 1
ATOM 2875 C CA . GLU A 1 365 ? 23.328 -5.876 -20.710 1.00 90.25 365 GLU A CA 1
ATOM 2876 C C . GLU A 1 365 ? 24.142 -6.381 -21.908 1.00 90.25 365 GLU A C 1
ATOM 2878 O O . GLU A 1 365 ? 25.323 -6.684 -21.746 1.00 90.25 365 GLU A O 1
ATOM 2883 N N . ASP A 1 366 ? 23.557 -6.368 -23.109 1.00 88.94 366 ASP A N 1
ATOM 2884 C CA . ASP A 1 366 ? 24.229 -6.775 -24.348 1.00 88.94 366 ASP A CA 1
ATOM 2885 C C . ASP A 1 366 ? 25.380 -5.823 -24.741 1.00 88.94 366 ASP A C 1
ATOM 2887 O O . ASP A 1 366 ? 26.446 -6.268 -25.172 1.00 88.94 366 ASP A O 1
ATOM 2891 N N . GLU A 1 367 ? 25.187 -4.503 -24.611 1.00 88.81 367 GLU A N 1
ATOM 2892 C CA . GLU A 1 367 ? 26.181 -3.488 -24.998 1.00 88.81 367 GLU A CA 1
ATOM 2893 C C . GLU A 1 367 ? 27.341 -3.363 -23.992 1.00 88.81 367 GLU A C 1
ATOM 2895 O O . GLU A 1 367 ? 28.472 -3.066 -24.391 1.00 88.81 367 GLU A O 1
ATOM 2900 N N . TYR A 1 368 ? 27.085 -3.584 -22.698 1.00 90.56 368 TYR A N 1
ATOM 2901 C CA . TYR A 1 368 ? 28.049 -3.379 -21.607 1.00 90.56 368 TYR A CA 1
ATOM 2902 C C . TYR A 1 368 ? 28.191 -4.621 -20.717 1.00 90.56 368 TYR A C 1
ATOM 2904 O O . TYR A 1 368 ? 28.127 -4.532 -19.481 1.00 90.56 368 TYR A O 1
ATOM 2912 N N . ASP A 1 369 ? 28.403 -5.773 -21.357 1.00 85.81 369 ASP A N 1
ATOM 2913 C CA . ASP A 1 369 ? 28.492 -7.080 -20.702 1.00 85.81 369 ASP A CA 1
ATOM 2914 C C . ASP A 1 369 ? 29.461 -7.079 -19.501 1.00 85.81 369 ASP A C 1
ATOM 2916 O O . ASP A 1 369 ? 30.539 -6.473 -19.502 1.00 85.81 369 ASP A O 1
ATOM 2920 N N . GLY A 1 370 ? 29.040 -7.734 -18.420 1.00 88.12 370 GLY A N 1
ATOM 2921 C CA . GLY A 1 370 ? 29.748 -7.826 -17.143 1.00 88.12 370 GLY A CA 1
ATOM 2922 C C . GLY A 1 370 ? 29.782 -6.540 -16.304 1.00 88.12 370 GLY A C 1
ATOM 2923 O O . GLY A 1 370 ? 29.717 -6.625 -15.075 1.00 88.12 370 GLY A O 1
ATOM 2924 N N . VAL A 1 371 ? 29.867 -5.350 -16.909 1.00 92.19 371 VAL A N 1
ATOM 2925 C CA . VAL A 1 371 ? 29.862 -4.063 -16.183 1.00 92.19 371 VAL A CA 1
ATOM 2926 C C . VAL A 1 371 ? 28.442 -3.670 -15.788 1.00 92.19 371 VAL A C 1
ATOM 2928 O O . VAL A 1 371 ? 28.215 -3.282 -14.640 1.00 92.19 371 VAL A O 1
ATOM 2931 N N . PHE A 1 372 ? 27.476 -3.835 -16.695 1.00 94.12 372 PHE A N 1
ATOM 2932 C CA . PHE A 1 372 ? 26.062 -3.639 -16.377 1.00 94.12 372 PHE A CA 1
ATOM 2933 C C . PHE A 1 372 ? 25.619 -4.556 -15.230 1.00 94.12 372 PHE A C 1
ATOM 2935 O O . PHE A 1 372 ? 25.019 -4.083 -14.266 1.00 94.12 372 PHE A O 1
ATOM 2942 N N . LEU A 1 373 ? 26.015 -5.835 -15.264 1.00 91.75 373 LEU A N 1
ATOM 2943 C CA . LEU A 1 373 ? 25.710 -6.798 -14.203 1.00 91.75 373 LEU A CA 1
ATOM 2944 C C . LEU A 1 373 ? 26.241 -6.345 -12.832 1.00 91.75 373 LEU A C 1
ATOM 2946 O O . LEU A 1 373 ? 25.570 -6.530 -11.821 1.00 91.75 373 LEU A O 1
ATOM 2950 N N . GLN A 1 374 ? 27.416 -5.708 -12.770 1.00 93.31 374 GLN A N 1
ATOM 2951 C CA . GLN A 1 374 ? 27.941 -5.152 -11.515 1.00 93.31 374 GLN A CA 1
ATOM 2952 C C . GLN A 1 374 ? 27.099 -3.976 -10.999 1.00 93.31 374 GLN A C 1
ATOM 2954 O O . GLN A 1 374 ? 26.867 -3.876 -9.792 1.00 93.31 374 GLN A O 1
ATOM 2959 N N . ALA A 1 375 ? 26.630 -3.092 -11.888 1.00 93.62 375 ALA A N 1
ATOM 2960 C CA . ALA A 1 375 ? 25.743 -1.988 -11.513 1.00 93.62 375 ALA A CA 1
ATOM 2961 C C . ALA A 1 375 ? 24.390 -2.521 -11.025 1.00 93.62 375 ALA A C 1
ATOM 2963 O O . ALA A 1 375 ? 23.884 -2.095 -9.986 1.00 93.62 375 ALA A O 1
ATOM 2964 N N . GLU A 1 376 ? 23.840 -3.506 -11.737 1.00 91.38 376 GLU A N 1
ATOM 2965 C CA . GLU A 1 376 ? 22.597 -4.179 -11.374 1.00 91.38 376 GLU A CA 1
ATOM 2966 C C . GLU A 1 376 ? 22.715 -4.905 -10.028 1.00 91.38 376 GLU A C 1
ATOM 2968 O O . GLU A 1 376 ? 21.815 -4.796 -9.204 1.00 91.38 376 GLU A O 1
ATOM 2973 N N . GLN A 1 377 ? 23.841 -5.561 -9.735 1.00 91.81 377 GLN A N 1
ATOM 2974 C CA . GLN A 1 377 ? 24.088 -6.180 -8.427 1.00 91.81 377 GLN A CA 1
ATOM 2975 C C . GLN A 1 377 ? 24.164 -5.152 -7.288 1.00 91.81 377 GLN A C 1
ATOM 2977 O O . GLN A 1 377 ? 23.633 -5.402 -6.206 1.00 91.81 377 GLN A O 1
ATOM 2982 N N . ARG A 1 378 ? 24.781 -3.980 -7.509 1.00 91.69 378 ARG A N 1
ATOM 2983 C CA . ARG A 1 378 ? 24.781 -2.889 -6.512 1.00 91.69 378 ARG A CA 1
ATOM 2984 C C . ARG A 1 378 ? 23.376 -2.353 -6.268 1.00 91.69 378 ARG A C 1
ATOM 2986 O O . ARG A 1 378 ? 23.021 -2.051 -5.130 1.00 91.69 378 ARG A O 1
ATOM 2993 N N . LEU A 1 379 ? 22.588 -2.229 -7.330 1.00 90.75 379 LEU A N 1
ATOM 2994 C CA . LEU A 1 379 ? 21.195 -1.814 -7.257 1.00 90.75 379 LEU A CA 1
ATOM 2995 C C . LEU A 1 379 ? 20.355 -2.850 -6.505 1.00 90.75 379 LEU A C 1
ATOM 2997 O O . LEU A 1 379 ? 19.662 -2.490 -5.559 1.00 90.75 379 LEU A O 1
ATOM 3001 N N . LEU A 1 380 ? 20.491 -4.131 -6.854 1.00 91.06 380 LEU A N 1
ATOM 3002 C CA . LEU A 1 380 ? 19.845 -5.245 -6.168 1.00 91.06 380 LEU A CA 1
ATOM 3003 C C . LEU A 1 380 ? 20.164 -5.229 -4.672 1.00 91.06 380 LEU A C 1
ATOM 3005 O O . LEU A 1 380 ? 19.240 -5.272 -3.874 1.00 91.06 380 LEU A O 1
ATOM 3009 N N . HIS A 1 381 ? 21.430 -5.058 -4.284 1.00 91.00 381 HIS A N 1
ATOM 3010 C CA . HIS A 1 381 ? 21.815 -5.012 -2.873 1.00 91.00 381 HIS A CA 1
ATOM 3011 C C . HIS A 1 381 ? 21.144 -3.863 -2.098 1.00 91.00 381 HIS A C 1
ATOM 3013 O O . HIS A 1 381 ? 20.741 -4.043 -0.949 1.00 91.00 381 HIS A O 1
ATOM 3019 N N . LYS A 1 382 ? 20.968 -2.687 -2.724 1.00 89.00 382 LYS A N 1
ATOM 3020 C CA . LYS A 1 382 ? 20.212 -1.571 -2.122 1.00 89.00 382 LYS A CA 1
ATOM 3021 C C . LYS A 1 382 ? 18.744 -1.941 -1.907 1.00 89.00 382 LYS A C 1
ATOM 3023 O O . LYS A 1 382 ? 18.200 -1.671 -0.841 1.00 89.00 382 LYS A O 1
ATOM 3028 N N . TRP A 1 383 ? 18.126 -2.577 -2.898 1.00 88.69 383 TRP A N 1
ATOM 3029 C CA . TRP A 1 383 ? 16.738 -3.033 -2.820 1.00 88.69 383 TRP A CA 1
ATOM 3030 C C . TRP A 1 383 ? 16.544 -4.171 -1.812 1.00 88.69 383 TRP A C 1
ATOM 3032 O O . TRP A 1 383 ? 15.563 -4.159 -1.077 1.00 88.69 383 TRP A O 1
ATOM 3042 N N . GLU A 1 384 ? 17.477 -5.120 -1.732 1.00 90.75 384 GLU A N 1
ATOM 3043 C CA . GLU A 1 384 ? 17.482 -6.173 -0.711 1.00 90.75 384 GLU A CA 1
ATOM 3044 C C . GLU A 1 384 ? 17.584 -5.566 0.690 1.00 90.75 384 GLU A C 1
ATOM 3046 O O . GLU A 1 384 ? 16.767 -5.880 1.549 1.00 90.75 384 GLU A O 1
ATOM 3051 N N . SER A 1 385 ? 18.522 -4.638 0.906 1.00 90.50 385 SER A N 1
ATOM 3052 C CA . SER A 1 385 ? 18.671 -3.947 2.191 1.00 90.50 385 SER A CA 1
ATOM 3053 C C . SER A 1 385 ? 17.410 -3.168 2.579 1.00 90.50 385 SER A C 1
ATOM 3055 O O . SER A 1 385 ? 17.006 -3.183 3.744 1.00 90.50 385 SER A O 1
ATOM 3057 N N . PHE A 1 386 ? 16.752 -2.522 1.612 1.00 89.12 386 PHE A N 1
ATOM 3058 C CA . PHE A 1 386 ? 15.487 -1.840 1.862 1.00 89.12 386 PHE A CA 1
ATOM 3059 C C . PHE A 1 386 ? 14.364 -2.830 2.206 1.00 89.12 386 PHE A C 1
ATOM 3061 O O . PHE A 1 386 ? 13.684 -2.643 3.212 1.00 89.12 386 PHE A O 1
ATOM 3068 N N . ALA A 1 387 ? 14.222 -3.926 1.457 1.00 89.25 387 ALA A N 1
ATOM 3069 C CA . ALA A 1 387 ? 13.254 -4.982 1.752 1.00 89.25 387 ALA A CA 1
ATOM 3070 C C . ALA A 1 387 ? 13.478 -5.619 3.136 1.00 89.25 387 ALA A C 1
ATOM 3072 O O . ALA A 1 387 ? 12.515 -5.864 3.862 1.00 89.25 387 ALA A O 1
ATOM 3073 N N . GLU A 1 388 ? 14.732 -5.829 3.547 1.00 90.69 388 GLU A N 1
ATOM 3074 C CA . GLU A 1 388 ? 15.067 -6.299 4.896 1.00 90.69 388 GLU A CA 1
ATOM 3075 C C . GLU A 1 388 ? 14.634 -5.308 5.984 1.00 90.69 388 GLU A C 1
ATOM 3077 O O . GLU A 1 388 ? 14.124 -5.726 7.025 1.00 90.69 388 GLU A O 1
ATOM 3082 N N . SER A 1 389 ? 14.774 -4.002 5.738 1.00 91.56 389 SER A N 1
ATOM 3083 C CA . SER A 1 389 ? 14.276 -2.960 6.644 1.00 91.56 389 SER A CA 1
ATOM 3084 C C . SER A 1 389 ? 12.746 -2.992 6.766 1.00 91.56 389 SER A C 1
ATOM 3086 O O . SER A 1 389 ? 12.210 -2.976 7.880 1.00 91.56 389 SER A O 1
ATOM 3088 N N . VAL A 1 390 ? 12.033 -3.121 5.636 1.00 90.94 390 VAL A N 1
ATOM 3089 C CA . VAL A 1 390 ? 10.562 -3.233 5.609 1.00 90.94 390 VAL A CA 1
ATOM 3090 C C . VAL A 1 390 ? 10.108 -4.483 6.366 1.00 90.94 390 VAL A C 1
ATOM 3092 O O . VAL A 1 390 ? 9.173 -4.421 7.171 1.00 90.94 390 VAL A O 1
ATOM 3095 N N . TYR A 1 391 ? 10.785 -5.615 6.148 1.00 91.75 391 TYR A N 1
ATOM 3096 C CA . TYR A 1 391 ? 10.520 -6.860 6.864 1.00 91.75 391 TYR A CA 1
ATOM 3097 C C . TYR A 1 391 ? 10.725 -6.675 8.371 1.00 91.75 391 TYR A C 1
ATOM 3099 O O . TYR A 1 391 ? 9.812 -6.953 9.145 1.00 91.75 391 TYR A O 1
ATOM 3107 N N . GLY A 1 392 ? 11.870 -6.131 8.796 1.00 93.25 392 GLY A N 1
ATOM 3108 C CA . GLY A 1 392 ? 12.180 -5.934 10.213 1.00 93.25 392 GLY A CA 1
ATOM 3109 C C . GLY A 1 392 ? 11.227 -4.963 10.918 1.00 93.25 392 GLY A C 1
ATOM 3110 O O . GLY A 1 392 ? 10.969 -5.085 12.114 1.00 93.25 392 GLY A O 1
ATOM 3111 N N . MET A 1 393 ? 10.658 -3.982 10.216 1.00 92.12 393 MET A N 1
ATOM 3112 C CA . MET A 1 393 ? 9.556 -3.179 10.757 1.00 92.12 393 MET A CA 1
ATOM 3113 C C . MET A 1 393 ? 8.246 -3.977 10.822 1.00 92.12 393 MET A C 1
ATOM 3115 O O . MET A 1 393 ? 7.564 -3.921 11.844 1.00 92.12 393 MET A O 1
ATOM 3119 N N . SER A 1 394 ? 7.897 -4.711 9.762 1.00 92.00 394 SER A N 1
ATOM 3120 C CA . SER A 1 394 ? 6.669 -5.516 9.707 1.00 92.00 394 SER A CA 1
ATOM 3121 C C . SER A 1 394 ? 6.640 -6.570 10.816 1.00 92.00 394 SER A C 1
ATOM 3123 O O . SER A 1 394 ? 5.617 -6.734 11.472 1.00 92.00 394 SER A O 1
ATOM 3125 N N . GLU A 1 395 ? 7.771 -7.228 11.074 1.00 94.00 395 GLU A N 1
ATOM 3126 C CA . GLU A 1 395 ? 7.974 -8.174 12.177 1.00 94.00 395 GLU A CA 1
ATOM 3127 C C . GLU A 1 395 ? 7.794 -7.483 13.533 1.00 94.00 395 GLU A C 1
ATOM 3129 O O . GLU A 1 395 ? 6.952 -7.896 14.323 1.00 94.00 395 GLU A O 1
ATOM 3134 N N . ARG A 1 396 ? 8.472 -6.351 13.775 1.00 94.38 396 ARG A N 1
ATOM 3135 C CA . ARG A 1 396 ? 8.312 -5.572 15.020 1.00 94.38 396 ARG A CA 1
ATOM 3136 C C . ARG A 1 396 ? 6.878 -5.096 15.259 1.00 94.38 396 ARG A C 1
ATOM 3138 O O . ARG A 1 396 ? 6.434 -5.036 16.406 1.00 94.38 396 ARG A O 1
ATOM 3145 N N . ASN A 1 397 ? 6.164 -4.706 14.207 1.00 95.00 397 ASN A N 1
ATOM 3146 C CA . ASN A 1 397 ? 4.772 -4.274 14.307 1.00 95.00 397 ASN A CA 1
ATOM 3147 C C . ASN A 1 397 ? 3.832 -5.459 14.525 1.00 95.00 397 ASN A C 1
ATOM 3149 O O . ASN A 1 397 ? 2.923 -5.347 15.343 1.00 95.00 397 ASN A O 1
ATOM 3153 N N . PHE A 1 398 ? 4.085 -6.593 13.868 1.00 94.00 398 PHE A N 1
ATOM 3154 C CA . PHE A 1 398 ? 3.369 -7.839 14.117 1.00 94.00 398 PHE A CA 1
ATOM 3155 C C . PHE A 1 398 ? 3.553 -8.314 15.562 1.00 94.00 398 PHE A C 1
ATOM 3157 O O . PHE A 1 398 ? 2.555 -8.539 16.239 1.00 94.00 398 PHE A O 1
ATOM 3164 N N . SER A 1 399 ? 4.792 -8.407 16.062 1.00 94.69 399 SER A N 1
ATOM 3165 C CA . SER A 1 399 ? 5.072 -8.852 17.433 1.00 94.69 399 SER A CA 1
ATOM 3166 C C . SER A 1 399 ? 4.355 -7.972 18.454 1.00 94.69 399 SER A C 1
ATOM 3168 O O . SER A 1 399 ? 3.597 -8.493 19.268 1.00 94.69 399 SER A O 1
ATOM 3170 N N . TRP A 1 400 ? 4.495 -6.646 18.341 1.00 95.75 400 TRP A N 1
ATOM 3171 C CA . TRP A 1 400 ? 3.787 -5.690 19.199 1.00 95.75 400 TRP A CA 1
ATOM 3172 C C . TRP A 1 400 ? 2.263 -5.858 19.127 1.00 95.75 400 TRP A C 1
ATOM 3174 O O . TRP A 1 400 ? 1.590 -5.919 20.154 1.00 95.75 400 TRP A O 1
ATOM 3184 N N . ALA A 1 401 ? 1.701 -5.982 17.921 1.00 94.75 401 ALA A N 1
ATOM 3185 C CA . ALA A 1 401 ? 0.261 -6.133 17.766 1.00 94.75 401 ALA A CA 1
ATOM 3186 C C . ALA A 1 401 ? -0.234 -7.461 18.364 1.00 94.75 401 ALA A C 1
ATOM 3188 O O . ALA A 1 401 ? -1.230 -7.482 19.081 1.00 94.75 401 ALA A O 1
ATOM 3189 N N . SER A 1 402 ? 0.486 -8.559 18.130 1.00 93.38 402 SER A N 1
ATOM 3190 C CA . SER A 1 402 ? 0.150 -9.891 18.644 1.00 93.38 402 SER A CA 1
ATOM 3191 C C . SER A 1 402 ? 0.271 -10.011 20.168 1.00 93.38 402 SER A C 1
ATOM 3193 O O . SER A 1 402 ? -0.475 -10.772 20.781 1.00 93.38 402 SER A O 1
ATOM 3195 N N . GLU A 1 403 ? 1.166 -9.241 20.795 1.00 94.00 403 GLU A N 1
ATOM 3196 C CA . GLU A 1 403 ? 1.330 -9.202 22.252 1.00 94.00 403 GLU A CA 1
ATOM 3197 C C . GLU A 1 403 ? 0.161 -8.481 22.944 1.00 94.00 403 GLU A C 1
ATOM 3199 O O . GLU A 1 403 ? -0.222 -8.820 24.067 1.00 94.00 403 GLU A O 1
ATOM 3204 N N . HIS A 1 404 ? -0.434 -7.486 22.280 1.00 92.94 404 HIS A N 1
ATOM 3205 C CA . HIS A 1 404 ? -1.433 -6.607 22.892 1.00 92.94 404 HIS A CA 1
ATOM 3206 C C . HIS A 1 404 ? -2.870 -6.840 22.410 1.00 92.94 404 HIS A C 1
ATOM 3208 O O . HIS A 1 404 ? -3.821 -6.447 23.100 1.00 92.94 404 HIS A O 1
ATOM 3214 N N . PHE A 1 405 ? -3.058 -7.490 21.263 1.00 92.81 405 PHE A N 1
ATOM 3215 C CA . PHE A 1 405 ? -4.338 -7.627 20.570 1.00 92.81 405 PHE A CA 1
ATOM 3216 C C . PHE A 1 405 ? -4.569 -9.056 20.056 1.00 92.81 405 PHE A C 1
ATOM 3218 O O . PHE A 1 405 ? -3.645 -9.847 19.900 1.00 92.81 405 PHE A O 1
ATOM 3225 N N . TYR A 1 406 ? -5.830 -9.402 19.781 1.00 85.69 406 TYR A N 1
ATOM 3226 C CA . TYR A 1 406 ? -6.206 -10.744 19.324 1.00 85.69 406 TYR A CA 1
ATOM 3227 C C . TYR A 1 406 ? -6.320 -10.818 17.797 1.00 85.69 406 TYR A C 1
ATOM 3229 O O . TYR A 1 406 ? -6.520 -9.814 17.119 1.00 85.69 406 TYR A O 1
ATOM 3237 N N . GLY A 1 407 ? -6.250 -12.028 17.238 1.00 79.81 407 GLY A N 1
ATOM 3238 C CA . GLY A 1 407 ? -6.551 -12.258 15.819 1.00 79.81 407 GLY A CA 1
ATOM 3239 C C . GLY A 1 407 ? -5.402 -11.982 14.846 1.00 79.81 407 GLY A C 1
ATOM 3240 O O . GLY A 1 407 ? -5.632 -12.006 13.643 1.00 79.81 407 GLY A O 1
ATOM 3241 N N . PHE A 1 408 ? -4.182 -11.773 15.341 1.00 82.50 408 PHE A N 1
ATOM 3242 C CA . PHE A 1 408 ? -2.959 -11.769 14.536 1.00 82.50 408 PHE A CA 1
ATOM 3243 C C . PHE A 1 408 ? -2.438 -13.207 14.450 1.00 82.50 408 PHE A C 1
ATOM 3245 O O . PHE A 1 408 ? -2.023 -13.769 15.461 1.00 82.50 408 PHE A O 1
ATOM 3252 N N . ARG A 1 409 ? -2.562 -13.842 13.277 1.00 68.88 409 ARG A N 1
ATOM 3253 C CA . ARG A 1 409 ? -2.248 -15.275 13.092 1.00 68.88 409 ARG A CA 1
ATOM 3254 C C . ARG A 1 409 ? -1.010 -15.509 12.247 1.00 68.88 409 ARG A C 1
ATOM 3256 O O . ARG A 1 409 ? -0.170 -16.318 12.622 1.00 68.88 409 ARG A O 1
ATOM 3263 N N . ASP A 1 410 ? -0.903 -14.785 11.142 1.00 68.25 410 ASP A N 1
ATOM 3264 C CA . ASP A 1 410 ? 0.172 -15.006 10.190 1.00 68.25 410 ASP A CA 1
ATOM 3265 C C . ASP A 1 410 ? 1.307 -14.023 10.478 1.00 68.25 410 ASP A C 1
ATOM 3267 O O . ASP A 1 410 ? 1.117 -12.804 10.403 1.00 68.25 410 ASP A O 1
ATOM 3271 N N . GLU A 1 411 ? 2.499 -14.549 10.744 1.00 76.00 411 GLU A N 1
ATOM 3272 C CA . GLU A 1 411 ? 3.740 -13.782 10.894 1.00 76.00 411 GLU A CA 1
ATOM 3273 C C . GLU A 1 411 ? 4.304 -13.388 9.515 1.00 76.00 411 GLU A C 1
ATOM 3275 O O . GLU A 1 411 ? 4.155 -14.160 8.551 1.00 76.00 411 GLU A O 1
ATOM 3280 N N . PRO A 1 412 ? 4.878 -12.178 9.344 1.00 77.88 412 PRO A N 1
ATOM 3281 C CA . PRO A 1 412 ? 5.610 -11.830 8.129 1.00 77.88 412 PRO A CA 1
ATOM 3282 C C . PRO A 1 412 ? 6.648 -12.903 7.800 1.00 77.88 412 PRO A C 1
ATOM 3284 O O . PRO A 1 412 ? 7.396 -13.345 8.660 1.00 77.88 412 PRO A O 1
ATOM 3287 N N . VAL A 1 413 ? 6.687 -13.335 6.539 1.00 71.94 413 VAL A N 1
ATOM 3288 C CA . VAL A 1 413 ? 7.643 -14.349 6.081 1.00 71.94 413 VAL A CA 1
ATOM 3289 C C . VAL A 1 413 ? 8.802 -13.638 5.410 1.00 71.94 413 VAL A C 1
ATOM 3291 O O . VAL A 1 413 ? 8.584 -12.853 4.490 1.00 71.94 413 VAL A O 1
ATOM 3294 N N . LYS A 1 414 ? 10.029 -13.922 5.853 1.00 73.12 414 LYS A N 1
ATOM 3295 C CA . LYS A 1 414 ? 11.234 -13.396 5.211 1.00 73.12 414 LYS A CA 1
ATOM 3296 C C . LYS A 1 414 ? 11.519 -14.177 3.927 1.00 73.12 414 LYS A C 1
ATOM 3298 O O . LYS A 1 414 ? 11.499 -15.406 3.928 1.00 73.12 414 LYS A O 1
ATOM 3303 N N . ALA A 1 415 ? 11.825 -13.477 2.839 1.00 70.38 415 ALA A N 1
ATOM 3304 C CA . ALA A 1 415 ? 12.433 -14.102 1.669 1.00 70.38 415 ALA A CA 1
ATOM 3305 C C . ALA A 1 415 ? 13.935 -14.337 1.928 1.00 70.38 415 ALA A C 1
ATOM 3307 O O . ALA A 1 415 ? 14.654 -13.401 2.271 1.00 70.38 415 ALA A O 1
ATOM 3308 N N . ASP A 1 416 ? 14.414 -15.574 1.756 1.00 63.16 416 ASP A N 1
ATOM 3309 C CA . ASP A 1 416 ? 15.806 -15.943 2.069 1.00 63.16 416 ASP A CA 1
ATOM 3310 C C . ASP A 1 416 ? 16.837 -15.246 1.170 1.00 63.16 416 ASP A C 1
ATOM 3312 O O . ASP A 1 416 ? 17.908 -14.850 1.629 1.00 63.16 416 ASP A O 1
ATOM 3316 N N . LYS A 1 417 ? 16.535 -15.123 -0.127 1.00 72.12 417 LYS A N 1
ATOM 3317 C CA . LYS A 1 417 ? 17.384 -14.439 -1.105 1.00 72.12 417 LYS A CA 1
ATOM 3318 C C . LYS A 1 417 ? 16.567 -14.022 -2.319 1.00 72.12 417 LYS A C 1
ATOM 3320 O O . LYS A 1 417 ? 15.776 -14.817 -2.831 1.00 72.12 417 LYS A O 1
ATOM 3325 N N . MET A 1 418 ? 16.792 -12.808 -2.804 1.00 83.31 418 MET A N 1
ATOM 3326 C CA . MET A 1 418 ? 16.147 -12.295 -4.008 1.00 83.31 418 MET A CA 1
ATOM 3327 C C . MET A 1 418 ? 17.175 -12.227 -5.137 1.00 83.31 418 MET A C 1
ATOM 3329 O O . MET A 1 418 ? 18.355 -11.978 -4.915 1.00 83.31 418 MET A O 1
ATOM 3333 N N . GLN A 1 419 ? 16.758 -12.556 -6.356 1.00 84.38 419 GLN A N 1
ATOM 3334 C CA . GLN A 1 419 ? 17.672 -12.611 -7.508 1.00 84.38 419 GLN A CA 1
ATOM 3335 C C . GLN A 1 419 ? 17.552 -11.378 -8.404 1.00 84.38 419 GLN A C 1
ATOM 3337 O O . GLN A 1 419 ? 18.430 -11.117 -9.224 1.00 84.38 419 GLN A O 1
ATOM 3342 N N . HIS A 1 420 ? 16.467 -10.619 -8.254 1.00 86.81 420 HIS A N 1
ATOM 3343 C CA . HIS A 1 420 ? 16.070 -9.575 -9.186 1.00 86.81 420 HIS A CA 1
ATOM 3344 C C . HIS A 1 420 ? 15.430 -8.392 -8.455 1.00 86.81 420 HIS A C 1
ATOM 3346 O O . HIS A 1 420 ? 14.740 -8.565 -7.453 1.00 86.81 420 HIS A O 1
ATOM 3352 N N . ILE A 1 421 ? 15.613 -7.186 -8.998 1.00 86.44 421 ILE A N 1
ATOM 3353 C CA . ILE A 1 421 ? 15.083 -5.943 -8.414 1.00 86.44 421 ILE A CA 1
ATOM 3354 C C . ILE A 1 421 ? 13.549 -5.950 -8.371 1.00 86.44 421 ILE A C 1
ATOM 3356 O O . ILE A 1 421 ? 12.966 -5.556 -7.365 1.00 86.44 421 ILE A O 1
ATOM 3360 N N . LEU A 1 422 ? 12.893 -6.456 -9.424 1.00 84.88 422 LEU A N 1
ATOM 3361 C CA . LEU A 1 422 ? 11.433 -6.590 -9.459 1.00 84.88 422 LEU A CA 1
ATOM 3362 C C . LEU A 1 422 ? 10.902 -7.510 -8.352 1.00 84.88 422 LEU A C 1
ATOM 3364 O O . LEU A 1 422 ? 9.867 -7.223 -7.759 1.00 84.88 422 LEU A O 1
ATOM 3368 N N . GLN A 1 423 ? 11.620 -8.591 -8.039 1.00 86.06 423 GLN A N 1
ATOM 3369 C CA . GLN A 1 423 ? 11.278 -9.472 -6.924 1.00 86.06 423 GLN A CA 1
ATOM 3370 C C . GLN A 1 423 ? 11.335 -8.719 -5.587 1.00 86.06 423 GLN A C 1
ATOM 3372 O O . GLN A 1 423 ? 10.412 -8.855 -4.786 1.00 86.06 423 GLN A O 1
ATOM 3377 N N . CYS A 1 424 ? 12.365 -7.892 -5.365 1.00 86.75 424 CYS A N 1
ATOM 3378 C CA . CYS A 1 424 ? 12.452 -7.042 -4.173 1.00 86.75 424 CYS A CA 1
ATOM 3379 C C . CYS A 1 424 ? 11.283 -6.060 -4.097 1.00 86.75 424 CYS A C 1
ATOM 3381 O O . CYS A 1 424 ? 10.634 -5.962 -3.060 1.00 86.75 424 CYS A O 1
ATOM 3383 N N . ALA A 1 425 ? 10.983 -5.368 -5.196 1.00 85.88 425 ALA A N 1
ATOM 3384 C CA . ALA A 1 425 ? 9.877 -4.420 -5.248 1.00 85.88 425 ALA A CA 1
ATOM 3385 C C . ALA A 1 425 ? 8.523 -5.100 -4.961 1.00 85.88 425 ALA A C 1
ATOM 3387 O O . ALA A 1 425 ? 7.712 -4.547 -4.217 1.00 85.88 425 ALA A O 1
ATOM 3388 N N . MET A 1 426 ? 8.287 -6.311 -5.493 1.00 84.56 426 MET A N 1
ATOM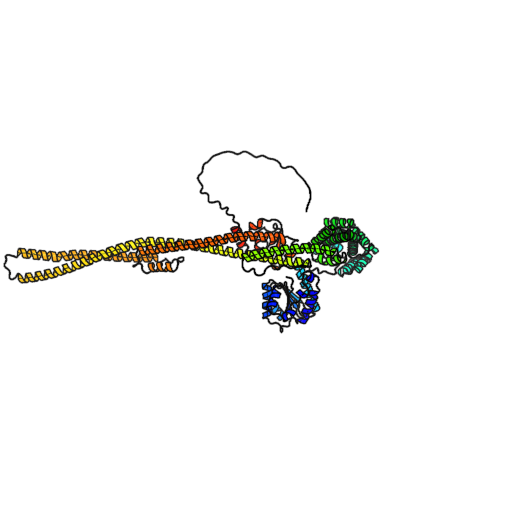 3389 C CA . MET A 1 426 ? 7.076 -7.093 -5.197 1.00 84.56 426 MET A CA 1
ATOM 3390 C C . MET A 1 426 ? 6.971 -7.415 -3.708 1.00 84.56 426 MET A C 1
ATOM 3392 O O . MET A 1 426 ? 5.902 -7.265 -3.117 1.00 84.56 426 MET A O 1
ATOM 3396 N N . GLU A 1 427 ? 8.067 -7.880 -3.106 1.00 85.00 427 GLU A N 1
ATOM 3397 C CA . GLU A 1 427 ? 8.106 -8.241 -1.689 1.00 85.00 427 GLU A CA 1
ATOM 3398 C C . GLU A 1 427 ? 7.850 -7.006 -0.809 1.00 85.00 427 GLU A C 1
ATOM 3400 O O . GLU A 1 427 ? 7.039 -7.059 0.112 1.00 85.00 427 GLU A O 1
ATOM 3405 N N . ILE A 1 428 ? 8.439 -5.854 -1.149 1.00 88.19 428 ILE A N 1
ATOM 3406 C CA . ILE A 1 428 ? 8.197 -4.578 -0.458 1.00 88.19 428 ILE A CA 1
ATOM 3407 C C . ILE A 1 428 ? 6.725 -4.166 -0.553 1.00 88.19 428 ILE A C 1
ATOM 3409 O O . ILE A 1 428 ? 6.126 -3.818 0.464 1.00 88.19 428 ILE A O 1
ATOM 3413 N N . ALA A 1 429 ? 6.115 -4.241 -1.740 1.00 87.69 429 ALA A N 1
ATOM 3414 C CA . ALA A 1 429 ? 4.700 -3.913 -1.923 1.00 87.69 429 ALA A CA 1
ATOM 3415 C C . ALA A 1 429 ? 3.792 -4.785 -1.034 1.00 87.69 429 ALA A C 1
ATOM 3417 O O . ALA A 1 429 ? 2.841 -4.293 -0.415 1.00 87.69 429 ALA A O 1
ATOM 3418 N N . GLN A 1 430 ? 4.105 -6.081 -0.926 1.00 84.19 430 GLN A N 1
ATOM 3419 C CA . GLN A 1 430 ? 3.381 -7.016 -0.061 1.00 84.19 430 GLN A CA 1
ATOM 3420 C C . GLN A 1 430 ? 3.568 -6.686 1.421 1.00 84.19 430 GLN A C 1
ATOM 3422 O O . GLN A 1 430 ? 2.585 -6.610 2.165 1.00 84.19 430 GLN A O 1
ATOM 3427 N N . LEU A 1 431 ? 4.811 -6.465 1.850 1.00 87.94 431 LEU A N 1
ATOM 3428 C CA . LEU A 1 431 ? 5.127 -6.131 3.234 1.00 87.94 431 LEU A CA 1
ATOM 3429 C C . LEU A 1 431 ? 4.491 -4.798 3.647 1.00 87.94 431 LEU A C 1
ATOM 3431 O O . LEU A 1 431 ? 3.927 -4.720 4.735 1.00 87.94 431 LEU A O 1
ATOM 3435 N N . ASN A 1 432 ? 4.463 -3.792 2.769 1.00 89.69 432 ASN A N 1
ATOM 3436 C CA . ASN A 1 432 ? 3.786 -2.521 3.034 1.00 89.69 432 ASN A CA 1
ATOM 3437 C C . ASN A 1 432 ? 2.282 -2.705 3.249 1.00 89.69 432 ASN A C 1
ATOM 3439 O O . ASN A 1 432 ? 1.743 -2.221 4.246 1.00 89.69 432 ASN A O 1
ATOM 3443 N N . ARG A 1 433 ? 1.596 -3.445 2.364 1.00 88.31 433 ARG A N 1
ATOM 3444 C CA . ARG A 1 433 ? 0.165 -3.750 2.541 1.00 88.31 433 ARG A CA 1
ATOM 3445 C C . ARG A 1 433 ? -0.091 -4.514 3.840 1.00 88.31 433 ARG A C 1
ATOM 3447 O O . ARG A 1 433 ? -1.047 -4.219 4.557 1.00 88.31 433 ARG A O 1
ATOM 3454 N N . ARG A 1 434 ? 0.767 -5.479 4.170 1.00 87.19 434 ARG A N 1
ATOM 3455 C CA . ARG A 1 434 ? 0.652 -6.262 5.404 1.00 87.19 434 ARG A CA 1
ATOM 3456 C C . ARG A 1 434 ? 0.852 -5.405 6.648 1.00 87.19 434 ARG A C 1
ATOM 3458 O O . ARG A 1 434 ? 0.050 -5.485 7.573 1.00 87.19 434 ARG A O 1
ATOM 3465 N N . ASN A 1 435 ? 1.886 -4.574 6.660 1.00 91.19 435 ASN A N 1
ATOM 3466 C CA . ASN A 1 435 ? 2.183 -3.686 7.772 1.00 91.19 435 ASN A CA 1
ATOM 3467 C C . ASN A 1 435 ? 1.047 -2.682 8.007 1.00 91.19 435 ASN A C 1
ATOM 3469 O O . ASN A 1 435 ? 0.596 -2.510 9.138 1.00 91.19 435 ASN A O 1
ATOM 3473 N N . TYR A 1 436 ? 0.510 -2.105 6.929 1.00 92.75 436 TYR A N 1
ATOM 3474 C CA . TYR A 1 436 ? -0.680 -1.264 6.988 1.00 92.75 436 TYR A CA 1
ATOM 3475 C C . TYR A 1 436 ? -1.859 -1.982 7.662 1.00 92.75 436 TYR A C 1
ATOM 3477 O O . TYR A 1 436 ? -2.460 -1.446 8.591 1.00 92.75 436 TYR A O 1
ATOM 3485 N N . ARG A 1 437 ? -2.167 -3.218 7.255 1.00 90.50 437 ARG A N 1
ATOM 3486 C CA . ARG A 1 437 ? -3.266 -3.995 7.848 1.00 90.50 437 ARG A CA 1
ATOM 3487 C C . ARG A 1 437 ? -3.041 -4.329 9.309 1.00 90.50 437 ARG A C 1
ATOM 3489 O O . ARG A 1 437 ? -3.987 -4.249 10.085 1.00 90.50 437 ARG A O 1
ATOM 3496 N N . ILE A 1 438 ? -1.807 -4.662 9.688 1.00 92.38 438 ILE A N 1
ATOM 3497 C CA . ILE A 1 438 ? -1.465 -4.928 11.086 1.00 92.38 438 ILE A CA 1
ATOM 3498 C C . ILE A 1 438 ? -1.799 -3.701 11.941 1.00 92.38 438 ILE A C 1
ATOM 3500 O O . ILE A 1 438 ? -2.515 -3.801 12.939 1.00 92.38 438 ILE A O 1
ATOM 3504 N N . LEU A 1 439 ? -1.330 -2.531 11.505 1.00 93.94 439 LEU A N 1
ATOM 3505 C CA . LEU A 1 439 ? -1.551 -1.266 12.196 1.00 93.94 439 LEU A CA 1
ATOM 3506 C C . LEU A 1 439 ? -3.026 -0.841 12.180 1.00 93.94 439 LEU A C 1
ATOM 3508 O O . LEU A 1 439 ? -3.526 -0.376 13.204 1.00 93.94 439 LEU A O 1
ATOM 3512 N N . ARG A 1 440 ? -3.748 -1.048 11.072 1.00 93.69 440 ARG A N 1
ATOM 3513 C CA . ARG A 1 440 ? -5.188 -0.760 10.955 1.00 93.69 440 ARG A CA 1
ATOM 3514 C C . ARG A 1 440 ? -6.046 -1.681 11.827 1.00 93.69 440 ARG A C 1
ATOM 3516 O O . ARG A 1 440 ? -6.990 -1.226 12.466 1.00 93.69 440 ARG A O 1
ATOM 3523 N N . GLN A 1 441 ? -5.719 -2.970 11.907 1.00 92.81 441 GLN A N 1
ATOM 3524 C CA . GLN A 1 441 ? -6.415 -3.913 12.786 1.00 92.81 441 GLN A CA 1
ATOM 3525 C C . GLN A 1 441 ? -6.167 -3.588 14.264 1.00 92.81 441 GLN A C 1
ATOM 3527 O O . GLN A 1 441 ? -7.098 -3.661 15.069 1.00 92.81 441 GLN A O 1
ATOM 3532 N N . ALA A 1 442 ? -4.937 -3.205 14.624 1.00 94.00 442 ALA A N 1
ATOM 3533 C CA . ALA A 1 442 ? -4.620 -2.737 15.971 1.00 94.00 442 ALA A CA 1
ATOM 3534 C C . ALA A 1 442 ? -5.419 -1.468 16.316 1.00 94.00 442 ALA A C 1
ATOM 3536 O O . ALA A 1 442 ? -6.051 -1.417 17.370 1.00 94.00 442 ALA A O 1
ATOM 3537 N N . ALA A 1 443 ? -5.483 -0.499 15.396 1.00 93.25 443 ALA A N 1
ATOM 3538 C CA . ALA A 1 443 ? -6.290 0.715 15.530 1.00 93.25 443 ALA A CA 1
ATOM 3539 C C . ALA A 1 443 ? -7.772 0.411 15.800 1.00 93.25 443 ALA A C 1
ATOM 3541 O O . ALA A 1 443 ? -8.340 0.911 16.772 1.00 93.25 443 ALA A O 1
ATOM 3542 N N . GLY A 1 444 ? -8.377 -0.480 15.008 1.00 93.44 444 GLY A N 1
ATOM 3543 C CA . GLY A 1 444 ? -9.764 -0.906 15.210 1.00 93.44 444 GLY A CA 1
ATOM 3544 C C . GLY A 1 444 ? -10.002 -1.579 16.567 1.00 93.44 444 GLY A C 1
ATOM 3545 O O . GLY A 1 444 ? -11.008 -1.315 17.219 1.00 93.44 444 GLY A O 1
ATOM 3546 N N . GLN A 1 445 ? -9.072 -2.413 17.044 1.00 94.00 445 GLN A N 1
ATOM 3547 C CA . GLN A 1 445 ? -9.205 -3.045 18.364 1.00 94.00 445 GLN A CA 1
ATOM 3548 C C . GLN A 1 445 ? -9.013 -2.066 19.524 1.00 94.00 445 GLN A C 1
ATOM 3550 O O . GLN A 1 445 ? -9.687 -2.213 20.543 1.00 94.00 445 GLN A O 1
ATOM 3555 N N . MET A 1 446 ? -8.129 -1.074 19.388 1.00 93.06 446 MET A N 1
ATOM 3556 C CA . MET A 1 446 ? -8.011 0.006 20.374 1.00 93.06 446 MET A CA 1
ATOM 3557 C C . MET A 1 446 ? -9.311 0.801 20.470 1.00 93.06 446 MET A C 1
ATOM 3559 O O . MET A 1 446 ? -9.801 1.012 21.576 1.00 93.06 446 MET A O 1
ATOM 3563 N N . GLN A 1 447 ? -9.905 1.146 19.325 1.00 93.19 447 GLN A N 1
ATOM 3564 C CA . GLN A 1 447 ? -11.180 1.856 19.263 1.00 93.19 447 GLN A CA 1
ATOM 3565 C C . GLN A 1 447 ? -12.306 1.082 19.963 1.00 93.19 447 GLN A C 1
ATOM 3567 O O . GLN A 1 447 ? -12.962 1.622 20.849 1.00 93.19 447 GLN A O 1
ATOM 3572 N N . VAL A 1 448 ? -12.475 -0.206 19.644 1.00 93.50 448 VAL A N 1
ATOM 3573 C CA . VAL A 1 448 ? -13.504 -1.053 20.275 1.00 93.50 448 VAL A CA 1
ATOM 3574 C C . VAL A 1 448 ? -13.289 -1.181 21.786 1.00 93.50 448 VAL A C 1
ATOM 3576 O O . VAL A 1 448 ? -14.247 -1.129 22.555 1.00 93.50 448 VAL A O 1
ATOM 3579 N N . ARG A 1 449 ? -12.036 -1.338 22.238 1.00 93.19 449 ARG A N 1
ATOM 3580 C CA . ARG A 1 449 ? -11.721 -1.397 23.675 1.00 93.19 449 ARG A CA 1
ATOM 3581 C C . ARG A 1 449 ? -12.045 -0.083 24.378 1.00 93.19 449 ARG A C 1
ATOM 3583 O O . ARG A 1 449 ? -12.629 -0.115 25.453 1.00 93.19 449 ARG A O 1
ATOM 3590 N N . TYR A 1 450 ? -11.701 1.052 23.780 1.00 93.81 450 TYR A N 1
ATOM 3591 C CA . TYR A 1 450 ? -12.013 2.364 24.340 1.00 93.81 450 TYR A CA 1
ATOM 3592 C C . TYR A 1 450 ? -13.528 2.589 24.463 1.00 93.81 450 TYR A C 1
ATOM 3594 O O . TYR A 1 450 ? -14.004 2.984 25.526 1.00 93.81 450 TYR A O 1
ATOM 3602 N N . GLU A 1 451 ? -14.298 2.266 23.421 1.00 93.38 451 GLU A N 1
ATOM 3603 C CA . GLU A 1 451 ? -15.763 2.370 23.448 1.00 93.38 451 GLU A CA 1
ATOM 3604 C C . GLU A 1 451 ? -16.387 1.490 24.540 1.00 93.38 451 GLU A C 1
ATOM 3606 O O . GLU A 1 451 ? -17.303 1.932 25.237 1.00 93.38 451 GLU A O 1
ATOM 3611 N N . HIS A 1 452 ? -15.867 0.273 24.727 1.00 93.88 452 HIS A N 1
ATOM 3612 C CA . HIS A 1 452 ? -16.297 -0.626 25.798 1.00 93.88 452 HIS A CA 1
ATOM 3613 C C . HIS A 1 452 ? -16.030 -0.025 27.182 1.00 93.88 452 HIS A C 1
ATOM 3615 O O . HIS A 1 452 ? -16.933 0.033 28.011 1.00 93.88 452 HIS A O 1
ATOM 3621 N N . VAL A 1 453 ? -14.818 0.482 27.425 1.00 93.56 453 VAL A N 1
ATOM 3622 C CA . VAL A 1 453 ? -14.461 1.072 28.724 1.00 93.56 453 VAL A CA 1
ATOM 3623 C C . VAL A 1 453 ? -15.293 2.324 29.020 1.00 93.56 453 VAL A C 1
ATOM 3625 O O . VAL A 1 453 ? -15.755 2.509 30.145 1.00 93.56 453 VAL A O 1
ATOM 3628 N N . LEU A 1 454 ? -15.562 3.170 28.020 1.00 91.88 454 LEU A N 1
ATOM 3629 C CA . LEU A 1 454 ? -16.462 4.314 28.195 1.00 91.88 454 LEU A CA 1
ATOM 3630 C C . LEU A 1 454 ? -17.900 3.895 28.516 1.00 91.88 454 LEU A C 1
ATOM 3632 O O . LEU A 1 454 ? -18.576 4.568 29.302 1.00 91.88 454 LEU A O 1
ATOM 3636 N N . HIS A 1 455 ? -18.380 2.817 27.895 1.00 93.38 455 HIS A N 1
ATOM 3637 C CA . HIS A 1 455 ? -19.696 2.266 28.189 1.00 93.38 455 HIS A CA 1
ATOM 3638 C C . HIS A 1 455 ? -19.776 1.783 29.640 1.00 93.38 455 HIS A C 1
ATOM 3640 O O . HIS A 1 455 ? -20.689 2.200 30.356 1.00 93.38 455 HIS A O 1
ATOM 3646 N N . ASP A 1 456 ? -18.780 1.015 30.088 1.00 91.81 456 ASP A N 1
ATOM 3647 C CA . ASP A 1 456 ? -18.685 0.515 31.461 1.00 91.81 456 ASP A CA 1
ATOM 3648 C C . ASP A 1 456 ? -18.654 1.674 32.466 1.00 91.81 456 ASP A C 1
ATOM 3650 O O . ASP A 1 456 ? -19.457 1.718 33.397 1.00 91.81 456 ASP A O 1
ATOM 3654 N N . LEU A 1 457 ? -17.811 2.689 32.244 1.00 91.75 457 LEU A N 1
ATOM 3655 C CA . LEU A 1 457 ? -17.739 3.875 33.107 1.00 91.75 457 LEU A CA 1
ATOM 3656 C C . LEU A 1 457 ? -19.074 4.625 33.200 1.00 91.75 457 LEU A C 1
ATOM 3658 O O . LEU A 1 457 ? -19.434 5.145 34.262 1.00 91.75 457 LEU A O 1
ATOM 3662 N N . LYS A 1 458 ? -19.822 4.704 32.097 1.00 92.94 458 LYS A N 1
ATOM 3663 C CA . LYS A 1 458 ? -21.152 5.317 32.094 1.00 92.94 458 LYS A CA 1
ATOM 3664 C C . LYS A 1 458 ? -22.154 4.473 32.881 1.00 92.94 458 LYS A C 1
ATOM 3666 O O . LYS A 1 458 ? -22.888 5.031 33.696 1.00 92.94 458 LYS A O 1
ATOM 3671 N N . GLU A 1 459 ? -22.160 3.156 32.683 1.00 92.19 459 GLU A N 1
ATOM 3672 C CA . GLU A 1 459 ? -23.034 2.238 33.417 1.00 92.19 459 GLU A CA 1
ATOM 3673 C C . GLU A 1 459 ? -22.748 2.276 34.925 1.00 92.19 459 GLU A C 1
ATOM 3675 O O . GLU A 1 459 ? -23.682 2.352 35.726 1.00 92.19 459 GLU A O 1
ATOM 3680 N N . LEU A 1 460 ? -21.472 2.331 35.324 1.00 91.69 460 LEU A N 1
ATOM 3681 C CA . LEU A 1 460 ? -21.056 2.477 36.722 1.00 91.69 460 LEU A CA 1
ATOM 3682 C C . LEU A 1 460 ? -21.574 3.784 37.338 1.00 91.69 460 LEU A C 1
ATOM 3684 O O . LEU A 1 460 ? -22.123 3.764 38.444 1.00 91.69 460 LEU A O 1
ATOM 3688 N N . LYS A 1 461 ? -21.458 4.916 36.627 1.00 90.44 461 LYS A N 1
ATOM 3689 C CA . LYS A 1 461 ? -21.973 6.222 37.083 1.00 90.44 461 LYS A CA 1
ATOM 3690 C C . LYS A 1 461 ? -23.491 6.215 37.238 1.00 90.44 461 LYS A C 1
ATOM 3692 O O . LYS A 1 461 ? -24.002 6.661 38.268 1.00 90.44 461 LYS A O 1
ATOM 3697 N N . ASP A 1 462 ? -24.207 5.676 36.254 1.00 91.25 462 ASP A N 1
ATOM 3698 C CA . ASP A 1 462 ? -25.666 5.559 36.298 1.00 91.25 462 ASP A CA 1
ATOM 3699 C C . ASP A 1 462 ? -26.107 4.623 37.435 1.00 91.25 462 ASP A C 1
ATOM 3701 O O . ASP A 1 462 ? -27.054 4.927 38.167 1.00 91.25 462 ASP A O 1
ATOM 3705 N N . ARG A 1 463 ? -25.391 3.510 37.647 1.00 89.44 463 ARG A N 1
ATOM 3706 C CA . ARG A 1 463 ? -25.665 2.560 38.730 1.00 89.44 463 ARG A CA 1
ATOM 3707 C C . ARG A 1 463 ? -25.418 3.165 40.104 1.00 89.44 463 ARG A C 1
ATOM 3709 O O . ARG A 1 463 ? -26.246 2.984 40.996 1.00 89.44 463 ARG A O 1
ATOM 3716 N N . ARG A 1 464 ? -24.312 3.891 40.271 1.00 89.88 464 ARG A N 1
ATOM 3717 C CA . ARG A 1 464 ? -23.983 4.599 41.509 1.00 89.88 464 ARG A CA 1
ATOM 3718 C C . ARG A 1 464 ? -25.059 5.620 41.851 1.00 89.88 464 ARG A C 1
ATOM 3720 O O . ARG A 1 464 ? -25.569 5.594 42.964 1.00 89.88 464 ARG A O 1
ATOM 3727 N N . LYS A 1 465 ? -25.460 6.443 40.878 1.00 90.31 465 LYS A N 1
ATOM 3728 C CA . LYS A 1 465 ? -26.521 7.435 41.062 1.00 90.31 465 LYS A CA 1
ATOM 3729 C C . LYS A 1 465 ? -27.844 6.788 41.482 1.00 90.31 465 LYS A C 1
ATOM 3731 O O . LYS A 1 465 ? -28.447 7.228 42.451 1.00 90.31 465 LYS A O 1
ATOM 3736 N N . LYS A 1 466 ? -28.259 5.701 40.817 1.00 89.75 466 LYS A N 1
ATOM 3737 C CA . LYS A 1 466 ? -29.471 4.954 41.203 1.00 89.75 466 LYS A CA 1
ATOM 3738 C C . LYS A 1 466 ? -29.398 4.413 42.635 1.00 89.75 466 LYS A C 1
ATOM 3740 O O . LYS A 1 466 ? -30.378 4.509 43.360 1.00 89.75 466 LYS A O 1
ATOM 3745 N N . LEU A 1 467 ? -28.252 3.866 43.051 1.00 87.81 467 LEU A N 1
ATOM 3746 C CA . LEU A 1 467 ? -28.058 3.381 44.424 1.00 87.81 467 LEU A CA 1
ATOM 3747 C C . LEU A 1 467 ? -28.102 4.517 45.460 1.00 87.81 467 LEU A C 1
ATOM 3749 O O . LEU A 1 467 ? -28.663 4.318 46.534 1.00 87.81 467 LEU A O 1
ATOM 3753 N N . GLU A 1 468 ? -27.529 5.686 45.153 1.00 88.12 468 GLU A N 1
ATOM 3754 C CA . GLU A 1 468 ? -27.588 6.879 46.015 1.00 88.12 468 GLU A CA 1
ATOM 3755 C C . GLU A 1 468 ? -29.034 7.385 46.169 1.00 88.12 468 GLU A C 1
ATOM 3757 O O . GLU A 1 468 ? -29.486 7.609 47.295 1.00 88.12 468 GLU A O 1
ATOM 3762 N N . ASP A 1 469 ? -29.771 7.496 45.058 1.00 87.69 469 ASP A N 1
ATOM 3763 C CA . ASP A 1 469 ? -31.171 7.936 45.037 1.00 87.69 469 ASP A CA 1
ATOM 3764 C C . ASP A 1 469 ? -32.078 6.954 45.814 1.00 87.69 469 ASP A C 1
ATOM 3766 O O . ASP A 1 469 ? -32.839 7.373 46.689 1.00 87.69 469 ASP A O 1
ATOM 3770 N N . GLU A 1 470 ? -31.945 5.641 45.575 1.00 86.38 470 GLU A N 1
ATOM 3771 C CA . GLU A 1 470 ? -32.712 4.601 46.284 1.00 86.38 470 GLU A CA 1
ATOM 3772 C C . GLU A 1 470 ? -32.374 4.544 47.783 1.00 86.38 470 GLU A C 1
ATOM 3774 O O . GLU A 1 470 ? -33.266 4.379 48.618 1.00 86.38 470 GLU A O 1
ATOM 3779 N N . GLN A 1 471 ? -31.099 4.701 48.163 1.00 87.06 471 GLN A N 1
ATOM 3780 C CA . GLN A 1 471 ? -30.707 4.747 49.574 1.00 87.06 471 GLN A CA 1
ATOM 3781 C C . GLN A 1 471 ? -31.328 5.959 50.281 1.00 87.06 471 GLN A C 1
ATOM 3783 O O . GLN A 1 471 ? -31.814 5.829 51.410 1.00 87.06 471 GLN A O 1
ATOM 3788 N N . ALA A 1 472 ? -31.311 7.131 49.643 1.00 86.31 472 ALA A N 1
ATOM 3789 C CA . ALA A 1 472 ? -31.887 8.351 50.199 1.00 86.31 472 ALA A CA 1
ATOM 3790 C C . ALA A 1 472 ? -33.410 8.230 50.371 1.00 86.31 472 ALA A C 1
ATOM 3792 O O . ALA A 1 472 ? -33.937 8.585 51.430 1.00 86.31 472 ALA A O 1
ATOM 3793 N N . GLU A 1 473 ? -34.104 7.671 49.376 1.00 86.88 473 GLU A N 1
ATOM 3794 C CA . GLU A 1 473 ? -35.543 7.403 49.444 1.00 86.88 473 GLU A CA 1
ATOM 3795 C C . GLU A 1 473 ? -35.879 6.449 50.600 1.00 86.88 473 GLU A C 1
ATOM 3797 O O . GLU A 1 473 ? -36.703 6.780 51.456 1.00 86.88 473 GLU A O 1
ATOM 3802 N N . LEU A 1 474 ? -35.188 5.307 50.695 1.00 84.00 474 LEU A N 1
ATOM 3803 C CA . LEU A 1 474 ? -35.415 4.319 51.755 1.00 84.00 474 LEU A CA 1
ATOM 3804 C C . LEU A 1 474 ? -35.125 4.871 53.153 1.00 84.00 474 LEU A C 1
ATOM 3806 O O . LEU A 1 474 ? -35.858 4.568 54.094 1.00 84.00 474 LEU A O 1
ATOM 3810 N N . THR A 1 475 ? -34.088 5.701 53.295 1.00 84.94 475 THR A N 1
ATOM 3811 C CA . THR A 1 475 ? -33.746 6.344 54.573 1.00 84.94 475 THR A CA 1
ATOM 3812 C C . THR A 1 475 ? -34.850 7.308 55.006 1.00 84.94 475 THR A C 1
ATOM 3814 O O . THR A 1 475 ? -35.324 7.225 56.136 1.00 84.94 475 THR A O 1
ATOM 3817 N N . CYS A 1 476 ? -35.339 8.149 54.091 1.00 85.00 476 CYS A N 1
ATOM 3818 C CA . CYS A 1 476 ? -36.436 9.082 54.355 1.00 85.00 476 CYS A CA 1
ATOM 3819 C C . CYS A 1 476 ? -37.732 8.355 54.762 1.00 85.00 476 CYS A C 1
ATOM 3821 O O . CYS A 1 476 ? -38.389 8.724 55.738 1.00 85.00 476 CYS A O 1
ATOM 3823 N N . LEU A 1 477 ? -38.091 7.286 54.047 1.00 84.19 477 LEU A N 1
ATOM 3824 C CA . LEU A 1 477 ? -39.296 6.501 54.332 1.00 84.19 477 LEU A CA 1
ATOM 3825 C C . LEU A 1 477 ? -39.213 5.776 55.675 1.00 84.19 477 LEU A C 1
ATOM 3827 O O . LEU A 1 477 ? -40.203 5.689 56.409 1.00 84.19 477 LEU A O 1
ATOM 3831 N N . ALA A 1 478 ? -38.034 5.272 56.023 1.00 81.75 478 ALA A N 1
ATOM 3832 C CA . ALA A 1 478 ? -37.818 4.603 57.290 1.00 81.75 478 ALA A CA 1
ATOM 3833 C C . ALA A 1 478 ? -37.774 5.581 58.476 1.00 81.75 478 ALA A C 1
ATOM 3835 O O . ALA A 1 478 ? -38.323 5.261 59.528 1.00 81.75 478 ALA A O 1
ATOM 3836 N N . GLU A 1 479 ? -37.239 6.795 58.312 1.00 82.25 479 GLU A N 1
ATOM 3837 C CA . GLU A 1 479 ? -37.352 7.861 59.320 1.00 82.25 479 GLU A CA 1
ATOM 3838 C C . GLU A 1 479 ? -38.821 8.221 59.596 1.00 82.25 479 GLU A C 1
ATOM 3840 O O . GLU A 1 479 ? -39.243 8.278 60.754 1.00 82.25 479 GLU A O 1
ATOM 3845 N N . GLN A 1 480 ? -39.631 8.385 58.542 1.00 82.19 480 GLN A N 1
ATOM 3846 C CA . GLN A 1 480 ? -41.072 8.645 58.670 1.00 82.19 480 GLN A CA 1
ATOM 3847 C C . GLN A 1 480 ? -41.814 7.484 59.352 1.00 82.19 480 GLN A C 1
ATOM 3849 O O . GLN A 1 480 ? -42.698 7.704 60.182 1.00 82.19 480 GLN A O 1
ATOM 3854 N N . SER A 1 481 ? -41.430 6.246 59.037 1.00 83.75 481 SER A N 1
ATOM 3855 C CA . SER A 1 481 ? -42.061 5.038 59.581 1.00 83.75 481 SER A CA 1
ATOM 3856 C C . SER A 1 481 ? -41.655 4.751 61.028 1.00 83.75 481 SER A C 1
ATOM 3858 O O . SER A 1 481 ? -42.483 4.284 61.806 1.00 83.75 481 SER A O 1
ATOM 3860 N N . SER A 1 482 ? -40.416 5.062 61.417 1.00 82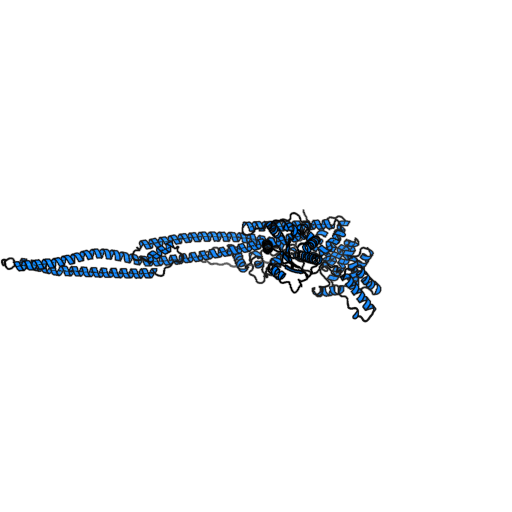.06 482 SER A N 1
ATOM 3861 C CA . SER A 1 482 ? -39.897 4.839 62.772 1.00 82.06 482 SER A CA 1
ATOM 3862 C C . SER A 1 482 ? -40.693 5.620 63.821 1.00 82.06 482 SER A C 1
ATOM 3864 O O . SER A 1 482 ? -41.123 5.054 64.830 1.00 82.06 482 SER A O 1
ATOM 3866 N N . GLN A 1 483 ? -41.009 6.890 63.544 1.00 81.06 483 GLN A N 1
ATOM 3867 C CA . GLN A 1 483 ? -41.844 7.700 64.436 1.00 81.06 483 GLN A CA 1
ATOM 3868 C C . GLN A 1 483 ? -43.238 7.078 64.623 1.00 81.06 483 GLN A C 1
ATOM 3870 O O . GLN A 1 483 ? -43.712 6.935 65.749 1.00 81.06 483 GLN A O 1
ATOM 3875 N N . MET A 1 484 ? -43.863 6.633 63.529 1.00 80.62 484 MET A N 1
ATOM 3876 C CA . MET A 1 484 ? -45.181 5.991 63.554 1.00 80.62 484 MET A CA 1
ATOM 3877 C C . MET A 1 484 ? -45.176 4.640 64.287 1.00 80.62 484 MET A C 1
ATOM 3879 O O . MET A 1 484 ? -46.123 4.328 65.011 1.00 80.62 484 MET A O 1
ATOM 3883 N N . MET A 1 485 ? -44.117 3.838 64.138 1.00 80.81 485 MET A N 1
ATOM 3884 C CA . MET A 1 485 ? -43.972 2.566 64.854 1.00 80.81 485 MET A CA 1
ATOM 3885 C C . MET A 1 485 ? -43.725 2.773 66.351 1.00 80.81 485 MET A C 1
ATOM 3887 O O . MET A 1 485 ? -44.303 2.055 67.163 1.00 80.81 485 MET A O 1
ATOM 3891 N N . THR A 1 486 ? -42.959 3.798 66.726 1.00 82.25 486 THR A N 1
ATOM 3892 C CA . THR A 1 486 ? -42.745 4.167 68.134 1.00 82.25 486 THR A CA 1
ATOM 3893 C C . THR A 1 486 ? -44.063 4.583 68.793 1.00 82.25 486 THR A C 1
ATOM 3895 O O . THR A 1 486 ? -44.402 4.097 69.873 1.00 82.25 486 THR A O 1
ATOM 3898 N N . ASP A 1 487 ? -44.863 5.410 68.110 1.00 80.88 487 ASP A N 1
ATOM 3899 C CA . ASP A 1 487 ? -46.194 5.812 68.578 1.00 80.88 487 ASP A CA 1
ATOM 3900 C C . ASP A 1 487 ? -47.131 4.596 68.711 1.00 80.88 487 ASP A C 1
ATOM 3902 O O . ASP A 1 487 ? -47.871 4.474 69.691 1.00 80.88 487 ASP A O 1
ATOM 3906 N N . ARG A 1 488 ? -47.069 3.649 67.764 1.00 83.06 488 ARG A N 1
ATOM 3907 C CA . ARG A 1 488 ? -47.816 2.383 67.822 1.00 83.06 488 ARG A CA 1
ATOM 3908 C C . ARG A 1 488 ? -47.407 1.533 69.025 1.00 83.06 488 ARG A C 1
ATOM 3910 O O . ARG A 1 488 ? -48.285 0.993 69.697 1.00 83.06 488 ARG A O 1
ATOM 3917 N N . ASP A 1 489 ? -46.115 1.392 69.298 1.00 82.12 489 ASP A N 1
ATOM 3918 C CA . ASP A 1 489 ? -45.609 0.544 70.381 1.00 82.12 489 ASP A CA 1
ATOM 3919 C C . ASP A 1 489 ? -45.986 1.115 71.756 1.00 82.12 489 ASP A C 1
ATOM 3921 O O . ASP A 1 489 ? -46.463 0.370 72.617 1.00 82.12 489 ASP A O 1
ATOM 3925 N N . VAL A 1 490 ? -45.925 2.443 71.919 1.00 83.31 490 VAL A N 1
ATOM 3926 C CA . VAL A 1 490 ? -46.466 3.149 73.095 1.00 83.31 490 VAL A CA 1
ATOM 3927 C C . VAL A 1 490 ? -47.969 2.899 73.235 1.00 83.31 490 VAL A C 1
ATOM 3929 O O . VAL A 1 490 ? -48.431 2.537 74.317 1.00 83.31 490 VAL A O 1
ATOM 3932 N N . ILE A 1 491 ? -48.740 3.007 72.146 1.00 82.94 491 ILE A N 1
ATOM 3933 C CA . ILE A 1 491 ? -50.181 2.706 72.152 1.00 82.94 491 ILE A CA 1
ATOM 3934 C C . ILE A 1 491 ? -50.442 1.251 72.563 1.00 82.94 491 ILE A C 1
ATOM 3936 O O . ILE A 1 491 ? -51.375 0.999 73.320 1.00 82.94 491 ILE A O 1
ATOM 3940 N N . ILE A 1 492 ? -49.642 0.285 72.102 1.00 82.38 492 ILE A N 1
ATOM 3941 C CA . ILE A 1 492 ? -49.797 -1.137 72.445 1.00 82.38 492 ILE A CA 1
ATOM 3942 C C . ILE A 1 492 ? -49.462 -1.394 73.920 1.00 82.38 492 ILE A C 1
ATOM 3944 O O . ILE A 1 492 ? -50.164 -2.174 74.573 1.00 82.38 492 ILE A O 1
ATOM 3948 N N . GLU A 1 493 ? -48.416 -0.769 74.464 1.00 82.88 493 GLU A N 1
ATOM 3949 C CA . GLU A 1 493 ? -48.095 -0.858 75.892 1.00 82.88 493 GLU A CA 1
ATOM 3950 C C . GLU A 1 493 ? -49.188 -0.229 76.758 1.00 82.88 493 GLU A C 1
ATOM 3952 O O . GLU A 1 493 ? -49.655 -0.858 77.715 1.00 82.88 493 GLU A O 1
ATOM 3957 N N . GLU A 1 494 ? -49.660 0.964 76.387 1.00 81.88 494 GLU A N 1
ATOM 3958 C CA . GLU A 1 494 ? -50.775 1.632 77.055 1.00 81.88 494 GLU A CA 1
ATOM 3959 C C . GLU A 1 494 ? -52.060 0.799 76.951 1.00 81.88 494 GLU A C 1
ATOM 3961 O O . GLU A 1 494 ? -52.745 0.620 77.956 1.00 81.88 494 GLU A O 1
ATOM 3966 N N . GLU A 1 495 ? -52.362 0.199 75.792 1.00 81.81 495 GLU A N 1
ATOM 3967 C CA . GLU A 1 495 ? -53.507 -0.696 75.577 1.00 81.81 495 GLU A CA 1
ATOM 3968 C C . GLU A 1 495 ? -53.409 -1.952 76.459 1.00 81.81 495 GLU A C 1
ATOM 3970 O O . GLU A 1 495 ? -54.395 -2.342 77.090 1.00 81.81 495 GLU A O 1
ATOM 3975 N N . LYS A 1 496 ? -52.228 -2.585 76.552 1.00 81.25 496 LYS A N 1
ATOM 3976 C CA . LYS A 1 496 ? -51.983 -3.752 77.422 1.00 81.25 496 LYS A CA 1
ATOM 3977 C C . LYS A 1 496 ? -52.145 -3.395 78.896 1.00 81.25 496 LYS A C 1
ATOM 3979 O O . LYS A 1 496 ? -52.840 -4.112 79.621 1.00 81.25 496 LYS A O 1
ATOM 3984 N N . ALA A 1 497 ? -51.549 -2.289 79.340 1.00 81.12 497 ALA A N 1
ATOM 3985 C CA . ALA A 1 497 ? -51.703 -1.802 80.705 1.00 81.12 497 ALA A CA 1
ATOM 3986 C C . ALA A 1 497 ? -53.180 -1.499 81.010 1.00 81.12 497 ALA A C 1
ATOM 3988 O O . ALA A 1 497 ? -53.706 -1.935 82.039 1.00 81.12 497 ALA A O 1
ATOM 3989 N N . LEU A 1 498 ? -53.887 -0.837 80.084 1.00 80.81 498 LEU A N 1
ATOM 3990 C CA . LEU A 1 498 ? -55.305 -0.519 80.233 1.00 80.81 498 LEU A CA 1
ATOM 3991 C C . LEU A 1 498 ? -56.189 -1.773 80.247 1.00 80.81 498 LEU A C 1
ATOM 3993 O O . LEU A 1 498 ? -57.136 -1.795 81.026 1.00 80.81 498 LEU A O 1
ATOM 3997 N N . LYS A 1 499 ? -55.879 -2.829 79.476 1.00 80.81 499 LYS A N 1
ATOM 3998 C CA . LYS A 1 499 ? -56.596 -4.125 79.516 1.00 80.81 499 LYS A CA 1
ATOM 3999 C C . LYS A 1 499 ? -56.480 -4.814 80.868 1.00 80.81 499 LYS A C 1
ATOM 4001 O O . LYS A 1 499 ? -57.476 -5.294 81.399 1.00 80.81 499 LYS A O 1
ATOM 4006 N N . VAL A 1 500 ? -55.294 -4.805 81.481 1.00 80.38 500 VAL A N 1
ATOM 4007 C CA . VAL A 1 500 ? -55.104 -5.355 82.838 1.00 80.38 500 VAL A CA 1
ATOM 4008 C C . VAL A 1 500 ? -55.949 -4.587 83.863 1.00 80.38 500 VAL A C 1
ATOM 4010 O O . VAL A 1 500 ? -56.485 -5.170 84.812 1.00 80.38 500 VAL A O 1
ATOM 4013 N N . HIS A 1 501 ? -56.089 -3.272 83.684 1.00 75.62 501 HIS A N 1
ATOM 4014 C CA . HIS A 1 501 ? -56.960 -2.444 84.514 1.00 75.62 501 HIS A CA 1
ATOM 4015 C C . HIS A 1 501 ? -58.452 -2.633 84.196 1.00 75.62 501 HIS A C 1
ATOM 4017 O O . HIS A 1 501 ? -59.253 -2.654 85.132 1.00 75.62 501 HIS A O 1
ATOM 4023 N N . GLU A 1 502 ? -58.821 -2.834 82.929 1.00 80.31 502 GLU A N 1
ATOM 4024 C CA . GLU A 1 502 ? -60.182 -3.150 82.486 1.00 80.31 502 GLU A CA 1
ATOM 4025 C C . GLU A 1 502 ? -60.646 -4.483 83.075 1.00 80.31 502 GLU A C 1
ATOM 4027 O O . GLU A 1 502 ? -61.697 -4.510 83.702 1.00 80.31 502 GLU A O 1
ATOM 4032 N N . GLU A 1 503 ? -59.857 -5.557 82.977 1.00 78.62 503 GLU A N 1
ATOM 4033 C CA . GLU A 1 503 ? -60.203 -6.869 83.544 1.00 78.62 503 GLU A CA 1
ATOM 4034 C C . GLU A 1 503 ? -60.393 -6.805 85.064 1.00 78.62 503 GLU A C 1
ATOM 4036 O O . GLU A 1 503 ? -61.276 -7.451 85.637 1.00 78.62 503 GLU A O 1
ATOM 4041 N N . LYS A 1 504 ? -59.565 -6.008 85.754 1.00 77.19 504 LYS A N 1
ATOM 4042 C CA . LYS A 1 504 ? -59.747 -5.743 87.187 1.00 77.19 504 LYS A CA 1
ATOM 4043 C C . LYS A 1 504 ? -61.044 -4.975 87.435 1.00 77.19 504 LYS A C 1
ATOM 4045 O O . LYS A 1 504 ? -61.806 -5.356 88.323 1.00 77.19 504 LYS A O 1
ATOM 4050 N N . ALA A 1 505 ? -61.320 -3.926 86.663 1.00 70.88 505 ALA A N 1
ATOM 4051 C CA . ALA A 1 505 ? -62.543 -3.136 86.778 1.00 70.88 505 ALA A CA 1
ATOM 4052 C C . ALA A 1 505 ? -63.801 -3.961 86.454 1.00 70.88 505 ALA A C 1
ATOM 4054 O O . ALA A 1 505 ? -64.790 -3.849 87.170 1.00 70.88 505 ALA A O 1
ATOM 4055 N N . GLU A 1 506 ? -63.756 -4.839 85.454 1.00 77.25 506 GLU A N 1
ATOM 4056 C CA . GLU A 1 506 ? -64.821 -5.774 85.087 1.00 77.25 506 GLU A CA 1
ATOM 4057 C C . GLU A 1 506 ? -65.107 -6.752 86.226 1.00 77.25 506 GLU A C 1
ATOM 4059 O O . GLU A 1 506 ? -66.259 -6.912 86.630 1.00 77.25 506 GLU A O 1
ATOM 4064 N N . LYS A 1 507 ? -64.059 -7.325 86.835 1.00 77.44 507 LYS A N 1
ATOM 4065 C CA . LYS A 1 507 ? -64.198 -8.138 88.051 1.00 77.44 507 LYS A CA 1
ATOM 4066 C C . LYS A 1 507 ? -64.849 -7.337 89.178 1.00 77.44 507 LYS A C 1
ATOM 4068 O O . LYS A 1 507 ? -65.749 -7.850 89.835 1.00 77.44 507 LYS A O 1
ATOM 4073 N N . HIS A 1 508 ? -64.465 -6.076 89.393 1.00 73.12 508 HIS A N 1
ATOM 4074 C CA . HIS A 1 508 ? -65.102 -5.213 90.397 1.00 73.12 508 HIS A CA 1
ATOM 4075 C C . HIS A 1 508 ? -66.576 -4.890 90.076 1.00 73.12 508 HIS A C 1
ATOM 4077 O O . HIS A 1 508 ? -67.409 -4.886 90.986 1.00 73.12 508 HIS A O 1
ATOM 4083 N N . VAL A 1 509 ? -66.938 -4.682 88.806 1.00 71.94 509 VAL A N 1
ATOM 4084 C CA . VAL A 1 509 ? -68.339 -4.538 88.361 1.00 71.94 509 VAL A CA 1
ATOM 4085 C C . VAL A 1 509 ? -69.121 -5.833 88.604 1.00 71.94 509 VAL A C 1
ATOM 4087 O O . VAL A 1 509 ? -70.232 -5.793 89.132 1.00 71.94 509 VAL A O 1
ATOM 4090 N N . PHE A 1 510 ? -68.535 -6.989 88.296 1.00 74.31 510 PHE A N 1
ATOM 4091 C CA . PHE A 1 510 ? -69.144 -8.296 88.532 1.00 74.31 510 PHE A CA 1
ATOM 4092 C C . PHE A 1 510 ? -69.358 -8.561 90.030 1.00 74.31 510 PHE A C 1
ATOM 4094 O O . PHE A 1 510 ? -70.470 -8.872 90.452 1.00 74.31 510 PHE A O 1
ATOM 4101 N N . TYR A 1 511 ? -68.335 -8.346 90.866 1.00 72.69 511 TYR A N 1
ATOM 4102 C CA . TYR A 1 511 ? -68.437 -8.520 92.318 1.00 72.69 511 TYR A CA 1
ATOM 4103 C C . TYR A 1 511 ? -69.413 -7.534 92.968 1.00 72.69 511 TYR A C 1
ATOM 4105 O O . TYR A 1 511 ? -70.157 -7.925 93.865 1.00 72.69 511 TYR A O 1
ATOM 4113 N N . SER A 1 512 ? -69.456 -6.276 92.516 1.00 66.69 512 SER A N 1
ATOM 4114 C CA . SER A 1 512 ? -70.444 -5.303 93.006 1.00 66.69 512 SER A CA 1
ATOM 4115 C C . SER A 1 512 ? -71.874 -5.662 92.584 1.00 66.69 512 SER A C 1
ATOM 4117 O O . SER A 1 512 ? -72.797 -5.514 93.382 1.00 66.69 512 SER A O 1
ATOM 4119 N N . SER A 1 513 ? -72.061 -6.237 91.394 1.00 67.06 513 SER A N 1
ATOM 4120 C CA . SER A 1 513 ? -73.352 -6.785 90.950 1.00 67.06 513 SER A CA 1
ATOM 4121 C C . SER A 1 513 ? -73.772 -8.009 91.777 1.00 67.06 513 SER A C 1
ATOM 4123 O O . SER A 1 513 ? -74.927 -8.115 92.184 1.00 67.06 513 SER A O 1
ATOM 4125 N N . CYS A 1 514 ? -72.835 -8.895 92.123 1.00 68.19 514 CYS A N 1
ATOM 4126 C CA . CYS A 1 514 ? -73.078 -9.999 93.057 1.00 68.19 514 CYS A CA 1
ATOM 4127 C C . CYS A 1 514 ? -73.412 -9.502 94.474 1.00 68.19 514 CYS A C 1
ATOM 4129 O O . CYS A 1 514 ? -74.272 -10.083 95.132 1.00 68.19 514 CYS A O 1
ATOM 4131 N N . LEU A 1 515 ? -72.789 -8.410 94.935 1.00 68.69 515 LEU A N 1
ATOM 4132 C CA . LEU A 1 515 ? -73.119 -7.748 96.202 1.00 68.69 515 LEU A CA 1
ATOM 4133 C C . LEU A 1 515 ? -74.539 -7.169 96.206 1.00 68.69 515 LEU A C 1
ATOM 4135 O O . LEU A 1 515 ? -75.199 -7.269 97.235 1.00 68.69 515 LEU A O 1
ATOM 4139 N N . ILE A 1 516 ? -75.040 -6.629 95.086 1.00 68.56 516 ILE A N 1
ATOM 4140 C CA . ILE A 1 516 ? -76.457 -6.234 94.957 1.00 68.56 516 ILE A CA 1
ATOM 4141 C C . ILE A 1 516 ? -77.368 -7.442 95.163 1.00 68.56 516 ILE A C 1
ATOM 4143 O O . ILE A 1 516 ? -78.315 -7.369 95.942 1.00 68.56 516 ILE A O 1
ATOM 4147 N N . VAL A 1 517 ? -77.081 -8.557 94.484 1.00 68.25 517 VAL A N 1
ATOM 4148 C CA . VAL A 1 517 ? -77.885 -9.784 94.587 1.00 68.25 517 VAL A CA 1
ATOM 4149 C C . VAL A 1 517 ? -77.850 -10.328 96.015 1.00 68.25 517 VAL A C 1
ATOM 4151 O O . VAL A 1 517 ? -78.895 -10.648 96.575 1.00 68.25 517 VAL A O 1
ATOM 4154 N N . LEU A 1 518 ? -76.673 -10.367 96.643 1.00 67.19 518 LEU A N 1
ATOM 4155 C CA . LEU A 1 518 ? -76.509 -10.811 98.025 1.00 67.19 518 LEU A CA 1
ATOM 4156 C C . LEU A 1 518 ? -77.231 -9.880 99.011 1.00 67.19 518 LEU A C 1
ATOM 4158 O O . LEU A 1 518 ? -77.917 -10.367 99.904 1.00 67.19 518 LEU A O 1
ATOM 4162 N N . ALA A 1 519 ? -77.123 -8.559 98.839 1.00 64.75 519 ALA A N 1
ATOM 4163 C CA . ALA A 1 519 ? -77.808 -7.570 99.668 1.00 64.75 519 ALA A CA 1
ATOM 4164 C C . ALA A 1 519 ? -79.333 -7.644 99.504 1.00 64.75 519 ALA A C 1
ATOM 4166 O O . ALA A 1 519 ? -80.043 -7.567 100.502 1.00 64.75 519 ALA A O 1
ATOM 4167 N N . LEU A 1 520 ? -79.843 -7.864 98.284 1.00 67.12 520 LEU A N 1
ATOM 4168 C CA . LEU A 1 520 ? -81.264 -8.119 98.024 1.00 67.12 520 LEU A CA 1
ATOM 4169 C C . LEU A 1 520 ? -81.738 -9.388 98.733 1.00 67.12 520 LEU A C 1
ATOM 4171 O O . LEU A 1 520 ? -82.742 -9.333 99.437 1.00 67.12 520 LEU A O 1
ATOM 4175 N N . VAL A 1 521 ? -80.993 -10.495 98.619 1.00 67.31 521 VAL A N 1
ATOM 4176 C CA . VAL A 1 521 ? -81.303 -11.763 99.302 1.00 67.31 521 VAL A CA 1
ATOM 4177 C C . VAL A 1 521 ? -81.306 -11.580 100.823 1.00 67.31 521 VAL A C 1
ATOM 4179 O O . VAL A 1 521 ? -82.258 -12.006 101.481 1.00 67.31 521 VAL A O 1
ATOM 4182 N N . LEU A 1 522 ? -80.299 -10.898 101.382 1.00 66.25 522 LEU A N 1
ATOM 4183 C CA . LEU A 1 522 ? -80.189 -10.610 102.815 1.00 66.25 522 LEU A CA 1
ATOM 4184 C C . LEU A 1 522 ? -81.327 -9.699 103.302 1.00 66.25 522 LEU A C 1
ATOM 4186 O O . LEU A 1 522 ? -81.905 -9.958 104.353 1.00 66.25 522 LEU A O 1
ATOM 4190 N N . MET A 1 523 ? -81.695 -8.681 102.516 1.00 63.00 523 MET A N 1
ATOM 4191 C CA . MET A 1 523 ? -82.842 -7.805 102.776 1.00 63.00 523 MET A CA 1
ATOM 4192 C C . MET A 1 523 ? -84.151 -8.599 102.802 1.00 63.00 523 MET A C 1
ATOM 4194 O O . MET A 1 523 ? -84.907 -8.468 103.759 1.00 63.00 523 MET A O 1
ATOM 4198 N N . THR A 1 524 ? -84.406 -9.486 101.830 1.00 61.88 524 THR A N 1
ATOM 4199 C CA . THR A 1 524 ? -85.579 -10.383 101.877 1.00 61.88 524 THR A CA 1
ATOM 4200 C C . THR A 1 524 ? -85.551 -11.321 103.081 1.00 61.88 524 THR A C 1
ATOM 4202 O O . THR A 1 524 ? -86.578 -11.503 103.728 1.00 61.88 524 THR A O 1
ATOM 4205 N N . PHE A 1 525 ? -84.393 -11.887 103.429 1.00 64.06 525 PHE A N 1
ATOM 4206 C CA . PHE A 1 525 ? -84.260 -12.795 104.570 1.00 64.06 525 PHE A CA 1
ATOM 4207 C C . PHE A 1 525 ? -84.519 -12.087 105.910 1.00 64.06 525 PHE A C 1
ATOM 4209 O O . PHE A 1 525 ? -85.198 -12.626 106.785 1.00 64.06 525 PHE A O 1
ATOM 4216 N N . ILE A 1 526 ? -84.026 -10.855 106.060 1.00 62.41 526 ILE A N 1
ATOM 4217 C CA . ILE A 1 526 ? -84.223 -10.028 107.253 1.00 62.41 526 ILE A CA 1
ATOM 4218 C C . ILE A 1 526 ? -85.671 -9.520 107.335 1.00 62.41 526 ILE A C 1
ATOM 4220 O O . ILE A 1 526 ? -86.269 -9.614 108.401 1.00 62.41 526 ILE A O 1
ATOM 4224 N N . VAL A 1 527 ? -86.288 -9.082 106.229 1.00 59.38 527 VAL A N 1
ATOM 4225 C CA . VAL A 1 527 ? -87.715 -8.690 106.193 1.00 59.38 527 VAL A CA 1
ATOM 4226 C C . VAL A 1 527 ? -88.635 -9.855 106.581 1.00 59.38 527 VAL A C 1
ATOM 4228 O O . VAL A 1 527 ? -89.589 -9.648 107.326 1.00 59.38 527 VAL A O 1
ATOM 4231 N N . VAL A 1 528 ? -88.320 -11.087 106.165 1.00 59.03 528 VAL A N 1
ATOM 4232 C CA . VAL A 1 528 ? -89.059 -12.296 106.580 1.00 59.03 528 VAL A CA 1
ATOM 4233 C C . VAL A 1 528 ? -88.884 -12.596 108.080 1.00 59.03 528 VAL A C 1
ATOM 4235 O O . VAL A 1 528 ? -89.822 -13.061 108.721 1.00 59.03 528 VAL A O 1
ATOM 4238 N N . ARG A 1 529 ? -87.718 -12.297 108.669 1.00 54.59 529 ARG A N 1
ATOM 4239 C CA . ARG A 1 529 ? -87.425 -12.503 110.104 1.00 54.59 529 ARG A CA 1
ATOM 4240 C C . ARG A 1 529 ? -87.896 -11.368 111.029 1.00 54.59 529 ARG A C 1
ATOM 4242 O O . ARG A 1 529 ? -88.046 -11.604 112.224 1.00 54.59 529 ARG A O 1
ATOM 4249 N N . ILE A 1 530 ? -88.153 -10.162 110.513 1.00 53.16 530 ILE A N 1
ATOM 4250 C CA . ILE A 1 530 ? -88.610 -8.990 111.293 1.00 53.16 530 ILE A CA 1
ATOM 4251 C C . ILE A 1 530 ? -90.021 -9.179 111.887 1.00 53.16 530 ILE A C 1
ATOM 4253 O O . ILE A 1 530 ? -90.373 -8.496 112.843 1.00 53.16 530 ILE A O 1
ATOM 4257 N N . VAL A 1 531 ? -90.805 -10.150 111.407 1.00 51.78 531 VAL A N 1
ATOM 4258 C CA . VAL A 1 531 ? -92.130 -10.478 111.971 1.00 51.78 531 VAL A CA 1
ATOM 4259 C C . VAL A 1 531 ? -92.047 -11.076 113.397 1.00 51.78 531 VAL A C 1
ATOM 4261 O O . VAL A 1 531 ? -93.063 -11.137 114.081 1.00 51.78 531 VAL A O 1
ATOM 4264 N N . GLU A 1 532 ? -90.859 -11.443 113.903 1.00 49.38 532 GLU A N 1
ATOM 4265 C CA . GLU A 1 532 ? -90.703 -12.137 115.201 1.00 49.38 532 GLU A CA 1
ATOM 4266 C C . GLU A 1 532 ? -89.758 -11.469 116.230 1.00 49.38 532 GLU A C 1
ATOM 4268 O O . GLU A 1 532 ? -89.494 -12.070 117.271 1.00 49.38 532 GLU A O 1
ATOM 4273 N N . ILE A 1 533 ? -89.234 -10.253 116.010 1.00 47.88 533 ILE A N 1
ATOM 4274 C CA . ILE A 1 533 ? -88.185 -9.673 116.884 1.00 47.88 533 ILE A CA 1
ATOM 4275 C C . ILE A 1 533 ? -88.643 -8.392 117.611 1.00 47.88 533 ILE A C 1
ATOM 4277 O O . ILE A 1 533 ? -89.247 -7.498 117.028 1.00 47.88 533 ILE A O 1
ATOM 4281 N N . ASP A 1 534 ? -88.316 -8.333 118.906 1.00 47.81 534 ASP A N 1
ATOM 4282 C CA . ASP A 1 534 ? -88.642 -7.307 119.907 1.00 47.81 534 ASP A CA 1
ATOM 4283 C C . ASP A 1 534 ? -88.163 -5.874 119.546 1.00 47.81 534 ASP A C 1
ATOM 4285 O O . ASP A 1 534 ? -87.080 -5.663 118.994 1.00 47.81 534 ASP A O 1
ATOM 4289 N N . MET A 1 535 ? -88.963 -4.868 119.915 1.00 49.16 535 MET A N 1
ATOM 4290 C CA . MET A 1 535 ? -88.959 -3.467 119.435 1.00 49.16 535 MET A CA 1
ATOM 4291 C C . MET A 1 535 ? -87.726 -2.605 119.812 1.00 49.16 535 MET A C 1
ATOM 4293 O O . MET A 1 535 ? -87.730 -1.398 119.588 1.00 49.16 535 MET A O 1
ATOM 4297 N N . ARG A 1 536 ? -86.650 -3.162 120.390 1.00 52.28 536 ARG A N 1
ATOM 4298 C CA . ARG A 1 536 ? -85.508 -2.379 120.931 1.00 52.28 536 ARG A CA 1
ATOM 4299 C C . ARG A 1 536 ? -84.222 -2.352 120.086 1.00 52.28 536 ARG A C 1
ATOM 4301 O O . ARG A 1 536 ? -83.295 -1.648 120.471 1.00 52.28 536 ARG A O 1
ATOM 4308 N N . GLN A 1 537 ? -84.141 -3.055 118.950 1.00 54.31 537 GLN A N 1
ATOM 4309 C CA . GLN A 1 537 ? -82.944 -3.075 118.072 1.00 54.31 537 GLN A CA 1
ATOM 4310 C C . GLN A 1 537 ? -83.159 -2.492 116.655 1.00 54.31 537 GLN A C 1
ATOM 4312 O O . GLN A 1 537 ? -82.289 -2.622 115.792 1.00 54.31 537 GLN A O 1
ATOM 4317 N N . GLN A 1 538 ? -84.294 -1.829 116.395 1.00 58.50 538 GLN A N 1
ATOM 4318 C CA . GLN A 1 538 ? -84.662 -1.348 115.054 1.00 58.50 538 GLN A CA 1
ATOM 4319 C C . GLN A 1 538 ? -83.717 -0.279 114.476 1.00 58.50 538 GLN A C 1
ATOM 4321 O O . GLN A 1 538 ? -83.391 -0.361 113.293 1.00 58.50 538 GLN A O 1
ATOM 4326 N N . ASP A 1 539 ? -83.216 0.668 115.275 1.00 56.44 539 ASP A N 1
ATOM 4327 C CA . ASP A 1 539 ? -82.429 1.798 114.747 1.00 56.44 539 ASP A CA 1
ATOM 4328 C C . ASP A 1 539 ? -81.053 1.377 114.205 1.00 56.44 539 ASP A C 1
ATOM 4330 O O . ASP A 1 539 ? -80.604 1.863 113.165 1.00 56.44 539 ASP A O 1
ATOM 4334 N N . THR A 1 540 ? -80.389 0.416 114.856 1.00 59.09 540 THR A N 1
ATOM 4335 C CA . THR A 1 540 ? -79.088 -0.105 114.403 1.00 59.09 540 THR A CA 1
ATOM 4336 C C . THR A 1 540 ? -79.243 -0.985 113.161 1.00 59.09 540 THR A C 1
ATOM 4338 O O . THR A 1 540 ? -78.409 -0.932 112.258 1.00 59.09 540 THR A O 1
ATOM 4341 N N . LEU A 1 541 ? -80.335 -1.754 113.075 1.00 63.34 541 LEU A N 1
ATOM 4342 C CA . LEU A 1 541 ? -80.639 -2.604 111.923 1.00 63.34 541 LEU A CA 1
ATOM 4343 C C . LEU A 1 541 ? -81.009 -1.763 110.688 1.00 63.34 541 LEU A C 1
ATOM 4345 O O . LEU A 1 541 ? -80.517 -2.030 109.595 1.00 63.34 541 LEU A O 1
ATOM 4349 N N . LEU A 1 542 ? -81.817 -0.710 110.861 1.00 63.50 542 LEU A N 1
ATOM 4350 C CA . LEU A 1 542 ? -82.204 0.207 109.784 1.00 63.50 542 LEU A CA 1
ATOM 4351 C C . LEU A 1 542 ? -80.991 0.986 109.244 1.00 63.50 542 LEU A C 1
ATOM 4353 O O . LEU A 1 542 ? -80.851 1.163 108.032 1.00 63.50 542 LEU A O 1
ATOM 4357 N N . PHE A 1 543 ? -80.070 1.395 110.125 1.00 68.56 543 PHE A N 1
ATOM 4358 C CA . PHE A 1 543 ? -78.818 2.037 109.724 1.00 68.56 543 PHE A CA 1
ATOM 4359 C C . PHE A 1 543 ? -77.932 1.095 108.898 1.00 68.56 543 PHE A C 1
ATOM 4361 O O . PHE A 1 543 ? -77.482 1.493 107.825 1.00 68.56 543 PHE A O 1
ATOM 4368 N N . VAL A 1 544 ? -77.748 -0.160 109.328 1.00 67.31 544 VAL A N 1
ATOM 4369 C CA . VAL A 1 544 ? -76.964 -1.178 108.597 1.00 67.31 544 VAL A CA 1
ATOM 4370 C C . VAL A 1 544 ? -77.602 -1.531 107.246 1.00 67.31 544 VAL A C 1
ATOM 4372 O O . VAL A 1 544 ? -76.899 -1.622 106.242 1.00 67.31 544 VAL A O 1
ATOM 4375 N N . LEU A 1 545 ? -78.931 -1.669 107.180 1.00 64.62 545 LEU A N 1
ATOM 4376 C CA . LEU A 1 545 ? -79.647 -1.963 105.931 1.00 64.62 545 LEU A CA 1
ATOM 4377 C C . LEU A 1 545 ? -79.617 -0.779 104.957 1.00 64.62 545 LEU A C 1
ATOM 4379 O O . LEU A 1 545 ? -79.428 -0.981 103.760 1.00 64.62 545 LEU A O 1
ATOM 4383 N N . SER A 1 546 ? -79.744 0.455 105.455 1.00 61.78 546 SER A N 1
ATOM 4384 C CA . SER A 1 546 ? -79.621 1.658 104.622 1.00 61.78 546 SER A CA 1
ATOM 4385 C C . SER A 1 546 ? -78.195 1.842 104.094 1.00 61.78 546 SER A C 1
ATOM 4387 O O . SER A 1 546 ? -78.031 2.079 102.899 1.00 61.78 546 SER A O 1
ATOM 4389 N N . THR A 1 547 ? -77.155 1.637 104.915 1.00 64.94 547 THR A N 1
ATOM 4390 C CA . THR A 1 547 ? -75.761 1.676 104.435 1.00 64.94 547 THR A CA 1
ATOM 4391 C C . THR A 1 547 ? -75.496 0.578 103.410 1.00 64.94 547 THR A C 1
ATOM 4393 O O . THR A 1 547 ? -74.966 0.881 102.345 1.00 64.94 547 THR A O 1
ATOM 4396 N N . LEU A 1 548 ? -75.919 -0.667 103.655 1.00 67.25 548 LEU A N 1
ATOM 4397 C CA . LEU A 1 548 ? -75.799 -1.756 102.676 1.00 67.25 548 LEU A CA 1
ATOM 4398 C C . LEU A 1 548 ? -76.531 -1.444 101.366 1.00 67.25 548 LEU A C 1
ATOM 4400 O O . LEU A 1 548 ? -75.985 -1.697 100.296 1.00 67.25 548 LEU A O 1
ATOM 4404 N N . PHE A 1 549 ? -77.720 -0.842 101.430 1.00 66.88 549 PHE A N 1
ATOM 4405 C CA . PHE A 1 549 ? -78.480 -0.436 100.251 1.00 66.88 549 PHE A CA 1
ATOM 4406 C C . PHE A 1 549 ? -77.765 0.671 99.458 1.00 66.88 549 PHE A C 1
ATOM 4408 O O . PHE A 1 549 ? -77.577 0.534 98.247 1.00 66.88 549 PHE A O 1
ATOM 4415 N N . PHE A 1 550 ? -77.270 1.718 100.128 1.00 66.94 550 PHE A N 1
ATOM 4416 C CA . PHE A 1 550 ? -76.499 2.789 99.485 1.00 66.94 550 PHE A CA 1
ATOM 4417 C C . PHE A 1 550 ? -75.179 2.287 98.887 1.00 66.94 550 PHE A C 1
ATOM 4419 O O . PHE A 1 550 ? -74.851 2.655 97.759 1.00 66.94 550 PHE A O 1
ATOM 4426 N N . PHE A 1 551 ? -74.447 1.406 99.577 1.00 64.75 551 PHE A N 1
ATOM 4427 C CA . PHE A 1 551 ? -73.246 0.776 99.020 1.00 64.75 551 PHE A CA 1
ATOM 4428 C C . PHE A 1 551 ? -73.582 -0.153 97.845 1.00 64.75 551 PHE A C 1
ATOM 4430 O O . PHE A 1 551 ? -72.857 -0.149 96.850 1.00 64.75 551 PHE A O 1
ATOM 4437 N N . SER A 1 552 ? -74.701 -0.885 97.908 1.00 62.59 552 SER A N 1
ATOM 4438 C CA . SER A 1 552 ? -75.144 -1.771 96.826 1.00 62.59 552 SER A CA 1
ATOM 4439 C C . SER A 1 552 ? -75.563 -1.017 95.562 1.00 62.59 552 SER A C 1
ATOM 4441 O O . SER A 1 552 ? -75.329 -1.520 94.475 1.00 62.59 552 SER A O 1
ATOM 4443 N N . LEU A 1 553 ? -76.104 0.202 95.662 1.00 63.81 553 LEU A N 1
ATOM 4444 C CA . LEU A 1 553 ? -76.476 1.013 94.492 1.00 63.81 553 LEU A CA 1
ATOM 4445 C C . LEU A 1 553 ? -75.352 1.948 94.015 1.00 63.81 553 LEU A C 1
ATOM 4447 O O . LEU A 1 553 ? -75.221 2.191 92.816 1.00 63.81 553 LEU A O 1
ATOM 4451 N N . GLY A 1 554 ? -74.524 2.462 94.929 1.00 61.88 554 GLY A N 1
ATOM 4452 C CA . GLY A 1 554 ? -73.463 3.424 94.619 1.00 61.88 554 GLY A CA 1
ATOM 4453 C C . GLY A 1 554 ? -72.206 2.799 94.008 1.00 61.88 554 GLY A C 1
ATOM 4454 O O . GLY A 1 554 ? -71.650 3.344 93.053 1.00 61.88 554 GLY A O 1
ATOM 4455 N N . LEU A 1 555 ? -71.766 1.636 94.507 1.00 67.56 555 LEU A N 1
ATOM 4456 C CA . LEU A 1 555 ? -70.553 0.968 94.016 1.00 67.56 555 LEU A CA 1
ATOM 4457 C C . LEU A 1 555 ? -70.660 0.506 92.546 1.00 67.56 555 LEU A C 1
ATOM 4459 O O . LEU A 1 555 ? -69.743 0.803 91.780 1.00 67.56 555 LEU A O 1
ATOM 4463 N N . PRO A 1 556 ? -71.750 -0.140 92.087 1.00 65.50 556 PRO A N 1
ATOM 4464 C CA . PRO A 1 556 ? -71.881 -0.568 90.692 1.00 65.50 556 PRO A CA 1
ATOM 4465 C C . PRO A 1 556 ? -71.947 0.603 89.711 1.00 65.50 556 PRO A C 1
ATOM 4467 O O . PRO A 1 556 ? -71.434 0.492 88.601 1.00 65.50 556 PRO A O 1
ATOM 4470 N N . TYR A 1 557 ? -72.537 1.741 90.093 1.00 68.56 557 TYR A N 1
ATOM 4471 C CA . TYR A 1 557 ? -72.572 2.934 89.241 1.00 68.56 557 TYR A CA 1
ATOM 4472 C C . TYR A 1 557 ? -71.169 3.536 89.051 1.00 68.56 557 TYR A C 1
ATOM 4474 O O . TYR A 1 557 ? -70.768 3.840 87.929 1.00 68.56 557 TYR A O 1
ATOM 4482 N N . ILE A 1 558 ? -70.378 3.628 90.127 1.00 69.62 558 ILE A N 1
ATOM 4483 C CA . ILE A 1 558 ? -68.989 4.111 90.066 1.00 69.62 558 ILE A CA 1
ATOM 4484 C C . ILE A 1 558 ? -68.104 3.134 89.276 1.00 69.62 558 ILE A C 1
ATOM 4486 O O . ILE A 1 558 ? -67.354 3.554 88.391 1.00 69.62 558 ILE A O 1
ATOM 4490 N N . PHE A 1 559 ? -68.210 1.826 89.537 1.00 72.88 559 PHE A N 1
ATOM 4491 C CA . PHE A 1 559 ? -67.416 0.820 88.829 1.00 72.88 559 PHE A CA 1
ATOM 4492 C C . PHE A 1 559 ? -67.820 0.681 87.353 1.00 72.88 559 PHE A C 1
ATOM 4494 O O . PHE A 1 559 ? -66.939 0.579 86.502 1.00 72.88 559 PHE A O 1
ATOM 4501 N N . SER A 1 560 ? -69.112 0.753 87.015 1.00 69.56 560 SER A N 1
ATOM 4502 C CA . SER A 1 560 ? -69.577 0.715 85.617 1.00 69.56 560 SER A CA 1
ATOM 4503 C C . SER A 1 560 ? -69.216 1.983 84.840 1.00 69.56 560 SER A C 1
ATOM 4505 O O . SER A 1 560 ? -68.881 1.893 83.658 1.00 69.56 560 SER A O 1
ATOM 4507 N N . GLY A 1 561 ? -69.206 3.152 85.493 1.00 73.88 561 GLY A N 1
ATOM 4508 C CA . GLY A 1 561 ? -68.703 4.400 84.917 1.00 73.88 561 GLY A CA 1
ATOM 4509 C C . GLY A 1 561 ? -67.210 4.329 84.585 1.00 73.88 561 GLY A C 1
ATOM 4510 O O . GLY A 1 561 ? -66.811 4.668 83.468 1.00 73.88 561 GLY A O 1
ATOM 4511 N N . ASN A 1 562 ? -66.395 3.814 85.512 1.00 75.50 562 ASN A N 1
ATOM 4512 C CA . ASN A 1 562 ? -64.960 3.605 85.292 1.00 75.50 562 ASN A CA 1
ATOM 4513 C C . ASN A 1 562 ? -64.688 2.552 84.207 1.00 75.50 562 ASN A C 1
ATOM 4515 O O . ASN A 1 562 ? -63.879 2.802 83.316 1.00 75.50 562 ASN A O 1
ATOM 4519 N N . TYR A 1 563 ? -65.416 1.431 84.214 1.00 76.94 563 TYR A N 1
ATOM 4520 C CA . TYR A 1 563 ? -65.326 0.394 83.181 1.00 76.94 563 TYR A CA 1
ATOM 4521 C C . TYR A 1 563 ? -65.697 0.933 81.790 1.00 76.94 563 TYR A C 1
ATOM 4523 O O . TYR A 1 563 ? -64.947 0.758 80.834 1.00 76.94 563 TYR A O 1
ATOM 4531 N N . ARG A 1 564 ? -66.806 1.678 81.660 1.00 77.56 564 ARG A N 1
ATOM 4532 C CA . ARG A 1 564 ? -67.223 2.274 80.377 1.00 77.56 564 ARG A CA 1
ATOM 4533 C C . ARG A 1 564 ? -66.222 3.325 79.877 1.00 77.56 564 ARG A C 1
ATOM 4535 O O . ARG A 1 564 ? -65.989 3.414 78.674 1.00 77.56 564 ARG A O 1
ATOM 4542 N N . LYS A 1 565 ? 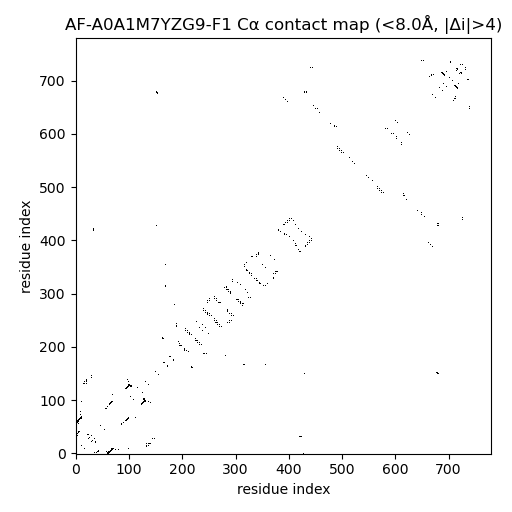-65.605 4.098 80.779 1.00 80.31 565 LYS A N 1
ATOM 4543 C CA . LYS A 1 565 ? -64.540 5.055 80.437 1.00 80.31 565 LYS A CA 1
ATOM 4544 C C . LYS A 1 565 ? -63.283 4.341 79.923 1.00 80.31 565 LYS A C 1
ATOM 4546 O O . LYS A 1 565 ? -62.771 4.742 78.881 1.00 80.31 565 LYS A O 1
ATOM 4551 N N . MET A 1 566 ? -62.847 3.273 80.595 1.00 77.69 566 MET A N 1
ATOM 4552 C CA . MET A 1 566 ? -61.711 2.441 80.169 1.00 77.69 566 MET A CA 1
ATOM 4553 C C . MET A 1 566 ? -61.983 1.755 78.824 1.00 77.69 566 MET A C 1
ATOM 4555 O O . MET A 1 566 ? -61.158 1.843 77.922 1.00 77.69 566 MET A O 1
ATOM 4559 N N . LYS A 1 567 ? -63.179 1.187 78.628 1.00 77.81 567 LYS A N 1
ATOM 4560 C CA . LYS A 1 567 ? -63.592 0.559 77.362 1.00 77.81 567 LYS A CA 1
ATOM 4561 C C . LYS A 1 567 ? -63.630 1.541 76.185 1.00 77.81 567 LYS A C 1
ATOM 4563 O O . LYS A 1 567 ? -63.215 1.206 75.081 1.00 77.81 567 LYS A O 1
ATOM 4568 N N . ASN A 1 568 ? -64.078 2.778 76.416 1.00 80.94 568 ASN A N 1
ATOM 4569 C CA . ASN A 1 568 ? -64.027 3.832 75.398 1.00 80.94 568 ASN A CA 1
ATOM 4570 C C . ASN A 1 568 ? -62.590 4.282 75.088 1.00 80.94 568 ASN A C 1
ATOM 4572 O O . ASN A 1 568 ? -62.301 4.608 73.940 1.00 80.94 568 ASN A O 1
ATOM 4576 N N . GLN A 1 569 ? -61.694 4.319 76.080 1.00 79.94 569 GLN A N 1
ATOM 4577 C CA . GLN A 1 569 ? -60.271 4.605 75.853 1.00 79.94 569 GLN A CA 1
ATOM 4578 C C . GLN A 1 569 ? -59.592 3.481 75.060 1.00 79.94 569 GLN A C 1
ATOM 4580 O O . GLN A 1 569 ? -58.907 3.774 74.088 1.00 79.94 569 GLN A O 1
ATOM 4585 N N . LEU A 1 570 ? -59.879 2.216 75.375 1.00 80.62 570 LEU A N 1
ATOM 4586 C CA . LEU A 1 570 ? -59.471 1.055 74.575 1.00 80.62 570 LEU A CA 1
ATOM 4587 C C . LEU A 1 570 ? -59.960 1.138 73.126 1.00 80.62 570 LEU A C 1
ATOM 4589 O O . LEU A 1 570 ? -59.188 0.900 72.203 1.00 80.62 570 LEU A O 1
ATOM 4593 N N . GLY A 1 571 ? -61.214 1.550 72.914 1.00 80.06 571 GLY A N 1
ATOM 4594 C CA . GLY A 1 571 ? -61.741 1.808 71.573 1.00 80.06 571 GLY A CA 1
ATOM 4595 C C . GLY A 1 571 ? -60.988 2.917 70.826 1.00 80.06 571 GLY A C 1
ATOM 4596 O O . GLY A 1 571 ? -60.766 2.793 69.627 1.00 80.06 571 GLY A O 1
ATOM 4597 N N . LYS A 1 572 ? -60.547 3.977 71.519 1.00 82.38 572 LYS A N 1
ATOM 4598 C CA . LYS A 1 572 ? -59.729 5.045 70.916 1.00 82.38 572 LYS A CA 1
ATOM 4599 C C . LYS A 1 572 ? -58.332 4.561 70.527 1.00 82.38 572 LYS A C 1
ATOM 4601 O O . LYS A 1 572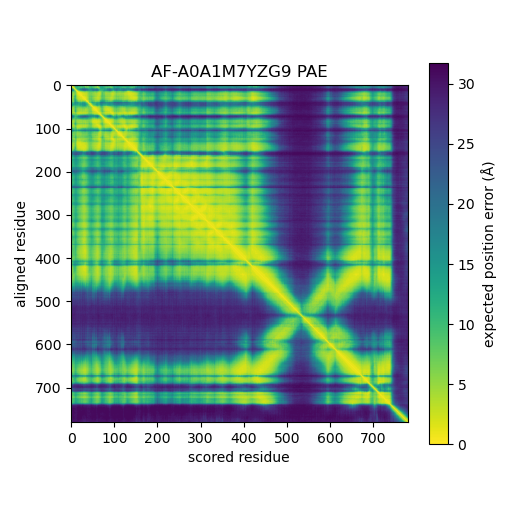 ? -57.913 4.848 69.412 1.00 82.38 572 LYS A O 1
ATOM 4606 N N . TYR A 1 573 ? -57.661 3.804 71.395 1.00 82.00 573 TYR A N 1
ATOM 4607 C CA . TYR A 1 573 ? -56.353 3.215 71.093 1.00 82.00 573 TYR A CA 1
ATOM 4608 C C . TYR A 1 573 ? -56.427 2.224 69.925 1.00 82.00 573 TYR A C 1
ATOM 4610 O O . TYR A 1 573 ? -55.585 2.264 69.033 1.00 82.00 573 TYR A O 1
ATOM 4618 N N . ALA A 1 574 ? -57.481 1.401 69.860 1.00 80.38 574 ALA A N 1
ATOM 4619 C CA . ALA A 1 574 ? -57.705 0.493 68.736 1.00 80.38 574 ALA A CA 1
ATOM 4620 C C . ALA A 1 574 ? -57.906 1.243 67.406 1.00 80.38 574 ALA A C 1
ATOM 4622 O O . ALA A 1 574 ? -57.346 0.837 66.390 1.00 80.38 574 ALA A O 1
ATOM 4623 N N . VAL A 1 575 ? -58.661 2.350 67.413 1.00 82.69 575 VAL A N 1
ATOM 4624 C CA . VAL A 1 575 ? -58.833 3.204 66.226 1.00 82.69 575 VAL A CA 1
ATOM 4625 C C . VAL A 1 575 ? -57.509 3.844 65.821 1.00 82.69 575 VAL A C 1
ATOM 4627 O O . VAL A 1 575 ? -57.155 3.745 64.656 1.00 82.69 575 VAL A O 1
ATOM 4630 N N . GLN A 1 576 ? -56.757 4.429 66.761 1.00 81.75 576 GLN A N 1
ATOM 4631 C CA . GLN A 1 576 ? -55.447 5.037 66.488 1.00 81.75 576 GLN A CA 1
ATOM 4632 C C . GLN A 1 576 ? -54.442 4.032 65.913 1.00 81.75 576 GLN A C 1
ATOM 4634 O O . GLN A 1 576 ? -53.719 4.356 64.976 1.00 81.75 576 GLN A O 1
ATOM 4639 N N . ARG A 1 577 ? -54.439 2.793 66.418 1.00 81.31 577 ARG A N 1
ATOM 4640 C CA . ARG A 1 577 ? -53.616 1.705 65.878 1.00 81.31 577 ARG A CA 1
ATOM 4641 C C . ARG A 1 577 ? -53.998 1.354 64.439 1.00 81.31 577 ARG A C 1
ATOM 4643 O O . ARG A 1 577 ? -53.117 1.120 63.621 1.00 81.31 577 ARG A O 1
ATOM 4650 N N . CYS A 1 578 ? -55.295 1.326 64.123 1.00 80.31 578 CYS A N 1
ATOM 4651 C CA . CYS A 1 578 ? -55.760 1.122 62.750 1.00 80.31 578 CYS A CA 1
ATOM 4652 C C . CYS A 1 578 ? -55.349 2.274 61.822 1.00 80.31 578 CYS A C 1
ATOM 4654 O O . CYS A 1 578 ? -54.923 1.997 60.708 1.00 80.31 578 CYS A O 1
ATOM 4656 N N . THR A 1 579 ? -55.403 3.532 62.274 1.00 83.50 579 THR A N 1
ATOM 4657 C CA . THR A 1 579 ? -54.942 4.670 61.461 1.00 83.50 579 THR A CA 1
ATOM 4658 C C . THR A 1 579 ? -53.448 4.586 61.167 1.00 83.50 579 THR A C 1
ATOM 4660 O O . THR A 1 579 ? -53.057 4.680 60.012 1.00 83.50 579 THR A O 1
ATOM 4663 N N . ILE A 1 580 ? -52.621 4.317 62.186 1.00 81.31 580 ILE A N 1
ATOM 4664 C CA . ILE A 1 580 ? -51.166 4.167 62.011 1.00 81.31 580 ILE A CA 1
ATOM 4665 C C . ILE A 1 580 ? -50.841 3.037 61.022 1.00 81.31 580 ILE A C 1
ATOM 4667 O O . ILE A 1 580 ? -49.938 3.171 60.202 1.00 81.31 580 ILE A O 1
ATOM 4671 N N . LYS A 1 581 ? -51.595 1.933 61.062 1.00 78.56 581 LYS A N 1
ATOM 4672 C CA . LYS A 1 581 ? -51.438 0.820 60.119 1.00 78.56 581 LYS A CA 1
ATOM 4673 C C . LYS A 1 581 ? -51.716 1.235 58.670 1.00 78.56 581 LYS A C 1
ATOM 4675 O O . LYS A 1 581 ? -50.929 0.904 57.783 1.00 78.56 581 LYS A O 1
ATOM 4680 N N . ASP A 1 582 ? -52.831 1.918 58.430 1.00 80.12 582 ASP A N 1
ATOM 4681 C CA . ASP A 1 582 ? -53.220 2.351 57.084 1.00 80.12 582 ASP A CA 1
ATOM 4682 C C . ASP A 1 582 ? -52.246 3.413 56.536 1.00 80.12 582 ASP A C 1
ATOM 4684 O O . ASP A 1 582 ? -51.896 3.388 55.350 1.00 80.12 582 ASP A O 1
ATOM 4688 N N . ASP A 1 583 ? -51.737 4.290 57.405 1.00 82.44 583 ASP A N 1
ATOM 4689 C CA . ASP A 1 583 ? -50.741 5.307 57.060 1.00 82.44 583 ASP A CA 1
ATOM 4690 C C . ASP A 1 583 ? -49.376 4.674 56.723 1.00 82.44 583 ASP A C 1
ATOM 4692 O O . ASP A 1 583 ? -48.799 4.992 55.681 1.00 82.44 583 ASP A O 1
ATOM 4696 N N . LEU A 1 584 ? -48.900 3.703 57.518 1.00 79.31 584 LEU A N 1
ATOM 4697 C CA . LEU A 1 584 ? -47.672 2.941 57.234 1.00 79.31 584 LEU A CA 1
ATOM 4698 C C . LEU A 1 584 ? -47.754 2.206 55.887 1.00 79.31 584 LEU A C 1
ATOM 4700 O O . LEU A 1 584 ? -46.837 2.298 55.072 1.00 79.31 584 LEU A O 1
ATOM 4704 N N . LEU A 1 585 ? -48.868 1.526 55.601 1.00 78.44 585 LEU A N 1
ATOM 4705 C CA . LEU A 1 585 ? -49.080 0.868 54.303 1.00 78.44 585 LEU A CA 1
ATOM 4706 C C . LEU A 1 585 ? -49.063 1.855 53.133 1.00 78.44 585 LEU A C 1
ATOM 4708 O O . LEU A 1 585 ? -48.628 1.506 52.036 1.00 78.44 585 LEU A O 1
ATOM 4712 N N . THR A 1 586 ? -49.540 3.079 53.355 1.00 80.44 586 THR A N 1
ATOM 4713 C CA . THR A 1 586 ? -49.578 4.126 52.331 1.00 80.44 586 THR A CA 1
ATOM 4714 C C . THR A 1 586 ? -48.178 4.659 52.021 1.00 80.44 586 THR A C 1
ATOM 4716 O O . THR A 1 586 ? -47.861 4.843 50.846 1.00 80.44 586 THR A O 1
ATOM 4719 N N . ILE A 1 587 ? -47.326 4.827 53.039 1.00 80.06 587 ILE A N 1
ATOM 4720 C CA . ILE A 1 587 ? -45.929 5.276 52.896 1.00 80.06 587 ILE A CA 1
ATOM 4721 C C . ILE A 1 587 ? -45.111 4.285 52.051 1.00 80.06 587 ILE A C 1
ATOM 4723 O O . ILE A 1 587 ? -44.433 4.688 51.110 1.00 80.06 587 ILE A O 1
ATOM 4727 N N . TRP A 1 588 ? -45.232 2.980 52.311 1.00 79.25 588 TRP A N 1
ATOM 4728 C CA . TRP A 1 588 ? -44.451 1.941 51.615 1.00 79.25 588 TRP A CA 1
ATOM 4729 C C . TRP A 1 588 ? -45.062 1.457 50.290 1.00 79.25 588 TRP A C 1
ATOM 4731 O O . TRP A 1 588 ? -44.495 0.603 49.602 1.00 79.25 588 TRP A O 1
ATOM 4741 N N . ARG A 1 589 ? -46.234 1.974 49.898 1.00 72.44 589 ARG A N 1
ATOM 4742 C CA . ARG A 1 589 ? -47.025 1.436 48.778 1.00 72.44 589 ARG A CA 1
ATOM 4743 C C . ARG A 1 589 ? -46.282 1.453 47.440 1.00 72.44 589 ARG A C 1
ATOM 4745 O O . ARG A 1 589 ? -46.460 0.528 46.645 1.00 72.44 589 ARG A O 1
ATOM 4752 N N . HIS A 1 590 ? -45.472 2.484 47.216 1.00 69.94 590 HIS A N 1
ATOM 4753 C CA . HIS A 1 590 ? -44.835 2.792 45.932 1.00 69.94 590 HIS A CA 1
ATOM 4754 C C . HIS A 1 590 ? -43.352 2.414 45.850 1.00 69.94 590 HIS A C 1
ATOM 4756 O O . HIS A 1 590 ? -42.723 2.673 44.832 1.00 69.94 590 HIS A O 1
ATOM 4762 N N . VAL A 1 591 ? -42.809 1.784 46.891 1.00 69.19 591 VAL A N 1
ATOM 4763 C CA . VAL A 1 591 ? -41.387 1.445 46.966 1.00 69.19 591 VAL A CA 1
ATOM 4764 C C . VAL A 1 591 ? -41.130 0.136 46.226 1.00 69.19 591 VAL A C 1
ATOM 4766 O O . VAL A 1 591 ? -41.585 -0.925 46.665 1.00 69.19 591 VAL A O 1
ATOM 4769 N N . GLU A 1 592 ? -40.401 0.214 45.115 1.00 75.19 592 GLU A N 1
ATOM 4770 C CA . GLU A 1 592 ? -39.875 -0.926 44.356 1.00 75.19 592 GLU A CA 1
ATOM 4771 C C . GLU A 1 592 ? -38.438 -0.603 43.913 1.00 75.19 592 GLU A C 1
ATOM 4773 O O . GLU A 1 592 ? -38.243 -0.014 42.853 1.00 75.19 592 GLU A O 1
ATOM 4778 N N . PRO A 1 593 ? -37.419 -0.933 44.729 1.00 71.38 593 PRO A N 1
ATOM 4779 C CA . PRO A 1 593 ? -36.040 -0.591 44.403 1.00 71.38 593 PRO A CA 1
ATOM 4780 C C . PRO A 1 593 ? -35.510 -1.500 43.290 1.00 71.38 593 PRO A C 1
ATOM 4782 O O . PRO A 1 593 ? -35.522 -2.727 43.421 1.00 71.38 593 PRO A O 1
ATOM 4785 N N . GLU A 1 594 ? -35.016 -0.909 42.205 1.00 75.56 594 GLU A N 1
ATOM 4786 C CA . GLU A 1 594 ? -34.492 -1.620 41.033 1.00 75.56 594 GLU A CA 1
ATOM 4787 C C . GLU A 1 594 ? -32.999 -1.954 41.187 1.00 75.56 594 GLU A C 1
ATOM 4789 O O . GLU A 1 594 ? -32.506 -2.934 40.617 1.00 75.56 594 GLU A O 1
ATOM 4794 N N . ALA A 1 595 ? -32.250 -1.151 41.949 1.00 73.19 595 ALA A N 1
ATOM 4795 C CA . ALA A 1 595 ? -30.805 -1.278 42.092 1.00 73.19 595 ALA A CA 1
ATOM 4796 C C . ALA A 1 595 ? -30.352 -2.151 43.273 1.00 73.19 595 ALA A C 1
ATOM 4798 O O . ALA A 1 595 ? -29.211 -2.630 43.302 1.00 73.19 595 ALA A O 1
ATOM 4799 N N . LEU A 1 596 ? -31.236 -2.444 44.219 1.00 79.12 596 LEU A N 1
ATOM 4800 C CA . LEU A 1 596 ? -30.938 -3.375 45.305 1.00 79.12 596 LEU A CA 1
ATOM 4801 C C . LEU A 1 596 ? -30.970 -4.845 44.857 1.00 79.12 596 LEU A C 1
ATOM 4803 O O . LEU A 1 596 ? -31.697 -5.233 43.938 1.00 79.12 596 LEU A O 1
ATOM 4807 N N . ALA A 1 597 ? -30.181 -5.686 45.533 1.00 76.06 597 ALA A N 1
ATOM 4808 C CA . ALA A 1 597 ? -30.200 -7.135 45.335 1.00 76.06 597 ALA A CA 1
ATOM 4809 C C . ALA A 1 597 ? -31.567 -7.740 45.691 1.00 76.06 597 ALA A C 1
ATOM 4811 O O . ALA A 1 597 ? -32.268 -7.237 46.572 1.00 76.06 597 ALA A O 1
ATOM 4812 N N . ASP A 1 598 ? -31.906 -8.869 45.063 1.00 75.31 598 ASP A N 1
ATOM 4813 C CA . ASP A 1 598 ? -33.175 -9.577 45.291 1.00 75.31 598 ASP A CA 1
ATOM 4814 C C . ASP A 1 598 ? -33.406 -9.900 46.777 1.00 75.31 598 ASP A C 1
ATOM 4816 O O . ASP A 1 598 ? -34.521 -9.768 47.270 1.00 75.31 598 ASP A O 1
ATOM 4820 N N . THR A 1 599 ? -32.343 -10.238 47.513 1.00 69.44 599 THR A N 1
ATOM 4821 C CA . THR A 1 599 ? -32.391 -10.521 48.957 1.00 69.44 599 THR A CA 1
ATOM 4822 C C . THR A 1 599 ? -32.768 -9.300 49.800 1.00 69.44 599 THR A C 1
ATOM 4824 O O . THR A 1 599 ? -33.484 -9.429 50.791 1.00 69.44 599 THR A O 1
ATOM 4827 N N . MET A 1 600 ? -32.330 -8.104 49.401 1.00 72.38 600 MET A N 1
ATOM 4828 C CA . MET A 1 600 ? -32.699 -6.847 50.063 1.00 72.38 600 MET A CA 1
ATOM 4829 C C . MET A 1 600 ? -34.118 -6.422 49.678 1.00 72.38 600 MET A C 1
ATOM 4831 O O . MET A 1 600 ? -34.869 -5.943 50.524 1.00 72.38 600 MET A O 1
ATOM 4835 N N . ARG A 1 601 ? -34.531 -6.679 48.429 1.00 77.25 601 ARG A N 1
ATOM 4836 C CA . ARG A 1 601 ? -35.923 -6.492 47.994 1.00 77.25 601 ARG A CA 1
ATOM 4837 C C . ARG A 1 601 ? -36.892 -7.391 48.760 1.00 77.25 601 ARG A C 1
ATOM 4839 O O . ARG A 1 601 ? -37.957 -6.919 49.137 1.00 77.25 601 ARG A O 1
ATOM 4846 N N . THR A 1 602 ? -36.532 -8.644 49.045 1.00 77.75 602 THR A N 1
ATOM 4847 C CA . THR A 1 602 ? -37.369 -9.533 49.869 1.00 77.75 602 THR A CA 1
ATOM 4848 C C . THR A 1 602 ? -37.512 -9.041 51.307 1.00 77.75 602 THR A C 1
ATOM 4850 O O . THR A 1 602 ? -38.623 -9.054 51.824 1.00 77.75 602 THR A O 1
ATOM 4853 N N . LEU A 1 603 ? -36.440 -8.526 51.923 1.00 72.38 603 LEU A N 1
ATOM 4854 C CA . LEU A 1 603 ? -36.513 -7.930 53.266 1.00 72.38 603 LEU A CA 1
ATOM 4855 C C . LEU A 1 603 ? -37.445 -6.703 53.293 1.00 72.38 603 LEU A C 1
ATOM 4857 O O . LEU A 1 603 ? -38.248 -6.541 54.208 1.00 72.38 603 LEU A O 1
ATOM 4861 N N . LEU A 1 604 ? -37.403 -5.868 52.250 1.00 74.12 604 LEU A N 1
ATOM 4862 C CA . LEU A 1 604 ? -38.315 -4.727 52.092 1.00 74.12 604 LEU A CA 1
ATOM 4863 C C . LEU A 1 604 ? -39.763 -5.154 51.792 1.00 74.12 604 LEU A C 1
ATOM 4865 O O . LEU A 1 604 ? -40.708 -4.496 52.227 1.00 74.12 604 LEU A O 1
ATOM 4869 N N . ALA A 1 605 ? -39.961 -6.265 51.081 1.00 75.81 605 ALA A N 1
ATOM 4870 C CA . ALA A 1 605 ? -41.286 -6.824 50.828 1.00 75.81 605 ALA A CA 1
ATOM 4871 C C . ALA A 1 605 ? -41.927 -7.385 52.109 1.00 75.81 605 ALA A C 1
ATOM 4873 O O . ALA A 1 605 ? -43.117 -7.177 52.332 1.00 75.81 605 ALA A O 1
ATOM 4874 N N . GLU A 1 606 ? -41.147 -8.015 52.991 1.00 74.56 606 GLU A N 1
ATOM 4875 C CA . GLU A 1 606 ? -41.633 -8.482 54.297 1.00 74.56 606 GLU A CA 1
ATOM 4876 C C . GLU A 1 606 ? -42.109 -7.319 55.185 1.00 74.56 606 GLU A C 1
ATOM 4878 O O . GLU A 1 606 ? -43.170 -7.417 55.811 1.00 74.56 606 GLU A O 1
ATOM 4883 N N . LEU A 1 607 ? -41.390 -6.187 55.164 1.00 72.06 607 LEU A N 1
ATOM 4884 C CA . LEU A 1 607 ? -41.809 -4.939 55.819 1.00 72.06 607 LEU A CA 1
ATOM 4885 C C . LEU A 1 607 ? -43.143 -4.409 55.261 1.00 72.06 607 LEU A C 1
ATOM 4887 O O . LEU A 1 607 ? -43.973 -3.893 56.012 1.00 72.06 607 LEU A O 1
ATOM 4891 N N . LYS A 1 608 ? -43.365 -4.562 53.950 1.00 73.56 608 LYS A N 1
ATOM 4892 C CA . LYS A 1 608 ? -44.573 -4.116 53.237 1.00 73.56 608 LYS A CA 1
ATOM 4893 C C . LYS A 1 608 ? -45.788 -5.008 53.508 1.00 73.56 608 LYS A C 1
ATOM 4895 O O . LYS A 1 608 ? -46.903 -4.502 53.625 1.00 73.56 608 LYS A O 1
ATOM 4900 N N . GLU A 1 609 ? -45.594 -6.323 53.590 1.00 75.81 609 GLU A N 1
ATOM 4901 C CA . GLU A 1 609 ? -46.687 -7.291 53.736 1.00 75.81 609 GLU A CA 1
ATOM 4902 C C . GLU A 1 609 ? -47.191 -7.426 55.181 1.00 75.81 609 GLU A C 1
ATOM 4904 O O . GLU A 1 609 ? -48.386 -7.657 55.382 1.00 75.81 609 GLU A O 1
ATOM 4909 N N . ASN A 1 610 ? -46.329 -7.236 56.190 1.00 71.06 610 ASN A N 1
ATOM 4910 C CA . ASN A 1 610 ? -46.678 -7.447 57.603 1.00 71.06 610 ASN A CA 1
ATOM 4911 C C . ASN A 1 610 ? -46.348 -6.247 58.521 1.00 71.06 610 ASN A C 1
ATOM 4913 O O . ASN A 1 610 ? -45.607 -6.395 59.495 1.00 71.06 610 ASN A O 1
ATOM 4917 N N . PRO A 1 611 ? -46.957 -5.064 58.314 1.00 67.00 611 PRO A N 1
ATOM 4918 C CA . PRO A 1 611 ? -46.667 -3.857 59.103 1.00 67.00 611 PRO A CA 1
ATOM 4919 C C . PRO A 1 611 ? -47.027 -3.974 60.598 1.00 67.00 611 PRO A C 1
ATOM 4921 O O . PRO A 1 611 ? -46.544 -3.194 61.415 1.00 67.00 611 PRO A O 1
ATOM 4924 N N . ASP A 1 612 ? -47.868 -4.944 60.980 1.00 63.81 612 ASP A N 1
ATOM 4925 C CA . ASP A 1 612 ? -48.306 -5.160 62.368 1.00 63.81 612 ASP A CA 1
ATOM 4926 C C . ASP A 1 612 ? -47.274 -5.916 63.233 1.00 63.81 612 ASP A C 1
ATOM 4928 O O . ASP A 1 612 ? -47.362 -5.859 64.459 1.00 63.81 612 ASP A O 1
ATOM 4932 N N . SER A 1 613 ? -46.323 -6.639 62.626 1.00 67.50 613 SER A N 1
ATOM 4933 C CA . SER A 1 613 ? -45.319 -7.453 63.340 1.00 67.50 613 SER A CA 1
ATOM 4934 C C . SER A 1 613 ? -43.929 -6.827 63.397 1.00 67.50 613 SER A C 1
ATOM 4936 O O . SER A 1 613 ? -43.077 -7.332 64.118 1.00 67.50 613 SER A O 1
ATOM 4938 N N . VAL A 1 614 ? -43.702 -5.759 62.635 1.00 69.31 614 VAL A N 1
ATOM 4939 C CA . VAL A 1 614 ? -42.405 -5.086 62.507 1.00 69.31 614 VAL A CA 1
ATOM 4940 C C . VAL A 1 614 ? -42.250 -4.066 63.625 1.00 69.31 614 VAL A C 1
ATOM 4942 O O . VAL A 1 614 ? -43.089 -3.173 63.748 1.00 69.31 614 VAL A O 1
ATOM 4945 N N . SER A 1 615 ? -41.203 -4.180 64.437 1.00 75.00 615 SER A N 1
ATOM 4946 C CA . SER A 1 615 ? -40.828 -3.180 65.443 1.00 75.00 615 SER A CA 1
ATOM 4947 C C . SER A 1 615 ? -39.960 -2.065 64.846 1.00 75.00 615 SER A C 1
ATOM 4949 O O . SER A 1 615 ? -39.381 -2.218 63.769 1.00 75.00 615 SER A O 1
ATOM 4951 N N . ALA A 1 616 ? -39.830 -0.941 65.559 1.00 75.44 616 ALA A N 1
ATOM 4952 C CA . ALA A 1 616 ? -38.887 0.112 65.169 1.00 75.44 616 ALA A CA 1
ATOM 4953 C C . ALA A 1 616 ? -37.432 -0.407 65.100 1.00 75.44 616 ALA A C 1
ATOM 4955 O O . ALA A 1 616 ? -36.662 0.032 64.249 1.00 75.44 616 ALA A O 1
ATOM 4956 N N . GLU A 1 617 ? -37.090 -1.392 65.938 1.00 77.12 617 GLU A N 1
ATOM 4957 C CA . GLU A 1 617 ? -35.775 -2.043 65.971 1.00 77.12 617 GLU A CA 1
ATOM 4958 C C . GLU A 1 617 ? -35.528 -2.897 64.711 1.00 77.12 617 GLU A C 1
ATOM 4960 O O . GLU A 1 617 ? -34.446 -2.837 64.127 1.00 77.12 617 GLU A O 1
ATOM 4965 N N . ASP A 1 618 ? -36.548 -3.607 64.213 1.00 76.69 618 ASP A N 1
ATOM 4966 C CA . ASP A 1 618 ? -36.463 -4.390 62.966 1.00 76.69 618 ASP A CA 1
ATOM 4967 C C . ASP A 1 618 ? -36.271 -3.489 61.730 1.00 76.69 618 ASP A C 1
ATOM 4969 O O . ASP A 1 618 ? -35.535 -3.825 60.793 1.00 76.69 618 ASP A O 1
ATOM 4973 N N . LEU A 1 619 ? -36.916 -2.317 61.725 1.00 79.44 619 LEU A N 1
ATOM 4974 C CA . LEU A 1 619 ? -36.778 -1.315 60.667 1.00 79.44 619 LEU A CA 1
ATOM 4975 C C . LEU A 1 619 ? -35.373 -0.692 60.666 1.00 79.44 619 LEU A C 1
ATOM 4977 O O . LEU A 1 619 ? -34.752 -0.564 59.608 1.00 79.44 619 LEU A O 1
ATOM 4981 N N . GLU A 1 620 ? -34.850 -0.350 61.846 1.00 81.69 620 GLU A N 1
ATOM 4982 C CA . GLU A 1 620 ? -33.490 0.171 62.017 1.00 81.69 620 GLU A CA 1
ATOM 4983 C C . GLU A 1 620 ? -32.438 -0.875 61.618 1.00 81.69 620 GLU A C 1
ATOM 4985 O O . GLU A 1 620 ? -31.473 -0.563 60.911 1.00 81.69 620 GLU A O 1
ATOM 4990 N N . GLN A 1 621 ? -32.665 -2.145 61.966 1.00 83.81 621 GLN A N 1
ATOM 4991 C CA . GLN A 1 621 ? -31.822 -3.250 61.526 1.00 83.81 621 GLN A CA 1
ATOM 4992 C C . GLN A 1 621 ? -31.841 -3.389 59.998 1.00 83.81 621 GLN A C 1
ATOM 4994 O O . GLN A 1 621 ? -30.770 -3.449 59.390 1.00 83.81 621 GLN A O 1
ATOM 4999 N N . THR A 1 622 ? -33.014 -3.368 59.362 1.00 81.06 622 THR A N 1
ATOM 5000 C CA . THR A 1 622 ? -33.137 -3.478 57.898 1.00 81.06 622 THR A CA 1
ATOM 5001 C C . THR A 1 622 ? -32.460 -2.305 57.185 1.00 81.06 622 THR A C 1
ATOM 5003 O O . THR A 1 622 ? -31.694 -2.512 56.243 1.00 81.06 622 THR A O 1
ATOM 5006 N N . LEU A 1 623 ? -32.633 -1.075 57.683 1.00 82.88 623 LEU A N 1
ATOM 5007 C CA . LEU A 1 623 ? -31.894 0.093 57.198 1.00 82.88 623 LEU A CA 1
ATOM 5008 C C . LEU A 1 623 ? -30.383 -0.087 57.334 1.00 82.88 623 LEU A C 1
ATOM 5010 O O . LEU A 1 623 ? -29.643 0.238 56.404 1.00 82.88 623 LEU A O 1
ATOM 5014 N N . SER A 1 624 ? -29.910 -0.600 58.470 1.00 86.31 624 SER A N 1
ATOM 5015 C CA . SER A 1 624 ? -28.485 -0.856 58.681 1.00 86.31 624 SER A CA 1
ATOM 5016 C C . SER A 1 624 ? -27.943 -1.896 57.688 1.00 86.31 624 SER A C 1
ATOM 5018 O O . SER A 1 624 ? -26.804 -1.786 57.221 1.00 86.31 624 SER A O 1
ATOM 5020 N N . GLU A 1 625 ? -28.759 -2.886 57.304 1.00 84.88 625 GLU A N 1
ATOM 5021 C CA . GLU A 1 625 ? -28.414 -3.873 56.283 1.00 84.88 625 GLU A CA 1
ATOM 5022 C C . GLU A 1 625 ? -28.342 -3.253 54.886 1.00 84.88 625 GLU A C 1
ATOM 5024 O O . GLU A 1 625 ? -27.357 -3.497 54.184 1.00 84.88 625 GLU A O 1
ATOM 5029 N N . VAL A 1 626 ? -29.305 -2.397 54.527 1.00 84.31 626 VAL A N 1
ATOM 5030 C CA . VAL A 1 626 ? -29.316 -1.639 53.265 1.00 84.31 626 VAL A CA 1
ATOM 5031 C C . VAL A 1 626 ? -28.094 -0.724 53.175 1.00 84.31 626 VAL A C 1
ATOM 5033 O O . VAL A 1 626 ? -27.344 -0.806 52.206 1.00 84.31 626 VAL A O 1
ATOM 5036 N N . HIS A 1 627 ? -27.804 0.070 54.210 1.00 86.69 627 HIS A N 1
ATOM 5037 C CA . HIS A 1 627 ? -26.617 0.935 54.260 1.00 86.69 627 HIS A CA 1
ATOM 5038 C C . HIS A 1 627 ? -25.318 0.140 54.097 1.00 86.69 627 HIS A C 1
ATOM 5040 O O . HIS A 1 627 ? -24.402 0.538 53.376 1.00 86.69 627 HIS A O 1
ATOM 5046 N N . ARG A 1 628 ? -25.229 -1.017 54.759 1.00 88.44 628 ARG A N 1
ATOM 5047 C CA . ARG A 1 628 ? -24.070 -1.908 54.668 1.00 88.44 628 ARG A CA 1
ATOM 5048 C C . ARG A 1 628 ? -23.950 -2.553 53.287 1.00 88.44 628 ARG A C 1
ATOM 5050 O O . ARG A 1 628 ? -22.824 -2.762 52.844 1.00 88.44 628 ARG A O 1
ATOM 5057 N N . TYR A 1 629 ? -25.060 -2.879 52.627 1.00 88.19 629 TYR A N 1
ATOM 5058 C CA . TYR A 1 629 ? -25.072 -3.377 51.252 1.00 88.19 629 TYR A CA 1
ATOM 5059 C C . TYR A 1 629 ? -24.618 -2.293 50.274 1.00 88.19 629 TYR A C 1
ATOM 5061 O O . TYR A 1 629 ? -23.654 -2.513 49.547 1.00 88.19 629 TYR A O 1
ATOM 5069 N N . VAL A 1 630 ? -25.231 -1.108 50.323 1.00 87.69 630 VAL A N 1
ATOM 5070 C CA . VAL A 1 630 ? -24.889 0.017 49.442 1.00 87.69 630 VAL A CA 1
ATOM 5071 C C . VAL A 1 630 ? -23.422 0.408 49.607 1.00 87.69 630 VAL A C 1
ATOM 5073 O O . VAL A 1 630 ? -22.718 0.569 48.618 1.00 87.69 630 VAL A O 1
ATOM 5076 N N . LYS A 1 631 ? -22.899 0.432 50.841 1.00 89.38 631 LYS A N 1
ATOM 5077 C CA . LYS A 1 631 ? -21.468 0.661 51.087 1.00 89.38 631 LYS A CA 1
ATOM 5078 C C . LYS A 1 631 ? -20.567 -0.387 50.418 1.00 89.38 631 LYS A C 1
ATOM 5080 O O . LYS A 1 631 ? -19.521 -0.025 49.887 1.00 89.38 631 LYS A O 1
ATOM 5085 N N . ARG A 1 632 ? -20.939 -1.673 50.457 1.00 89.69 632 ARG A N 1
ATOM 5086 C CA . ARG A 1 632 ? -20.176 -2.738 49.777 1.00 89.69 632 ARG A CA 1
ATOM 5087 C C . ARG A 1 632 ? -20.258 -2.604 48.261 1.00 89.69 632 ARG A C 1
ATOM 5089 O O . ARG A 1 632 ? -19.240 -2.771 47.603 1.00 89.69 632 ARG A O 1
ATOM 5096 N N . GLU A 1 633 ? -21.433 -2.295 47.723 1.00 89.69 633 GLU A N 1
ATOM 5097 C CA . GLU A 1 633 ? -21.601 -2.097 46.283 1.00 89.69 633 GLU A CA 1
ATOM 5098 C C . GLU A 1 633 ? -20.869 -0.850 45.791 1.00 89.69 633 GLU A C 1
ATOM 5100 O O . GLU A 1 633 ? -20.200 -0.930 44.773 1.00 89.69 633 GLU A O 1
ATOM 5105 N N . PHE A 1 634 ? -20.863 0.264 46.527 1.00 90.88 634 PHE A N 1
ATOM 5106 C CA . PHE A 1 634 ? -20.017 1.410 46.173 1.00 90.88 634 PHE A CA 1
ATOM 5107 C C . PHE A 1 634 ? -18.537 1.061 46.155 1.00 90.88 634 PHE A C 1
ATOM 5109 O O . PHE A 1 634 ? -17.827 1.516 45.267 1.00 90.88 634 PHE A O 1
ATOM 5116 N N . GLN A 1 635 ? -18.073 0.244 47.101 1.00 91.81 635 GLN A N 1
ATOM 5117 C CA . GLN A 1 635 ? -16.687 -0.203 47.092 1.00 91.81 635 GLN A CA 1
ATOM 5118 C C . GLN A 1 635 ? -16.393 -1.089 45.875 1.00 91.81 635 GLN A C 1
ATOM 5120 O O . GLN A 1 635 ? -15.407 -0.860 45.190 1.00 91.81 635 GLN A O 1
ATOM 5125 N N . ARG A 1 636 ? -17.295 -2.016 45.538 1.00 90.50 636 ARG A N 1
ATOM 5126 C CA . ARG A 1 636 ? -17.177 -2.849 44.337 1.00 90.50 636 ARG A CA 1
ATOM 5127 C C . ARG A 1 636 ? -17.205 -2.029 43.043 1.00 90.50 636 ARG A C 1
ATOM 5129 O O . ARG A 1 636 ? -16.417 -2.296 42.147 1.00 90.50 636 ARG A O 1
ATOM 5136 N N . LEU A 1 637 ? -18.107 -1.053 42.932 1.00 91.56 637 LEU A N 1
ATOM 5137 C CA . LEU A 1 637 ? -18.185 -0.154 41.778 1.00 91.56 637 LEU A CA 1
ATOM 5138 C C . LEU A 1 637 ? -16.908 0.685 41.654 1.00 91.56 637 LEU A C 1
ATOM 5140 O O . LEU A 1 637 ? -16.428 0.858 40.543 1.00 91.56 637 LEU A O 1
ATOM 5144 N N . ALA A 1 638 ? -16.340 1.148 42.773 1.00 90.62 638 ALA A N 1
ATOM 5145 C CA . ALA A 1 638 ? -15.070 1.872 42.787 1.00 90.62 638 ALA A CA 1
ATOM 5146 C C . ALA A 1 638 ? -13.881 0.987 42.374 1.00 90.62 638 ALA A C 1
ATOM 5148 O O . ALA A 1 638 ? -12.995 1.465 41.674 1.00 90.62 638 ALA A O 1
ATOM 5149 N N . ASP A 1 639 ? -13.867 -0.293 42.760 1.00 91.56 639 ASP A N 1
ATOM 5150 C CA . ASP A 1 639 ? -12.842 -1.244 42.311 1.00 91.56 639 ASP A CA 1
ATOM 5151 C C . ASP A 1 639 ? -12.921 -1.454 40.783 1.00 91.56 639 ASP A C 1
ATOM 5153 O O . ASP A 1 639 ? -11.899 -1.436 40.104 1.00 91.56 639 ASP A O 1
ATOM 5157 N N . ILE A 1 640 ? -14.133 -1.576 40.219 1.00 92.25 640 ILE A N 1
ATOM 5158 C CA . ILE A 1 640 ? -14.328 -1.702 38.761 1.00 92.25 640 ILE A CA 1
ATOM 5159 C C . ILE A 1 640 ? -13.988 -0.386 38.040 1.00 92.25 640 ILE A C 1
ATOM 5161 O O . ILE A 1 640 ? -13.388 -0.417 36.969 1.00 92.25 640 ILE A O 1
ATOM 5165 N N . GLU A 1 641 ? -14.345 0.770 38.610 1.00 92.00 641 GLU A N 1
ATOM 5166 C CA . GLU A 1 641 ? -13.961 2.091 38.086 1.00 92.00 641 GLU A CA 1
ATOM 5167 C C . GLU A 1 641 ? -12.432 2.223 38.038 1.00 92.00 641 GLU A C 1
ATOM 5169 O O . GLU A 1 641 ? -11.884 2.621 37.014 1.00 92.00 641 GLU A O 1
ATOM 5174 N N . HIS A 1 642 ? -11.734 1.775 39.085 1.00 92.44 642 HIS A N 1
ATOM 5175 C CA . HIS A 1 642 ? -10.274 1.738 39.117 1.00 92.44 642 HIS A CA 1
ATOM 5176 C C . HIS A 1 642 ? -9.677 0.808 38.047 1.00 92.44 642 HIS A C 1
ATOM 5178 O O . HIS A 1 642 ? -8.699 1.175 37.392 1.00 92.44 642 HIS A O 1
ATOM 5184 N N . ASP A 1 643 ? -10.273 -0.368 37.825 1.00 93.44 643 ASP A N 1
ATOM 5185 C CA . ASP A 1 643 ? -9.872 -1.268 36.738 1.00 93.44 643 ASP A CA 1
ATOM 5186 C C . ASP A 1 643 ? -10.088 -0.618 35.357 1.00 93.44 643 ASP A C 1
ATOM 5188 O O . ASP A 1 643 ? -9.243 -0.763 34.469 1.00 93.44 643 ASP A O 1
ATOM 5192 N N . CYS A 1 644 ? -11.185 0.125 35.170 1.00 92.69 644 CYS A N 1
ATOM 5193 C CA . CYS A 1 644 ? -11.467 0.875 33.941 1.00 92.69 644 CYS A CA 1
ATOM 5194 C C . CYS A 1 644 ? -10.437 1.987 33.709 1.00 92.69 644 CYS A C 1
ATOM 5196 O O . CYS A 1 644 ? -9.909 2.105 32.603 1.00 92.69 644 CYS A O 1
ATOM 5198 N N . ASP A 1 645 ? -10.092 2.753 34.746 1.00 90.94 645 ASP A N 1
ATOM 5199 C CA . ASP A 1 645 ? -9.045 3.777 34.679 1.00 90.94 645 ASP A CA 1
ATOM 5200 C C . ASP A 1 645 ? -7.686 3.156 34.310 1.00 90.94 645 ASP A C 1
ATOM 5202 O O . ASP A 1 645 ? -6.975 3.666 33.442 1.00 90.94 645 ASP A O 1
ATOM 5206 N N . GLY A 1 646 ? -7.348 1.999 34.892 1.00 92.44 646 GLY A N 1
ATOM 5207 C CA . GLY A 1 646 ? -6.146 1.245 34.531 1.00 92.44 646 GLY A CA 1
ATOM 5208 C C . GLY A 1 646 ? -6.140 0.779 33.069 1.00 92.44 646 GLY A C 1
ATOM 5209 O O . GLY A 1 646 ? -5.095 0.791 32.412 1.00 92.44 646 GLY A O 1
ATOM 5210 N N . GLN A 1 647 ? -7.301 0.402 32.523 1.00 92.69 647 GLN A N 1
ATOM 5211 C CA . GLN A 1 647 ? -7.440 0.079 31.101 1.00 92.69 647 GLN A CA 1
ATOM 5212 C C . GLN A 1 647 ? -7.293 1.314 30.204 1.00 92.69 647 GLN A C 1
ATOM 5214 O O . GLN A 1 647 ? -6.659 1.203 29.154 1.00 92.69 647 GLN A O 1
ATOM 5219 N N . LEU A 1 648 ? -7.826 2.475 30.601 1.00 91.75 648 LEU A N 1
ATOM 5220 C CA . LEU A 1 648 ? -7.665 3.730 29.858 1.00 91.75 648 LEU A CA 1
ATOM 5221 C C . LEU A 1 648 ? -6.203 4.179 29.801 1.00 91.75 648 LEU A C 1
ATOM 5223 O O . LEU A 1 648 ? -5.728 4.533 28.724 1.00 91.75 648 LEU A O 1
ATOM 5227 N N . GLU A 1 649 ? -5.466 4.106 30.911 1.00 90.38 649 GLU A N 1
ATOM 5228 C CA . GLU A 1 649 ? -4.031 4.427 30.920 1.00 90.38 649 GLU A CA 1
ATOM 5229 C C . GLU A 1 649 ? -3.237 3.473 30.019 1.00 90.38 649 GLU A C 1
ATOM 5231 O O . GLU A 1 649 ? -2.424 3.909 29.203 1.00 90.38 649 GLU A O 1
ATOM 5236 N N . LYS A 1 650 ? -3.547 2.171 30.048 1.00 92.12 650 LYS A N 1
ATOM 5237 C CA . LYS A 1 650 ? -2.940 1.215 29.111 1.00 92.12 650 LYS A CA 1
ATOM 5238 C C . LYS A 1 650 ? -3.292 1.529 27.651 1.00 92.12 650 LYS A C 1
ATOM 5240 O O . LYS A 1 650 ? -2.444 1.399 26.772 1.00 92.12 650 LYS A O 1
ATOM 5245 N N . LEU A 1 651 ? -4.534 1.926 27.363 1.00 92.69 651 LEU A N 1
ATOM 5246 C CA . LEU A 1 651 ? -4.949 2.334 26.016 1.00 92.69 651 LEU A CA 1
ATOM 5247 C C . LEU A 1 651 ? -4.223 3.599 25.556 1.00 92.69 651 LEU A C 1
ATOM 5249 O O . LEU A 1 651 ? -3.873 3.695 24.384 1.00 92.69 651 LEU A O 1
ATOM 5253 N N . LYS A 1 652 ? -3.950 4.534 26.466 1.00 88.94 652 LYS A N 1
ATOM 5254 C CA . LYS A 1 652 ? -3.172 5.742 26.192 1.00 88.94 652 LYS A CA 1
ATOM 5255 C C . LYS A 1 652 ? -1.733 5.420 25.798 1.00 88.94 652 LYS A C 1
ATOM 5257 O O . LYS A 1 652 ? -1.251 5.946 24.796 1.00 88.94 652 LYS A O 1
ATOM 5262 N N . GLU A 1 653 ? -1.072 4.529 26.537 1.00 90.06 653 GLU A N 1
ATOM 5263 C CA . GLU A 1 653 ? 0.266 4.031 26.188 1.00 90.06 653 GLU A CA 1
ATOM 5264 C C . GLU A 1 653 ? 0.260 3.359 24.805 1.00 90.06 653 GLU A C 1
ATOM 5266 O O . GLU A 1 653 ? 1.046 3.727 23.931 1.00 90.06 653 GLU A O 1
ATOM 5271 N N . LEU A 1 654 ? -0.693 2.449 24.564 1.00 92.50 654 LEU A N 1
ATOM 5272 C CA . LEU A 1 654 ? -0.823 1.742 23.285 1.00 92.50 654 LEU A CA 1
ATOM 5273 C C . LEU A 1 654 ? -1.114 2.682 22.107 1.00 92.50 654 LEU A C 1
ATOM 5275 O O . LEU A 1 654 ? -0.559 2.487 21.026 1.00 92.50 654 LEU A O 1
ATOM 5279 N N . ALA A 1 655 ? -1.956 3.700 22.297 1.00 89.88 655 ALA A N 1
ATOM 5280 C CA . ALA A 1 655 ? -2.249 4.700 21.274 1.00 89.88 655 ALA A CA 1
ATOM 5281 C C . ALA A 1 655 ? -1.012 5.553 20.948 1.00 89.88 655 ALA A C 1
ATOM 5283 O O . ALA A 1 655 ? -0.764 5.853 19.777 1.00 89.88 655 ALA A O 1
ATOM 5284 N N . GLY A 1 656 ? -0.207 5.898 21.960 1.00 86.62 656 GLY A N 1
ATOM 5285 C CA . GLY A 1 656 ? 1.077 6.575 21.781 1.00 86.62 656 GLY A CA 1
ATOM 5286 C C . GLY A 1 656 ? 2.065 5.743 20.959 1.00 86.62 656 GLY A C 1
ATOM 5287 O O . GLY A 1 656 ? 2.587 6.227 19.952 1.00 86.62 656 GLY A O 1
ATOM 5288 N N . ASP A 1 657 ? 2.260 4.477 21.332 1.00 90.38 657 ASP A N 1
ATOM 5289 C CA . ASP A 1 657 ? 3.131 3.540 20.609 1.00 90.38 657 ASP A CA 1
ATOM 5290 C C . ASP A 1 657 ? 2.663 3.306 19.170 1.00 90.38 657 ASP A C 1
ATOM 5292 O O . ASP A 1 657 ? 3.467 3.285 18.233 1.00 90.38 657 ASP A O 1
ATOM 5296 N N . TRP A 1 658 ? 1.352 3.157 18.977 1.00 92.81 658 TRP A N 1
ATOM 5297 C CA . TRP A 1 658 ? 0.751 3.007 17.659 1.00 92.81 658 TRP A CA 1
ATOM 5298 C C . TRP A 1 658 ? 1.033 4.217 16.762 1.00 92.81 658 TRP A C 1
ATOM 5300 O O . TRP A 1 658 ? 1.425 4.031 15.610 1.00 92.81 658 TRP A O 1
ATOM 5310 N N . CYS A 1 659 ? 0.919 5.444 17.285 1.00 86.38 659 CYS A N 1
ATOM 5311 C CA . CYS A 1 659 ? 1.226 6.658 16.521 1.00 86.38 659 CYS A CA 1
ATOM 5312 C C . CYS A 1 659 ? 2.681 6.678 16.044 1.00 86.38 659 CYS A C 1
ATOM 5314 O O . CYS A 1 659 ? 2.937 6.930 14.870 1.00 86.38 659 CYS A O 1
ATOM 5316 N N . VAL A 1 660 ? 3.632 6.349 16.925 1.00 86.94 660 VAL A N 1
ATOM 5317 C CA . VAL A 1 660 ? 5.060 6.280 16.567 1.00 86.94 660 VAL A CA 1
ATOM 5318 C C . VAL A 1 660 ? 5.295 5.266 15.445 1.00 86.94 660 VAL A C 1
ATOM 5320 O O . VAL A 1 660 ? 6.091 5.511 14.538 1.00 86.94 660 VAL A O 1
ATOM 5323 N N . LYS A 1 661 ? 4.589 4.132 15.477 1.00 91.62 661 LYS A N 1
ATOM 5324 C CA . LYS A 1 661 ? 4.687 3.092 14.445 1.00 91.62 661 LYS A CA 1
ATOM 5325 C C . LYS A 1 661 ? 4.078 3.516 13.113 1.00 91.62 661 LYS A C 1
ATOM 5327 O O . LYS A 1 661 ? 4.671 3.220 12.077 1.00 91.62 661 LYS A O 1
ATOM 5332 N N . VAL A 1 662 ? 2.932 4.196 13.132 1.00 90.25 662 VAL A N 1
ATOM 5333 C CA . VAL A 1 662 ? 2.307 4.767 11.929 1.00 90.25 662 VAL A CA 1
ATOM 5334 C C . VAL A 1 662 ? 3.218 5.814 11.300 1.00 90.25 662 VAL A C 1
ATOM 5336 O O . VAL A 1 662 ? 3.485 5.737 10.105 1.00 90.25 662 VAL A O 1
ATOM 5339 N N . ASP A 1 663 ? 3.761 6.730 12.100 1.00 84.56 663 ASP A N 1
ATOM 5340 C CA . ASP A 1 663 ? 4.666 7.770 11.611 1.00 84.56 663 ASP A CA 1
ATOM 5341 C C . ASP A 1 663 ? 5.952 7.166 11.026 1.00 84.56 663 ASP A C 1
ATOM 5343 O O . ASP A 1 663 ? 6.390 7.568 9.947 1.00 84.56 663 ASP A O 1
ATOM 5347 N N . ALA A 1 664 ? 6.546 6.168 11.692 1.00 88.12 664 ALA A N 1
ATOM 5348 C CA . ALA A 1 664 ? 7.704 5.452 11.160 1.00 88.12 664 ALA A CA 1
ATOM 5349 C C . ALA A 1 664 ? 7.373 4.760 9.830 1.00 88.12 664 ALA A C 1
ATOM 5351 O O . ALA A 1 664 ? 8.133 4.879 8.871 1.00 88.12 664 ALA A O 1
ATOM 5352 N N . PHE A 1 665 ? 6.217 4.097 9.741 1.00 91.31 665 PHE A N 1
ATOM 5353 C CA . PHE A 1 665 ? 5.771 3.440 8.517 1.00 91.31 665 PHE A CA 1
ATOM 5354 C C . PHE A 1 665 ? 5.572 4.424 7.356 1.00 91.31 665 PHE A C 1
ATOM 5356 O O . PHE A 1 665 ? 6.090 4.206 6.258 1.00 91.31 665 PHE A O 1
ATOM 5363 N N . GLU A 1 666 ? 4.850 5.519 7.588 1.00 87.94 666 GLU A N 1
ATOM 5364 C CA . GLU A 1 666 ? 4.551 6.507 6.551 1.00 87.94 666 GLU A CA 1
ATOM 5365 C C . GLU A 1 666 ? 5.815 7.248 6.085 1.00 87.94 666 GLU A C 1
ATOM 5367 O O . GLU A 1 666 ? 6.057 7.399 4.884 1.00 87.94 666 GLU A O 1
ATOM 5372 N N . ARG A 1 667 ? 6.687 7.637 7.018 1.00 84.94 667 ARG A N 1
ATOM 5373 C CA . ARG A 1 667 ? 7.926 8.361 6.711 1.00 84.94 667 ARG A CA 1
ATOM 5374 C C . ARG A 1 667 ? 8.978 7.490 6.031 1.00 84.94 667 ARG A C 1
ATOM 5376 O O . ARG A 1 667 ? 9.614 7.938 5.083 1.00 84.94 667 ARG A O 1
ATOM 5383 N N . GLU A 1 668 ? 9.219 6.283 6.535 1.00 86.00 668 GLU A N 1
ATOM 5384 C CA . GLU A 1 668 ? 10.344 5.456 6.074 1.00 86.00 668 GLU A CA 1
ATOM 5385 C C . GLU A 1 668 ? 9.984 4.613 4.848 1.00 86.00 668 GLU A C 1
ATOM 5387 O O . GLU A 1 668 ? 10.874 4.280 4.068 1.00 86.00 668 GLU A O 1
ATOM 5392 N N . PHE A 1 669 ? 8.698 4.300 4.646 1.00 87.94 669 PHE A N 1
ATOM 5393 C CA . PHE A 1 669 ? 8.278 3.349 3.616 1.00 87.94 669 PHE A CA 1
ATOM 5394 C C . PHE A 1 669 ? 7.236 3.914 2.657 1.00 87.94 669 PHE A C 1
ATOM 5396 O O . PHE A 1 669 ? 7.452 3.825 1.452 1.00 87.94 669 PHE A O 1
ATOM 5403 N N . ILE A 1 670 ? 6.159 4.552 3.131 1.00 87.12 670 ILE A N 1
ATOM 5404 C CA . ILE A 1 670 ? 5.175 5.161 2.209 1.00 87.12 670 ILE A CA 1
ATOM 5405 C C . ILE A 1 670 ? 5.804 6.315 1.421 1.00 87.12 670 ILE A C 1
ATOM 5407 O O . ILE A 1 670 ? 5.581 6.431 0.219 1.00 87.12 670 ILE A O 1
ATOM 5411 N N . SER A 1 671 ? 6.634 7.124 2.078 1.00 80.50 671 SER A N 1
ATOM 5412 C CA . SER A 1 671 ? 7.318 8.270 1.468 1.00 80.50 671 SER A CA 1
ATOM 5413 C C . SER A 1 671 ? 8.552 7.904 0.639 1.00 80.50 671 SER A C 1
ATOM 5415 O O . SER A 1 671 ? 9.080 8.758 -0.077 1.00 80.50 671 SER A O 1
ATOM 5417 N N . ALA A 1 672 ? 9.050 6.672 0.749 1.00 77.62 672 ALA A N 1
ATOM 5418 C CA . ALA A 1 672 ? 10.243 6.253 0.027 1.00 77.62 672 ALA A CA 1
ATOM 5419 C C . ALA A 1 672 ? 9.944 6.005 -1.466 1.00 77.62 672 ALA A C 1
ATOM 5421 O O . ALA A 1 672 ? 8.822 5.692 -1.865 1.00 77.62 672 ALA A O 1
ATOM 5422 N N . ASP A 1 673 ? 10.959 6.246 -2.305 1.00 66.12 673 ASP A N 1
ATOM 5423 C CA . ASP A 1 673 ? 10.963 5.975 -3.752 1.00 66.12 673 ASP A CA 1
ATOM 5424 C C . ASP A 1 673 ? 9.687 6.402 -4.515 1.00 66.12 673 ASP A C 1
ATOM 5426 O O . ASP A 1 673 ? 9.203 5.690 -5.391 1.00 66.12 673 ASP A O 1
ATOM 5430 N N . GLN A 1 674 ? 9.138 7.579 -4.176 1.00 62.66 674 GLN A N 1
ATOM 5431 C CA . GLN A 1 674 ? 7.909 8.159 -4.756 1.00 62.66 674 GLN A CA 1
ATOM 5432 C C . GLN A 1 674 ? 6.648 7.275 -4.650 1.00 62.66 674 GLN A C 1
ATOM 5434 O O . GLN A 1 674 ? 5.634 7.572 -5.279 1.00 62.66 674 GLN A O 1
ATOM 5439 N N . GLY A 1 675 ? 6.678 6.212 -3.842 1.00 61.88 675 GLY A N 1
ATOM 5440 C CA . GLY A 1 675 ? 5.530 5.347 -3.592 1.00 61.88 675 GLY A CA 1
ATOM 5441 C C . GLY A 1 675 ? 5.179 4.364 -4.712 1.00 61.88 675 GLY A C 1
ATOM 5442 O O . GLY A 1 675 ? 4.053 3.872 -4.733 1.00 61.88 675 GLY A O 1
ATOM 5443 N N . GLN A 1 676 ? 6.109 4.029 -5.616 1.00 70.19 676 GLN A N 1
ATOM 5444 C CA . GLN A 1 676 ? 5.848 3.094 -6.729 1.00 70.19 676 GLN A CA 1
ATOM 5445 C C . GLN A 1 676 ? 5.291 1.735 -6.268 1.00 70.19 676 GLN A C 1
ATOM 5447 O O . GLN A 1 676 ? 4.358 1.194 -6.851 1.00 70.19 676 GLN A O 1
ATOM 5452 N N . TYR A 1 677 ? 5.808 1.200 -5.164 1.00 78.62 677 TYR A N 1
ATOM 5453 C CA . TYR A 1 677 ? 5.348 -0.063 -4.574 1.00 78.62 677 TYR A CA 1
ATOM 5454 C C . TYR A 1 677 ? 4.098 0.091 -3.681 1.00 78.62 677 TYR A C 1
ATOM 5456 O O . TYR A 1 677 ? 3.592 -0.898 -3.152 1.00 78.62 677 TYR A O 1
ATOM 5464 N N . ASN A 1 678 ? 3.581 1.311 -3.483 1.00 83.81 678 ASN A N 1
ATOM 5465 C CA . ASN A 1 678 ? 2.370 1.549 -2.691 1.00 83.81 678 ASN A CA 1
ATOM 5466 C C . ASN A 1 678 ? 1.090 1.312 -3.496 1.00 83.81 678 ASN A C 1
ATOM 5468 O O . ASN A 1 678 ? 0.024 1.224 -2.893 1.00 83.81 678 ASN A O 1
ATOM 5472 N N . TYR A 1 679 ? 1.164 1.178 -4.826 1.00 82.44 679 TYR A N 1
ATOM 5473 C CA . TYR A 1 679 ? -0.024 0.976 -5.660 1.00 82.44 679 TYR A CA 1
ATOM 5474 C C . TYR A 1 679 ? -0.867 -0.204 -5.176 1.00 82.44 679 TYR A C 1
ATOM 5476 O O . TYR A 1 679 ? -2.087 -0.093 -5.068 1.00 82.44 679 TYR A O 1
ATOM 5484 N N . LEU A 1 680 ? -0.224 -1.320 -4.818 1.00 81.81 680 LEU A N 1
ATOM 5485 C CA . LEU A 1 680 ? -0.930 -2.486 -4.298 1.00 81.81 680 LEU A CA 1
ATOM 5486 C C . LEU A 1 680 ? -1.723 -2.171 -3.022 1.00 81.81 680 LEU A C 1
ATOM 5488 O O . LEU A 1 680 ? -2.881 -2.570 -2.895 1.00 81.81 680 LEU A O 1
ATOM 5492 N N . LEU A 1 681 ? -1.100 -1.459 -2.083 1.00 87.81 681 LEU A N 1
ATOM 5493 C CA . LEU A 1 681 ? -1.756 -0.984 -0.869 1.00 87.81 681 LEU A CA 1
ATOM 5494 C C . LEU A 1 681 ? -2.944 -0.078 -1.228 1.00 87.81 681 LEU A C 1
ATOM 5496 O O . LEU A 1 681 ? -4.057 -0.313 -0.762 1.00 87.81 681 LEU A O 1
ATOM 5500 N N . CYS A 1 682 ? -2.726 0.905 -2.102 1.00 85.81 682 CYS A N 1
ATOM 5501 C CA . CYS A 1 682 ? -3.748 1.862 -2.507 1.00 85.81 682 CYS A CA 1
ATOM 5502 C C . CYS A 1 682 ? -4.960 1.195 -3.160 1.00 85.81 682 CYS A C 1
ATOM 5504 O O . CYS A 1 682 ? -6.101 1.464 -2.788 1.00 85.81 682 CYS A O 1
ATOM 5506 N N . ARG A 1 683 ? -4.716 0.281 -4.101 1.00 81.06 683 ARG A N 1
ATOM 5507 C CA . ARG A 1 683 ? -5.762 -0.440 -4.826 1.00 81.06 683 ARG A CA 1
ATOM 5508 C C . ARG A 1 683 ? -6.574 -1.348 -3.910 1.00 81.06 683 ARG A C 1
ATOM 5510 O O . ARG A 1 683 ? -7.799 -1.350 -3.986 1.00 81.06 683 ARG A O 1
ATOM 5517 N N . CYS A 1 684 ? -5.906 -2.150 -3.083 1.00 80.50 684 CYS A N 1
ATOM 5518 C CA . CYS A 1 684 ? -6.580 -3.171 -2.283 1.00 80.50 684 CYS A CA 1
ATOM 5519 C C . CYS A 1 684 ? -7.280 -2.600 -1.052 1.00 80.50 684 CYS A C 1
ATOM 5521 O O . CYS A 1 684 ? -8.351 -3.077 -0.694 1.00 80.50 684 CYS A O 1
ATOM 5523 N N . GLU A 1 685 ? -6.690 -1.589 -0.418 1.00 85.19 685 GLU A N 1
ATOM 5524 C CA . GLU A 1 685 ? -7.202 -1.023 0.834 1.00 85.19 685 GLU A CA 1
ATOM 5525 C C . GLU A 1 685 ? -7.961 0.297 0.624 1.00 85.19 685 GLU A C 1
ATOM 5527 O O . GLU A 1 685 ? -8.455 0.879 1.590 1.00 85.19 685 GLU A O 1
ATOM 5532 N N . GLN A 1 686 ? -8.069 0.751 -0.633 1.00 85.19 686 GLN A N 1
ATOM 5533 C CA . GLN A 1 686 ? -8.749 1.984 -1.051 1.00 85.19 686 GLN A CA 1
ATOM 5534 C C . GLN A 1 686 ? -8.207 3.238 -0.351 1.00 85.19 686 GLN A C 1
ATOM 5536 O O . GLN A 1 686 ? -8.944 4.173 -0.038 1.00 85.19 686 GLN A O 1
ATOM 5541 N N . VAL A 1 687 ? -6.897 3.254 -0.113 1.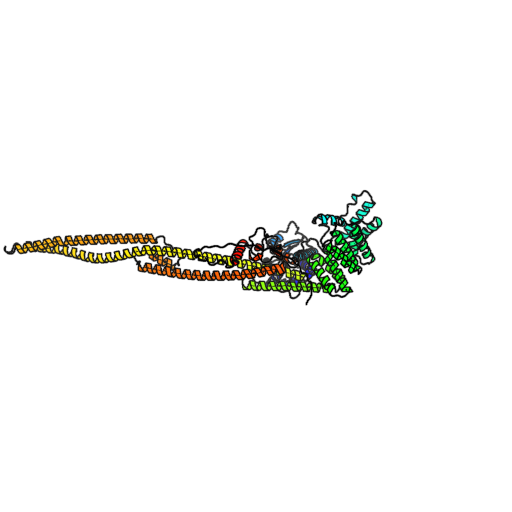00 87.75 687 VAL A N 1
ATOM 5542 C CA . VAL A 1 687 ? -6.178 4.396 0.458 1.00 87.75 687 VAL A CA 1
ATOM 5543 C C . VAL A 1 687 ? -5.374 5.119 -0.612 1.00 87.75 687 VAL A C 1
ATOM 5545 O O . VAL A 1 687 ? -4.938 4.539 -1.598 1.00 87.75 687 VAL A O 1
ATOM 5548 N N . GLN A 1 688 ? -5.151 6.405 -0.414 1.00 87.38 688 GLN A N 1
ATOM 5549 C CA . GLN A 1 688 ? -4.292 7.247 -1.237 1.00 87.38 688 GLN A CA 1
ATOM 5550 C C . GLN A 1 688 ? -3.140 7.750 -0.374 1.00 87.38 688 GLN A C 1
ATOM 5552 O O . GLN A 1 688 ? -3.231 7.716 0.850 1.00 87.38 688 GLN A O 1
ATOM 5557 N N . PHE A 1 689 ? -2.065 8.230 -0.988 1.00 84.31 689 PHE A N 1
ATOM 5558 C CA . PHE A 1 689 ? -1.015 8.943 -0.273 1.00 84.31 689 PHE A CA 1
ATOM 5559 C C . PHE A 1 689 ? -0.858 10.352 -0.835 1.00 84.31 689 PHE A C 1
ATOM 5561 O O . PHE A 1 689 ? -1.078 10.589 -2.021 1.00 84.31 689 PHE A O 1
ATOM 5568 N N . GLY A 1 690 ? -0.489 11.294 0.020 1.00 75.75 690 GLY A N 1
ATOM 5569 C CA . GLY A 1 690 ? -0.300 12.685 -0.369 1.00 75.75 690 GLY A CA 1
ATOM 5570 C C . GLY A 1 690 ? 0.560 13.434 0.635 1.00 75.75 690 GLY A C 1
ATOM 5571 O O . GLY A 1 690 ? 0.818 12.944 1.734 1.00 75.75 690 GLY A O 1
ATOM 5572 N N . GLU A 1 691 ? 1.017 14.622 0.254 1.00 73.38 691 GLU A N 1
ATOM 5573 C CA . GLU A 1 691 ? 1.724 15.504 1.179 1.00 73.38 691 GLU A CA 1
ATOM 5574 C C . GLU A 1 691 ? 0.778 15.998 2.280 1.00 73.38 691 GLU A C 1
ATOM 5576 O O . GLU A 1 691 ? -0.358 16.400 2.011 1.00 73.38 691 GLU A O 1
ATOM 5581 N N . ASN A 1 692 ? 1.285 16.034 3.517 1.00 64.38 692 ASN A N 1
ATOM 5582 C CA . ASN A 1 692 ? 0.507 16.395 4.707 1.00 64.38 692 ASN A CA 1
ATOM 5583 C C . ASN A 1 692 ? -0.150 17.796 4.625 1.00 64.38 692 ASN A C 1
ATOM 5585 O O . ASN A 1 692 ? -1.131 18.088 5.302 1.00 64.38 692 ASN A O 1
ATOM 5589 N N . THR A 1 693 ? 0.372 18.685 3.778 1.00 55.28 693 THR A N 1
ATOM 5590 C CA . THR A 1 693 ? -0.070 20.080 3.623 1.00 55.28 693 THR A CA 1
ATOM 5591 C C . THR A 1 693 ? -1.282 20.274 2.705 1.00 55.28 693 THR A C 1
ATOM 5593 O O . THR A 1 693 ? -1.869 21.356 2.730 1.00 55.28 693 THR A O 1
ATOM 5596 N N . VAL A 1 694 ? -1.669 19.277 1.898 1.00 49.62 694 VAL A N 1
ATOM 5597 C CA . VAL A 1 694 ? -2.603 19.482 0.769 1.00 49.62 694 VAL A CA 1
ATOM 5598 C C . VAL A 1 694 ? -4.077 19.208 1.117 1.00 49.62 694 VAL A C 1
ATOM 5600 O O . VAL A 1 694 ? -4.955 19.706 0.417 1.00 49.62 694 VAL A O 1
ATOM 5603 N N . LEU A 1 695 ? -4.394 18.465 2.188 1.00 49.38 695 LEU A N 1
ATOM 5604 C CA . LEU A 1 695 ? -5.729 17.841 2.325 1.00 49.38 695 LEU A CA 1
ATOM 5605 C C . LEU A 1 695 ? -6.514 18.131 3.620 1.00 49.38 695 LEU A C 1
ATOM 5607 O O . LEU A 1 695 ? -7.658 17.704 3.736 1.00 49.38 695 LEU A O 1
ATOM 5611 N N . ASP A 1 696 ? -5.983 18.909 4.564 1.00 45.88 696 ASP A N 1
ATOM 5612 C CA . ASP A 1 696 ? -6.593 19.083 5.899 1.00 45.88 696 ASP A CA 1
ATOM 5613 C C . ASP A 1 696 ? -7.575 20.282 5.982 1.00 45.88 696 ASP A C 1
ATOM 5615 O O . ASP A 1 696 ? -7.526 21.092 6.909 1.00 45.88 696 ASP A O 1
ATOM 5619 N N . VAL A 1 697 ? -8.443 20.456 4.974 1.00 44.25 697 VAL A N 1
ATOM 5620 C CA . VAL A 1 697 ? -9.315 21.650 4.869 1.00 44.25 697 VAL A CA 1
ATOM 5621 C C . VAL A 1 697 ? -10.594 21.538 5.719 1.00 44.25 697 VAL A C 1
ATOM 5623 O O . VAL A 1 697 ? -11.132 22.572 6.110 1.00 44.25 697 VAL A O 1
ATOM 5626 N N . GLU A 1 698 ? -11.073 20.332 6.073 1.00 44.41 698 GLU A N 1
ATOM 5627 C CA . GLU A 1 698 ? -12.392 20.185 6.737 1.00 44.41 698 GLU A CA 1
ATOM 5628 C C . GLU A 1 698 ? -12.526 19.124 7.858 1.00 44.41 698 GLU A C 1
ATOM 5630 O O . GLU A 1 698 ? -13.541 19.137 8.556 1.00 44.41 698 GLU A O 1
ATOM 5635 N N . SER A 1 699 ? -11.555 18.232 8.113 1.00 44.25 699 SER A N 1
ATOM 5636 C CA . SER A 1 699 ? -11.670 17.240 9.206 1.00 44.25 699 SER A CA 1
ATOM 5637 C C . SER A 1 699 ? -10.982 17.684 10.499 1.00 44.25 699 SER A C 1
ATOM 5639 O O . SER A 1 699 ? -9.900 18.262 10.463 1.00 44.25 699 SER A O 1
ATOM 5641 N N . VAL A 1 700 ? -11.615 17.403 11.647 1.00 41.62 700 VAL A N 1
ATOM 5642 C CA . VAL A 1 700 ? -11.095 17.698 12.994 1.00 41.62 700 VAL A CA 1
ATOM 5643 C C . VAL A 1 700 ? -9.640 17.222 13.095 1.00 41.62 700 VAL A C 1
ATOM 5645 O O . VAL A 1 700 ? -9.384 16.024 12.959 1.00 41.62 700 VAL A O 1
ATOM 5648 N N . PRO A 1 701 ? -8.672 18.128 13.303 1.00 43.81 701 PRO A N 1
ATOM 5649 C CA . PRO A 1 701 ? -7.277 17.743 13.317 1.00 43.81 701 PRO A CA 1
ATOM 5650 C C . PRO A 1 701 ? -6.970 16.975 14.600 1.00 43.81 701 PRO A C 1
ATOM 5652 O O . PRO A 1 701 ? -6.877 17.580 15.669 1.00 43.81 701 PRO A O 1
ATOM 5655 N N . CYS A 1 702 ? -6.752 15.665 14.486 1.00 50.56 702 CYS A N 1
ATOM 5656 C CA . CYS A 1 702 ? -6.197 14.867 15.573 1.00 50.56 702 CYS A CA 1
ATOM 5657 C C . CYS A 1 702 ? -4.841 15.469 15.984 1.00 50.56 702 CYS A C 1
ATOM 5659 O O . CYS A 1 702 ? -3.909 15.544 15.176 1.00 50.56 702 CYS A O 1
ATOM 5661 N N . ARG A 1 703 ? -4.719 15.931 17.237 1.00 53.22 703 ARG A N 1
ATOM 5662 C CA . ARG A 1 703 ? -3.495 16.588 17.739 1.00 53.22 703 ARG A CA 1
ATOM 5663 C C . ARG A 1 703 ? -2.254 15.686 17.671 1.00 53.22 703 ARG A C 1
ATOM 5665 O O . ARG A 1 703 ? -1.157 16.214 17.503 1.00 53.22 703 ARG A O 1
ATOM 5672 N N . TYR A 1 704 ? -2.421 14.361 17.725 1.00 55.34 704 TYR A N 1
ATOM 5673 C CA . TYR A 1 704 ? -1.331 13.376 17.642 1.00 55.34 704 TYR A CA 1
ATOM 5674 C C . TYR A 1 704 ? -0.644 13.338 16.269 1.00 55.34 704 TYR A C 1
ATOM 5676 O O . TYR A 1 704 ? 0.583 13.313 16.184 1.00 55.34 704 TYR A O 1
ATOM 5684 N N . LEU A 1 705 ? -1.421 13.418 15.189 1.00 54.06 705 LEU A N 1
ATOM 5685 C CA . LEU A 1 705 ? -0.936 13.268 13.811 1.00 54.06 705 LEU A CA 1
ATOM 5686 C C . LEU A 1 705 ? -0.324 14.562 13.232 1.00 54.06 705 LEU A C 1
ATOM 5688 O O . LEU A 1 705 ? 0.167 14.578 12.104 1.00 54.06 705 LEU A O 1
ATOM 5692 N N . LYS A 1 706 ? -0.326 15.659 14.003 1.00 51.53 706 LYS A N 1
ATOM 5693 C CA . LYS A 1 706 ? 0.190 16.981 13.600 1.00 51.53 706 LYS A CA 1
ATOM 5694 C C . LYS A 1 706 ? 1.696 17.179 13.801 1.00 51.53 706 LYS A C 1
ATOM 5696 O O . LYS A 1 706 ? 2.227 18.196 13.352 1.00 51.53 706 LYS A O 1
ATOM 5701 N N . SER A 1 707 ? 2.375 16.269 14.501 1.00 48.59 707 SER A N 1
ATOM 5702 C CA . SER A 1 707 ? 3.755 16.475 14.964 1.00 48.59 707 SER A CA 1
ATOM 5703 C C . SER A 1 707 ? 4.826 16.334 13.869 1.00 48.59 707 SER A C 1
ATOM 5705 O O . SER A 1 707 ? 5.905 16.903 14.025 1.00 48.59 707 SER A O 1
ATOM 5707 N N . HIS A 1 708 ? 4.528 15.692 12.732 1.00 51.12 708 HIS A N 1
ATOM 5708 C CA . HIS A 1 708 ? 5.500 15.475 11.653 1.00 51.12 708 HIS A CA 1
ATOM 5709 C C . HIS A 1 708 ? 4.992 16.004 10.299 1.00 51.12 708 HIS A C 1
ATOM 5711 O O . HIS A 1 708 ? 3.928 15.629 9.809 1.00 51.12 708 HIS A O 1
ATOM 5717 N N . ARG A 1 709 ? 5.755 16.941 9.713 1.00 54.41 709 ARG A N 1
ATOM 5718 C CA . ARG A 1 709 ? 5.395 17.719 8.509 1.00 54.41 709 ARG A CA 1
ATOM 5719 C C . ARG A 1 709 ? 6.057 17.238 7.212 1.00 54.41 709 ARG A C 1
ATOM 5721 O O . ARG A 1 709 ? 5.794 17.826 6.169 1.00 54.41 709 ARG A O 1
ATOM 5728 N N . GLU A 1 710 ? 6.919 16.228 7.266 1.00 61.44 710 GLU A N 1
ATOM 5729 C CA . GLU A 1 710 ? 7.749 15.822 6.127 1.00 61.44 710 GLU A CA 1
ATOM 5730 C C . GLU A 1 710 ? 7.370 14.420 5.645 1.00 61.44 710 GLU A C 1
ATOM 5732 O O . GLU A 1 710 ? 7.392 13.471 6.427 1.00 61.44 710 GLU A O 1
ATOM 5737 N N . GLY A 1 711 ? 7.039 14.302 4.357 1.00 71.31 711 GLY A N 1
ATOM 5738 C CA . GLY A 1 711 ? 6.721 13.033 3.702 1.00 71.31 711 GLY A CA 1
ATOM 5739 C C . GLY A 1 711 ? 5.275 12.904 3.217 1.00 71.31 711 GLY A C 1
ATOM 5740 O O . GLY A 1 711 ? 4.447 13.809 3.353 1.00 71.31 711 GLY A O 1
ATOM 5741 N N . LEU A 1 712 ? 5.009 11.750 2.614 1.00 79.88 712 LEU A N 1
ATOM 5742 C CA . LEU A 1 712 ? 3.705 11.281 2.171 1.00 79.88 712 LEU A CA 1
ATOM 5743 C C . LEU A 1 712 ? 3.019 10.540 3.323 1.00 79.88 712 LEU A C 1
ATOM 5745 O O . LEU A 1 712 ? 3.625 9.684 3.968 1.00 79.88 712 LEU A O 1
ATOM 5749 N N . VAL A 1 713 ? 1.744 10.833 3.551 1.00 84.38 713 VAL A N 1
ATOM 5750 C CA . VAL A 1 713 ? 0.906 10.142 4.545 1.00 84.38 713 VAL A CA 1
ATOM 5751 C C . VAL A 1 713 ? -0.308 9.519 3.867 1.00 84.38 713 VAL A C 1
ATOM 5753 O O . VAL A 1 713 ? -0.664 9.920 2.757 1.00 84.38 713 VAL A O 1
ATOM 5756 N N . LEU A 1 714 ? -0.930 8.527 4.509 1.00 87.62 714 LEU A N 1
ATOM 5757 C CA . LEU A 1 714 ? -2.076 7.815 3.948 1.00 87.62 714 LEU A CA 1
ATOM 5758 C C . LEU A 1 714 ? -3.398 8.537 4.238 1.00 87.62 714 LEU A C 1
ATOM 5760 O O . LEU A 1 714 ? -3.624 9.056 5.328 1.00 87.62 714 LEU A O 1
ATOM 5764 N N . TYR A 1 715 ? -4.306 8.513 3.266 1.00 85.62 715 TYR A N 1
ATOM 5765 C CA . TYR A 1 715 ? -5.630 9.127 3.314 1.00 85.62 715 TYR A CA 1
ATOM 5766 C C . TYR A 1 715 ? -6.693 8.179 2.763 1.00 85.62 715 TYR A C 1
ATOM 5768 O O . TYR A 1 715 ? -6.450 7.451 1.806 1.00 85.62 715 TYR A O 1
ATOM 5776 N N . ALA A 1 716 ? -7.904 8.247 3.309 1.00 86.38 716 ALA A N 1
ATOM 5777 C CA . ALA A 1 716 ? -9.105 7.703 2.681 1.00 86.38 716 ALA A CA 1
ATOM 5778 C C . ALA A 1 716 ? -10.184 8.789 2.684 1.00 86.38 716 ALA A C 1
ATOM 5780 O O . ALA A 1 716 ? -10.393 9.451 3.702 1.00 86.38 716 ALA A O 1
ATOM 5781 N N . ASP A 1 717 ? -10.825 9.027 1.538 1.00 82.69 717 ASP A N 1
ATOM 5782 C CA . ASP A 1 717 ? -11.781 10.130 1.341 1.00 82.69 717 ASP A CA 1
ATOM 5783 C C . ASP A 1 717 ? -11.269 11.488 1.865 1.00 82.69 717 ASP A C 1
ATOM 5785 O O . ASP A 1 717 ? -11.989 12.215 2.554 1.00 82.69 717 ASP A O 1
ATOM 5789 N N . GLY A 1 718 ? -9.993 11.798 1.615 1.00 75.38 718 GLY A N 1
ATOM 5790 C CA . GLY A 1 718 ? -9.356 13.042 2.060 1.00 75.38 718 GLY A CA 1
ATOM 5791 C C . GLY A 1 718 ? -9.030 13.127 3.557 1.00 75.38 718 GLY A C 1
ATOM 5792 O O . GLY A 1 718 ? -8.580 14.174 4.003 1.00 75.38 718 GLY A O 1
ATOM 5793 N N . SER A 1 719 ? -9.212 12.060 4.345 1.00 79.00 719 SER A N 1
ATOM 5794 C CA . SER A 1 719 ? -8.916 12.054 5.786 1.00 79.00 719 SER A CA 1
ATOM 5795 C C . SER A 1 719 ? -7.863 11.012 6.163 1.00 79.00 719 SER A C 1
ATOM 5797 O O . SER A 1 719 ? -8.008 9.826 5.856 1.00 79.00 719 SER A O 1
ATOM 5799 N N . ARG A 1 720 ? -6.829 11.443 6.904 1.00 82.56 720 ARG A N 1
ATOM 5800 C CA . ARG A 1 720 ? -5.810 10.542 7.476 1.00 82.56 720 ARG A CA 1
ATOM 5801 C C . ARG A 1 720 ? -6.420 9.609 8.524 1.00 82.56 720 ARG A C 1
ATOM 5803 O O . ARG A 1 720 ? -6.094 8.432 8.561 1.00 82.56 720 ARG A O 1
ATOM 5810 N N . MET A 1 721 ? -7.390 10.081 9.313 1.00 83.38 721 MET A N 1
ATOM 5811 C CA . MET A 1 721 ? -8.085 9.238 10.300 1.00 83.38 721 MET A CA 1
ATOM 5812 C C . MET A 1 721 ? -8.887 8.116 9.639 1.00 83.38 721 MET A C 1
ATOM 5814 O O . MET A 1 721 ? -8.824 6.978 10.093 1.00 83.38 721 MET A O 1
ATOM 5818 N N . LYS A 1 722 ? -9.582 8.398 8.531 1.00 87.56 722 LYS A N 1
ATOM 5819 C CA . LYS A 1 722 ? -10.306 7.361 7.775 1.00 87.56 722 LYS A CA 1
ATOM 5820 C C . LYS A 1 722 ? -9.381 6.326 7.130 1.00 87.56 722 LYS A C 1
ATOM 5822 O O . LYS A 1 722 ? -9.814 5.208 6.870 1.00 87.56 722 LYS A O 1
ATOM 5827 N N . ALA A 1 723 ? -8.118 6.675 6.872 1.00 88.38 723 ALA A N 1
ATOM 5828 C CA . ALA A 1 723 ? -7.142 5.708 6.376 1.00 88.38 723 ALA A CA 1
ATOM 5829 C C . ALA A 1 723 ? -6.820 4.636 7.426 1.00 88.38 723 ALA A C 1
ATOM 5831 O O . ALA A 1 723 ? -6.482 3.513 7.063 1.00 88.38 723 ALA A O 1
ATOM 5832 N N . TRP A 1 724 ? -6.939 4.962 8.713 1.00 90.75 724 TRP A N 1
ATOM 5833 C CA . TRP A 1 724 ? -6.506 4.109 9.819 1.00 90.75 724 TRP A CA 1
ATOM 5834 C C . TRP A 1 724 ? -7.656 3.527 10.649 1.00 90.75 724 TRP A C 1
ATOM 5836 O O . TRP A 1 724 ? -7.501 2.455 11.229 1.00 90.75 724 TRP A O 1
ATOM 5846 N N . PHE A 1 725 ? -8.817 4.182 10.666 1.00 90.44 725 PHE A N 1
ATOM 5847 C CA . PHE A 1 725 ? -9.977 3.805 11.473 1.00 90.44 725 PHE A CA 1
ATOM 5848 C C . PHE A 1 725 ? -11.235 3.660 10.618 1.00 90.44 725 PHE A C 1
ATOM 5850 O O . PHE A 1 725 ? -11.447 4.406 9.664 1.00 90.44 725 PHE A O 1
ATOM 5857 N N . THR A 1 726 ? -12.097 2.711 10.986 1.00 86.12 726 THR A N 1
ATOM 5858 C CA . THR A 1 726 ? -13.397 2.511 10.325 1.00 86.12 726 THR A CA 1
ATOM 5859 C C . THR A 1 726 ? -14.388 3.613 10.702 1.00 86.12 726 THR A C 1
ATOM 5861 O O . THR A 1 726 ? -15.057 4.154 9.825 1.00 86.12 726 THR A O 1
ATOM 5864 N N . ASP A 1 727 ? -14.454 3.985 11.986 1.00 88.06 727 ASP A N 1
ATOM 5865 C CA . ASP A 1 727 ? -15.214 5.146 12.460 1.00 88.06 727 ASP A CA 1
ATOM 5866 C C . ASP A 1 727 ? -14.243 6.259 12.867 1.00 88.06 727 ASP A C 1
ATOM 5868 O O . ASP A 1 727 ? -13.724 6.300 13.984 1.00 88.06 727 ASP A O 1
ATOM 5872 N N . ALA A 1 728 ? -13.995 7.175 11.932 1.00 84.50 728 ALA A N 1
ATOM 5873 C CA . ALA A 1 728 ? -13.086 8.296 12.136 1.00 84.50 728 ALA A CA 1
ATOM 5874 C C . ALA A 1 728 ? -13.574 9.297 13.199 1.00 84.50 728 ALA A C 1
ATOM 5876 O O . ALA A 1 728 ? -12.748 10.001 13.778 1.00 84.50 728 ALA A O 1
ATOM 5877 N N . GLN A 1 729 ? -14.884 9.383 13.461 1.00 84.19 729 GLN A N 1
ATOM 5878 C CA . GLN A 1 729 ? -15.424 10.322 14.443 1.00 84.19 729 GLN A CA 1
ATOM 5879 C C . GLN A 1 729 ? -15.170 9.814 15.861 1.00 84.19 729 GLN A C 1
ATOM 5881 O O . GLN A 1 729 ? -14.602 10.545 16.671 1.00 84.19 729 GLN A O 1
ATOM 5886 N N . SER A 1 730 ? -15.543 8.562 16.141 1.00 85.44 730 SER A N 1
ATOM 5887 C CA . SER A 1 730 ? -15.255 7.917 17.429 1.00 85.44 730 SER A CA 1
ATOM 5888 C C . SER A 1 730 ? -13.743 7.856 17.686 1.00 85.44 730 SER A C 1
ATOM 5890 O O . SER A 1 730 ? -13.280 8.232 18.763 1.00 85.44 730 SER A O 1
ATOM 5892 N N . ALA A 1 731 ? -12.946 7.519 16.666 1.00 85.44 731 ALA A N 1
ATOM 5893 C CA . ALA A 1 731 ? -11.492 7.521 16.781 1.00 85.44 731 ALA A CA 1
ATOM 5894 C C . ALA A 1 731 ? -10.923 8.923 17.056 1.00 85.44 731 ALA A C 1
ATOM 5896 O O . ALA A 1 731 ? -9.969 9.051 17.816 1.00 85.44 731 ALA A O 1
ATOM 5897 N N . GLY A 1 732 ? -11.506 9.980 16.482 1.00 82.19 732 GLY A N 1
ATOM 5898 C CA . GLY A 1 732 ? -11.130 11.360 16.793 1.00 82.19 732 GLY A CA 1
ATOM 5899 C C . GLY A 1 732 ? -11.314 11.689 18.276 1.00 82.19 732 GLY A C 1
ATOM 5900 O O . GLY A 1 732 ? -10.384 12.191 18.900 1.00 82.19 732 GLY A O 1
ATOM 5901 N N . VAL A 1 733 ? -12.469 11.329 18.850 1.00 83.44 733 VAL A N 1
ATOM 5902 C CA . VAL A 1 733 ? -12.760 11.515 20.285 1.00 83.44 733 VAL A CA 1
ATOM 5903 C C . VAL A 1 733 ? -11.808 10.695 21.151 1.00 83.44 733 VAL A C 1
ATOM 5905 O O . VAL A 1 733 ? -11.198 11.247 22.060 1.00 83.44 733 VAL A O 1
ATOM 5908 N N . MET A 1 734 ? -11.612 9.412 20.827 1.00 88.38 734 MET A N 1
ATOM 5909 C CA . MET A 1 734 ? -10.653 8.548 21.520 1.00 88.38 734 MET A CA 1
ATOM 5910 C C . MET A 1 734 ? -9.263 9.177 21.544 1.00 88.38 734 MET A C 1
ATOM 5912 O O . MET A 1 734 ? -8.643 9.285 22.598 1.00 88.38 734 MET A O 1
ATOM 5916 N N . MET A 1 735 ? -8.767 9.591 20.380 1.00 83.62 735 MET A N 1
ATOM 5917 C CA . MET A 1 735 ? -7.432 10.157 20.281 1.00 83.62 735 MET A CA 1
ATOM 5918 C C . MET A 1 735 ? -7.333 11.471 21.050 1.00 83.62 735 MET A C 1
ATOM 5920 O O . MET A 1 735 ? -6.341 11.654 21.738 1.00 83.62 735 MET A O 1
ATOM 5924 N N . ASP A 1 736 ? -8.328 12.356 20.993 1.00 81.56 736 ASP A N 1
ATOM 5925 C CA . ASP A 1 736 ? -8.312 13.618 21.743 1.00 81.56 736 ASP A CA 1
ATOM 5926 C C . ASP A 1 736 ? -8.375 13.399 23.267 1.00 81.56 736 ASP A C 1
ATOM 5928 O O . ASP A 1 736 ? -7.623 14.038 24.009 1.00 81.56 736 ASP A O 1
ATOM 5932 N N . ASP A 1 737 ? -9.201 12.459 23.730 1.00 81.62 737 ASP A N 1
ATOM 5933 C CA . ASP A 1 737 ? -9.351 12.115 25.146 1.00 81.62 737 ASP A CA 1
ATOM 5934 C C . ASP A 1 737 ? -8.068 11.499 25.711 1.00 81.62 737 ASP A C 1
ATOM 5936 O O . ASP A 1 737 ? -7.562 11.949 26.743 1.00 81.62 737 ASP A O 1
ATOM 5940 N N . LEU A 1 738 ? -7.480 10.529 25.005 1.00 80.00 738 LEU A N 1
ATOM 5941 C CA . LEU A 1 738 ? -6.214 9.903 25.402 1.00 80.00 738 LEU A CA 1
ATOM 5942 C C . LEU A 1 738 ? -5.035 10.894 25.316 1.00 80.00 738 LEU A C 1
ATOM 5944 O O . LEU A 1 738 ? -4.057 10.763 26.052 1.00 80.00 738 LEU A O 1
ATOM 5948 N N . CYS A 1 739 ? -5.136 11.919 24.461 1.00 67.88 739 CYS A N 1
ATOM 5949 C CA . CYS A 1 739 ? -4.134 12.976 24.285 1.00 67.88 739 CYS A CA 1
ATOM 5950 C C . CYS A 1 739 ? -4.225 14.088 25.328 1.00 67.88 739 CYS A C 1
ATOM 5952 O O . CYS A 1 739 ? -3.308 14.909 25.409 1.00 67.88 739 CYS A O 1
ATOM 5954 N N . SER A 1 740 ? -5.302 14.151 26.118 1.00 57.75 740 SER A N 1
ATOM 5955 C CA . SER A 1 740 ? -5.422 15.150 27.174 1.00 57.75 740 SER A CA 1
ATOM 5956 C C . SER A 1 740 ? -4.317 14.935 28.221 1.00 57.75 740 SER A C 1
ATOM 5958 O O . SER A 1 740 ? -4.374 14.117 29.139 1.00 57.75 740 SER A O 1
ATOM 5960 N N . THR A 1 741 ? -3.215 15.659 28.028 1.00 44.81 741 THR A N 1
ATOM 5961 C CA . THR A 1 741 ? -2.191 15.900 29.034 1.00 44.81 741 THR A CA 1
ATOM 5962 C C . THR A 1 741 ? -2.895 16.448 30.265 1.00 44.81 741 THR A C 1
ATOM 5964 O O . THR A 1 741 ? -3.713 17.360 30.138 1.00 44.81 741 THR A O 1
ATOM 5967 N N . GLY A 1 742 ? -2.592 15.891 31.437 1.00 39.75 742 GLY A N 1
ATOM 5968 C CA . GLY A 1 742 ? -3.141 16.279 32.736 1.00 39.75 742 GLY A CA 1
ATOM 5969 C C . GLY A 1 742 ? -2.783 17.698 33.195 1.00 39.75 742 GLY A C 1
ATOM 5970 O O . GLY A 1 742 ? -2.324 17.869 34.316 1.00 39.75 742 GLY A O 1
ATOM 5971 N N . ASP A 1 743 ? -3.047 18.712 32.374 1.00 34.16 743 ASP A N 1
ATOM 5972 C CA . ASP A 1 743 ? -3.065 20.128 32.736 1.00 34.16 743 ASP A CA 1
ATOM 5973 C C . ASP A 1 743 ? -4.517 20.579 32.950 1.00 34.16 743 ASP A C 1
ATOM 5975 O O . ASP A 1 743 ? -5.014 21.533 32.354 1.00 34.16 743 ASP A O 1
ATOM 5979 N N . SER A 1 744 ? -5.229 19.882 33.833 1.00 27.95 744 SER A N 1
ATOM 5980 C CA . SER A 1 744 ? -6.224 20.574 34.649 1.00 27.95 744 SER A CA 1
ATOM 5981 C C . SER A 1 744 ? -5.473 21.063 35.883 1.00 27.95 744 SER A C 1
ATOM 5983 O O . SER A 1 744 ? -5.103 20.228 36.712 1.00 27.95 744 SER A O 1
ATOM 5985 N N . PRO A 1 745 ? -5.178 22.370 36.032 1.00 27.20 745 PRO A N 1
ATOM 5986 C CA . PRO A 1 745 ? -4.604 22.848 37.277 1.00 27.20 745 PRO A CA 1
ATOM 5987 C C . PRO A 1 745 ? -5.562 22.462 38.412 1.00 27.20 745 PRO A C 1
ATOM 5989 O O . PRO A 1 745 ? -6.782 22.575 38.236 1.00 27.20 745 PRO A O 1
ATOM 5992 N N . PRO A 1 746 ? -5.056 22.002 39.572 1.00 30.17 746 PRO A N 1
ATOM 5993 C CA . PRO A 1 746 ? -5.913 21.792 40.725 1.00 30.17 746 PRO A CA 1
ATOM 5994 C C . PRO A 1 746 ? -6.636 23.109 40.977 1.00 30.17 746 PRO A C 1
ATOM 5996 O O . PRO A 1 746 ? -5.995 24.162 40.989 1.00 30.17 746 PRO A O 1
ATOM 5999 N N . ALA A 1 747 ? -7.961 23.054 41.121 1.00 30.09 747 ALA A N 1
ATOM 6000 C CA . ALA A 1 747 ? -8.777 24.207 41.456 1.00 30.09 747 ALA A CA 1
ATOM 6001 C C . ALA A 1 747 ? -8.169 24.892 42.689 1.00 30.09 747 ALA A C 1
ATOM 6003 O O . ALA A 1 747 ? -8.345 24.445 43.824 1.00 30.09 747 ALA A O 1
ATOM 6004 N N . GLN A 1 748 ? -7.394 25.952 42.457 1.00 28.09 748 GLN A N 1
ATOM 6005 C CA . GLN A 1 748 ? -6.890 26.797 43.517 1.00 28.09 748 GLN A CA 1
ATOM 6006 C C . GLN A 1 748 ? -8.104 27.527 44.065 1.00 28.09 748 GLN A C 1
ATOM 6008 O O . GLN A 1 748 ? -8.682 28.406 43.426 1.00 28.09 748 GLN A O 1
ATOM 6013 N N . VAL A 1 749 ? -8.505 27.110 45.261 1.00 32.25 749 VAL A N 1
ATOM 6014 C CA . VAL A 1 749 ? -9.318 27.911 46.164 1.00 32.25 749 VAL A CA 1
ATOM 6015 C C . VAL A 1 749 ? -8.654 29.282 46.248 1.00 32.25 749 VAL A C 1
ATOM 6017 O O . VAL A 1 749 ? -7.537 29.406 46.748 1.00 32.25 749 VAL A O 1
ATOM 6020 N N . ALA A 1 750 ? -9.325 30.296 45.711 1.00 25.72 750 ALA A N 1
ATOM 6021 C CA . ALA A 1 750 ? -8.890 31.676 45.814 1.00 25.72 750 ALA A CA 1
ATOM 6022 C C . ALA A 1 750 ? -8.790 32.081 47.293 1.00 25.72 750 ALA A C 1
ATOM 6024 O O . ALA A 1 750 ? -9.780 31.943 48.020 1.00 25.72 750 ALA A O 1
ATOM 6025 N N . PRO A 1 751 ? -7.667 32.652 47.755 1.00 29.27 751 PRO A N 1
ATOM 6026 C CA . PRO A 1 751 ? -7.700 33.604 48.840 1.00 29.27 751 PRO A CA 1
ATOM 6027 C C . PRO A 1 751 ? -7.927 35.005 48.269 1.00 29.27 751 PRO A C 1
ATOM 6029 O O . PRO A 1 751 ? -7.504 35.345 47.164 1.00 29.27 751 PRO A O 1
ATOM 6032 N N . ALA A 1 752 ? -8.658 35.791 49.047 1.00 28.38 752 ALA A N 1
ATOM 6033 C CA . ALA A 1 752 ? -9.084 37.140 48.738 1.00 28.38 752 ALA A CA 1
ATOM 6034 C C . ALA A 1 752 ? -7.923 38.107 48.440 1.00 28.38 752 ALA A C 1
ATOM 6036 O O . ALA A 1 752 ? -6.784 37.903 48.853 1.00 28.38 752 ALA A O 1
ATOM 6037 N N . ALA A 1 753 ? -8.303 39.161 47.719 1.00 31.59 753 ALA A N 1
ATOM 6038 C CA . ALA A 1 753 ? -7.539 40.332 47.318 1.00 31.59 753 ALA A CA 1
ATOM 6039 C C . ALA A 1 753 ? -6.554 40.874 48.364 1.00 31.59 753 ALA A C 1
ATOM 6041 O O . ALA A 1 753 ? -6.875 40.907 49.545 1.00 31.59 753 ALA A O 1
ATOM 6042 N N . ASP A 1 754 ? -5.448 41.441 47.875 1.00 29.00 754 ASP A N 1
ATOM 6043 C CA . ASP A 1 754 ? -5.094 42.817 48.220 1.00 29.00 754 ASP A CA 1
ATOM 6044 C C . ASP A 1 754 ? -4.272 43.484 47.104 1.00 29.00 754 ASP A C 1
ATOM 6046 O O . ASP A 1 754 ? -3.459 42.879 46.406 1.00 29.00 754 ASP A O 1
ATOM 6050 N N . THR A 1 755 ? -4.607 44.752 46.916 1.00 32.41 755 THR A N 1
ATOM 6051 C CA . THR A 1 755 ? -4.123 45.761 45.973 1.00 32.41 755 THR A CA 1
ATOM 6052 C C . THR A 1 755 ? -2.680 46.203 46.230 1.00 32.41 755 THR A C 1
ATOM 6054 O O . THR A 1 755 ? -2.297 46.346 47.383 1.00 32.41 755 THR A O 1
ATOM 6057 N N . GLU A 1 756 ? -1.930 46.545 45.174 1.00 30.50 756 GLU A N 1
ATOM 6058 C CA . GLU A 1 756 ? -1.446 47.914 44.868 1.00 30.50 756 GLU A CA 1
ATOM 6059 C C . GLU A 1 756 ? -0.271 47.930 43.861 1.00 30.50 756 GLU A C 1
ATOM 6061 O O . GLU A 1 756 ? 0.664 47.146 43.958 1.00 30.50 756 GLU A O 1
ATOM 6066 N N . ASN A 1 757 ? -0.378 48.863 42.902 1.00 29.98 757 ASN A N 1
ATOM 6067 C CA . ASN A 1 757 ? 0.657 49.683 42.247 1.00 29.98 757 ASN A CA 1
ATOM 6068 C C . ASN A 1 757 ? 2.071 49.114 41.976 1.00 29.98 757 ASN A C 1
ATOM 6070 O O . ASN A 1 757 ? 2.838 48.873 42.895 1.00 29.98 757 ASN A O 1
ATOM 6074 N N . GLU A 1 758 ? 2.514 49.149 40.712 1.00 29.81 758 GLU A N 1
ATOM 6075 C CA . GLU A 1 758 ? 3.369 50.230 40.172 1.00 29.81 758 GLU A CA 1
ATOM 6076 C C . GLU A 1 758 ? 3.709 50.012 38.678 1.00 29.81 758 GLU A C 1
ATOM 6078 O O . GLU A 1 758 ? 3.627 48.917 38.130 1.00 29.81 758 GLU A O 1
ATOM 6083 N N . SER A 1 759 ? 4.005 51.133 38.023 1.00 30.88 759 SER A N 1
ATOM 6084 C CA . SER A 1 759 ? 4.093 51.435 36.587 1.00 30.88 759 SER A CA 1
ATOM 6085 C C . SER A 1 759 ? 5.192 50.708 35.773 1.00 30.88 759 SER A C 1
ATOM 6087 O O . SER A 1 759 ? 6.181 50.255 36.344 1.00 30.88 759 SER A O 1
ATOM 6089 N N . PRO A 1 760 ? 5.100 50.689 34.421 1.00 44.31 760 PRO A N 1
ATOM 6090 C CA . PRO A 1 760 ? 6.121 50.136 33.520 1.00 44.31 760 PRO A CA 1
ATOM 6091 C C . PRO A 1 760 ? 7.154 51.198 33.094 1.00 44.31 760 PRO A C 1
ATOM 6093 O O . PRO A 1 760 ? 6.851 52.395 33.143 1.00 44.31 760 PRO A O 1
ATOM 6096 N N . PRO A 1 761 ? 8.352 50.791 32.629 1.00 38.00 761 PRO A N 1
ATOM 6097 C CA . PRO A 1 761 ? 8.839 51.286 31.325 1.00 38.00 761 PRO A CA 1
ATOM 6098 C C . PRO A 1 761 ? 9.744 50.235 30.597 1.00 38.00 761 PRO A C 1
ATOM 6100 O O . PRO A 1 761 ? 9.750 49.076 31.001 1.00 38.00 761 PRO A O 1
ATOM 6103 N N . PRO A 1 762 ? 10.457 50.557 29.494 1.00 41.47 762 PRO A N 1
ATOM 6104 C CA . PRO A 1 762 ? 9.955 50.443 28.127 1.00 41.47 762 PRO A CA 1
ATOM 6105 C C . PRO A 1 762 ? 10.887 49.619 27.201 1.00 41.47 762 PRO A C 1
ATOM 6107 O O . PRO A 1 762 ? 11.872 49.027 27.628 1.00 41.47 762 PRO A O 1
ATOM 6110 N N . ALA A 1 763 ? 10.531 49.598 25.916 1.00 38.38 763 ALA A N 1
ATOM 6111 C CA . ALA A 1 763 ? 11.209 48.944 24.801 1.00 38.38 763 ALA A CA 1
ATOM 6112 C C . ALA A 1 763 ? 12.700 49.299 24.620 1.00 38.38 763 ALA A C 1
ATOM 6114 O O . ALA A 1 763 ? 13.084 50.460 24.756 1.00 38.38 763 ALA A O 1
ATOM 6115 N N . GLU A 1 764 ? 13.480 48.315 24.161 1.00 29.88 764 GLU A N 1
ATOM 6116 C CA . GLU A 1 764 ? 14.745 48.513 23.446 1.00 29.88 764 GLU A CA 1
ATOM 6117 C C . GLU A 1 764 ? 14.723 47.759 22.107 1.00 29.88 764 GLU A C 1
ATOM 6119 O O . GLU A 1 764 ? 14.317 46.599 22.015 1.00 29.88 764 GLU A O 1
ATOM 6124 N N . GLU A 1 765 ? 15.131 48.479 21.064 1.00 30.30 765 GLU A N 1
ATOM 6125 C CA . GLU A 1 765 ? 15.317 48.027 19.690 1.00 30.30 765 GLU A CA 1
ATOM 6126 C C . GLU A 1 765 ? 16.741 47.485 19.455 1.00 30.30 765 GLU A C 1
ATOM 6128 O O . GLU A 1 765 ? 17.700 47.974 20.050 1.00 30.30 765 GLU A O 1
ATOM 6133 N N . SER A 1 766 ? 16.856 46.652 18.406 1.00 31.80 766 SER A N 1
ATOM 6134 C CA . SER A 1 766 ? 18.030 46.440 17.524 1.00 31.80 766 SER A CA 1
ATOM 6135 C C . SER A 1 766 ? 19.079 45.380 17.925 1.00 31.80 766 SER A C 1
ATOM 6137 O O . SER A 1 766 ? 19.285 45.126 19.105 1.00 31.80 766 SER A O 1
ATOM 6139 N N . PRO A 1 767 ? 19.906 44.880 16.977 1.00 39.31 767 PRO A N 1
ATOM 6140 C CA . PRO A 1 767 ? 19.626 44.501 15.583 1.00 39.31 767 PRO A CA 1
ATOM 6141 C C . PRO A 1 767 ? 20.210 43.113 15.209 1.00 39.31 767 PRO A C 1
ATOM 6143 O O . PRO A 1 767 ? 21.099 42.583 15.870 1.00 39.31 767 PRO A O 1
ATOM 6146 N N . ALA A 1 768 ? 19.761 42.555 14.082 1.00 29.98 768 ALA A N 1
ATOM 6147 C CA . ALA A 1 768 ? 20.363 41.386 13.441 1.00 29.98 768 ALA A CA 1
ATOM 6148 C C . ALA A 1 768 ? 21.241 41.811 12.253 1.00 29.98 768 ALA A C 1
ATOM 6150 O O . ALA A 1 768 ? 20.713 42.347 11.285 1.00 29.98 768 ALA A O 1
ATOM 6151 N N . VAL A 1 769 ? 22.550 41.547 12.333 1.00 30.44 769 VAL A N 1
ATOM 6152 C CA . VAL A 1 769 ? 23.522 41.336 11.232 1.00 30.44 769 VAL A CA 1
ATOM 6153 C C . VAL A 1 769 ? 24.665 40.532 11.897 1.00 30.44 769 VAL A C 1
ATOM 6155 O O . VAL A 1 769 ? 25.074 40.898 12.994 1.00 30.44 769 VAL A O 1
ATOM 6158 N N . VAL A 1 770 ? 25.142 39.380 11.419 1.00 27.48 770 VAL A N 1
ATOM 6159 C CA . VAL A 1 770 ? 26.089 39.186 10.305 1.00 27.48 770 VAL A CA 1
ATOM 6160 C C . VAL A 1 770 ? 26.216 37.678 10.017 1.00 27.48 770 VAL A C 1
ATOM 6162 O O . VAL A 1 770 ? 26.165 36.853 10.925 1.00 27.48 770 VAL A O 1
ATOM 6165 N N . GLU A 1 771 ? 26.380 37.381 8.728 1.00 28.97 771 GLU A N 1
ATOM 6166 C CA . GLU A 1 771 ? 26.796 36.129 8.088 1.00 28.97 771 GLU A CA 1
ATOM 6167 C C . GLU A 1 771 ? 27.943 35.380 8.789 1.00 28.97 771 GLU A C 1
ATOM 6169 O O . GLU A 1 771 ? 28.920 35.992 9.205 1.00 28.97 771 GLU A O 1
ATOM 6174 N N . GLU A 1 772 ? 27.946 34.045 8.714 1.00 26.95 772 GLU A N 1
ATOM 6175 C CA . GLU A 1 772 ? 29.193 33.352 8.376 1.00 26.95 772 GLU A CA 1
ATOM 6176 C C . GLU A 1 772 ? 28.947 32.029 7.637 1.00 26.95 772 GLU A C 1
ATOM 6178 O O . GLU A 1 772 ? 28.234 31.131 8.078 1.00 26.95 772 GLU A O 1
ATOM 6183 N N . VAL A 1 773 ? 29.570 31.962 6.463 1.00 27.55 773 VAL A N 1
ATOM 6184 C CA . VAL A 1 773 ? 29.754 30.816 5.575 1.00 27.55 773 VAL A CA 1
ATOM 6185 C C . VAL A 1 773 ? 30.951 29.993 6.065 1.00 27.55 773 VAL A C 1
ATOM 6187 O O . VAL A 1 773 ? 32.006 30.574 6.306 1.00 27.55 773 VAL A O 1
ATOM 6190 N N . ARG A 1 774 ? 30.835 28.655 6.107 1.00 26.31 774 ARG A N 1
ATOM 6191 C CA . ARG A 1 774 ? 31.924 27.657 5.915 1.00 26.31 774 ARG A CA 1
ATOM 6192 C C . ARG A 1 774 ? 31.294 26.254 5.830 1.00 26.31 774 ARG A C 1
ATOM 6194 O O . ARG A 1 774 ? 30.616 25.844 6.756 1.00 26.31 774 ARG A O 1
ATOM 6201 N N . VAL A 1 775 ? 31.232 25.616 4.657 1.00 27.89 775 VAL A N 1
ATOM 6202 C CA . VAL A 1 775 ? 32.283 24.838 3.957 1.00 27.89 775 VAL A CA 1
ATOM 6203 C C . VAL A 1 775 ? 32.653 23.536 4.686 1.00 27.89 775 VAL A C 1
ATOM 6205 O O . VAL A 1 775 ? 33.282 23.576 5.735 1.00 27.89 775 VAL A O 1
ATOM 6208 N N . LEU A 1 776 ? 32.236 22.427 4.053 1.00 26.48 776 LEU A N 1
ATOM 6209 C CA . LEU A 1 776 ? 32.913 21.135 3.824 1.00 26.48 776 LEU A CA 1
ATOM 6210 C C . LEU A 1 776 ? 34.052 20.721 4.769 1.00 26.48 776 LEU A C 1
ATOM 6212 O O . LEU A 1 776 ? 35.060 21.417 4.831 1.00 26.48 776 LEU A O 1
ATOM 6216 N N . SER A 1 777 ? 33.958 19.495 5.307 1.00 27.86 777 SER A N 1
ATOM 6217 C CA . SER A 1 777 ? 34.799 18.345 4.890 1.00 27.86 777 SER A CA 1
ATOM 6218 C C . SER A 1 777 ? 34.736 17.167 5.883 1.00 27.86 777 SER A C 1
ATOM 6220 O O . SER A 1 777 ? 34.925 17.391 7.074 1.00 27.86 777 SER A O 1
ATOM 6222 N N . ASP A 1 778 ? 34.573 15.959 5.321 1.00 27.31 778 ASP A N 1
ATOM 6223 C CA . ASP A 1 778 ? 35.135 14.641 5.703 1.00 27.31 778 ASP A CA 1
ATOM 6224 C C . ASP A 1 778 ? 34.822 14.052 7.101 1.00 27.31 778 ASP A C 1
ATOM 6226 O O . ASP A 1 778 ? 34.868 14.733 8.113 1.00 27.31 778 ASP A O 1
ATOM 6230 N N . GLY A 1 779 ? 34.556 12.761 7.308 1.00 27.61 779 GLY A N 1
ATOM 6231 C CA . GLY A 1 779 ? 34.595 11.561 6.478 1.00 27.61 779 GLY A CA 1
ATOM 6232 C C . GLY A 1 779 ? 34.606 10.331 7.407 1.00 27.61 779 GLY A C 1
ATOM 6233 O O . GLY A 1 779 ? 35.133 10.420 8.518 1.00 27.61 779 GLY A O 1
ATOM 6234 N N . ILE A 1 780 ? 33.976 9.237 6.962 1.00 35.47 780 ILE A N 1
ATOM 6235 C CA . ILE A 1 780 ? 34.296 7.791 7.080 1.00 35.47 780 ILE A CA 1
ATOM 6236 C C . ILE A 1 780 ? 33.050 7.018 6.652 1.00 35.47 780 ILE A C 1
ATOM 6238 O O . ILE A 1 780 ? 31.975 7.262 7.244 1.00 35.47 780 ILE A O 1
#

Nearest PDB structures (foldseek):
  7a0g-assembly1_HHH  TM=2.576E-01  e=1.378E+00  Serratia marcescens

Solvent-accessible surface area (backbone atoms only — not comparable to full-atom values): 42609 Å² total; per-residue (Å²): 109,53,28,41,34,47,46,77,49,34,43,63,67,74,64,39,48,54,44,27,42,52,45,39,44,67,35,65,66,41,40,37,46,52,34,40,51,76,34,49,57,43,62,75,69,47,76,78,47,60,69,67,61,48,40,53,48,38,41,52,14,47,33,35,39,32,40,36,28,84,48,75,88,77,66,65,71,68,57,56,54,51,48,52,49,29,18,62,76,47,72,26,44,40,42,33,36,38,45,24,65,70,24,43,94,90,50,70,49,70,71,49,51,57,54,58,69,71,50,58,92,85,41,45,78,46,72,40,59,44,75,50,35,67,59,51,11,51,51,52,33,54,52,51,47,51,52,58,44,31,38,48,57,50,89,66,92,75,62,94,59,62,35,68,60,51,44,75,98,54,42,71,90,54,44,84,79,48,59,69,78,53,27,62,56,50,44,57,69,67,61,65,68,66,36,86,80,46,93,44,70,70,60,21,51,47,33,45,32,51,39,50,18,51,52,24,23,54,71,48,34,61,68,59,17,49,53,32,39,48,50,38,38,74,77,74,52,70,50,61,45,47,22,44,50,48,9,45,50,20,33,73,72,41,88,48,72,72,40,26,53,47,10,41,53,23,24,54,52,30,61,75,72,55,59,92,85,44,32,60,64,50,14,53,33,26,42,32,41,13,44,24,27,37,78,72,70,36,58,72,60,12,52,53,25,43,54,52,13,54,71,54,34,84,57,59,61,56,26,52,52,51,18,52,43,21,49,50,47,26,74,75,70,66,47,67,68,29,44,52,53,19,30,50,22,48,52,52,24,43,65,73,39,51,71,57,40,64,63,47,44,62,58,46,41,71,76,35,64,71,56,40,57,52,28,50,50,56,47,33,52,53,43,49,54,49,35,52,51,50,48,56,49,34,41,54,51,45,53,55,40,48,76,77,46,82,92,71,81,82,73,80,76,81,76,94,78,77,94,33,57,55,24,30,47,53,51,40,21,50,46,52,38,50,39,51,48,52,54,29,52,46,43,45,52,51,48,53,51,52,55,50,45,55,50,50,54,50,51,50,52,55,50,50,51,47,46,53,53,50,49,52,53,52,51,54,53,47,57,62,44,36,57,51,38,50,54,44,52,52,44,51,52,54,48,53,56,48,46,60,50,40,57,52,33,48,49,49,29,51,52,31,51,50,46,33,53,49,50,51,51,50,50,54,54,48,61,68,53,56,83,76,62,74,92,85,58,58,72,64,51,52,49,53,51,50,50,51,50,51,49,35,60,49,48,34,53,55,33,46,50,52,35,52,52,48,53,53,50,50,52,49,48,55,50,52,48,51,50,50,50,56,51,51,51,59,72,53,65,82,74,74,74,83,75,59,55,70,73,57,49,50,56,54,46,52,56,60,76,40,65,90,78,58,49,49,65,57,51,52,49,49,51,53,50,50,54,54,47,53,54,50,49,52,50,53,50,50,53,51,49,50,52,44,52,54,50,50,54,51,48,34,53,49,52,52,55,48,51,56,51,52,52,49,45,24,47,67,52,52,36,36,73,86,31,35,38,44,33,44,31,25,70,75,70,64,33,48,72,43,55,70,85,78,52,77,84,83,66,87,76,54,74,80,75,67,80,69,83,75,51,29,40,58,21,22,98,68,28,54,53,46,51,43,28,92,55,40,66,63,46,43,52,51,51,51,60,60,60,58,68,88,79,69,74,76,84,73,78,79,76,81,87,85,88,81,89,84,85,87,88,83,91,84,83,88,86,93,84,82,89,86,90,81,82,89,81,89,88,134

Secondary structure (DSSP, 8-state):
--EEEEEEESS-HHHHHHHHHHHHHH-HHHHHTT--HHHH--HHHHTTS-HHHHHHHHHTEEEEEEEE-S-GGG--HHHHHHHHHHHHHTTPEEEEEEESTT-BTTB--HHHHHHHTTS-TT-EEEEE----HHHHHHHHHHHHHHHHHHHTT--------S-TT-BTTB-TT-GGGS-HHHHHHHHHHHPPPPGGG-SSHHHHHHHHHHHHHHHHHHTT-HHHHHHHHHHHHHHH---HHHHHHHHHHHHHH--SHHHHHHHHHHHHHHHHHS-TT-HHHHHHHHHHHHHHHHHTT-HHHHHHHHHHHHHH---SHHHHHHHHHHHHHHHHH--HHHHHHHHHHHHHHHHH-HHHHHHHHHHHHHHTTTHHHHHHHHHHHHHHHHHHHHHHHHHHHHHHHHHHSS---PPPPPPS---SHHHHHHHHHHHHHHHHHHHHHHHHHHHHHHHHHHHHHHHHHHHHHHHHHHHHHHHHHHHHHHHHHHHHHHHHHHHHHHHHHHHHHHHHHHHHHHHHHHHHHHHHHHHHHGGGS-TTSHHHHHHHHHHHHHHHHHHHHHHHHHHHHHHHHHHHHHHHHHHHHHHHHHHTTT---SSS-HHHHHHHHHHHH-TTT--HHHHHHHHHHHHHHHHHHHHHHHHHHHHHHHHHHHHHHHHHHHHHHHHHHIIIIISGGGGGGGHHHHHHHT-EEEETTSS-SSS---GGGGS--SSEEEEBTTBHHHHH-SSHHHHHHHHHHHH--S-------PPP----------------------------

Sequence (780 aa):
MNYLFISVSSAGCDTFADPVKTRLGESSVLQQCGYHPFHLIRAEEFRNASFENHLQTIRHSRYMVYLLGQDEEAINPAFVDEEIEAALSSDVEIIAFCVGGACREEVLPAAIIRQCKKLPQSARIETIATDDPEVVARTVTLMMENEVLRVFGEDDHALLGTDLLSIPGFPADQIHTFPPEITGQLEKIYRTEDPEKYHCSLSCDVIQRKRWARESMAYGHVEAAISNLEKVHHEFGSDLFVCFWLGRLYTLYGSEEAQLNRGLAMSQQVLTMLHPAETLLFSLCHIHLGSAATKLGLPEQAGTNFDIAAGAFKTYEIHEFRAALCLQQMTTTQESRWLDEATVCLTALLRVKLLHYLSARSRLEDEYDGVFLQAEQRLLHKWESFAESVYGMSERNFSWASEHFYGFRDEPVKADKMQHILQCAMEIAQLNRRNYRILRQAAGQMQVRYEHVLHDLKELKDRRKKLEDEQAELTCLAEQSSQMMTDRDVIIEEEKALKVHEEKAEKHVFYSSCLIVLALVLMTFIVVRIVEIDMRQQDTLLFVLSTLFFFSLGLPYIFSGNYRKMKNQLGKYAVQRCTIKDDLLTIWRHVEPEALADTMRTLLAELKENPDSVSAEDLEQTLSEVHRYVKREFQRLADIEHDCDGQLEKLKELAGDWCVKVDAFEREFISADQGQYNYLLCRCEQVQFGENTVLDVESVPCRYLKSHREGLVLYADGSRMKAWFTDAQSAGVMMDDLCSTGDSPPAQVAPAADTENESPPPAEESPAVVEEVRVLSDGI

Organism: NCBI:txid1117707

Foldseek 3Di:
DLAAAEAEDFLPVPLQLVLLLVLLQVDPLSVQLVCHSVSSDDHVVCVPPDLVVVLVNLLVHQAYEYEAEDGPPDDPVVSVLSSLVSNVVNVHAYEYEDDELQQDPVDDDPRRVVVVVSHDPRHHYHYDNHPRSNSVSVVSSVVVSVVLLVLLVDPDPPDPALQQQQDAVCGLVCLVVDDPLSSVLSCQQNDQDQLVVDPDPLSSLLSVLLVQLNVCNGNNNLVSNLVSLVCSCVVPNDDLNSLLVQLVSLLPPNDDLVSLVSSLVSLVVNCVVDDPSNLQSQLSSLCSNLSSCLSVVNLVSNVVSLVSSCVRDDGLCSLLSLLSSLLSCCVVVVDCVSLVSSLVSLLVSCLPDVVVSVVSLVVSCVVRPPSSVSSQVVNQVVLLVLLVVLLVLLQVLLVVLVVPHPDSDDGLDDDPDRDHSSNSLQSLLVSLLSSLVSLLVSLARLLVLLVVLVVLLVVLVVLLVLLVVLLVLLVVLLVVLLVLLVVLVVLVVVLVVLVVVLVVLVVQLVVLQVLLVVLVVVVVVVVVVVVDDDDPCVVVVVVVNVVSVCSSVVSNVVSVVVNVVSVVVSVVSVVSSVVSVVVSLVSLVPDDRPSDDPVLNVLSVVCNPCVPPDHSVSSVVSSVVSVVRSVVVVVVSVVVNVVSVVSLLVSLVSVLVSLVSLCCSQASRCQPSVNSSNSSSCVPLVKDKDQPPPQPPDDDDLPSNPPDRDGIAIDHPSDSQVSRYVDSVSSSVSSVVSPPDPPPPPPPPDDDDDDDDDDDDDDDDDDDDDDDDDDDDDDD

Mean predicted aligned error: 16.22 Å